Protein AF-A0A3S0WVH0-F1 (afdb_monomer)

pLDDT: mean 77.88, std 15.35, range [30.88, 96.56]

Secondary structure (DSSP, 8-state):
--------PPPPPP--HHHHHHHHT-------PPPPPEEESS-SEEE----EEEEETTS---HHHHHTGGGGG-EEPPHHHHHB--BS-SSEEEEEEEEEE-GGG-EEEEEEES-TT--EEEEEESSS-SS---EEESTTSPPSS--SSEEEEEEE-SEEEEEEEEEE-SS-B---EEEE-HHHHHHHHHHHHHHHHHHHHHHHHHHHHHHHHHHHTT-HHHHHHHHHHHHHHHHHHHHTT-HHHHS-TTSSTTTT-HHHHHHHHHHHHHHHHHHHS-HHHH-TTHHHHHHHHHHHHHHHHHHHGGGTTS--THHHHT-HHHHHHHHHHHHHHHHHHHHHTT-TTHHHHHHHHHHHHHHHHHHHHHHTTSSBP-HHHHHHHHHHHHHHHHHHHHHHHHHHHHHHHHHHHHHHHHHHHHHHHHHHHHHHHHHHHHHHHHHHHHHHHHHHHHHHH-SS-EEEEETTT-BEEEE-HHHHHHHHTTSPPPSB-SGGGBSSHHHHHHHHHHHHHHSEEEEEEEEEE-TTS-EEEEEEEEEEEEETTEEEEEEEEEE-HHHHHHHHHHHHHHHHHHHHHHHHHHHHHHHHHHHHHHHHHHHHHHHHHHHHHHHHHHH---HHHHHHHHHHHHHHHHHHHHHHHHHHHHHHHSS------EEE-HHHHHHHHHHHHHHH-TTSEEEEEE--PPPEEE-HHHHHHHHHHHHHHHHHHSPTT-EEEEEEEEETTEEEEEEE--S----GGGTTGGGSTT---TT-TTS---S-HHHHHHHHHHHTT-EEEEEE-TTSSEEEEEEEES-------------------

Radius of gyration: 63.27 Å; Cα contacts (8 Å, |Δi|>4): 1234; chains: 1; bounding box: 145×119×151 Å

InterPro domains:
  IPR000700 PAS-associated, C-terminal [PS50113] (514-564)
  IPR003594 Histidine kinase/HSP90-like ATPase domain [PF02518] (690-799)
  IPR003594 Histidine kinase/HSP90-like ATPase domain [SM00387] (690-800)
  IPR003661 Signal transduction histidine kinase, dimerisation/phosphoacceptor domain [PF00512] (583-639)
  IPR003661 Signal transduction histidine kinase, dimerisation/phosphoacceptor domain [SM00388] (582-647)
  IPR003661 Signal transduction histidine kinase, dimerisation/phosphoacceptor domain [cd00082] (580-641)
  IPR004358 Signal transduction histidine kinase-related protein, C-terminal [PR00344] (727-741)
  IPR004358 Signal transduction histidine kinase-related protein, C-terminal [PR00344] (745-755)
  IPR004358 Signal transduction histidine kinase-related protein, C-terminal [PR00344] (760-778)
  IPR004358 Signal transduction histidine kinase-related protein, C-terminal [PR00344] (784-797)
  IPR005467 Histidine kinase domain [PS50109] (589-800)
  IPR011622 7TM-DISM receptor, extracellular domain, type 2 [PF07696] (51-180)
  IPR011623 7TM-DISM receptor, extracellular domain, type 1 [PF07695] (200-394)
  IPR035965 PAS domain superfamily [SSF55785] (431-552)
  IPR036097 Signal transduction histidine kinase, dimerisation/phosphoacceptor domain superfamily [SSF47384] (577-644)
  IPR036890 Histidine kinase/HSP90-like ATPase superfamily [G3DSA:3.30.565.10] (653-797)
  IPR036890 Histidine kinase/HSP90-like ATPase superfamily [SSF55874] (647-801)
  IPR050736 Sensor Histidine Kinase Regulatory [PTHR43711] (542-804)

Nearest PDB structures (foldseek):
  4q20-assembly1_B  TM=7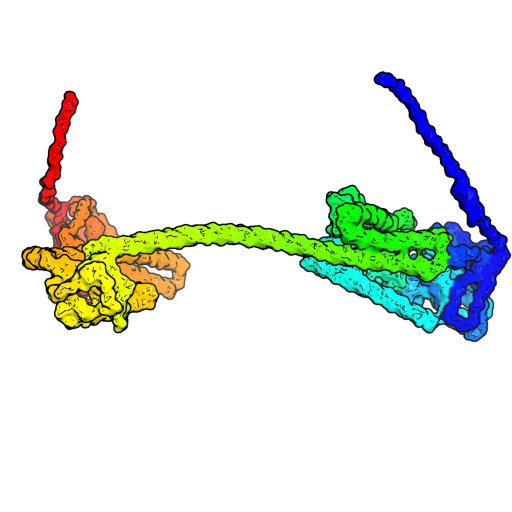.460E-01  e=4.277E-14  Caulobacter vibrioides CB15
  6lgq-assembly1_C  TM=7.983E-01  e=7.912E-14  Escherichia coli
  4biz-assembly2_C  TM=6.120E-01  e=6.100E-15  Escherichia coli K-12
  4biz-assembly3_A  TM=6.418E-01  e=8.328E-14  Escherichia coli K-12
  5c93-assembly1_B  TM=6.854E-01  e=3.682E-13  Lactiplantibacillus plantarum 16

Foldseek 3Di:
DDDDDDDDDDDDDDDDVVVVVVVVVPPDPQDQDAFDAQEQDQDQKGWQLTKWKAWAQPQPDAPVCCVPVVVSRTGTQDNLRSFFWPFAGQIKMKIKHKHAYAQVRFFKKKKWFQFLAFAKKWKDKDPPDDRDTQDMWHNPDDAPDQDLITIDMDGGHHGMMMMMMIGGGRGTHDGRIMIGDPVGVCVVCVVVLVVLVVLLVVLLVQLVVLCVVCVVVVQQLSPLLSQLSNLLSLLLCLRRSVCSRPPDPPPAQQSNPSQLSLLSNLLSVLSNCLRQAPCVVFPVVLNVVSVVLSVVSVVCSVVCRVVSVDPDPVCSVVRSVVSSVSSLVSLLVSLVRSVVVPNVLSVLQNVLSVQLVVLVVLQVCRSVSNDTDDPCSSCSNSCSSVSSSVSSSVSVVVSVVVVVVVVVVVVVVVVVVVVVVVVVVVVVVVVVVVVVVVVVVVVVVVVLVCQQPPPFWKWKAFLPQQATPDIHQRVCCWAAVRDDDDRHDFLQFALDSVVRVVQVVCCVVVQKDFQDWGWTQGNVGDTFTWRWIWGQDCDVNTRMIMITIDGCVPVVVVVVVPPVPPCVPCVVPPVVVVVLVVVLVVLVVVLVVLLVVLVVLLVVLVVVCVVDPDPVSNVVSVVSNVVSVQVNVVSVLVNVVSCPVPDADDWPWDFDFPQVLLVVLQVVLCVVQVQEAEAEAEDGDDTAIGRSVLLSLLNNLLQVVQVQQADGHWYWYWYWDDDDQKIKIKIWHQGQEDDPVCFVVLLPQQDDDPPCVVRDDRSRSSVSSQRRLVSQVKGWTWDADPNGTIMIMIMGGRDDDDDDDDDDDDDDDDDDD

Organism: NCBI:txid92933

Mean predicted aligned error: 21.02 Å

Solvent-accessible surface area (backbone atoms only — not comparable to full-atom values): 43971 Å² total; per-residue (Å²): 135,87,89,87,90,83,89,81,87,82,81,90,79,79,94,60,72,71,61,59,60,55,60,67,73,61,71,72,81,84,62,92,49,80,52,60,60,43,77,38,79,64,67,49,68,45,72,65,69,43,33,22,34,36,79,35,73,83,63,74,80,47,74,67,44,47,72,49,86,47,48,78,62,52,39,38,52,49,73,61,62,63,41,18,23,75,10,77,49,89,40,30,38,36,38,42,32,42,34,38,28,36,77,90,39,41,43,70,32,32,44,34,35,83,50,33,80,37,54,36,36,41,32,33,52,70,82,82,49,99,79,55,79,62,40,60,34,22,60,83,45,81,59,79,50,92,48,45,39,33,28,30,75,42,78,44,67,57,45,79,45,46,38,40,34,42,40,41,44,89,50,59,44,67,79,69,38,31,40,22,30,68,73,49,48,52,65,66,43,49,62,52,53,52,51,54,50,50,53,34,50,51,33,42,52,52,13,52,50,30,34,55,49,10,61,76,66,72,32,66,31,36,37,24,44,12,48,21,33,38,31,39,29,53,20,46,32,37,69,59,11,44,38,75,66,74,42,72,90,74,83,46,88,43,70,87,40,36,56,57,29,45,27,55,16,36,28,22,48,37,51,18,48,69,59,65,46,70,36,83,82,56,27,54,75,45,52,64,52,42,51,49,52,27,51,50,39,51,50,47,55,60,70,43,54,86,48,46,92,46,93,52,74,73,56,71,77,61,42,46,60,56,56,33,50,50,49,48,54,52,47,39,54,36,25,48,40,30,35,74,73,65,41,66,61,29,51,29,51,37,52,16,49,50,48,30,48,51,17,51,50,46,40,49,36,23,36,67,42,74,33,57,70,41,72,63,57,58,47,49,36,63,48,19,59,58,50,25,46,55,24,47,52,53,27,52,52,50,50,52,51,50,50,53,50,49,54,49,48,52,50,51,52,51,48,51,50,52,50,50,53,48,48,50,54,46,48,53,48,51,50,52,47,50,50,49,50,51,51,48,53,51,49,51,53,47,50,52,51,50,55,42,65,36,94,44,24,32,37,27,20,33,63,90,77,22,31,58,74,46,64,22,56,38,26,26,46,47,54,38,67,66,44,86,67,64,71,56,57,57,50,82,46,32,65,49,55,66,59,40,56,47,45,48,52,37,18,71,74,68,43,44,21,66,68,42,75,46,48,28,30,38,52,88,65,51,84,42,43,24,30,33,23,35,30,63,37,80,54,95,86,36,66,20,34,38,37,36,40,37,84,35,63,76,54,60,72,57,53,68,70,60,53,75,75,48,58,75,67,50,57,69,62,51,57,59,52,55,51,56,52,52,53,50,54,50,54,56,50,50,45,56,64,48,50,54,58,44,50,52,51,46,52,52,44,54,54,48,62,75,73,48,87,50,66,75,57,43,60,50,43,58,51,52,50,53,52,46,55,50,53,52,55,52,46,52,53,56,55,52,55,57,43,56,78,54,88,53,69,82,70,67,62,37,88,25,60,63,49,58,53,54,49,55,47,44,53,52,50,31,70,75,35,78,60,37,48,62,43,79,49,67,53,88,66,81,74,24,70,35,37,59,72,57,51,49,52,29,51,40,39,53,51,52,50,31,60,72,51,24,50,91,65,31,53,30,42,38,37,34,44,80,58,90,69,27,44,36,40,35,44,31,21,51,21,89,42,64,60,80,92,41,52,73,48,51,46,33,80,63,30,73,69,88,91,49,82,88,58,92,79,77,29,47,52,50,23,50,24,42,52,54,35,42,68,61,70,21,48,65,51,65,46,60,43,96,89,46,4,31,32,36,41,36,39,33,55,50,79,92,89,92,92,91,92,89,87,88,86,86,89,84,86,83,83,86,133

Structure (mmCIF, N/CA/C/O backbone):
data_AF-A0A3S0WVH0-F1
#
_entry.id   AF-A0A3S0WVH0-F1
#
loop_
_atom_site.group_PDB
_atom_site.id
_atom_site.type_symbol
_atom_site.label_atom_id
_atom_site.label_alt_id
_atom_site.label_comp_id
_atom_site.label_asym_id
_atom_site.label_entity_id
_atom_site.label_seq_id
_atom_site.pdbx_PDB_ins_code
_atom_site.Cartn_x
_atom_site.Cartn_y
_atom_site.Cartn_z
_atom_site.occupancy
_atom_site.B_iso_or_equiv
_atom_site.auth_seq_id
_atom_site.auth_comp_id
_atom_site.auth_asym_id
_atom_site.auth_atom_id
_atom_site.pdbx_PDB_model_num
ATOM 1 N N . MET A 1 1 ? -39.712 39.778 -38.866 1.00 34.75 1 MET A N 1
ATOM 2 C CA . MET A 1 1 ? -39.735 40.165 -40.292 1.00 34.75 1 MET A CA 1
ATOM 3 C C . MET A 1 1 ? -38.627 39.407 -41.017 1.00 34.75 1 MET A C 1
ATOM 5 O O . MET A 1 1 ? -37.485 39.509 -40.606 1.00 34.75 1 MET A O 1
ATOM 9 N N . VAL A 1 2 ? -39.076 38.574 -41.962 1.00 32.91 2 VAL A N 1
ATOM 10 C CA . VAL A 1 2 ? -38.498 37.796 -43.091 1.00 32.91 2 VAL A CA 1
ATOM 11 C C . VAL A 1 2 ? -36.977 37.893 -43.443 1.00 32.91 2 VAL A C 1
ATOM 13 O O . VAL A 1 2 ? -36.381 38.941 -43.229 1.00 32.91 2 VAL A O 1
ATOM 16 N N . PRO A 1 3 ? -36.365 36.803 -43.994 1.00 57.00 3 PRO A N 1
ATOM 17 C CA . PRO A 1 3 ? -34.925 36.436 -44.006 1.00 57.00 3 PRO A CA 1
ATOM 18 C C . PRO A 1 3 ? -34.314 36.566 -45.442 1.00 57.00 3 PRO A C 1
ATOM 20 O O . PRO A 1 3 ? -34.741 37.492 -46.124 1.00 57.00 3 PRO A O 1
ATOM 23 N N . PRO A 1 4 ? -33.503 35.646 -46.047 1.00 55.25 4 PRO A N 1
ATOM 24 C CA . PRO A 1 4 ? -32.333 34.810 -45.663 1.00 55.25 4 PRO A CA 1
ATOM 25 C C . PRO A 1 4 ? -31.107 34.945 -46.640 1.00 55.25 4 PRO A C 1
ATOM 27 O O . PRO A 1 4 ? -31.212 35.530 -47.711 1.00 55.25 4 PRO A O 1
ATOM 30 N N . GLY A 1 5 ? -29.986 34.250 -46.357 1.00 32.41 5 GLY A N 1
ATOM 31 C CA . GLY A 1 5 ? -29.183 33.559 -47.398 1.00 32.41 5 GLY A CA 1
ATOM 32 C C . GLY A 1 5 ? -27.780 34.090 -47.765 1.00 32.41 5 GLY A C 1
ATOM 33 O O . GLY A 1 5 ? -27.573 35.283 -47.943 1.00 32.41 5 GLY A O 1
ATOM 34 N N . GLY A 1 6 ? -26.826 33.165 -47.974 1.00 30.88 6 GLY A N 1
ATOM 35 C CA . GLY A 1 6 ? -25.620 33.414 -48.785 1.00 30.88 6 GLY A CA 1
ATOM 36 C C . GLY A 1 6 ? -24.313 32.810 -48.262 1.00 30.88 6 GLY A C 1
ATOM 37 O O . GLY A 1 6 ? -23.553 33.469 -47.562 1.00 30.88 6 GLY A O 1
ATOM 38 N N . GLY A 1 7 ? -24.010 31.568 -48.649 1.00 35.25 7 GLY A N 1
ATOM 39 C CA . GLY A 1 7 ? -22.708 30.943 -48.405 1.00 35.25 7 GLY A CA 1
ATOM 40 C C . GLY A 1 7 ? -21.575 31.523 -49.263 1.00 35.25 7 GLY A C 1
ATOM 41 O O . GLY A 1 7 ? -21.784 31.947 -50.398 1.00 35.25 7 GLY A O 1
ATOM 42 N N . ARG A 1 8 ? -20.338 31.454 -48.754 1.00 34.62 8 ARG A N 1
ATOM 43 C CA . ARG A 1 8 ? -19.114 31.576 -49.560 1.00 34.62 8 ARG A CA 1
ATOM 44 C C . ARG A 1 8 ? -18.080 30.537 -49.129 1.00 34.62 8 ARG A C 1
ATOM 46 O O . ARG A 1 8 ? -17.492 30.621 -48.058 1.00 34.62 8 ARG A O 1
ATOM 53 N N . ARG A 1 9 ? -17.867 29.559 -50.016 1.00 34.69 9 ARG A N 1
ATOM 54 C CA . ARG A 1 9 ? -16.698 28.671 -50.052 1.00 34.69 9 ARG A CA 1
ATOM 55 C C . ARG A 1 9 ? -15.464 29.508 -50.401 1.00 34.69 9 ARG A C 1
ATOM 57 O O . ARG A 1 9 ? -15.475 30.187 -51.426 1.00 34.69 9 ARG A O 1
ATOM 64 N N . VAL A 1 10 ? -14.397 29.415 -49.609 1.00 35.41 10 VAL A N 1
ATOM 65 C CA . VAL A 1 10 ? -13.063 29.887 -50.009 1.00 35.41 10 VAL A CA 1
ATOM 66 C C . VAL A 1 10 ? -12.319 28.725 -50.667 1.00 35.41 10 VAL A C 1
ATOM 68 O O . VAL A 1 10 ? -12.217 27.631 -50.117 1.00 35.41 10 VAL A O 1
ATOM 71 N N . ARG A 1 11 ? -11.870 28.978 -51.899 1.00 33.34 11 ARG A N 1
ATOM 72 C CA . ARG A 1 11 ? -11.102 28.084 -52.770 1.00 33.34 11 ARG A CA 1
ATOM 73 C C . ARG A 1 11 ? -9.721 27.776 -52.179 1.00 33.34 11 ARG A C 1
ATOM 75 O O . ARG A 1 11 ? -8.979 28.684 -51.824 1.00 33.34 11 ARG A O 1
ATOM 82 N N . MET A 1 12 ? -9.373 26.491 -52.203 1.00 37.09 12 MET A N 1
ATOM 83 C CA . MET A 1 12 ? -8.010 25.952 -52.170 1.00 37.09 12 MET A CA 1
ATOM 84 C C . MET A 1 12 ? -7.125 26.630 -53.232 1.00 37.09 12 MET A C 1
ATOM 86 O O . MET A 1 12 ? -7.389 26.506 -54.429 1.00 37.09 12 MET A O 1
ATOM 90 N N . GLY A 1 13 ? -6.062 27.306 -52.789 1.00 31.62 13 GLY A N 1
ATOM 91 C CA . GLY A 1 13 ? -4.917 27.720 -53.602 1.00 31.62 13 GLY A CA 1
ATOM 92 C C . GLY A 1 13 ? -3.735 26.789 -53.329 1.00 31.62 13 GLY A C 1
ATOM 93 O O . GLY A 1 13 ? -3.280 26.668 -52.196 1.00 31.62 13 GLY A O 1
ATOM 94 N N . ARG A 1 14 ? -3.302 26.080 -54.371 1.00 37.41 14 ARG A N 1
ATOM 95 C CA . ARG A 1 14 ? -2.312 24.997 -54.386 1.00 37.41 14 ARG A CA 1
ATOM 96 C C . ARG A 1 14 ? -0.869 25.494 -54.191 1.00 37.41 14 ARG A C 1
ATOM 98 O O . ARG A 1 14 ? -0.393 26.326 -54.949 1.00 37.41 14 ARG A O 1
ATOM 105 N N . ALA A 1 15 ? -0.181 24.922 -53.205 1.00 44.16 15 ALA A N 1
ATOM 106 C CA . ALA A 1 15 ? 1.078 24.170 -53.326 1.00 44.16 15 ALA A CA 1
ATOM 107 C C . ALA A 1 15 ? 2.024 24.445 -54.526 1.00 44.16 15 ALA A C 1
ATOM 109 O O . ALA A 1 15 ? 2.292 23.532 -55.301 1.00 44.16 15 ALA A O 1
ATOM 110 N N . VAL A 1 16 ? 2.588 25.651 -54.663 1.00 46.31 16 VAL A N 1
ATOM 111 C CA . VAL A 1 16 ? 3.714 25.892 -55.606 1.00 46.31 16 VAL A CA 1
ATOM 112 C C . VAL A 1 16 ? 4.952 26.509 -54.932 1.00 46.31 16 VAL A C 1
ATOM 114 O O . VAL A 1 16 ? 6.059 26.403 -55.449 1.00 46.31 16 VAL A O 1
ATOM 117 N N . LEU A 1 17 ? 4.831 27.047 -53.717 1.00 36.62 17 LEU A N 1
ATOM 118 C CA . LEU A 1 17 ? 5.964 27.659 -53.010 1.00 36.62 17 LEU A CA 1
ATOM 119 C C . LEU A 1 17 ? 6.992 26.686 -52.373 1.00 36.62 17 LEU A C 1
ATOM 121 O O . LEU A 1 17 ? 8.161 27.062 -52.315 1.00 36.62 17 LEU A O 1
ATOM 125 N N . PRO A 1 18 ? 6.661 25.441 -51.951 1.00 42.09 18 PRO A N 1
ATOM 126 C CA . PRO A 1 18 ? 7.668 24.538 -51.377 1.00 42.09 18 PRO A CA 1
ATOM 127 C C . PRO A 1 18 ? 8.538 23.823 -52.426 1.00 42.09 18 PRO A C 1
ATOM 129 O O . PRO A 1 18 ? 9.602 23.317 -52.086 1.00 42.09 18 PRO A O 1
ATOM 132 N N . ALA A 1 19 ? 8.116 23.774 -53.695 1.00 43.09 19 ALA A N 1
ATOM 133 C CA . ALA A 1 19 ? 8.835 23.048 -54.748 1.00 43.09 19 ALA A CA 1
ATOM 134 C C . ALA A 1 19 ? 10.016 23.850 -55.328 1.00 43.09 19 ALA A C 1
ATOM 136 O O . ALA A 1 19 ? 11.037 23.274 -55.695 1.00 43.09 19 ALA A O 1
ATOM 137 N N . ILE A 1 20 ? 9.913 25.183 -55.353 1.00 44.34 20 ILE A N 1
ATOM 138 C CA . ILE A 1 20 ? 10.958 26.068 -55.899 1.00 44.34 20 ILE A CA 1
ATOM 139 C C . ILE A 1 20 ? 12.107 26.258 -54.888 1.00 44.34 20 ILE A C 1
ATOM 141 O O . ILE A 1 20 ? 13.269 26.338 -55.279 1.00 44.34 20 ILE A O 1
ATOM 145 N N . LEU A 1 21 ? 11.811 26.219 -53.584 1.00 37.53 21 LEU A N 1
ATOM 146 C CA . LEU A 1 21 ? 12.821 26.247 -52.515 1.00 37.53 21 LEU A CA 1
ATOM 147 C C . LEU A 1 21 ? 13.587 24.919 -52.375 1.00 37.53 21 LEU A C 1
ATOM 149 O O . LEU A 1 21 ? 14.752 24.931 -51.988 1.00 37.53 21 LEU A O 1
ATOM 153 N N . LEU A 1 22 ? 12.974 23.789 -52.749 1.00 39.34 22 LEU A N 1
ATOM 154 C CA . LEU A 1 22 ? 13.636 22.481 -52.749 1.00 39.34 22 LEU A CA 1
ATOM 155 C C . LEU A 1 22 ? 14.579 22.309 -53.956 1.00 39.34 22 LEU A C 1
ATOM 157 O O . LEU A 1 22 ? 15.642 21.713 -53.814 1.00 39.34 22 LEU A O 1
ATOM 161 N N . ALA A 1 23 ? 14.243 22.892 -55.113 1.00 36.22 23 ALA A N 1
ATOM 162 C CA . ALA A 1 23 ? 15.106 22.880 -56.297 1.00 36.22 23 ALA A CA 1
ATOM 163 C C . ALA A 1 23 ? 16.319 23.828 -56.173 1.00 36.22 23 ALA A C 1
ATOM 165 O O . ALA A 1 23 ? 17.389 23.521 -56.691 1.00 36.22 23 ALA A O 1
ATOM 166 N N . ALA A 1 24 ? 16.194 24.941 -55.438 1.00 32.62 24 ALA A N 1
ATOM 167 C CA . ALA A 1 24 ? 17.295 25.886 -55.216 1.00 32.62 24 ALA A CA 1
ATOM 168 C C . ALA A 1 24 ? 18.331 25.412 -54.168 1.00 32.62 24 ALA A C 1
ATOM 170 O O . ALA A 1 24 ? 19.470 25.868 -54.188 1.00 32.62 24 ALA A O 1
ATOM 171 N N . LEU A 1 25 ? 17.971 24.467 -53.289 1.00 35.34 25 LEU A N 1
ATOM 172 C CA . LEU A 1 25 ? 18.874 23.844 -52.300 1.00 35.34 25 LEU A CA 1
ATOM 173 C C . LEU A 1 25 ? 19.605 22.590 -52.826 1.00 35.34 25 LEU A C 1
ATOM 175 O O . LEU A 1 25 ? 20.443 22.030 -52.121 1.00 35.34 25 LEU A O 1
ATOM 179 N N . LEU A 1 26 ? 19.303 22.162 -54.057 1.00 35.41 26 LEU A N 1
ATOM 180 C CA . LEU A 1 26 ? 19.886 20.994 -54.734 1.00 35.41 26 LEU A CA 1
ATOM 181 C C . LEU A 1 26 ? 20.985 21.350 -55.753 1.00 35.41 26 LEU A C 1
ATOM 183 O O . LEU A 1 26 ? 21.499 20.462 -56.432 1.00 35.41 26 LEU A O 1
ATOM 187 N N . ALA A 1 27 ? 21.397 22.618 -55.843 1.00 31.59 27 ALA A N 1
ATOM 188 C CA . ALA A 1 27 ? 22.552 23.023 -56.641 1.00 31.59 27 ALA A CA 1
ATOM 189 C C . ALA A 1 27 ? 23.861 22.604 -55.941 1.00 31.59 27 ALA A C 1
ATOM 191 O O . ALA A 1 27 ? 24.534 23.401 -55.290 1.00 31.59 27 ALA A O 1
ATOM 192 N N . VAL A 1 28 ? 24.209 21.320 -56.051 1.00 38.94 28 VAL A N 1
ATOM 193 C CA . VAL A 1 28 ? 25.548 20.813 -55.748 1.00 38.94 28 VAL A CA 1
ATOM 194 C C . VAL A 1 28 ? 26.504 21.393 -56.785 1.00 38.94 28 VAL A C 1
ATOM 196 O O . VAL A 1 28 ? 26.367 21.143 -57.981 1.00 38.94 28 VAL A O 1
ATOM 199 N N . ALA A 1 29 ? 27.487 22.158 -56.317 1.00 33.88 29 ALA A N 1
ATOM 200 C CA . ALA A 1 29 ? 28.695 22.420 -57.079 1.00 33.88 29 ALA A CA 1
ATOM 201 C C . ALA A 1 29 ? 29.338 21.067 -57.424 1.00 33.88 29 ALA A C 1
ATOM 203 O O . ALA A 1 29 ? 29.896 20.394 -56.558 1.00 33.88 29 ALA A O 1
ATOM 204 N N . THR A 1 30 ? 29.232 20.644 -58.682 1.00 39.44 30 THR A N 1
ATOM 205 C CA . THR A 1 30 ? 29.978 19.513 -59.239 1.00 39.44 30 THR A CA 1
ATOM 206 C C . THR A 1 30 ? 31.441 19.923 -59.385 1.00 39.44 30 THR A C 1
ATOM 208 O O . THR A 1 30 ? 31.908 20.273 -60.467 1.00 39.44 30 THR A O 1
ATOM 211 N N . GLY A 1 31 ? 32.160 19.950 -58.264 1.00 38.06 31 GLY A N 1
ATOM 212 C CA . GLY A 1 31 ? 33.611 20.057 -58.238 1.00 38.06 31 GLY A CA 1
ATOM 213 C C . GLY A 1 31 ? 34.222 18.677 -58.450 1.00 38.06 31 GLY A C 1
ATOM 214 O O . GLY A 1 31 ? 34.281 17.881 -57.522 1.00 38.06 31 GLY A O 1
ATOM 215 N N . SER A 1 32 ? 34.685 18.407 -59.669 1.00 43.56 32 SER A N 1
ATOM 216 C CA . SER A 1 32 ? 35.473 17.226 -60.055 1.00 43.56 32 SER A CA 1
ATOM 217 C C . SER A 1 32 ? 36.926 17.307 -59.540 1.00 43.56 32 SER A C 1
ATOM 219 O O . SER A 1 32 ? 37.872 17.063 -60.290 1.00 43.56 32 SER A O 1
ATOM 221 N N . ALA A 1 33 ? 37.130 17.712 -58.286 1.00 56.47 33 ALA A N 1
ATOM 222 C CA . ALA A 1 33 ? 38.444 17.685 -57.649 1.00 56.47 33 ALA A CA 1
ATOM 223 C C . ALA A 1 33 ? 38.612 16.341 -56.933 1.00 56.47 33 ALA A C 1
ATOM 225 O O . ALA A 1 33 ? 37.685 15.906 -56.255 1.00 56.47 33 ALA A O 1
ATOM 226 N N . LYS A 1 34 ? 39.760 15.674 -57.099 1.00 66.75 34 LYS A N 1
ATOM 227 C CA . LYS A 1 34 ? 40.091 14.484 -56.302 1.00 66.75 34 LYS A CA 1
ATOM 228 C C . LYS A 1 34 ? 40.213 14.865 -54.826 1.00 66.75 34 LYS A C 1
ATOM 230 O O . LYS A 1 34 ? 40.598 15.993 -54.524 1.00 66.75 34 LYS A O 1
ATOM 235 N N . ALA A 1 35 ? 39.880 13.946 -53.926 1.00 77.06 35 ALA A N 1
ATOM 236 C CA . ALA A 1 35 ? 40.114 14.165 -52.499 1.00 77.06 35 ALA A CA 1
ATOM 237 C C . ALA A 1 35 ? 41.627 14.195 -52.208 1.00 77.06 35 ALA A C 1
ATOM 239 O O . ALA A 1 35 ? 42.378 13.394 -52.770 1.00 77.06 35 ALA A O 1
ATOM 240 N N . ASP A 1 36 ? 42.075 15.110 -51.345 1.00 83.25 36 ASP A N 1
ATOM 241 C CA . ASP A 1 36 ? 43.480 15.169 -50.932 1.00 83.25 36 ASP A CA 1
ATOM 242 C C . ASP A 1 36 ? 43.835 13.937 -50.079 1.00 83.25 36 ASP A C 1
ATOM 244 O O . ASP A 1 36 ? 42.993 13.507 -49.277 1.00 83.25 36 ASP A O 1
ATOM 248 N N . PRO A 1 37 ? 45.054 13.373 -50.207 1.00 86.50 37 PRO A N 1
ATOM 249 C CA . PRO A 1 37 ? 45.504 12.283 -49.349 1.00 86.50 37 PRO A CA 1
ATOM 250 C C . PRO A 1 37 ? 45.470 12.678 -47.870 1.00 86.50 37 PRO A C 1
ATOM 252 O O . PRO A 1 37 ? 45.894 13.774 -47.506 1.00 86.50 37 PRO A O 1
ATOM 255 N N . VAL A 1 38 ? 44.991 11.777 -47.013 1.00 89.69 38 VAL A N 1
ATOM 256 C CA . VAL A 1 38 ? 44.995 11.957 -45.558 1.00 89.69 38 VAL A CA 1
ATOM 257 C C . VAL A 1 38 ? 46.422 11.721 -45.038 1.00 89.69 38 VAL A C 1
ATOM 259 O O . VAL A 1 38 ? 46.920 10.597 -45.171 1.00 89.69 38 VAL A O 1
ATOM 262 N N . PRO A 1 39 ? 47.093 12.734 -44.455 1.00 91.00 39 PRO A N 1
ATOM 263 C CA . PRO A 1 39 ? 48.458 12.585 -43.959 1.00 91.00 39 PRO A CA 1
ATOM 264 C C . PRO A 1 39 ? 48.488 11.813 -42.635 1.00 91.00 39 PRO A C 1
ATOM 266 O O . PRO A 1 39 ? 47.723 12.101 -41.710 1.00 91.00 39 PRO A O 1
ATOM 269 N N . ILE A 1 40 ? 49.397 10.846 -42.527 1.00 91.06 40 ILE A N 1
ATOM 270 C CA . ILE A 1 40 ? 49.632 10.041 -41.325 1.00 91.06 40 ILE A CA 1
ATOM 271 C C . ILE A 1 40 ? 51.058 10.316 -40.837 1.00 91.06 40 ILE A C 1
ATOM 273 O O . ILE A 1 40 ? 52.003 9.612 -41.185 1.00 91.06 40 ILE A O 1
ATOM 277 N N . ASP A 1 41 ? 51.180 11.339 -39.985 1.00 86.88 41 ASP A N 1
ATOM 278 C CA . ASP A 1 41 ? 52.458 11.887 -39.497 1.00 86.88 41 ASP A CA 1
ATOM 279 C C . ASP A 1 41 ? 52.628 11.686 -37.978 1.00 86.88 41 ASP A C 1
ATOM 281 O O . ASP A 1 41 ? 52.890 12.615 -37.215 1.00 86.88 41 ASP A O 1
ATOM 285 N N . GLY A 1 42 ? 52.401 10.459 -37.496 1.00 80.62 42 GLY A N 1
ATOM 286 C CA . GLY A 1 42 ? 52.610 10.091 -36.086 1.00 80.62 42 GLY A CA 1
ATOM 287 C C . GLY A 1 42 ? 51.513 10.541 -35.110 1.00 80.62 42 GLY A C 1
ATOM 288 O O . GLY A 1 42 ? 51.645 10.332 -33.905 1.00 80.62 42 GLY A O 1
ATOM 289 N N . GLN A 1 43 ? 50.414 11.112 -35.609 1.00 89.31 43 GLN A N 1
ATOM 290 C CA . GLN A 1 43 ? 49.226 11.418 -34.810 1.00 89.31 43 GLN A CA 1
ATOM 291 C C . GLN A 1 43 ? 48.586 10.138 -34.245 1.00 89.31 43 GLN A C 1
ATOM 293 O O . GLN A 1 43 ? 48.535 9.097 -34.902 1.00 89.31 43 GLN A O 1
ATOM 298 N N . SER A 1 44 ? 48.061 10.231 -33.022 1.00 89.25 44 SER A N 1
ATOM 299 C CA . SER A 1 44 ? 47.430 9.101 -32.328 1.00 89.25 44 SER A CA 1
ATOM 300 C C . SER A 1 44 ? 45.958 8.870 -32.699 1.00 89.25 44 SER A C 1
ATOM 302 O O . SER A 1 44 ? 45.467 7.757 -32.519 1.00 89.25 44 SER A O 1
ATOM 304 N N . ARG A 1 45 ? 45.271 9.907 -33.201 1.00 92.38 45 ARG A N 1
ATOM 305 C CA . ARG A 1 45 ? 43.884 9.901 -33.696 1.00 92.38 45 ARG A CA 1
ATOM 306 C C . ARG A 1 45 ? 43.848 10.647 -35.022 1.00 92.38 45 ARG A C 1
ATOM 308 O O . ARG A 1 45 ? 44.246 11.808 -35.061 1.00 92.38 45 ARG A O 1
ATOM 315 N N . ILE A 1 46 ? 43.354 9.999 -36.069 1.00 92.75 46 ILE A N 1
ATOM 316 C CA . ILE A 1 46 ? 43.343 10.527 -37.434 1.00 92.75 46 ILE A CA 1
ATOM 317 C C . ILE A 1 46 ? 41.934 10.332 -38.008 1.00 92.75 46 ILE A C 1
ATOM 319 O O . ILE A 1 46 ? 41.573 9.212 -38.373 1.00 92.75 46 ILE A O 1
ATOM 323 N N . PRO A 1 47 ? 41.101 11.383 -38.066 1.00 88.62 47 PRO A N 1
ATOM 324 C CA . PRO A 1 47 ? 39.771 11.280 -38.650 1.00 88.62 47 PRO A CA 1
ATOM 325 C C . PRO A 1 47 ? 39.856 11.220 -40.184 1.00 88.62 47 PRO A C 1
ATOM 327 O O . PRO A 1 47 ? 40.537 12.034 -40.811 1.00 88.62 47 PRO A O 1
ATOM 330 N N . LEU A 1 48 ? 39.144 10.277 -40.804 1.00 87.75 48 LEU A N 1
ATOM 331 C CA . LEU A 1 48 ? 39.123 10.099 -42.260 1.00 87.75 48 LEU A CA 1
ATOM 332 C C . LEU A 1 48 ? 38.102 11.049 -42.904 1.00 87.75 48 LEU A C 1
ATOM 334 O O . LEU A 1 48 ? 37.032 10.641 -43.345 1.00 87.75 48 LEU A O 1
ATOM 338 N N . THR A 1 49 ? 38.424 12.342 -42.936 1.00 79.06 49 THR A N 1
ATOM 339 C CA . THR A 1 49 ? 37.519 13.398 -43.434 1.00 79.06 49 THR A CA 1
ATOM 340 C C . THR A 1 49 ? 37.653 13.678 -44.932 1.00 79.06 49 THR A C 1
ATOM 342 O O . THR A 1 49 ? 36.758 14.282 -45.525 1.00 79.06 49 THR A O 1
ATOM 345 N N . SER A 1 50 ? 38.750 13.244 -45.561 1.00 84.75 50 SER A N 1
ATOM 346 C CA . SER A 1 50 ? 39.010 13.413 -46.994 1.00 84.75 50 SER A CA 1
ATOM 347 C C . SER A 1 50 ? 38.858 12.076 -47.711 1.00 84.75 50 SER A C 1
ATOM 349 O O . SER A 1 50 ? 39.700 11.190 -47.581 1.00 84.75 50 SER A O 1
ATOM 351 N N . PHE A 1 51 ? 37.754 11.911 -48.436 1.00 87.38 51 PHE A N 1
ATOM 352 C CA . PHE A 1 51 ? 37.473 10.696 -49.189 1.00 87.38 51 PHE A CA 1
ATOM 353 C C . PHE A 1 51 ? 36.583 10.970 -50.398 1.00 87.38 51 PHE A C 1
ATOM 355 O O . PHE A 1 51 ? 35.905 11.997 -50.506 1.00 87.38 51 PHE A O 1
ATOM 362 N N . GLU A 1 52 ? 36.590 10.024 -51.322 1.00 89.31 52 GLU A N 1
ATOM 363 C CA . GLU A 1 52 ? 35.720 10.000 -52.485 1.00 89.31 52 GLU A CA 1
ATOM 364 C C . GLU A 1 52 ? 34.680 8.905 -52.316 1.00 89.31 52 GLU A C 1
ATOM 366 O O . GLU A 1 52 ? 34.887 7.918 -51.611 1.00 89.31 52 GLU A O 1
ATOM 371 N N . THR A 1 53 ? 33.547 9.079 -52.973 1.00 88.44 53 THR A N 1
ATOM 372 C CA . THR A 1 53 ? 32.377 8.226 -52.785 1.00 88.44 53 THR A CA 1
ATOM 373 C C . THR A 1 53 ? 31.730 7.859 -54.096 1.00 88.44 53 THR A C 1
ATOM 375 O O . THR A 1 53 ? 31.782 8.623 -55.063 1.00 88.44 53 THR A O 1
ATOM 378 N N . PHE A 1 54 ? 31.047 6.727 -54.080 1.00 86.75 54 PHE A N 1
ATOM 379 C CA . PHE A 1 54 ? 30.256 6.232 -55.186 1.00 86.75 54 PHE A CA 1
ATOM 380 C C . PHE A 1 54 ? 29.083 5.405 -54.634 1.00 86.75 54 PHE A C 1
ATOM 382 O O . PHE A 1 54 ? 29.270 4.591 -53.735 1.00 86.75 54 PHE A O 1
ATOM 389 N N . LEU A 1 55 ? 27.867 5.636 -55.133 1.00 86.62 55 LEU A N 1
ATOM 390 C CA . LEU A 1 55 ? 26.677 4.867 -54.750 1.00 86.62 55 LEU A CA 1
ATOM 391 C C . LEU A 1 55 ? 26.454 3.729 -55.751 1.00 86.62 55 LEU A C 1
ATOM 393 O O . LEU A 1 55 ? 26.458 3.960 -56.959 1.00 86.62 55 LEU A O 1
ATOM 397 N N . ASP A 1 56 ? 26.222 2.527 -55.234 1.00 88.00 56 ASP A N 1
ATOM 398 C CA . ASP A 1 56 ? 25.890 1.302 -55.963 1.00 88.00 56 ASP A CA 1
ATOM 399 C C . ASP A 1 56 ? 24.450 0.869 -55.607 1.00 88.00 56 ASP A C 1
ATOM 401 O O . ASP A 1 56 ? 24.244 0.167 -54.607 1.00 88.00 56 ASP A O 1
ATOM 405 N N . PRO A 1 57 ? 23.435 1.309 -56.381 1.00 85.50 57 PRO A N 1
ATOM 406 C CA . PRO A 1 57 ? 22.024 1.036 -56.090 1.00 85.50 57 PRO A CA 1
ATOM 407 C C . PRO A 1 57 ? 21.657 -0.451 -56.134 1.00 85.50 57 PRO A C 1
ATOM 409 O O . PRO A 1 57 ? 20.835 -0.915 -55.343 1.00 85.50 57 PRO A O 1
ATOM 412 N N . ASP A 1 58 ? 22.299 -1.214 -57.023 1.00 83.19 58 ASP A N 1
ATOM 413 C CA . ASP A 1 58 ? 22.005 -2.635 -57.233 1.00 83.19 58 ASP A CA 1
ATOM 414 C C . ASP A 1 58 ? 22.771 -3.548 -56.260 1.00 83.19 58 ASP A C 1
ATOM 416 O O . ASP A 1 58 ? 22.498 -4.748 -56.188 1.00 83.19 58 ASP A O 1
ATOM 420 N N . ARG A 1 59 ? 23.712 -2.985 -55.481 1.00 85.06 59 ARG A N 1
ATOM 421 C CA . ARG A 1 59 ? 24.624 -3.704 -54.567 1.00 85.06 59 ARG A CA 1
ATOM 422 C C . ARG A 1 59 ? 25.403 -4.835 -55.254 1.00 85.06 59 ARG A C 1
ATOM 424 O O . ARG A 1 59 ? 25.775 -5.815 -54.603 1.00 85.06 59 ARG A O 1
ATOM 431 N N . ALA A 1 60 ? 25.592 -4.733 -56.566 1.00 85.44 60 ALA A N 1
ATOM 432 C CA . ALA A 1 60 ? 26.099 -5.816 -57.403 1.00 85.44 60 ALA A CA 1
ATOM 433 C C . ALA A 1 60 ? 27.609 -5.727 -57.647 1.00 85.44 60 ALA A C 1
ATOM 435 O O . ALA A 1 60 ? 28.211 -6.704 -58.090 1.00 85.44 60 ALA A O 1
ATOM 436 N N . LEU A 1 61 ? 28.226 -4.575 -57.371 1.00 86.75 61 LEU A N 1
ATOM 437 C CA . LEU A 1 61 ? 29.621 -4.341 -57.723 1.00 86.75 61 LEU A CA 1
ATOM 438 C C . LEU A 1 61 ? 30.576 -5.022 -56.741 1.00 86.75 61 LEU A C 1
ATOM 440 O O . LEU A 1 61 ? 30.379 -5.021 -55.522 1.00 86.75 61 LEU A O 1
ATOM 444 N N . THR A 1 62 ? 31.649 -5.587 -57.290 1.00 87.12 62 THR A N 1
ATOM 445 C CA . THR A 1 62 ? 32.750 -6.189 -56.532 1.00 87.12 62 THR A CA 1
ATOM 446 C C . THR A 1 62 ? 33.949 -5.246 -56.458 1.00 87.12 62 THR A C 1
ATOM 448 O O . THR A 1 62 ? 34.064 -4.284 -57.219 1.00 87.12 62 THR A O 1
ATOM 451 N N . ILE A 1 63 ? 34.908 -5.539 -55.572 1.00 87.94 63 ILE A N 1
ATOM 452 C CA . ILE A 1 63 ? 36.148 -4.753 -55.480 1.00 87.94 63 ILE A CA 1
ATOM 453 C C . ILE A 1 63 ? 36.939 -4.742 -56.802 1.00 87.94 63 ILE A C 1
ATOM 455 O O . ILE A 1 63 ? 37.625 -3.763 -57.096 1.00 87.94 63 ILE A O 1
ATOM 459 N N . ALA A 1 64 ? 36.832 -5.794 -57.621 1.00 85.62 64 ALA A N 1
ATOM 460 C CA . ALA A 1 64 ? 37.473 -5.849 -58.932 1.00 85.62 64 ALA A CA 1
ATOM 461 C C . ALA A 1 64 ? 36.856 -4.824 -59.899 1.00 85.62 64 ALA A C 1
ATOM 463 O O . ALA A 1 64 ? 37.590 -4.084 -60.555 1.00 85.62 64 ALA A O 1
ATOM 464 N N . ASP A 1 65 ? 35.525 -4.706 -59.910 1.00 86.19 65 ASP A N 1
ATOM 465 C CA . ASP A 1 65 ? 34.797 -3.747 -60.752 1.00 86.19 65 ASP A CA 1
ATOM 466 C C . ASP A 1 65 ? 35.093 -2.301 -60.335 1.00 86.19 65 ASP A C 1
ATOM 468 O O . ASP A 1 65 ? 35.326 -1.429 -61.174 1.00 86.19 65 ASP A O 1
ATOM 472 N N . VAL A 1 66 ? 35.157 -2.062 -59.021 1.00 86.00 66 VAL A N 1
ATOM 473 C CA . VAL A 1 66 ? 35.448 -0.759 -58.400 1.00 86.00 66 VAL A CA 1
ATOM 474 C C . VAL A 1 66 ? 36.887 -0.300 -58.658 1.00 86.00 66 VAL A C 1
ATOM 476 O O . VAL A 1 66 ? 37.132 0.899 -58.793 1.00 86.00 66 VAL A O 1
ATOM 479 N N . ARG A 1 67 ? 37.843 -1.234 -58.763 1.00 84.38 67 ARG A N 1
ATOM 480 C CA . ARG A 1 67 ? 39.238 -0.949 -59.151 1.00 84.38 67 ARG A CA 1
ATOM 481 C C . ARG A 1 67 ? 39.424 -0.805 -60.665 1.00 84.38 67 ARG A C 1
ATOM 483 O O . ARG A 1 67 ? 40.383 -0.163 -61.085 1.00 84.38 67 ARG A O 1
ATOM 490 N N . GLY A 1 68 ? 38.538 -1.402 -61.460 1.00 81.94 68 GLY A N 1
ATOM 491 C CA . GLY A 1 68 ? 38.553 -1.374 -62.919 1.00 81.94 68 GLY A CA 1
ATOM 492 C C . GLY A 1 68 ? 37.617 -0.314 -63.500 1.00 81.94 68 GLY A C 1
ATOM 493 O O . GLY A 1 68 ? 37.850 0.886 -63.370 1.00 81.94 68 GLY A O 1
ATOM 494 N N . GLU A 1 69 ? 36.559 -0.764 -64.174 1.00 74.06 69 GLU A N 1
ATOM 495 C CA . GLU A 1 69 ? 35.665 0.085 -64.974 1.00 74.06 69 GLU A CA 1
ATOM 496 C C . GLU A 1 69 ? 34.926 1.151 -64.145 1.00 74.06 69 GLU A C 1
ATOM 498 O O . GLU A 1 69 ? 34.701 2.265 -64.620 1.00 74.06 69 GLU A O 1
ATOM 503 N N . ALA A 1 70 ? 34.587 0.856 -62.886 1.00 79.81 70 ALA A N 1
ATOM 504 C CA . ALA A 1 70 ? 33.877 1.789 -62.013 1.00 79.81 70 ALA A CA 1
ATOM 505 C C . ALA A 1 70 ? 34.803 2.773 -61.267 1.00 79.81 70 ALA A C 1
ATOM 507 O O . ALA A 1 70 ? 34.308 3.675 -60.590 1.00 79.81 70 ALA A O 1
ATOM 508 N N . ALA A 1 71 ? 36.130 2.684 -61.429 1.00 78.75 71 ALA A N 1
ATOM 509 C CA . ALA A 1 71 ? 37.092 3.545 -60.728 1.00 78.75 71 ALA A CA 1
ATOM 510 C C . ALA A 1 71 ? 36.955 5.045 -61.062 1.00 78.75 71 ALA A C 1
ATOM 512 O O . ALA A 1 71 ? 37.364 5.898 -60.266 1.00 78.75 71 ALA A O 1
ATOM 513 N N . THR A 1 72 ? 36.385 5.373 -62.227 1.00 80.44 72 THR A N 1
ATOM 514 C CA . THR A 1 72 ? 36.106 6.746 -62.687 1.00 80.44 72 THR A CA 1
ATOM 515 C C . THR A 1 72 ? 34.794 7.314 -62.145 1.00 80.44 72 THR A C 1
ATOM 517 O O . THR A 1 72 ? 34.559 8.512 -62.276 1.00 80.44 72 THR A O 1
ATOM 520 N N . ARG A 1 73 ? 33.945 6.484 -61.519 1.00 84.25 73 ARG A N 1
ATOM 521 C CA . ARG A 1 73 ? 32.644 6.894 -60.962 1.00 84.25 73 ARG A CA 1
ATOM 522 C C . ARG A 1 73 ? 32.750 7.510 -59.564 1.00 84.25 73 ARG A C 1
ATOM 524 O O . ARG A 1 73 ? 31.759 8.032 -59.061 1.00 84.25 73 ARG A O 1
ATOM 531 N N . PHE A 1 74 ? 33.929 7.452 -58.941 1.00 83.94 74 PHE A N 1
ATOM 532 C CA . PHE A 1 74 ? 34.193 8.119 -57.669 1.00 83.94 74 PHE A CA 1
ATOM 533 C C . PHE A 1 74 ? 34.192 9.634 -57.839 1.00 83.94 74 PHE A C 1
ATOM 535 O O . PHE A 1 74 ? 34.894 10.182 -58.688 1.00 83.94 74 PHE A O 1
ATOM 542 N N . VAL A 1 75 ? 33.431 10.304 -56.982 1.00 83.88 75 VAL A N 1
ATOM 543 C CA . VAL A 1 75 ? 33.388 11.764 -56.891 1.00 83.88 75 VAL A CA 1
ATOM 544 C C . VAL A 1 75 ? 33.822 12.163 -55.486 1.00 83.88 75 VAL A C 1
ATOM 546 O O . VAL A 1 75 ? 33.491 11.468 -54.523 1.00 83.88 75 VAL A O 1
ATOM 549 N N . ALA A 1 76 ? 34.554 13.274 -55.349 1.00 78.12 76 ALA A N 1
ATOM 550 C CA . ALA A 1 76 ? 34.869 13.840 -54.040 1.00 78.12 76 ALA A CA 1
ATOM 551 C C . ALA A 1 76 ? 33.610 13.952 -53.180 1.00 78.12 76 ALA A C 1
ATOM 553 O O . ALA A 1 76 ? 32.587 14.491 -53.617 1.00 78.12 76 ALA A O 1
ATOM 554 N N . ALA A 1 77 ? 33.697 13.463 -51.941 1.00 73.81 77 ALA A N 1
ATOM 555 C CA . ALA A 1 77 ? 32.587 13.555 -51.014 1.00 73.81 77 ALA A CA 1
ATOM 556 C C . ALA A 1 77 ? 32.212 15.030 -50.828 1.00 73.81 77 ALA A C 1
ATOM 558 O O . ALA A 1 77 ? 33.062 15.868 -50.496 1.00 73.81 77 ALA A O 1
ATOM 559 N N . SER A 1 78 ? 30.935 15.359 -51.038 1.00 68.31 78 SER A N 1
ATOM 560 C CA . SER A 1 78 ? 30.426 16.696 -50.726 1.00 68.31 78 SER A CA 1
ATOM 561 C C . SER A 1 78 ? 30.642 17.002 -49.233 1.00 68.31 78 SER A C 1
ATOM 563 O O . SER A 1 78 ? 30.618 16.072 -48.425 1.00 68.31 78 SER A O 1
ATOM 565 N N . PRO A 1 79 ? 30.793 18.274 -48.816 1.00 65.44 79 PRO A N 1
ATOM 566 C CA . PRO A 1 79 ? 30.877 18.629 -47.392 1.00 65.44 79 PRO A CA 1
ATOM 567 C C . PRO A 1 79 ? 29.709 18.059 -46.570 1.00 65.44 79 PRO A C 1
ATOM 569 O O . PRO A 1 79 ? 29.874 17.617 -45.438 1.00 65.44 79 PRO A O 1
ATOM 572 N N . ARG A 1 80 ? 28.525 17.962 -47.188 1.00 63.28 80 ARG A N 1
ATOM 573 C CA . ARG A 1 80 ? 27.346 17.332 -46.590 1.00 63.28 80 ARG A CA 1
ATOM 574 C C . ARG A 1 80 ? 27.529 15.828 -46.356 1.00 63.28 80 ARG A C 1
ATOM 576 O O . ARG A 1 80 ? 27.001 15.315 -45.390 1.00 63.28 80 ARG A O 1
ATOM 583 N N . MET A 1 81 ? 28.275 15.118 -47.196 1.00 65.56 81 MET A N 1
ATOM 584 C CA . MET A 1 81 ? 28.551 13.688 -47.007 1.00 65.56 81 MET A CA 1
ATOM 585 C C . MET A 1 81 ? 29.697 13.402 -46.035 1.00 65.56 81 MET A C 1
ATOM 587 O O . MET A 1 81 ? 29.725 12.328 -45.447 1.00 65.56 81 MET A O 1
ATOM 591 N N . ARG A 1 82 ? 30.602 14.365 -45.838 1.00 65.38 82 ARG A N 1
ATOM 592 C CA . ARG A 1 82 ? 31.668 14.277 -44.829 1.00 65.38 82 ARG A CA 1
ATOM 593 C C . ARG A 1 82 ? 31.119 14.480 -43.422 1.00 65.38 82 ARG A C 1
ATOM 595 O O . ARG A 1 82 ? 31.393 13.683 -42.535 1.00 65.38 82 ARG A O 1
ATOM 602 N N . ASP A 1 83 ? 30.297 15.516 -43.255 1.00 67.50 83 ASP A N 1
ATOM 603 C CA . ASP A 1 83 ? 29.873 15.964 -41.928 1.00 67.50 83 ASP A CA 1
ATOM 604 C C . ASP A 1 83 ? 28.428 15.579 -41.589 1.00 67.50 83 ASP A C 1
ATOM 606 O O . ASP A 1 83 ? 28.007 15.786 -40.458 1.00 67.50 83 ASP A O 1
ATOM 610 N N . HIS A 1 84 ? 27.622 15.074 -42.532 1.00 69.31 84 HIS A N 1
ATOM 611 C CA . HIS A 1 84 ? 26.209 14.747 -42.291 1.00 69.31 84 HIS A CA 1
ATOM 612 C C . HIS A 1 84 ? 25.866 13.316 -42.709 1.00 69.31 84 HIS A C 1
ATOM 614 O O . HIS A 1 84 ? 26.512 12.698 -43.553 1.00 69.31 84 HIS A O 1
ATOM 620 N N . SER A 1 85 ? 24.778 12.802 -42.131 1.00 77.56 85 SER A N 1
ATOM 621 C CA . SER A 1 85 ? 24.201 11.529 -42.552 1.00 77.56 85 SER A CA 1
ATOM 622 C C . SER A 1 85 ? 23.730 11.592 -44.008 1.00 77.56 85 SER A C 1
ATOM 624 O O . SER A 1 85 ? 23.070 12.554 -44.403 1.00 77.56 85 SER A O 1
ATOM 626 N N . GLN A 1 86 ? 23.983 10.525 -44.772 1.00 73.88 86 GLN A N 1
ATOM 627 C CA . GLN A 1 86 ? 23.328 10.279 -46.069 1.00 73.88 86 GLN A CA 1
ATOM 628 C C . GLN A 1 86 ? 21.861 9.849 -45.915 1.00 73.88 86 GLN A C 1
ATOM 630 O O . GLN A 1 86 ? 21.137 9.682 -46.893 1.00 73.88 86 GLN A O 1
ATOM 635 N N . GLY A 1 87 ? 21.410 9.691 -44.672 1.00 74.88 87 GLY A N 1
ATOM 636 C CA . GLY A 1 87 ? 20.079 9.243 -44.327 1.00 74.88 87 GLY A CA 1
ATOM 637 C C . GLY A 1 87 ? 19.838 7.784 -44.650 1.00 74.88 87 GLY A C 1
ATOM 638 O O . GLY A 1 87 ? 20.751 6.960 -44.626 1.00 74.88 87 GLY A O 1
ATOM 639 N N . PHE A 1 88 ? 18.569 7.445 -44.839 1.00 77.75 88 PHE A N 1
ATOM 640 C CA . PHE A 1 88 ? 18.152 6.073 -45.088 1.00 77.75 88 PHE A CA 1
ATOM 641 C C . PHE A 1 88 ? 18.235 5.794 -46.584 1.00 77.75 88 PHE A C 1
ATOM 643 O O . PHE A 1 88 ? 17.454 6.348 -47.354 1.00 77.75 88 PHE A O 1
ATOM 650 N N . THR A 1 89 ? 19.168 4.932 -46.977 1.00 78.25 89 THR A N 1
ATOM 651 C CA . THR A 1 89 ? 19.320 4.472 -48.359 1.00 78.25 89 THR A CA 1
ATOM 652 C C . THR A 1 89 ? 19.329 2.950 -48.416 1.00 78.25 89 THR A C 1
ATOM 654 O O . THR A 1 89 ? 19.768 2.276 -47.485 1.00 78.25 89 THR A O 1
ATOM 657 N N . SER A 1 90 ? 18.804 2.401 -49.508 1.00 76.94 90 SER A N 1
ATOM 658 C CA . SER A 1 90 ? 18.948 0.988 -49.842 1.00 76.94 90 SER A CA 1
ATOM 659 C C . SER A 1 90 ? 20.245 0.694 -50.585 1.00 76.94 90 SER A C 1
ATOM 661 O O . SER A 1 90 ? 20.551 -0.478 -50.781 1.00 76.94 90 SER A O 1
ATOM 663 N N . ASP A 1 91 ? 21.001 1.702 -50.987 1.00 86.06 91 ASP A N 1
ATOM 664 C CA . ASP A 1 91 ? 22.145 1.544 -51.881 1.00 86.06 91 ASP A CA 1
ATOM 665 C C . ASP A 1 91 ? 23.394 1.142 -51.082 1.00 86.06 91 ASP A C 1
ATOM 667 O O . ASP A 1 91 ? 23.497 1.423 -49.884 1.00 86.06 91 ASP A O 1
ATOM 671 N N . ALA A 1 92 ? 24.349 0.467 -51.723 1.00 87.94 92 ALA A N 1
ATOM 672 C CA . ALA A 1 92 ? 25.674 0.273 -51.141 1.00 87.94 92 ALA A CA 1
ATOM 673 C C . ALA A 1 92 ? 26.522 1.526 -51.392 1.00 87.94 92 ALA A C 1
ATOM 675 O O . ALA A 1 92 ? 26.596 2.012 -52.519 1.00 87.94 92 ALA A O 1
ATOM 676 N N . LEU A 1 93 ? 27.175 2.054 -50.358 1.00 90.12 93 LEU A N 1
ATOM 677 C CA . LEU A 1 93 ? 28.076 3.194 -50.504 1.00 90.12 93 LEU A CA 1
ATOM 678 C C . LEU A 1 93 ? 29.519 2.706 -50.554 1.00 90.12 93 LEU A C 1
ATOM 680 O O . LEU A 1 93 ? 30.027 2.127 -49.597 1.00 90.12 93 LEU A O 1
ATOM 684 N N . TRP A 1 94 ? 30.186 2.981 -51.664 1.00 91.62 94 TRP A N 1
ATOM 685 C CA . TRP A 1 94 ? 31.614 2.780 -51.825 1.00 91.62 94 TRP A CA 1
ATOM 686 C C . TRP A 1 94 ? 32.375 4.042 -51.444 1.00 91.62 94 TRP A C 1
ATOM 688 O O . TRP A 1 94 ? 32.021 5.141 -51.870 1.00 91.62 94 TRP A O 1
ATOM 698 N N . LEU A 1 95 ? 33.447 3.872 -50.677 1.00 91.44 95 LEU A N 1
ATOM 699 C CA . LEU A 1 95 ? 34.371 4.925 -50.282 1.00 91.44 95 LEU A CA 1
ATOM 700 C C . LEU A 1 95 ? 35.774 4.594 -50.791 1.00 91.44 95 LEU A C 1
ATOM 702 O O . LEU A 1 95 ? 36.203 3.442 -50.715 1.00 91.44 95 LEU A O 1
ATOM 706 N N . ARG A 1 96 ? 36.486 5.609 -51.280 1.00 91.56 96 ARG A N 1
ATOM 707 C CA . ARG A 1 96 ? 37.911 5.556 -51.623 1.00 91.56 96 ARG A CA 1
ATOM 708 C C . ARG A 1 96 ? 38.651 6.608 -50.806 1.00 91.56 96 ARG A C 1
ATOM 710 O O . ARG A 1 96 ? 38.328 7.792 -50.891 1.00 91.56 96 ARG A O 1
ATOM 717 N N . VAL A 1 97 ? 39.628 6.171 -50.020 1.00 92.00 97 VAL A N 1
ATOM 718 C CA . VAL A 1 97 ? 40.465 7.034 -49.176 1.00 92.00 97 VAL A CA 1
ATOM 719 C C . VAL A 1 97 ? 41.912 6.856 -49.599 1.00 92.00 97 VAL A C 1
ATOM 721 O O . VAL A 1 97 ? 42.415 5.733 -49.616 1.00 92.00 97 VAL A O 1
ATOM 724 N N . GLU A 1 98 ? 42.573 7.957 -49.929 1.00 92.94 98 GLU A N 1
ATOM 725 C CA . GLU A 1 98 ? 44.012 7.973 -50.187 1.00 92.94 98 GLU A CA 1
ATOM 726 C C . GLU A 1 98 ? 44.742 8.330 -48.890 1.00 92.94 98 GLU A C 1
ATOM 728 O O . GLU A 1 98 ? 44.391 9.305 -48.226 1.00 92.94 98 GLU A O 1
ATOM 733 N N . LEU A 1 99 ? 45.742 7.537 -48.520 1.00 93.25 99 LEU A N 1
ATOM 734 C CA . LEU A 1 99 ? 46.570 7.719 -47.330 1.00 93.25 99 LEU A CA 1
ATOM 735 C C . LEU A 1 99 ? 48.000 8.067 -47.749 1.00 93.25 99 LEU A C 1
ATOM 737 O O . LEU A 1 99 ? 48.537 7.448 -48.670 1.00 93.25 99 LEU A O 1
ATOM 741 N N . ASP A 1 100 ? 48.626 9.012 -47.048 1.00 93.88 100 ASP A N 1
ATOM 742 C CA . ASP A 1 100 ? 50.052 9.332 -47.187 1.00 93.88 100 ASP A CA 1
ATOM 743 C C . ASP A 1 100 ? 50.751 9.067 -45.846 1.00 93.88 100 ASP A C 1
ATOM 745 O O . ASP A 1 100 ? 50.560 9.811 -44.883 1.00 93.88 100 ASP A O 1
ATOM 749 N N . VAL A 1 101 ? 51.472 7.946 -45.745 1.00 93.56 101 VAL A N 1
ATOM 750 C CA . VAL A 1 101 ? 52.025 7.440 -44.478 1.00 93.56 101 VAL A CA 1
ATOM 751 C C . VAL A 1 101 ? 53.513 7.747 -44.374 1.00 93.56 101 VAL A C 1
ATOM 753 O O . VAL A 1 101 ? 54.321 7.178 -45.113 1.00 93.56 101 VAL A O 1
ATOM 756 N N . ALA A 1 102 ? 53.893 8.597 -43.416 1.00 92.88 102 ALA A N 1
ATOM 757 C CA . ALA A 1 102 ? 55.296 8.879 -43.128 1.00 92.88 102 ALA A CA 1
ATOM 758 C C . ALA A 1 102 ? 56.039 7.623 -42.634 1.00 92.88 102 ALA A C 1
ATOM 760 O O . ALA A 1 102 ? 55.474 6.782 -41.933 1.00 92.88 102 ALA A O 1
ATOM 761 N N . GLU A 1 103 ? 57.338 7.510 -42.931 1.00 89.94 103 GLU A N 1
ATOM 762 C CA . GLU A 1 103 ? 58.153 6.350 -42.521 1.00 89.94 103 GLU A CA 1
ATOM 763 C C . GLU A 1 103 ? 58.150 6.118 -41.004 1.00 89.94 103 GLU A C 1
ATOM 765 O O . GLU A 1 103 ? 58.066 4.982 -40.543 1.00 89.94 103 GLU A O 1
ATOM 770 N N . THR A 1 104 ? 58.175 7.193 -40.214 1.00 89.06 104 THR A N 1
ATOM 771 C CA . THR A 1 104 ? 58.126 7.146 -38.742 1.00 89.06 104 THR A CA 1
ATOM 772 C C . THR A 1 104 ? 56.739 6.811 -38.189 1.00 89.06 104 THR A C 1
ATOM 774 O O . THR A 1 104 ? 56.587 6.555 -36.990 1.00 89.06 104 THR A O 1
ATOM 777 N N . ALA A 1 105 ? 55.717 6.831 -39.044 1.00 89.81 105 ALA A N 1
ATOM 778 C CA . ALA A 1 105 ? 54.331 6.610 -38.676 1.00 89.81 105 ALA A CA 1
ATOM 779 C C . ALA A 1 105 ? 53.805 5.228 -39.083 1.00 89.81 105 ALA A C 1
ATOM 781 O O . ALA A 1 105 ? 52.749 4.845 -38.589 1.00 89.81 105 ALA A O 1
ATOM 782 N N . ALA A 1 106 ? 54.530 4.473 -39.916 1.00 91.56 106 ALA A N 1
ATOM 783 C CA . ALA A 1 106 ? 54.162 3.112 -40.299 1.00 91.56 106 ALA A CA 1
ATOM 784 C C . ALA A 1 106 ? 54.017 2.193 -39.073 1.00 91.56 106 ALA A C 1
ATOM 786 O O . ALA A 1 106 ? 54.791 2.269 -38.116 1.00 91.56 106 ALA A O 1
ATOM 787 N N . GLY A 1 107 ? 53.018 1.312 -39.096 1.00 92.50 107 GLY A N 1
ATOM 788 C CA . GLY A 1 107 ? 52.732 0.421 -37.976 1.00 92.50 107 GLY A CA 1
ATOM 789 C C . GLY A 1 107 ? 51.270 0.009 -37.883 1.00 92.50 107 GLY A C 1
ATOM 790 O O . GLY A 1 107 ? 50.498 0.141 -38.831 1.00 92.50 107 GLY A O 1
ATOM 791 N N . ARG A 1 108 ? 50.890 -0.512 -36.716 1.00 92.88 108 ARG A N 1
ATOM 792 C CA . ARG A 1 108 ? 49.536 -0.999 -36.454 1.00 92.88 108 ARG A CA 1
ATOM 793 C C . ARG A 1 108 ? 48.601 0.141 -36.072 1.00 92.88 108 ARG A C 1
ATOM 795 O O . ARG A 1 108 ? 48.873 0.871 -35.122 1.00 92.88 108 ARG A O 1
ATOM 802 N N . TYR A 1 109 ? 47.472 0.220 -36.762 1.00 93.62 109 TYR A N 1
ATOM 803 C CA . TYR A 1 109 ? 46.377 1.139 -36.487 1.00 93.62 109 TYR A CA 1
ATOM 804 C C . TYR A 1 109 ? 45.064 0.374 -36.331 1.00 93.62 109 TYR A C 1
ATOM 806 O O . TYR A 1 109 ? 44.872 -0.716 -36.872 1.00 93.62 109 TYR A O 1
ATOM 814 N N . PHE A 1 110 ? 44.145 0.964 -35.581 1.00 94.31 110 PHE A N 1
ATOM 815 C CA . PHE A 1 110 ? 42.772 0.513 -35.456 1.00 94.31 110 PHE A CA 1
ATOM 816 C C . PHE A 1 110 ? 41.874 1.431 -36.271 1.00 94.31 110 PHE A C 1
ATOM 818 O O . PHE A 1 110 ? 41.808 2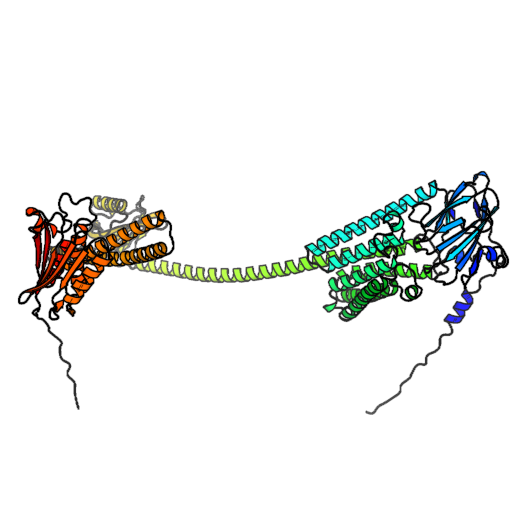.628 -36.001 1.00 94.31 110 PHE A O 1
ATOM 825 N N . LEU A 1 111 ? 41.198 0.867 -37.270 1.00 93.50 111 LEU A N 1
ATOM 826 C CA . LEU A 1 111 ? 40.106 1.539 -37.960 1.00 93.50 111 LEU A CA 1
ATOM 827 C C . LEU A 1 111 ? 38.849 1.367 -37.120 1.00 93.50 111 LEU A C 1
ATOM 829 O O . LEU A 1 111 ? 38.432 0.234 -36.870 1.00 93.50 111 LEU A O 1
ATOM 833 N N . THR A 1 112 ? 38.262 2.476 -36.690 1.00 92.38 112 THR A N 1
ATOM 834 C CA . THR A 1 112 ? 37.065 2.473 -35.856 1.00 92.38 112 THR A CA 1
ATOM 835 C C . THR A 1 112 ? 35.871 3.069 -36.584 1.00 92.38 112 THR A C 1
ATOM 837 O O . THR A 1 112 ? 35.991 3.983 -37.402 1.00 92.38 112 THR A O 1
ATOM 840 N N . LEU A 1 113 ? 34.700 2.528 -36.260 1.00 89.75 113 LEU A N 1
ATOM 841 C CA . LEU A 1 113 ? 33.399 3.045 -36.650 1.00 89.75 113 LEU A CA 1
ATOM 842 C C . LEU A 1 113 ? 32.560 3.218 -35.377 1.00 89.75 113 LEU A C 1
ATOM 844 O O . LEU A 1 113 ? 32.026 2.244 -34.841 1.00 89.75 113 LEU A O 1
ATOM 848 N N . ASP A 1 114 ? 32.441 4.457 -34.883 1.00 86.19 114 ASP A N 1
ATOM 849 C CA . ASP A 1 114 ? 31.672 4.799 -33.666 1.00 86.19 114 ASP A CA 1
ATOM 850 C C . ASP A 1 114 ? 30.157 4.867 -33.944 1.00 86.19 114 ASP A C 1
ATOM 852 O O . ASP A 1 114 ? 29.469 5.860 -33.704 1.00 86.19 114 ASP A O 1
ATOM 856 N N . VAL A 1 115 ? 29.651 3.784 -34.534 1.00 86.25 115 VAL A N 1
ATOM 857 C CA . VAL A 1 115 ? 28.237 3.485 -34.754 1.00 86.25 115 VAL A CA 1
ATOM 858 C C . VAL A 1 115 ? 28.084 1.987 -34.465 1.00 86.25 115 VAL A C 1
ATOM 860 O O . VAL A 1 115 ? 28.292 1.176 -35.369 1.00 86.25 115 VAL A O 1
ATOM 863 N N . PRO A 1 116 ? 27.794 1.590 -33.210 1.00 83.69 116 PRO A N 1
ATOM 864 C CA . PRO A 1 116 ? 27.784 0.179 -32.808 1.00 83.69 116 PRO A CA 1
ATOM 865 C C . PRO A 1 116 ? 26.831 -0.676 -33.650 1.00 83.69 116 PRO A C 1
ATOM 867 O O . PRO A 1 116 ? 27.192 -1.755 -34.097 1.00 83.69 116 PRO A O 1
ATOM 870 N N . ASN A 1 117 ? 25.660 -0.131 -33.981 1.00 79.50 117 ASN A N 1
ATOM 871 C CA . ASN A 1 117 ? 24.575 -0.846 -34.670 1.00 79.50 117 ASN A CA 1
ATOM 872 C C . ASN A 1 117 ? 24.665 -0.727 -36.203 1.00 79.50 117 ASN A C 1
ATOM 874 O O . ASN A 1 117 ? 23.641 -0.636 -36.880 1.00 79.50 117 ASN A O 1
ATOM 878 N N . PHE A 1 118 ? 25.873 -0.564 -36.742 1.00 85.56 118 PHE A N 1
ATOM 879 C CA . PHE A 1 118 ? 26.082 -0.466 -38.182 1.00 85.56 118 PHE A CA 1
ATOM 880 C C . PHE A 1 118 ? 26.165 -1.867 -38.785 1.00 85.56 118 PHE A C 1
ATOM 882 O O . PHE A 1 118 ? 26.987 -2.653 -38.334 1.00 85.56 118 PHE A O 1
ATOM 889 N N . ASP A 1 119 ? 25.351 -2.173 -39.796 1.00 83.62 119 ASP A N 1
ATOM 890 C CA . ASP A 1 119 ? 25.180 -3.557 -40.255 1.00 83.62 119 ASP A CA 1
ATOM 891 C C . ASP A 1 119 ? 26.484 -4.152 -40.822 1.00 83.62 119 ASP A C 1
ATOM 893 O O . ASP A 1 119 ? 26.936 -5.202 -40.371 1.00 83.62 119 ASP A O 1
ATOM 897 N N . GLN A 1 120 ? 27.097 -3.508 -41.826 1.00 88.81 120 GLN A N 1
ATOM 898 C CA . GLN A 1 120 ? 28.312 -4.035 -42.454 1.00 88.81 120 GLN A CA 1
ATOM 899 C C . GLN A 1 120 ? 29.142 -2.969 -43.179 1.00 88.81 120 GLN A C 1
ATOM 901 O O . GLN A 1 120 ? 28.655 -2.258 -44.061 1.00 88.81 120 GLN A O 1
ATOM 906 N N . LEU A 1 121 ? 30.435 -2.929 -42.866 1.00 92.62 121 LEU A N 1
ATOM 907 C CA . LEU A 1 121 ? 31.470 -2.161 -43.544 1.00 92.62 121 LEU A CA 1
ATOM 908 C C . LEU A 1 121 ? 32.625 -3.093 -43.920 1.00 92.62 121 LEU A C 1
ATOM 910 O O . LEU A 1 121 ? 33.405 -3.519 -43.070 1.00 92.62 121 LEU A O 1
ATOM 914 N N . ASP A 1 122 ? 32.743 -3.381 -45.208 1.00 93.25 122 ASP A N 1
ATOM 915 C CA . ASP A 1 122 ? 33.837 -4.177 -45.754 1.00 93.25 122 ASP A CA 1
ATOM 916 C C . ASP A 1 122 ? 35.000 -3.265 -46.143 1.00 93.25 122 ASP A C 1
ATOM 918 O O . ASP A 1 122 ? 34.779 -2.206 -46.733 1.00 93.25 122 ASP A O 1
ATOM 922 N N . VAL A 1 123 ? 36.233 -3.669 -45.841 1.00 93.12 123 VAL A N 1
ATOM 923 C CA . VAL A 1 123 ? 37.443 -2.866 -46.051 1.00 93.12 123 VAL A CA 1
ATOM 924 C C . VAL A 1 123 ? 38.454 -3.655 -46.872 1.00 93.12 123 VAL A C 1
ATOM 926 O O . VAL A 1 123 ? 38.855 -4.759 -46.503 1.00 93.12 123 VAL A O 1
ATOM 929 N N . TRP A 1 124 ? 38.922 -3.054 -47.961 1.00 94.25 124 TRP A N 1
ATOM 930 C CA . TRP A 1 124 ? 40.008 -3.550 -48.800 1.00 94.25 124 TRP A CA 1
ATOM 931 C C . TRP A 1 124 ? 41.135 -2.533 -48.845 1.00 94.25 124 TRP A C 1
ATOM 933 O O . TRP A 1 124 ? 40.904 -1.328 -48.943 1.00 94.25 124 TRP A O 1
ATOM 943 N N . ASN A 1 125 ? 42.367 -3.020 -48.866 1.00 92.31 125 ASN A N 1
ATOM 944 C CA . ASN A 1 125 ? 43.548 -2.179 -48.960 1.00 92.31 125 ASN A CA 1
ATOM 945 C C . ASN A 1 125 ? 44.389 -2.498 -50.211 1.00 92.31 125 ASN A C 1
ATOM 947 O O . ASN A 1 125 ? 44.125 -3.457 -50.945 1.00 92.31 125 ASN A O 1
ATOM 951 N N . SER A 1 126 ? 45.363 -1.641 -50.503 1.00 90.31 126 SER A N 1
ATOM 952 C CA . SER A 1 126 ? 46.233 -1.749 -51.685 1.00 90.31 126 SER A CA 1
ATOM 953 C C . SER A 1 126 ? 47.485 -2.607 -51.461 1.00 90.31 126 SER A C 1
ATOM 955 O O . SER A 1 126 ? 48.127 -2.979 -52.440 1.00 90.31 126 SER A O 1
ATOM 957 N N . TRP A 1 127 ? 47.809 -2.972 -50.216 1.00 88.81 127 TRP A N 1
ATOM 958 C CA . TRP A 1 127 ? 49.082 -3.609 -49.847 1.00 88.81 127 TRP A CA 1
ATOM 959 C C . TRP A 1 127 ? 48.973 -5.073 -49.378 1.00 88.81 127 TRP A C 1
ATOM 961 O O . TRP A 1 127 ? 49.986 -5.762 -49.323 1.00 88.81 127 TRP A O 1
ATOM 971 N N . SER A 1 128 ? 47.776 -5.593 -49.082 1.00 79.00 128 SER A N 1
ATOM 972 C CA . SER A 1 128 ? 47.553 -6.960 -48.573 1.00 79.00 128 SER A CA 1
ATOM 973 C C . SER A 1 128 ? 47.264 -8.008 -49.661 1.00 79.00 128 SER A C 1
ATOM 975 O O . SER A 1 128 ? 46.796 -9.100 -49.349 1.00 79.00 128 SER A O 1
ATOM 977 N N . GLY A 1 129 ? 47.528 -7.699 -50.937 1.00 66.62 129 GLY A N 1
ATOM 978 C CA . GLY A 1 129 ? 47.287 -8.585 -52.087 1.00 66.62 129 GLY A CA 1
ATOM 979 C C . GLY A 1 129 ? 46.050 -8.222 -52.925 1.00 66.62 129 GLY A C 1
ATOM 980 O O . GLY A 1 129 ? 45.163 -7.480 -52.499 1.00 66.62 129 GLY A O 1
ATOM 981 N N . ALA A 1 130 ? 45.996 -8.714 -54.169 1.00 61.28 130 ALA A N 1
ATOM 982 C CA . ALA A 1 130 ? 45.012 -8.307 -55.176 1.00 61.28 130 ALA A CA 1
ATOM 983 C C . ALA A 1 130 ? 43.586 -8.838 -54.892 1.00 61.28 130 ALA A C 1
ATOM 985 O O . ALA A 1 130 ? 43.161 -9.835 -55.463 1.00 61.28 130 ALA A O 1
ATOM 986 N N . GLY A 1 131 ? 42.831 -8.140 -54.034 1.00 64.12 131 GLY A N 1
ATOM 987 C CA . GLY A 1 131 ? 41.367 -8.264 -53.924 1.00 64.12 131 GLY A CA 1
ATOM 988 C C . GLY A 1 131 ? 40.830 -9.011 -52.698 1.00 64.12 131 GLY A C 1
ATOM 989 O O . GLY A 1 131 ? 39.614 -9.122 -52.554 1.00 64.12 131 GLY A O 1
ATOM 990 N N . ALA A 1 132 ? 41.695 -9.488 -51.799 1.00 76.31 132 ALA A N 1
ATOM 991 C CA . ALA A 1 132 ? 41.262 -10.092 -50.539 1.00 76.31 132 ALA A CA 1
ATOM 992 C C . ALA A 1 132 ? 40.665 -9.034 -49.595 1.00 76.31 132 ALA A C 1
ATOM 994 O O . ALA A 1 132 ? 41.196 -7.928 -49.487 1.00 76.31 132 ALA A O 1
ATOM 995 N N . LEU A 1 133 ? 39.563 -9.381 -48.922 1.00 83.38 133 LEU A N 1
ATOM 996 C CA . LEU A 1 133 ? 38.958 -8.558 -47.875 1.00 83.38 133 LEU A CA 1
ATOM 997 C C . LEU A 1 133 ? 39.965 -8.388 -46.733 1.00 83.38 133 LEU A C 1
ATOM 999 O O . LEU A 1 133 ? 40.390 -9.371 -46.131 1.00 83.38 133 LEU A O 1
ATOM 1003 N N . SER A 1 134 ? 40.364 -7.148 -46.468 1.00 84.12 134 SER A N 1
ATOM 1004 C CA . SER A 1 134 ? 41.391 -6.829 -45.476 1.00 84.12 134 SER A CA 1
ATOM 1005 C C . SER A 1 134 ? 40.815 -6.794 -44.062 1.00 84.12 134 SER A C 1
ATOM 1007 O O . SER A 1 134 ? 41.468 -7.241 -43.125 1.00 84.12 134 SER A O 1
ATOM 1009 N N . ALA A 1 135 ? 39.595 -6.278 -43.908 1.00 88.50 135 ALA A N 1
ATOM 1010 C CA . ALA A 1 135 ? 38.842 -6.312 -42.660 1.00 88.50 135 ALA A CA 1
ATOM 1011 C C . ALA A 1 135 ? 37.339 -6.154 -42.922 1.00 88.50 135 ALA A C 1
ATOM 1013 O O . ALA A 1 135 ? 36.935 -5.673 -43.979 1.00 88.50 135 ALA A O 1
ATOM 1014 N N . ALA A 1 136 ? 36.519 -6.517 -41.941 1.00 89.56 136 ALA A N 1
ATOM 1015 C CA . ALA A 1 136 ? 35.093 -6.226 -41.930 1.00 89.56 136 ALA A CA 1
ATOM 1016 C C . ALA A 1 136 ? 34.696 -5.699 -40.547 1.00 89.56 136 ALA A C 1
ATOM 1018 O O . ALA A 1 136 ? 35.232 -6.150 -39.534 1.00 89.56 136 ALA A O 1
ATOM 1019 N N . LEU A 1 137 ? 33.785 -4.733 -40.515 1.00 89.88 137 LEU A N 1
ATOM 1020 C CA . LEU A 1 137 ? 33.245 -4.129 -39.302 1.00 89.88 137 LEU A CA 1
ATOM 1021 C C . LEU A 1 137 ? 31.720 -4.167 -39.354 1.00 89.88 137 LEU A C 1
ATOM 1023 O O . LEU A 1 137 ? 31.145 -3.967 -40.421 1.00 89.88 137 LEU A O 1
ATOM 1027 N N . GLY A 1 138 ? 31.062 -4.367 -38.217 1.00 85.38 138 GLY A N 1
ATOM 1028 C CA . GLY A 1 138 ? 29.608 -4.300 -38.137 1.00 85.38 138 GLY A CA 1
ATOM 1029 C C . GLY A 1 138 ? 29.054 -5.007 -36.910 1.00 85.38 138 GLY A C 1
ATOM 1030 O O . GLY A 1 138 ? 29.754 -5.780 -36.261 1.00 85.38 138 GLY A O 1
ATOM 1031 N N . ASP A 1 139 ? 27.779 -4.765 -36.630 1.00 77.00 139 ASP A N 1
ATOM 1032 C CA . ASP A 1 139 ? 27.078 -5.250 -35.438 1.00 77.00 139 ASP A CA 1
ATOM 1033 C C . ASP A 1 139 ? 27.007 -6.783 -35.340 1.00 77.00 139 ASP A C 1
ATOM 1035 O O . ASP A 1 139 ? 26.945 -7.340 -34.246 1.00 77.00 139 ASP A O 1
ATOM 1039 N N . ARG A 1 140 ? 27.077 -7.473 -36.483 1.00 74.56 140 ARG A N 1
ATOM 1040 C CA . ARG A 1 140 ? 27.062 -8.942 -36.597 1.00 74.56 140 ARG A CA 1
ATOM 1041 C C . ARG A 1 140 ? 28.417 -9.555 -36.935 1.00 74.56 140 ARG A C 1
ATOM 1043 O O . ARG A 1 140 ? 28.506 -10.763 -37.159 1.00 74.56 140 ARG A O 1
ATOM 1050 N N . ILE A 1 141 ? 29.467 -8.744 -37.018 1.00 78.12 141 ILE A N 1
ATOM 1051 C CA . ILE A 1 141 ? 30.811 -9.210 -37.348 1.00 78.12 141 ILE A CA 1
ATOM 1052 C C . ILE A 1 141 ? 31.602 -9.347 -36.052 1.00 78.12 141 ILE A C 1
ATOM 1054 O O . ILE A 1 141 ? 31.680 -8.417 -35.254 1.00 78.12 141 ILE A O 1
ATOM 1058 N N . ALA A 1 142 ? 32.208 -10.518 -35.843 1.00 75.50 142 ALA A N 1
ATOM 1059 C CA . ALA A 1 142 ? 33.057 -10.749 -34.682 1.00 75.50 142 ALA A CA 1
ATOM 1060 C C . ALA A 1 142 ? 34.191 -9.715 -34.647 1.00 75.50 142 ALA A C 1
ATOM 1062 O O . ALA A 1 142 ? 34.981 -9.604 -35.588 1.00 75.50 142 ALA A O 1
ATOM 1063 N N . MET A 1 143 ? 34.258 -8.949 -33.560 1.00 73.06 143 MET A N 1
ATOM 1064 C CA . MET A 1 143 ? 35.240 -7.881 -33.424 1.00 73.06 143 MET A CA 1
ATOM 1065 C C . MET A 1 143 ? 36.650 -8.459 -33.313 1.00 73.06 143 MET A C 1
ATOM 1067 O O . MET A 1 143 ? 36.906 -9.346 -32.499 1.00 73.06 143 MET A O 1
ATOM 1071 N N . ALA A 1 144 ? 37.588 -7.908 -34.085 1.00 77.25 144 ALA A N 1
ATOM 1072 C CA . ALA A 1 144 ? 38.994 -8.302 -34.005 1.00 77.25 144 ALA A CA 1
ATOM 1073 C C . ALA A 1 144 ? 39.629 -7.910 -32.656 1.00 77.25 144 ALA A C 1
ATOM 1075 O O . ALA A 1 144 ? 40.530 -8.588 -32.165 1.00 77.25 144 ALA A O 1
ATOM 1076 N N . VAL A 1 145 ? 39.152 -6.812 -32.062 1.00 81.50 145 VAL A N 1
ATOM 1077 C CA . VAL A 1 145 ? 39.552 -6.316 -30.741 1.00 81.50 145 VAL A CA 1
ATOM 1078 C C . VAL A 1 145 ? 38.277 -5.988 -29.960 1.00 81.50 145 VAL A C 1
ATOM 1080 O O . VAL A 1 145 ? 37.506 -5.152 -30.436 1.00 81.50 145 VAL A O 1
ATOM 1083 N N . PRO A 1 146 ? 38.034 -6.606 -28.786 1.00 80.56 146 PRO A N 1
ATOM 1084 C CA . PRO A 1 146 ? 36.868 -6.292 -27.962 1.00 80.56 146 PRO A CA 1
ATOM 1085 C C . PRO A 1 146 ? 36.858 -4.815 -27.548 1.00 80.56 146 PRO A C 1
ATOM 1087 O O . PRO A 1 146 ? 37.764 -4.350 -26.854 1.00 80.56 146 PRO A O 1
ATOM 1090 N N . ASN A 1 147 ? 35.843 -4.071 -27.985 1.00 83.81 147 ASN A N 1
ATOM 1091 C CA . ASN A 1 147 ? 35.657 -2.651 -27.685 1.00 83.81 147 ASN A CA 1
ATOM 1092 C C . ASN A 1 147 ? 34.163 -2.290 -27.805 1.00 83.81 147 ASN A C 1
ATOM 1094 O O . ASN A 1 147 ? 33.396 -3.060 -28.371 1.00 83.81 147 ASN A O 1
ATOM 1098 N N . ARG A 1 148 ? 33.731 -1.119 -27.317 1.00 85.75 148 ARG A N 1
ATOM 1099 C CA . ARG A 1 148 ? 32.342 -0.659 -27.513 1.00 85.75 148 ARG A CA 1
ATOM 1100 C C . ARG A 1 148 ? 32.056 -0.228 -28.956 1.00 85.75 148 ARG A C 1
ATOM 1102 O O . ARG A 1 148 ? 30.906 -0.119 -29.364 1.00 85.75 148 ARG A O 1
ATOM 1109 N N . VAL A 1 149 ? 33.104 0.136 -29.697 1.00 86.88 149 VAL A N 1
ATOM 1110 C CA . VAL A 1 149 ? 33.019 0.622 -31.079 1.00 86.88 149 VAL A CA 1
ATOM 1111 C C . VAL A 1 149 ? 33.544 -0.430 -32.032 1.00 86.88 149 VAL A C 1
ATOM 1113 O O . VAL A 1 149 ? 34.586 -1.035 -31.772 1.00 86.88 149 VAL A O 1
ATOM 1116 N N . ASN A 1 150 ? 32.869 -0.591 -33.167 1.00 87.81 150 ASN A N 1
ATOM 1117 C CA . ASN A 1 150 ? 33.310 -1.458 -34.252 1.00 87.81 150 ASN A CA 1
ATOM 1118 C C . ASN A 1 150 ? 34.769 -1.147 -34.605 1.00 87.81 150 ASN A C 1
ATOM 1120 O O . ASN A 1 150 ? 35.084 -0.015 -34.968 1.00 87.81 150 ASN A O 1
ATOM 1124 N N . THR A 1 151 ? 35.654 -2.139 -34.458 1.00 90.38 151 THR A N 1
ATOM 1125 C CA . THR A 1 151 ? 37.106 -1.956 -34.591 1.00 90.38 151 THR A CA 1
ATOM 1126 C C . THR A 1 151 ? 37.724 -3.048 -35.459 1.00 90.38 151 THR A C 1
ATOM 1128 O O . THR A 1 151 ? 37.550 -4.239 -35.195 1.00 90.38 151 THR A O 1
ATOM 1131 N N . ALA A 1 152 ? 38.501 -2.633 -36.456 1.00 91.12 152 ALA A N 1
ATOM 1132 C CA . ALA A 1 152 ? 39.323 -3.496 -37.294 1.00 91.12 152 ALA A CA 1
ATOM 1133 C C . ALA A 1 152 ? 40.808 -3.157 -37.144 1.00 91.12 152 ALA A C 1
ATOM 1135 O O . ALA A 1 152 ? 41.179 -2.000 -36.949 1.00 91.12 152 ALA A O 1
ATOM 1136 N N . VAL A 1 153 ? 41.666 -4.166 -37.283 1.00 91.81 153 VAL A N 1
ATOM 1137 C CA . VAL A 1 153 ? 43.122 -3.992 -37.252 1.00 91.81 153 VAL A CA 1
ATOM 1138 C C . VAL A 1 153 ? 43.639 -3.769 -38.671 1.00 91.81 153 VAL A C 1
ATOM 1140 O O . VAL A 1 153 ? 43.351 -4.563 -39.563 1.00 91.81 153 VAL A O 1
ATOM 1143 N N . LEU A 1 154 ? 44.412 -2.703 -38.873 1.00 91.31 154 LEU A N 1
ATOM 1144 C CA . LEU A 1 154 ? 45.102 -2.396 -40.124 1.00 91.31 154 LEU A CA 1
ATOM 1145 C C . LEU A 1 154 ? 46.590 -2.167 -39.843 1.00 91.31 154 LEU A C 1
ATOM 1147 O O . LEU A 1 154 ? 46.957 -1.241 -39.124 1.00 91.31 154 LEU A O 1
ATOM 1151 N N . ASP A 1 155 ? 47.455 -2.982 -40.439 1.00 91.81 155 ASP A N 1
ATOM 1152 C CA . ASP A 1 155 ? 48.899 -2.743 -40.422 1.00 91.81 155 ASP A CA 1
ATOM 1153 C C . ASP A 1 155 ? 49.259 -1.871 -41.640 1.00 91.81 155 ASP A C 1
ATOM 1155 O O . ASP A 1 155 ? 49.186 -2.337 -42.778 1.00 91.81 155 ASP A O 1
ATOM 1159 N N . LEU A 1 156 ? 49.574 -0.591 -41.403 1.00 91.69 156 LEU A N 1
ATOM 1160 C CA . LEU A 1 156 ? 49.835 0.428 -42.42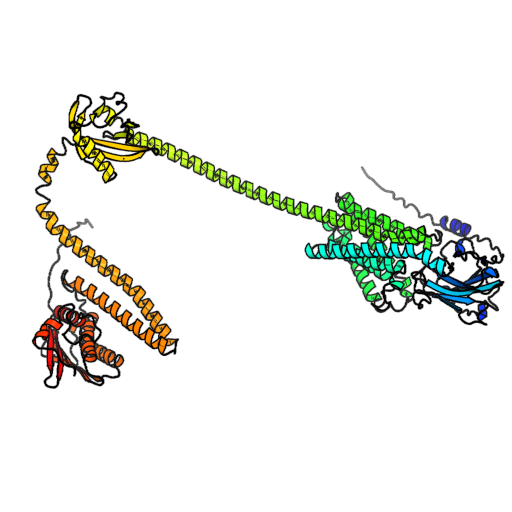8 1.00 91.69 156 LEU A CA 1
ATOM 1161 C C . LEU A 1 156 ? 51.336 0.495 -42.778 1.00 91.69 156 LEU A C 1
ATOM 1163 O O . LEU A 1 156 ? 52.139 0.869 -41.915 1.00 91.69 156 LEU A O 1
ATOM 1167 N N . PRO A 1 157 ? 51.739 0.172 -44.022 1.00 93.31 157 PRO A N 1
ATOM 1168 C CA . PRO A 1 157 ? 53.107 0.381 -44.492 1.00 93.31 157 PRO A CA 1
ATOM 1169 C C . PRO A 1 157 ? 53.382 1.854 -44.833 1.00 93.31 157 PRO A C 1
ATOM 1171 O O . PRO A 1 157 ? 52.463 2.623 -45.102 1.00 93.31 157 PRO A O 1
ATOM 1174 N N . ALA A 1 158 ? 54.662 2.243 -44.855 1.00 92.88 158 ALA A N 1
ATOM 1175 C CA . ALA A 1 158 ? 55.079 3.585 -45.271 1.00 92.88 158 ALA A CA 1
ATOM 1176 C C . ALA A 1 158 ? 54.760 3.847 -46.757 1.00 92.88 158 ALA A C 1
ATOM 1178 O O . ALA A 1 158 ? 54.732 2.917 -47.570 1.00 92.88 158 ALA A O 1
ATOM 1179 N N . GLY A 1 159 ? 54.546 5.112 -47.116 1.00 92.31 159 GLY A N 1
ATOM 1180 C CA . GLY A 1 159 ? 54.244 5.556 -48.477 1.00 92.31 159 GLY A CA 1
ATOM 1181 C C . GLY A 1 159 ? 52.755 5.785 -48.745 1.00 92.31 159 GLY A C 1
ATOM 1182 O O . GLY A 1 159 ? 51.943 5.893 -47.826 1.00 92.31 159 GLY A O 1
ATOM 1183 N N . ARG A 1 160 ? 52.403 5.891 -50.033 1.00 92.56 160 ARG A N 1
ATOM 1184 C CA . ARG A 1 160 ? 51.035 6.180 -50.479 1.00 92.56 160 ARG A CA 1
ATOM 1185 C C . ARG A 1 160 ? 50.233 4.920 -50.722 1.00 92.56 160 ARG A C 1
ATOM 1187 O O . ARG A 1 160 ? 50.648 4.072 -51.509 1.00 92.56 160 ARG A O 1
ATOM 1194 N N . HIS A 1 161 ? 49.058 4.862 -50.107 1.00 92.31 161 HIS A N 1
ATOM 1195 C CA . HIS A 1 161 ? 48.188 3.696 -50.152 1.00 92.31 161 HIS A CA 1
ATOM 1196 C C . HIS A 1 161 ? 46.725 4.091 -50.288 1.00 92.31 161 HIS A C 1
ATOM 1198 O O . HIS A 1 161 ? 46.269 5.055 -49.684 1.00 92.31 161 HIS A O 1
ATOM 1204 N N . THR A 1 162 ? 45.968 3.284 -51.019 1.00 91.75 162 THR A N 1
ATOM 1205 C CA . THR A 1 162 ? 44.520 3.447 -51.167 1.00 91.75 162 THR A CA 1
ATOM 1206 C C . THR A 1 162 ? 43.769 2.430 -50.306 1.00 91.75 162 THR A C 1
ATOM 1208 O O . THR A 1 162 ? 44.109 1.238 -50.301 1.00 91.75 162 THR A O 1
ATOM 1211 N N . LEU A 1 163 ? 42.728 2.900 -49.615 1.00 92.50 163 LEU A N 1
ATOM 1212 C CA . LEU A 1 163 ? 41.699 2.100 -48.952 1.00 92.50 163 LEU A CA 1
ATOM 1213 C C . LEU A 1 163 ? 40.382 2.198 -49.726 1.00 92.50 163 LEU A C 1
ATOM 1215 O O . LEU A 1 163 ? 39.914 3.293 -50.036 1.00 92.50 163 LEU A O 1
ATOM 1219 N N . TRP A 1 164 ? 39.757 1.051 -49.980 1.00 93.12 164 TRP A N 1
ATOM 1220 C CA . TRP A 1 164 ? 38.394 0.962 -50.495 1.00 93.12 164 TRP A CA 1
ATOM 1221 C C . TRP A 1 164 ? 37.492 0.391 -49.419 1.00 93.12 164 TRP A C 1
ATOM 1223 O O . TRP A 1 164 ? 37.844 -0.599 -48.781 1.00 93.12 164 TRP A O 1
ATOM 1233 N N . MET A 1 165 ? 36.320 0.982 -49.236 1.00 93.69 165 MET A N 1
ATOM 1234 C CA . MET A 1 165 ? 35.349 0.501 -48.262 1.00 93.69 165 MET A CA 1
ATOM 1235 C C . MET A 1 165 ? 33.967 0.401 -48.886 1.00 93.69 165 MET A C 1
ATOM 1237 O O . MET A 1 165 ? 33.592 1.263 -49.678 1.00 93.69 165 MET A O 1
ATOM 1241 N N . ARG A 1 166 ? 33.206 -0.629 -48.522 1.00 93.56 166 ARG A N 1
ATOM 1242 C CA . ARG A 1 166 ? 31.807 -0.804 -48.924 1.00 93.56 166 ARG A CA 1
ATOM 1243 C C . ARG A 1 166 ? 30.938 -0.813 -47.682 1.00 93.56 166 ARG A C 1
ATOM 1245 O O . ARG A 1 166 ? 31.014 -1.735 -46.877 1.00 93.56 166 ARG A O 1
ATOM 1252 N N . ALA A 1 167 ? 30.109 0.208 -47.557 1.00 90.94 167 ALA A N 1
ATOM 1253 C CA . ALA A 1 167 ? 29.211 0.419 -46.442 1.00 90.94 167 ALA A CA 1
ATOM 1254 C C . ALA A 1 167 ? 27.777 0.045 -46.836 1.00 90.94 167 ALA A C 1
ATOM 1256 O O . ALA A 1 167 ? 27.218 0.586 -47.795 1.00 90.94 167 ALA A O 1
ATOM 1257 N N . VAL A 1 168 ? 27.169 -0.866 -46.080 1.00 88.44 168 VAL A N 1
ATOM 1258 C CA . VAL A 1 168 ? 25.779 -1.296 -46.248 1.00 88.44 168 VAL A CA 1
ATOM 1259 C C . VAL A 1 168 ? 25.113 -1.281 -44.882 1.00 88.44 168 VAL A C 1
ATOM 1261 O O . VAL A 1 168 ? 25.595 -1.901 -43.941 1.00 88.44 168 VAL A O 1
ATOM 1264 N N . THR A 1 169 ? 23.989 -0.578 -44.766 1.00 84.31 169 THR A N 1
ATOM 1265 C CA . THR A 1 169 ? 23.207 -0.549 -43.527 1.00 84.31 169 THR A CA 1
ATOM 1266 C C . THR A 1 169 ? 21.720 -0.380 -43.817 1.00 84.31 169 THR A C 1
ATOM 1268 O O . THR A 1 169 ? 21.328 0.205 -44.827 1.00 84.31 169 THR A O 1
ATOM 1271 N N . THR A 1 170 ? 20.881 -0.918 -42.938 1.00 76.62 170 THR A N 1
ATOM 1272 C CA . THR A 1 170 ? 19.435 -0.662 -42.873 1.00 76.62 170 THR A CA 1
ATOM 1273 C C . THR A 1 170 ? 19.090 0.564 -42.010 1.00 76.62 170 THR A C 1
ATOM 1275 O O . THR A 1 170 ? 17.958 1.074 -42.043 1.00 76.62 170 THR A O 1
ATOM 1278 N N . GLY A 1 171 ? 20.069 1.053 -41.244 1.00 76.62 171 GLY A N 1
ATOM 1279 C CA . GLY A 1 171 ? 20.033 2.273 -40.452 1.00 76.62 171 GLY A CA 1
ATOM 1280 C C . GLY A 1 171 ? 20.295 3.543 -41.265 1.00 76.62 171 GLY A C 1
ATOM 1281 O O . GLY A 1 171 ? 20.266 3.557 -42.494 1.00 76.62 171 GLY A O 1
ATOM 1282 N N . ALA A 1 172 ? 20.491 4.659 -40.559 1.00 79.31 172 ALA A N 1
ATOM 1283 C CA . ALA A 1 172 ? 20.909 5.902 -41.199 1.00 79.31 172 ALA A CA 1
ATOM 1284 C C . ALA A 1 172 ? 22.395 5.780 -41.542 1.00 79.31 172 ALA A C 1
ATOM 1286 O O . ALA A 1 172 ? 23.200 5.467 -40.668 1.00 79.31 172 ALA A O 1
ATOM 1287 N N . MET A 1 173 ? 22.760 6.042 -42.793 1.00 83.50 173 MET A N 1
ATOM 1288 C CA . MET A 1 173 ? 24.138 5.917 -43.241 1.00 83.50 173 MET A CA 1
ATOM 1289 C C . MET A 1 173 ? 24.965 7.092 -42.705 1.00 83.50 173 MET A C 1
ATOM 1291 O O . MET A 1 173 ? 24.786 8.248 -43.104 1.00 83.50 173 MET A O 1
ATOM 1295 N N . VAL A 1 174 ? 25.817 6.783 -41.728 1.00 82.75 174 VAL A N 1
ATOM 1296 C CA . VAL A 1 174 ? 26.734 7.696 -41.036 1.00 82.75 174 VAL A CA 1
ATOM 1297 C C . VAL A 1 174 ? 28.049 6.946 -40.841 1.00 82.75 174 VAL A C 1
ATOM 1299 O O . VAL A 1 174 ? 28.037 5.836 -40.317 1.00 82.75 174 VAL A O 1
ATOM 1302 N N . LEU A 1 175 ? 29.164 7.536 -41.271 1.00 85.88 175 LEU A N 1
ATOM 1303 C CA . LEU A 1 175 ? 30.473 6.878 -41.291 1.00 85.88 175 LEU A CA 1
ATOM 1304 C C . LEU A 1 175 ? 31.540 7.761 -40.623 1.00 85.88 175 LEU A C 1
ATOM 1306 O O . LEU A 1 175 ? 32.388 8.318 -41.319 1.00 85.88 175 LEU A O 1
ATOM 1310 N N . PRO A 1 176 ? 31.504 7.926 -39.285 1.00 86.44 176 PRO A N 1
ATOM 1311 C CA . PRO A 1 176 ? 32.545 8.633 -38.546 1.00 86.44 176 PRO A CA 1
ATOM 1312 C C . PRO A 1 176 ? 33.782 7.732 -38.424 1.00 86.44 176 PRO A C 1
ATOM 1314 O O . PRO A 1 176 ? 34.015 7.106 -37.392 1.00 86.44 176 PRO A O 1
ATOM 1317 N N . LEU A 1 177 ? 34.518 7.597 -39.527 1.00 89.38 177 LEU A N 1
ATOM 1318 C CA . LEU A 1 177 ? 35.668 6.707 -39.630 1.00 89.38 177 LEU A CA 1
ATOM 1319 C C . LEU A 1 177 ? 36.921 7.380 -39.079 1.00 89.38 177 LEU A C 1
ATOM 1321 O O . LEU A 1 177 ? 37.279 8.488 -39.488 1.00 89.38 177 LEU A O 1
ATOM 1325 N N . GLU A 1 178 ? 37.622 6.686 -38.190 1.00 91.69 178 GLU A N 1
ATOM 1326 C CA . GLU A 1 178 ? 38.858 7.182 -37.592 1.00 91.69 178 GLU A CA 1
ATOM 1327 C C . GLU A 1 178 ? 39.925 6.087 -37.547 1.00 91.69 178 GLU A C 1
ATOM 1329 O O . GLU A 1 178 ? 39.630 4.912 -37.338 1.00 91.69 178 GLU A O 1
ATOM 1334 N N . LEU A 1 179 ? 41.185 6.484 -37.722 1.00 93.44 179 LEU A N 1
ATOM 1335 C CA . LEU A 1 179 ? 42.347 5.643 -37.468 1.00 93.44 179 LEU A CA 1
ATOM 1336 C C . LEU A 1 179 ? 42.961 6.024 -36.125 1.00 93.44 179 LEU A C 1
ATOM 1338 O O . LEU A 1 179 ? 43.258 7.192 -35.863 1.00 93.44 179 LEU A O 1
ATOM 1342 N N . TRP A 1 180 ? 43.194 5.022 -35.291 1.00 94.81 180 TRP A N 1
ATOM 1343 C CA . TRP A 1 180 ? 43.746 5.190 -33.956 1.00 94.81 180 TRP A CA 1
ATOM 1344 C C . TRP A 1 180 ? 45.001 4.357 -33.761 1.00 94.81 180 TRP A C 1
ATOM 1346 O O . TRP A 1 180 ? 45.078 3.219 -34.223 1.00 94.81 180 TRP A O 1
ATOM 1356 N N . ARG A 1 181 ? 45.966 4.883 -33.004 1.00 93.00 181 ARG A N 1
ATOM 1357 C CA . ARG A 1 181 ? 47.009 4.028 -32.427 1.00 93.00 181 ARG A CA 1
ATOM 1358 C C . ARG A 1 181 ? 46.416 3.163 -31.304 1.00 93.00 181 ARG A C 1
ATOM 1360 O O . ARG A 1 181 ? 45.587 3.684 -30.549 1.00 93.00 181 ARG A O 1
ATOM 1367 N N . PRO A 1 182 ? 46.827 1.886 -31.159 1.00 90.00 182 PRO A N 1
ATOM 1368 C CA . PRO A 1 182 ? 46.235 0.964 -30.189 1.00 90.00 182 PRO A CA 1
ATOM 1369 C C . PRO A 1 182 ? 46.140 1.512 -28.759 1.00 90.00 182 PRO A C 1
ATOM 1371 O O . PRO A 1 182 ? 45.083 1.426 -28.136 1.00 90.00 182 PRO A O 1
ATOM 1374 N N . GLU A 1 183 ? 47.202 2.141 -28.252 1.00 87.94 183 GLU A N 1
ATOM 1375 C CA . GLU A 1 183 ? 47.246 2.682 -26.888 1.00 87.94 183 GLU A CA 1
ATOM 1376 C C . GLU A 1 183 ? 46.329 3.902 -26.720 1.00 87.94 183 GLU A C 1
ATOM 1378 O O . GLU A 1 183 ? 45.739 4.114 -25.660 1.00 87.94 183 GLU A O 1
ATOM 1383 N N . ALA A 1 184 ? 46.183 4.707 -27.774 1.00 90.50 184 ALA A N 1
ATOM 1384 C CA . ALA A 1 184 ? 45.410 5.940 -27.734 1.00 90.50 184 ALA A CA 1
ATOM 1385 C C . ALA A 1 184 ? 43.900 5.689 -27.746 1.00 90.50 184 ALA A C 1
ATOM 1387 O O . ALA A 1 184 ? 43.170 6.390 -27.044 1.00 90.50 184 ALA A O 1
ATOM 1388 N N . LEU A 1 185 ? 43.442 4.675 -28.492 1.00 89.94 185 LEU A N 1
ATOM 1389 C CA . LEU A 1 185 ? 42.030 4.287 -28.505 1.00 89.94 185 LEU A CA 1
ATOM 1390 C C . LEU A 1 185 ? 41.570 3.863 -27.108 1.00 89.94 185 LEU A C 1
ATOM 1392 O O . LEU A 1 185 ? 40.518 4.296 -26.644 1.00 89.94 185 LEU A O 1
ATOM 1396 N N . TRP A 1 186 ? 42.383 3.060 -26.416 1.00 85.38 186 TRP A N 1
ATOM 1397 C CA . TRP A 1 186 ? 42.051 2.571 -25.080 1.00 85.38 186 TRP A CA 1
ATOM 1398 C C . TRP A 1 186 ? 41.885 3.713 -24.071 1.00 85.38 186 TRP A C 1
ATOM 1400 O O . TRP A 1 186 ? 40.893 3.767 -23.345 1.00 85.38 186 TRP A O 1
ATOM 1410 N N . VAL A 1 187 ? 42.824 4.666 -24.063 1.00 87.94 187 VAL A N 1
ATOM 1411 C C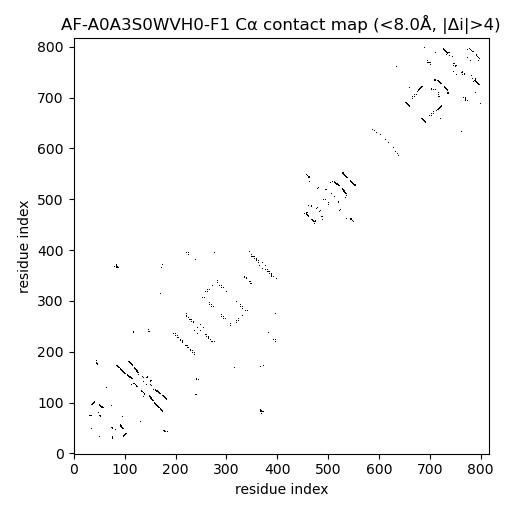A . VAL A 1 187 ? 42.769 5.840 -23.176 1.00 87.94 187 VAL A CA 1
ATOM 1412 C C . VAL A 1 187 ? 41.572 6.736 -23.505 1.00 87.94 187 VAL A C 1
ATOM 1414 O O . VAL A 1 187 ? 40.907 7.224 -22.591 1.00 87.94 187 VAL A O 1
ATOM 1417 N N . ALA A 1 188 ? 41.271 6.938 -24.792 1.00 86.00 188 ALA A N 1
ATOM 1418 C CA . ALA A 1 188 ? 40.139 7.757 -25.223 1.00 86.00 188 ALA A CA 1
ATOM 1419 C C . ALA A 1 188 ? 38.784 7.139 -24.837 1.00 86.00 188 ALA A C 1
ATOM 1421 O O . ALA A 1 188 ? 37.865 7.856 -24.436 1.00 86.00 188 ALA A O 1
ATOM 1422 N N . GLU A 1 189 ? 38.667 5.812 -24.914 1.00 87.38 189 GLU A N 1
ATOM 1423 C CA . GLU A 1 189 ? 37.410 5.104 -24.665 1.00 87.38 189 GLU A CA 1
ATOM 1424 C C . GLU A 1 189 ? 37.144 4.792 -23.190 1.00 87.38 189 GLU A C 1
ATOM 1426 O O . GLU A 1 189 ? 35.985 4.700 -22.776 1.00 87.38 189 GLU A O 1
ATOM 1431 N N . GLN A 1 190 ? 38.184 4.724 -22.356 1.00 88.44 190 GLN A N 1
ATOM 1432 C CA . GLN A 1 190 ? 38.054 4.396 -20.935 1.00 88.44 190 GLN A CA 1
ATOM 1433 C C . GLN A 1 190 ? 37.044 5.296 -20.200 1.00 88.44 190 GLN A C 1
ATOM 1435 O O . GLN A 1 190 ? 36.211 4.799 -19.439 1.00 88.44 190 GLN A O 1
ATOM 1440 N N . GLY A 1 191 ? 37.071 6.610 -20.448 1.00 87.19 191 GLY A N 1
ATOM 1441 C CA . GLY A 1 191 ? 36.145 7.552 -19.810 1.00 87.19 191 GLY A CA 1
ATOM 1442 C C . GLY A 1 191 ? 34.685 7.346 -20.231 1.00 87.19 191 GLY A C 1
ATOM 1443 O O . GLY A 1 191 ? 33.779 7.446 -19.402 1.00 87.19 191 GLY A O 1
ATOM 1444 N N . ARG A 1 192 ? 34.446 7.008 -21.504 1.00 86.94 192 ARG A N 1
ATOM 1445 C CA . ARG A 1 192 ? 33.099 6.758 -22.042 1.00 86.94 192 ARG A CA 1
ATOM 1446 C C . ARG A 1 192 ? 32.527 5.457 -21.505 1.00 86.94 192 ARG A C 1
ATOM 1448 O O . ARG A 1 192 ? 31.412 5.457 -20.990 1.00 86.94 192 ARG A O 1
ATOM 1455 N N . ILE A 1 193 ? 33.322 4.388 -21.534 1.00 88.62 193 ILE A N 1
ATOM 1456 C CA . ILE A 1 193 ? 32.948 3.085 -20.979 1.00 88.62 193 ILE A CA 1
ATOM 1457 C C . ILE A 1 193 ? 32.584 3.236 -19.498 1.00 88.62 193 ILE A C 1
ATOM 1459 O O . ILE A 1 193 ? 31.521 2.776 -19.082 1.00 88.62 193 ILE A O 1
ATOM 1463 N N . GLN A 1 194 ? 33.403 3.938 -18.707 1.00 91.25 194 GLN A N 1
ATOM 1464 C CA . GLN A 1 194 ? 33.112 4.189 -17.291 1.00 91.25 194 GLN A CA 1
ATOM 1465 C C . GLN A 1 194 ? 31.806 4.965 -17.092 1.00 91.25 194 GLN A C 1
ATOM 1467 O O . GLN A 1 194 ? 30.973 4.560 -16.275 1.00 91.25 194 GLN A O 1
ATOM 1472 N N . LEU A 1 195 ? 31.598 6.053 -17.840 1.00 91.19 195 LEU A N 1
ATOM 1473 C CA . LEU A 1 195 ? 30.383 6.863 -17.750 1.00 91.19 195 LEU A CA 1
ATOM 1474 C C . LEU A 1 195 ? 29.136 6.044 -18.104 1.00 91.19 195 LEU A C 1
ATOM 1476 O O . LEU A 1 195 ? 28.183 6.002 -17.326 1.00 91.19 195 LEU A O 1
ATOM 1480 N N . HIS A 1 196 ? 29.137 5.379 -19.259 1.00 89.88 196 HIS A N 1
ATOM 1481 C CA . HIS A 1 196 ? 27.988 4.613 -19.740 1.00 89.88 196 HIS A CA 1
ATOM 1482 C C . HIS A 1 196 ? 27.696 3.400 -18.856 1.00 89.88 196 HIS A C 1
ATOM 1484 O O . HIS A 1 196 ? 26.529 3.143 -18.557 1.00 89.88 196 HIS A O 1
ATOM 1490 N N . THR A 1 197 ? 28.726 2.706 -18.365 1.00 90.69 197 THR A N 1
ATOM 1491 C CA . THR A 1 197 ? 28.559 1.582 -17.429 1.00 90.69 197 THR A CA 1
ATOM 1492 C C . THR A 1 197 ? 27.965 2.067 -16.109 1.00 90.69 197 THR A C 1
ATOM 1494 O O . THR A 1 197 ? 27.022 1.466 -15.598 1.00 90.69 197 THR A O 1
ATOM 1497 N N . THR A 1 198 ? 28.443 3.201 -15.584 1.00 93.25 198 THR A N 1
ATOM 1498 C CA . THR A 1 198 ? 27.912 3.801 -14.349 1.00 93.25 198 THR A CA 1
ATOM 1499 C C . THR A 1 198 ? 26.449 4.204 -14.512 1.00 93.25 198 THR A C 1
ATOM 1501 O O . THR A 1 198 ? 25.622 3.869 -13.667 1.00 93.25 198 THR A O 1
ATOM 1504 N N . LEU A 1 199 ? 26.099 4.884 -15.607 1.00 92.50 199 LEU A N 1
ATOM 1505 C CA . LEU A 1 199 ? 24.717 5.282 -15.890 1.00 92.50 199 LEU A CA 1
ATOM 1506 C C . LEU A 1 199 ? 23.792 4.067 -16.035 1.00 92.50 199 LEU A C 1
ATOM 1508 O O . LEU A 1 199 ? 22.699 4.063 -15.470 1.00 92.50 199 LEU A O 1
ATOM 1512 N N . THR A 1 200 ? 24.249 3.022 -16.726 1.00 91.31 200 THR A N 1
ATOM 1513 C CA . THR A 1 200 ? 23.501 1.766 -16.884 1.00 91.31 200 THR A CA 1
ATOM 1514 C C . THR A 1 200 ? 23.309 1.070 -15.535 1.00 91.31 200 THR A C 1
ATOM 1516 O O . THR A 1 200 ? 22.196 0.658 -15.215 1.00 91.31 200 THR A O 1
ATOM 1519 N N . ALA A 1 201 ? 24.346 1.010 -14.694 1.00 92.19 201 ALA A N 1
ATOM 1520 C CA . ALA A 1 201 ? 24.269 0.434 -13.352 1.00 92.19 201 ALA A CA 1
ATOM 1521 C C . ALA A 1 201 ? 23.316 1.215 -12.430 1.00 92.19 201 ALA A C 1
ATOM 1523 O O . ALA A 1 201 ? 22.522 0.612 -11.708 1.00 92.19 201 ALA A O 1
ATOM 1524 N N . VAL A 1 202 ? 23.342 2.552 -12.480 1.00 94.81 202 VAL A N 1
ATOM 1525 C CA . VAL A 1 202 ? 22.408 3.411 -11.732 1.00 94.81 202 VAL A CA 1
ATOM 1526 C C . VAL A 1 202 ? 20.970 3.190 -12.202 1.00 94.81 202 VAL A C 1
ATOM 1528 O O . VAL A 1 202 ? 20.076 3.053 -11.367 1.00 94.81 202 VAL A O 1
ATOM 1531 N N . ALA A 1 203 ? 20.735 3.113 -13.515 1.00 92.69 203 ALA A N 1
ATOM 1532 C CA . ALA A 1 203 ? 19.415 2.817 -14.064 1.00 92.69 203 ALA A CA 1
ATOM 1533 C C . ALA A 1 203 ? 18.937 1.417 -13.643 1.00 92.69 203 ALA A C 1
ATOM 1535 O O . ALA A 1 203 ? 17.814 1.275 -13.162 1.00 92.69 203 ALA A O 1
ATOM 1536 N N . ALA A 1 204 ? 19.797 0.399 -13.715 1.00 92.06 204 ALA A N 1
ATOM 1537 C CA . ALA A 1 204 ? 19.480 -0.951 -13.256 1.00 92.06 204 ALA A CA 1
ATOM 1538 C C . ALA A 1 204 ? 19.125 -0.980 -11.761 1.00 92.06 204 ALA A C 1
ATOM 1540 O O . ALA A 1 204 ? 18.094 -1.537 -11.382 1.00 92.06 204 ALA A O 1
ATOM 1541 N N . LEU A 1 205 ? 19.920 -0.321 -10.910 1.00 95.50 205 LEU A N 1
ATOM 1542 C CA . LEU A 1 205 ? 19.653 -0.211 -9.475 1.00 95.50 205 LEU A CA 1
ATOM 1543 C C . LEU A 1 205 ? 18.324 0.501 -9.195 1.00 95.50 205 LEU A C 1
ATOM 1545 O O . LEU A 1 205 ? 17.538 0.040 -8.363 1.00 95.50 205 LEU A O 1
ATOM 1549 N N . LEU A 1 206 ? 18.049 1.599 -9.900 1.00 94.88 206 LEU A N 1
ATOM 1550 C CA . LEU A 1 206 ? 16.794 2.341 -9.801 1.00 94.88 206 LEU A CA 1
ATOM 1551 C C . LEU A 1 206 ? 15.598 1.470 -10.207 1.00 94.88 206 LEU A C 1
ATOM 1553 O O . LEU A 1 206 ? 14.595 1.446 -9.494 1.00 94.88 206 LEU A O 1
ATOM 1557 N N . GLY A 1 207 ? 15.719 0.729 -11.310 1.00 95.06 207 GLY A N 1
ATOM 1558 C CA . GLY A 1 207 ? 14.702 -0.199 -11.798 1.00 95.06 207 GLY A CA 1
ATOM 1559 C C . GLY A 1 207 ? 14.437 -1.340 -10.815 1.00 95.06 207 GLY A C 1
ATOM 1560 O O . GLY A 1 207 ? 13.290 -1.572 -10.440 1.00 95.06 207 GLY A O 1
ATOM 1561 N N . MET A 1 208 ? 15.484 -1.997 -10.309 1.00 96.50 208 MET A N 1
ATOM 1562 C CA . MET A 1 208 ? 15.361 -3.060 -9.301 1.00 96.50 208 MET A CA 1
ATOM 1563 C C . MET A 1 208 ? 14.744 -2.551 -7.995 1.00 96.50 208 MET A C 1
ATOM 1565 O O . MET A 1 208 ? 13.856 -3.191 -7.433 1.00 96.50 208 MET A O 1
ATOM 1569 N N . THR A 1 209 ? 15.157 -1.368 -7.534 1.00 94.50 209 THR A N 1
ATOM 1570 C CA . THR A 1 209 ? 14.587 -0.738 -6.334 1.00 94.50 209 THR A CA 1
ATOM 1571 C C . THR A 1 209 ? 13.112 -0.404 -6.539 1.00 94.50 209 THR A C 1
ATOM 1573 O O . THR A 1 209 ? 12.290 -0.661 -5.660 1.00 94.50 209 THR A O 1
ATOM 1576 N N . ALA A 1 210 ? 12.747 0.132 -7.706 1.00 94.44 210 ALA A N 1
ATOM 1577 C CA . ALA A 1 210 ? 11.358 0.403 -8.055 1.00 94.44 210 ALA A CA 1
ATOM 1578 C C . ALA A 1 210 ? 10.518 -0.880 -8.134 1.00 94.44 210 ALA A C 1
ATOM 1580 O O . ALA A 1 210 ? 9.375 -0.872 -7.681 1.00 94.44 210 ALA A O 1
ATOM 1581 N N . LEU A 1 211 ? 11.079 -1.984 -8.636 1.00 96.44 211 LEU A N 1
ATOM 1582 C CA . LEU A 1 211 ? 10.407 -3.282 -8.690 1.00 96.44 211 LEU A CA 1
ATOM 1583 C C . LEU A 1 211 ? 10.169 -3.844 -7.284 1.00 96.44 211 LEU A C 1
ATOM 1585 O O . LEU A 1 211 ? 9.052 -4.253 -6.960 1.00 96.44 211 LEU A O 1
ATOM 1589 N N . ALA A 1 212 ? 11.192 -3.812 -6.427 1.00 95.88 212 ALA A N 1
ATOM 1590 C CA . ALA A 1 212 ? 11.092 -4.240 -5.034 1.00 95.88 212 ALA A CA 1
ATOM 1591 C C . ALA A 1 212 ? 10.072 -3.393 -4.255 1.00 95.88 212 ALA A C 1
ATOM 1593 O O . ALA A 1 212 ? 9.222 -3.922 -3.544 1.00 95.88 212 ALA A O 1
ATOM 1594 N N . LEU A 1 213 ? 10.093 -2.069 -4.435 1.00 92.31 213 LEU A N 1
ATOM 1595 C CA . LEU A 1 213 ? 9.132 -1.174 -3.796 1.00 92.31 213 LEU A CA 1
ATOM 1596 C C . LEU A 1 213 ? 7.717 -1.357 -4.363 1.00 92.31 213 LEU A C 1
ATOM 1598 O O . LEU A 1 213 ? 6.744 -1.322 -3.616 1.00 92.31 213 LEU A O 1
ATOM 1602 N N . GLY A 1 214 ? 7.586 -1.558 -5.674 1.00 92.00 214 GLY A N 1
ATOM 1603 C CA . GLY A 1 214 ? 6.304 -1.758 -6.345 1.00 92.00 214 GLY A CA 1
ATOM 1604 C C . GLY A 1 214 ? 5.620 -3.046 -5.912 1.00 92.00 214 GLY A C 1
ATOM 1605 O O . GLY A 1 214 ? 4.428 -3.032 -5.619 1.00 92.00 214 GLY A O 1
ATOM 1606 N N . THR A 1 215 ? 6.383 -4.130 -5.789 1.00 92.94 215 THR A N 1
ATOM 1607 C CA . THR A 1 215 ? 5.892 -5.407 -5.256 1.00 92.94 215 THR A CA 1
ATOM 1608 C C . THR A 1 215 ? 5.545 -5.294 -3.770 1.00 92.94 215 THR A C 1
ATOM 1610 O O . THR A 1 215 ? 4.426 -5.632 -3.389 1.00 92.94 215 THR A O 1
ATOM 1613 N N . ALA A 1 216 ? 6.423 -4.715 -2.944 1.00 91.75 216 ALA A N 1
ATOM 1614 C CA . ALA A 1 216 ? 6.173 -4.521 -1.512 1.00 91.75 216 ALA A CA 1
ATOM 1615 C C . ALA A 1 216 ? 4.956 -3.623 -1.215 1.00 91.75 216 ALA A C 1
ATOM 1617 O O . ALA A 1 216 ? 4.218 -3.870 -0.264 1.00 91.75 216 ALA A O 1
ATOM 1618 N N . LEU A 1 217 ? 4.724 -2.587 -2.028 1.00 89.31 217 LEU A N 1
ATOM 1619 C CA . LEU A 1 217 ? 3.594 -1.661 -1.881 1.00 89.31 217 LEU A CA 1
ATOM 1620 C C . LEU A 1 217 ? 2.357 -2.064 -2.698 1.00 89.31 217 LEU A C 1
ATOM 1622 O O . LEU A 1 217 ? 1.383 -1.313 -2.708 1.00 89.31 217 LEU A O 1
ATOM 1626 N N . SER A 1 218 ? 2.384 -3.201 -3.407 1.00 91.06 218 SER A N 1
ATOM 1627 C CA . SER A 1 218 ? 1.324 -3.617 -4.345 1.00 91.06 218 SER A CA 1
ATOM 1628 C C . SER A 1 218 ? 0.935 -2.521 -5.358 1.00 91.06 218 SER A C 1
ATOM 1630 O O . SER A 1 218 ? -0.228 -2.369 -5.732 1.00 91.06 218 SER A O 1
ATOM 1632 N N . SER A 1 219 ? 1.914 -1.724 -5.798 1.00 91.69 219 SER A N 1
ATOM 1633 C CA . SER A 1 219 ? 1.726 -0.602 -6.721 1.00 91.69 219 SER A CA 1
ATOM 1634 C C . SER A 1 219 ? 2.127 -0.990 -8.141 1.00 91.69 219 SER A C 1
ATOM 1636 O O . SER A 1 219 ? 3.310 -1.010 -8.486 1.00 91.69 219 SER A O 1
ATOM 1638 N N . LEU A 1 220 ? 1.130 -1.234 -8.998 1.00 91.69 220 LEU A N 1
ATOM 1639 C CA . LEU A 1 220 ? 1.346 -1.537 -10.420 1.00 91.69 220 LEU A CA 1
ATOM 1640 C C . LEU A 1 220 ? 2.094 -0.419 -11.158 1.00 91.69 220 LEU A C 1
ATOM 1642 O O . LEU A 1 220 ? 2.899 -0.702 -12.038 1.00 91.69 220 LEU A O 1
ATOM 1646 N N . ALA A 1 221 ? 1.884 0.845 -10.777 1.00 92.25 221 ALA A N 1
ATOM 1647 C CA . ALA A 1 221 ? 2.604 1.970 -11.368 1.00 92.25 221 ALA A CA 1
ATOM 1648 C C . ALA A 1 221 ? 4.123 1.845 -11.160 1.00 92.25 221 ALA A C 1
ATOM 1650 O O . ALA A 1 221 ? 4.887 2.012 -12.103 1.00 92.25 221 ALA A O 1
ATOM 1651 N N . LEU A 1 222 ? 4.578 1.491 -9.955 1.00 93.31 222 LEU A N 1
ATOM 1652 C CA . LEU A 1 222 ? 6.007 1.289 -9.695 1.00 93.31 222 LEU A CA 1
ATOM 1653 C C . LEU A 1 222 ? 6.581 0.075 -10.433 1.00 93.31 222 LEU A C 1
ATOM 1655 O O . LEU A 1 222 ? 7.720 0.132 -10.887 1.00 93.31 222 LEU A O 1
ATOM 1659 N N . VAL A 1 223 ? 5.797 -0.995 -10.580 1.00 95.69 223 VAL A N 1
ATOM 1660 C CA . VAL A 1 223 ? 6.211 -2.189 -11.333 1.00 95.69 223 VAL A CA 1
ATOM 1661 C C . VAL A 1 223 ? 6.390 -1.861 -12.817 1.00 95.69 223 VAL A C 1
ATOM 1663 O O . VAL A 1 223 ? 7.415 -2.206 -13.400 1.00 95.69 223 VAL A O 1
ATOM 1666 N N . PHE A 1 224 ? 5.443 -1.145 -13.431 1.00 95.44 224 PHE A N 1
ATOM 1667 C CA . PHE A 1 224 ? 5.583 -0.725 -14.827 1.00 95.44 224 PHE A CA 1
ATOM 1668 C C . PHE A 1 224 ? 6.705 0.299 -15.017 1.00 95.44 224 PHE A C 1
ATOM 1670 O O . PHE A 1 224 ? 7.451 0.196 -15.985 1.00 95.44 224 PHE A O 1
ATOM 1677 N N . TYR A 1 225 ? 6.890 1.224 -14.069 1.00 95.38 225 TYR A N 1
ATOM 1678 C CA . TYR A 1 225 ? 8.040 2.131 -14.066 1.00 95.38 225 TYR A CA 1
ATOM 1679 C C . TYR A 1 225 ? 9.369 1.366 -14.015 1.00 95.38 225 TYR A C 1
ATOM 1681 O O . TYR A 1 225 ? 10.279 1.668 -14.780 1.00 95.38 225 TYR A O 1
ATOM 1689 N N . ALA A 1 226 ? 9.476 0.339 -13.168 1.00 96.56 226 ALA A N 1
ATOM 1690 C CA . ALA A 1 226 ? 10.660 -0.511 -13.120 1.00 96.56 226 ALA A CA 1
ATOM 1691 C C . ALA A 1 226 ? 10.931 -1.199 -14.464 1.00 96.56 226 ALA A C 1
ATOM 1693 O O . ALA A 1 226 ? 12.067 -1.191 -14.934 1.00 96.56 226 ALA A O 1
ATOM 1694 N N . GLY A 1 227 ? 9.890 -1.737 -15.110 1.00 95.75 227 GLY A N 1
ATOM 1695 C CA . GLY A 1 227 ? 9.995 -2.316 -16.450 1.00 95.75 227 GLY A CA 1
ATOM 1696 C C . GLY A 1 227 ? 10.474 -1.306 -17.497 1.00 95.75 227 GLY A C 1
ATOM 1697 O O . GLY A 1 227 ? 11.369 -1.624 -18.281 1.00 95.75 227 GLY A O 1
ATOM 1698 N N . ALA A 1 228 ? 9.957 -0.074 -17.469 1.00 94.56 228 ALA A N 1
ATOM 1699 C CA . ALA A 1 228 ? 10.395 1.009 -18.353 1.00 94.56 228 ALA A CA 1
ATOM 1700 C C . ALA A 1 228 ? 11.874 1.363 -18.129 1.00 94.56 228 ALA A C 1
ATOM 1702 O O . ALA A 1 228 ? 12.644 1.448 -19.084 1.00 94.56 228 ALA A O 1
ATOM 1703 N N . VAL A 1 229 ? 12.302 1.504 -16.871 1.00 95.88 229 VAL A N 1
ATOM 1704 C CA . VAL A 1 229 ? 13.694 1.822 -16.517 1.00 95.88 229 VAL A CA 1
ATOM 1705 C C . VAL A 1 229 ? 14.647 0.713 -16.960 1.00 95.88 229 VAL A C 1
ATOM 1707 O O . VAL A 1 229 ? 15.644 0.995 -17.619 1.00 95.88 229 VAL A O 1
ATOM 1710 N N . LEU A 1 230 ? 14.335 -0.547 -16.642 1.00 94.75 230 LEU A N 1
ATOM 1711 C CA . LEU A 1 230 ? 15.196 -1.687 -16.964 1.00 94.75 230 LEU A CA 1
ATOM 1712 C C . LEU A 1 230 ? 15.316 -1.901 -18.477 1.00 94.75 230 LEU A C 1
ATOM 1714 O O . LEU A 1 230 ? 16.425 -1.999 -18.991 1.00 94.75 230 LEU A O 1
ATOM 1718 N N . SER A 1 231 ? 14.197 -1.905 -19.207 1.00 91.62 231 SER A N 1
ATOM 1719 C CA . SER A 1 231 ? 14.217 -2.058 -20.672 1.00 91.62 231 SER A CA 1
ATOM 1720 C C . SER A 1 231 ? 14.955 -0.915 -21.369 1.00 91.62 231 SER A C 1
ATOM 1722 O O . SER A 1 231 ? 15.668 -1.129 -22.348 1.00 91.62 231 SER A O 1
ATOM 1724 N N . THR A 1 232 ? 14.852 0.302 -20.840 1.00 91.94 232 THR A N 1
ATOM 1725 C CA . THR A 1 232 ? 15.585 1.441 -21.390 1.00 91.94 232 THR A CA 1
ATOM 1726 C C . THR A 1 232 ? 17.070 1.420 -21.009 1.00 91.94 232 THR A C 1
ATOM 1728 O O . THR A 1 232 ? 17.888 1.879 -21.798 1.00 91.94 232 THR A O 1
ATOM 1731 N N . ALA A 1 233 ? 17.449 0.869 -19.850 1.00 92.19 233 ALA A N 1
ATOM 1732 C CA . ALA A 1 233 ? 18.855 0.647 -19.508 1.00 92.19 233 ALA A CA 1
ATOM 1733 C C . ALA A 1 233 ? 19.514 -0.323 -20.501 1.00 92.19 233 ALA A C 1
ATOM 1735 O O . ALA A 1 233 ? 20.615 -0.054 -20.974 1.00 92.19 233 ALA A O 1
ATOM 1736 N N . VAL A 1 234 ? 18.806 -1.388 -20.898 1.00 88.62 234 VAL A N 1
ATOM 1737 C CA . VAL A 1 234 ? 19.274 -2.314 -21.944 1.00 88.62 234 VAL A CA 1
ATOM 1738 C C . VAL A 1 234 ? 19.356 -1.615 -23.306 1.00 88.62 234 VAL A C 1
ATOM 1740 O O . VAL A 1 234 ? 20.378 -1.706 -23.979 1.00 88.62 234 VAL A O 1
ATOM 1743 N N . HIS A 1 235 ? 18.337 -0.834 -23.687 1.00 87.56 235 HIS A N 1
ATOM 1744 C CA . HIS A 1 235 ? 18.389 -0.009 -24.903 1.00 87.56 235 HIS A CA 1
ATOM 1745 C C . HIS A 1 235 ? 19.594 0.946 -24.917 1.00 87.56 235 HIS A C 1
ATOM 1747 O O . HIS A 1 235 ? 20.261 1.083 -25.939 1.00 87.56 235 HIS A O 1
ATOM 1753 N N . PHE A 1 236 ? 19.869 1.610 -23.791 1.00 90.56 236 PHE A N 1
ATOM 1754 C CA . PHE A 1 236 ? 20.991 2.533 -23.641 1.00 90.56 236 PHE A CA 1
ATOM 1755 C C . PHE A 1 236 ? 22.334 1.812 -23.781 1.00 90.56 236 PHE A C 1
ATOM 1757 O O . PHE A 1 236 ? 23.228 2.313 -24.459 1.00 90.56 236 PHE A O 1
ATOM 1764 N N . MET A 1 237 ? 22.460 0.629 -23.183 1.00 88.50 237 MET A N 1
ATOM 1765 C CA . MET A 1 237 ? 23.645 -0.215 -23.292 1.00 88.50 237 MET A CA 1
ATOM 1766 C C . MET A 1 237 ? 23.921 -0.598 -24.756 1.00 88.50 237 MET A C 1
ATOM 1768 O O . MET A 1 237 ? 25.023 -0.349 -25.243 1.00 88.50 237 MET A O 1
ATOM 1772 N N . ALA A 1 238 ? 22.896 -1.073 -25.473 1.00 83.31 238 ALA A N 1
ATOM 1773 C CA . ALA A 1 238 ? 22.986 -1.453 -26.883 1.00 83.31 238 ALA A CA 1
ATOM 1774 C C . ALA A 1 238 ? 23.267 -0.260 -27.816 1.00 83.31 238 ALA A C 1
ATOM 1776 O O . ALA A 1 238 ? 24.151 -0.308 -28.662 1.00 83.31 238 ALA A O 1
ATOM 1777 N N . MET A 1 239 ? 22.608 0.888 -27.612 1.00 84.81 239 MET A N 1
ATOM 1778 C CA . MET A 1 239 ? 22.874 2.107 -28.398 1.00 84.81 239 MET A CA 1
ATOM 1779 C C . MET A 1 239 ? 24.318 2.627 -28.282 1.00 84.81 239 MET A C 1
ATOM 1781 O O . MET A 1 239 ? 24.760 3.363 -29.165 1.00 84.81 239 MET A O 1
ATOM 1785 N N . ASN A 1 240 ? 25.036 2.276 -27.209 1.00 87.50 240 ASN A N 1
ATOM 1786 C CA . ASN A 1 240 ? 26.417 2.699 -26.969 1.00 87.50 240 ASN A CA 1
ATOM 1787 C C . ASN A 1 240 ? 27.448 1.561 -27.128 1.00 87.50 240 ASN A C 1
ATOM 1789 O O . ASN A 1 240 ? 28.628 1.807 -26.882 1.00 87.50 240 ASN A O 1
ATOM 1793 N N . GLY A 1 241 ? 27.028 0.358 -27.544 1.00 83.62 241 GLY A N 1
ATOM 1794 C CA . GLY A 1 241 ? 27.907 -0.794 -27.792 1.00 83.62 241 GLY A CA 1
ATOM 1795 C C . GLY A 1 241 ? 28.494 -1.443 -26.533 1.00 83.62 241 GLY A C 1
ATOM 1796 O O . GLY A 1 241 ? 29.491 -2.155 -26.599 1.00 83.62 241 GLY A O 1
ATOM 1797 N N . LEU A 1 242 ? 27.916 -1.182 -25.357 1.00 85.94 242 LEU A N 1
ATOM 1798 C CA . LEU A 1 242 ? 28.354 -1.810 -24.104 1.00 85.94 242 LEU A CA 1
ATOM 1799 C C . LEU A 1 242 ? 27.924 -3.279 -24.005 1.00 85.94 242 LEU A C 1
ATOM 1801 O O . LEU A 1 242 ? 28.577 -4.077 -23.337 1.00 85.94 242 LEU A O 1
ATOM 1805 N N . ASP A 1 243 ? 26.826 -3.634 -24.658 1.00 78.94 243 ASP A N 1
ATOM 1806 C CA . ASP A 1 243 ? 26.334 -5.002 -24.775 1.00 78.94 243 ASP A CA 1
ATOM 1807 C C . ASP A 1 243 ? 27.352 -5.904 -25.478 1.00 78.94 243 ASP A C 1
ATOM 1809 O O . ASP A 1 243 ? 27.597 -7.001 -24.989 1.00 78.94 243 ASP A O 1
ATOM 1813 N N . MET A 1 244 ? 28.033 -5.399 -26.512 1.00 74.06 244 MET A N 1
ATOM 1814 C CA . MET A 1 244 ? 29.132 -6.092 -27.202 1.00 74.06 244 MET A CA 1
ATOM 1815 C C . MET A 1 244 ? 30.324 -6.423 -26.285 1.00 74.06 244 MET A C 1
ATOM 1817 O O . MET A 1 244 ? 31.082 -7.347 -26.569 1.00 74.06 244 MET A O 1
ATOM 1821 N N . MET A 1 245 ? 30.508 -5.675 -25.189 1.00 75.88 245 MET A N 1
ATOM 1822 C CA . MET A 1 245 ? 31.588 -5.899 -24.220 1.00 75.88 245 MET A CA 1
ATOM 1823 C C . MET A 1 245 ? 31.158 -6.732 -23.006 1.00 75.88 245 MET A C 1
ATOM 1825 O O . MET A 1 245 ? 31.981 -7.445 -22.436 1.00 75.88 245 MET A O 1
ATOM 1829 N N . MET A 1 246 ? 29.911 -6.575 -22.548 1.00 70.25 246 MET A N 1
ATOM 1830 C CA . MET A 1 246 ? 29.458 -7.072 -21.240 1.00 70.25 246 MET A CA 1
ATOM 1831 C C . MET A 1 246 ? 28.534 -8.287 -21.314 1.00 70.25 246 MET A C 1
ATOM 1833 O O . MET A 1 246 ? 28.411 -9.008 -20.324 1.00 70.25 246 MET A O 1
ATOM 1837 N N . LEU A 1 247 ? 27.858 -8.504 -22.441 1.00 64.25 247 LEU A N 1
ATOM 1838 C CA . LEU A 1 247 ? 26.966 -9.637 -22.638 1.00 64.25 247 LEU A CA 1
ATOM 1839 C C . LEU A 1 247 ? 27.555 -10.538 -23.717 1.00 64.25 247 LEU A C 1
ATOM 1841 O O . LEU A 1 247 ? 27.859 -10.082 -24.814 1.00 64.25 247 LEU A O 1
ATOM 1845 N N . GLU A 1 248 ? 27.661 -11.837 -23.442 1.00 58.12 248 GLU A N 1
ATOM 1846 C CA . GLU A 1 248 ? 27.770 -12.787 -24.544 1.00 58.12 248 GLU A CA 1
ATOM 1847 C C . GLU A 1 248 ? 26.516 -12.615 -25.410 1.00 58.12 248 GLU A C 1
ATOM 1849 O O . GLU A 1 248 ? 25.387 -12.711 -24.913 1.00 58.12 248 GLU A O 1
ATOM 1854 N N . THR A 1 249 ? 26.706 -12.360 -26.705 1.00 53.16 249 THR A N 1
ATOM 1855 C CA . THR A 1 249 ? 25.678 -12.116 -27.736 1.00 53.16 249 THR A CA 1
ATOM 1856 C C . THR A 1 249 ? 24.649 -13.254 -27.883 1.00 53.16 249 THR A C 1
ATOM 1858 O O . THR A 1 249 ? 23.771 -13.196 -28.735 1.00 53.16 249 THR A O 1
ATOM 1861 N N . HIS A 1 250 ? 24.720 -14.288 -27.039 1.00 50.81 250 HIS A N 1
ATOM 1862 C CA . HIS A 1 250 ? 23.937 -15.519 -27.087 1.00 50.81 250 HIS A CA 1
ATOM 1863 C C . HIS A 1 250 ? 22.890 -15.665 -25.971 1.00 50.81 250 HIS A C 1
ATOM 1865 O O . HIS A 1 250 ? 22.149 -16.645 -25.983 1.00 50.81 250 HIS A O 1
ATOM 1871 N N . LEU A 1 251 ? 22.800 -14.740 -25.002 1.00 46.78 251 LEU A N 1
ATOM 1872 C CA . LEU A 1 251 ? 21.873 -14.902 -23.868 1.00 46.78 251 LEU A CA 1
ATOM 1873 C C . LEU A 1 251 ? 20.394 -14.973 -24.299 1.00 46.78 251 LEU A C 1
ATOM 1875 O O . LEU A 1 251 ? 19.651 -15.775 -23.737 1.00 46.78 251 LEU A O 1
ATOM 1879 N N . PHE A 1 252 ? 19.972 -14.195 -25.308 1.00 52.81 252 PHE A N 1
ATOM 1880 C CA . PHE A 1 252 ? 18.639 -14.283 -25.926 1.00 52.81 252 PHE A CA 1
ATOM 1881 C C . PHE A 1 252 ? 18.681 -13.842 -27.405 1.00 52.81 252 PHE A C 1
ATOM 1883 O O . PHE A 1 252 ? 19.344 -12.845 -27.696 1.00 52.81 252 PHE A O 1
ATOM 1890 N N . PRO A 1 253 ? 17.944 -14.500 -28.325 1.00 48.16 253 PRO A N 1
ATOM 1891 C CA . PRO A 1 253 ? 17.815 -14.047 -29.714 1.00 48.16 253 PRO A CA 1
ATOM 1892 C C . PRO A 1 253 ? 17.310 -12.595 -29.797 1.00 48.16 253 PRO A C 1
ATOM 1894 O O . PRO A 1 253 ? 16.272 -12.274 -29.213 1.00 48.16 253 PRO A O 1
ATOM 1897 N N . GLY A 1 254 ? 18.049 -11.722 -30.495 1.00 54.34 254 GLY A N 1
ATOM 1898 C CA . GLY A 1 254 ? 17.732 -10.305 -30.729 1.00 54.34 254 GLY A CA 1
ATOM 1899 C C . GLY A 1 254 ? 17.958 -9.338 -29.576 1.00 54.34 254 GLY A C 1
ATOM 1900 O O . GLY A 1 254 ? 17.450 -8.213 -29.617 1.00 54.34 254 GLY A O 1
ATOM 1901 N N . ASN A 1 255 ? 18.717 -9.753 -28.561 1.00 58.47 255 ASN A N 1
ATOM 1902 C CA . ASN A 1 255 ? 19.233 -8.857 -27.526 1.00 58.47 255 ASN A CA 1
ATOM 1903 C C . ASN A 1 255 ? 20.048 -7.683 -28.116 1.00 58.47 255 ASN A C 1
ATOM 1905 O O . ASN A 1 255 ? 20.029 -6.576 -27.589 1.00 58.47 255 ASN A O 1
ATOM 1909 N N . ASP A 1 256 ? 20.680 -7.947 -29.248 1.00 59.53 256 ASP A N 1
ATOM 1910 C CA . ASP A 1 256 ? 21.483 -7.097 -30.119 1.00 59.53 256 ASP A CA 1
ATOM 1911 C C . ASP A 1 256 ? 20.666 -6.062 -30.921 1.00 59.53 256 ASP A C 1
ATOM 1913 O O . ASP A 1 256 ? 21.246 -5.179 -31.549 1.00 59.53 256 ASP A O 1
ATOM 1917 N N . ASN A 1 257 ? 19.321 -6.091 -30.879 1.00 73.56 257 ASN A N 1
ATOM 1918 C CA . ASN A 1 257 ? 18.503 -5.060 -31.525 1.00 73.56 257 ASN A CA 1
ATOM 1919 C C . ASN A 1 257 ? 18.022 -3.980 -30.530 1.00 73.56 257 ASN A C 1
ATOM 1921 O O . ASN A 1 257 ? 16.982 -4.136 -29.871 1.00 73.56 257 ASN A O 1
ATOM 1925 N N . PRO A 1 258 ? 18.679 -2.808 -30.471 1.00 77.31 258 PRO A N 1
ATOM 1926 C CA . PRO A 1 258 ? 18.310 -1.746 -29.539 1.00 77.31 258 PRO A CA 1
ATOM 1927 C C . PRO A 1 258 ? 16.902 -1.181 -29.781 1.00 77.31 258 PRO A C 1
ATOM 1929 O O . PRO A 1 258 ? 16.281 -0.653 -28.855 1.00 77.31 258 PRO A O 1
ATOM 1932 N N . PHE A 1 259 ? 16.354 -1.272 -30.995 1.00 78.50 259 PHE A N 1
ATOM 1933 C CA . PHE A 1 259 ? 15.025 -0.734 -31.298 1.00 78.50 259 PHE A CA 1
ATOM 1934 C C . PHE A 1 259 ? 13.893 -1.582 -30.709 1.00 78.50 259 PHE A C 1
ATOM 1936 O O . PHE A 1 259 ? 12.836 -1.035 -30.386 1.00 78.50 259 PHE A O 1
ATOM 1943 N N . VAL A 1 260 ? 14.117 -2.884 -30.510 1.00 79.12 260 VAL A N 1
ATOM 1944 C CA . VAL A 1 260 ? 13.168 -3.771 -29.818 1.00 79.12 260 VAL A CA 1
ATOM 1945 C C . VAL A 1 260 ? 13.050 -3.358 -28.359 1.00 79.12 260 VAL A C 1
ATOM 1947 O O . VAL A 1 260 ? 11.945 -3.111 -27.875 1.00 79.12 260 VAL A O 1
ATOM 1950 N N . TRP A 1 261 ? 14.181 -3.164 -27.681 1.00 84.12 261 TRP A N 1
ATOM 1951 C CA . TRP A 1 261 ? 14.201 -2.687 -26.298 1.00 84.12 261 TRP A CA 1
ATOM 1952 C C . TRP A 1 261 ? 13.563 -1.307 -26.141 1.00 84.12 261 TRP A C 1
ATOM 1954 O O . TRP A 1 261 ? 12.886 -1.051 -25.142 1.00 84.12 261 TRP A O 1
ATOM 1964 N N . ARG A 1 262 ? 13.663 -0.441 -27.160 1.00 86.31 262 ARG A N 1
ATOM 1965 C CA . ARG A 1 262 ? 12.931 0.833 -27.155 1.00 86.31 262 ARG A CA 1
ATOM 1966 C C . ARG A 1 262 ? 11.414 0.659 -27.266 1.00 86.31 262 ARG A C 1
ATOM 1968 O O . ARG A 1 262 ? 10.670 1.433 -26.663 1.00 86.31 262 ARG A O 1
ATOM 1975 N N . ALA A 1 263 ? 10.948 -0.339 -28.011 1.00 85.12 263 ALA A N 1
ATOM 1976 C CA . ALA A 1 263 ? 9.528 -0.667 -28.109 1.00 85.12 263 ALA A CA 1
ATOM 1977 C C . ALA A 1 263 ? 8.992 -1.254 -26.797 1.00 85.12 263 ALA A C 1
ATOM 1979 O O . ALA A 1 263 ? 7.943 -0.824 -26.322 1.00 85.12 263 ALA A O 1
ATOM 1980 N N . VAL A 1 264 ? 9.746 -2.173 -26.180 1.00 88.69 264 VAL A N 1
ATOM 1981 C CA . VAL A 1 264 ? 9.440 -2.742 -24.855 1.00 88.69 264 VAL A CA 1
ATOM 1982 C C . VAL A 1 264 ? 9.312 -1.629 -23.815 1.00 88.69 264 VAL A C 1
ATOM 1984 O O . VAL A 1 264 ? 8.315 -1.563 -23.099 1.00 88.69 264 VAL A O 1
ATOM 1987 N N . SER A 1 265 ? 10.279 -0.710 -23.791 1.00 91.44 265 SER A N 1
ATOM 1988 C CA . SER A 1 265 ? 10.247 0.493 -22.957 1.00 91.44 265 SER A CA 1
ATOM 1989 C C . SER A 1 265 ? 8.979 1.322 -23.194 1.00 91.44 265 SER A C 1
ATOM 1991 O O . SER A 1 265 ? 8.235 1.571 -22.249 1.00 91.44 265 SER A O 1
ATOM 1993 N N . GLY A 1 266 ? 8.626 1.606 -24.455 1.00 91.31 266 GLY A N 1
ATOM 1994 C CA . GLY A 1 266 ? 7.397 2.334 -24.793 1.00 91.31 266 GLY A CA 1
ATOM 1995 C C . GLY A 1 266 ? 6.099 1.651 -24.328 1.00 91.31 266 GLY A C 1
ATOM 1996 O O . GLY A 1 266 ? 5.151 2.328 -23.928 1.00 91.31 266 GLY A O 1
ATOM 1997 N N . VAL A 1 267 ? 6.038 0.315 -24.331 1.00 93.00 267 VAL A N 1
ATOM 1998 C CA . VAL A 1 267 ? 4.897 -0.439 -23.776 1.00 93.00 267 VAL A CA 1
ATOM 1999 C C . VAL A 1 267 ? 4.796 -0.237 -22.264 1.00 93.00 267 VAL A C 1
ATOM 2001 O O . VAL A 1 267 ? 3.706 0.035 -21.751 1.00 93.00 267 VAL A O 1
ATOM 2004 N N . PHE A 1 268 ? 5.919 -0.337 -21.550 1.00 95.88 268 PHE A N 1
ATOM 2005 C CA . PHE A 1 268 ? 5.958 -0.082 -20.111 1.00 95.88 268 PHE A CA 1
ATOM 2006 C C . PHE A 1 268 ? 5.634 1.371 -19.772 1.00 95.88 268 PHE A C 1
ATOM 2008 O O . PHE A 1 268 ? 4.914 1.611 -18.806 1.00 95.88 268 PHE A O 1
ATOM 2015 N N . ASP A 1 269 ? 6.074 2.323 -20.591 1.00 94.38 269 ASP A N 1
ATOM 2016 C CA . ASP A 1 269 ? 5.731 3.734 -20.457 1.00 94.38 269 ASP A CA 1
ATOM 2017 C C . ASP A 1 269 ? 4.212 3.955 -20.569 1.00 94.38 269 ASP A C 1
ATOM 2019 O O . ASP A 1 269 ? 3.599 4.613 -19.724 1.00 94.38 269 ASP A O 1
ATOM 2023 N N . ALA A 1 270 ? 3.563 3.349 -21.570 1.00 94.94 270 ALA A N 1
ATOM 2024 C CA . ALA A 1 270 ? 2.110 3.410 -21.719 1.00 94.94 270 ALA A CA 1
ATOM 2025 C C . ALA A 1 270 ? 1.382 2.773 -20.521 1.00 94.94 270 ALA A C 1
ATOM 2027 O O . ALA A 1 270 ? 0.438 3.362 -19.982 1.00 94.94 270 ALA A O 1
ATOM 2028 N N . ALA A 1 271 ? 1.831 1.597 -20.072 1.00 95.81 271 ALA A N 1
ATOM 2029 C CA . ALA A 1 271 ? 1.275 0.910 -18.906 1.00 95.81 271 ALA A CA 1
ATOM 2030 C C . ALA A 1 271 ? 1.458 1.725 -17.614 1.00 95.81 271 ALA A C 1
ATOM 2032 O O . ALA A 1 271 ? 0.528 1.841 -16.809 1.00 95.81 271 ALA A O 1
ATOM 2033 N N . PHE A 1 272 ? 2.620 2.361 -17.447 1.00 95.38 272 PHE A N 1
ATOM 2034 C CA . PHE A 1 272 ? 2.904 3.278 -16.352 1.00 95.38 272 PHE A CA 1
ATOM 2035 C C . PHE A 1 272 ? 1.924 4.450 -16.348 1.00 95.38 272 PHE A C 1
ATOM 2037 O O . PHE A 1 272 ? 1.319 4.719 -15.313 1.00 95.38 272 PHE A O 1
ATOM 2044 N N . LEU A 1 273 ? 1.686 5.110 -17.487 1.00 94.06 273 LEU A N 1
ATOM 2045 C CA . LEU A 1 273 ? 0.723 6.213 -17.560 1.00 94.06 273 LEU A CA 1
ATOM 2046 C C . LEU A 1 273 ? -0.706 5.771 -17.234 1.00 94.06 273 LEU A C 1
ATOM 2048 O O . LEU A 1 273 ? -1.412 6.478 -16.511 1.00 94.06 273 LEU A O 1
ATOM 2052 N N . LEU A 1 274 ? -1.126 4.606 -17.736 1.00 94.69 274 LEU A N 1
ATOM 2053 C CA . LEU A 1 274 ? -2.440 4.028 -17.440 1.00 94.69 274 LEU A CA 1
ATOM 2054 C C . LEU A 1 274 ? -2.629 3.756 -15.940 1.00 94.69 274 LEU A C 1
ATOM 2056 O O . LEU A 1 274 ? -3.742 3.909 -15.434 1.00 94.69 274 LEU A O 1
ATOM 2060 N N . ALA A 1 275 ? -1.557 3.385 -15.236 1.00 92.25 275 ALA A N 1
ATOM 2061 C CA . ALA A 1 275 ? -1.573 3.110 -13.802 1.00 92.25 275 ALA A CA 1
ATOM 2062 C C . ALA A 1 275 ? -1.380 4.366 -12.927 1.00 92.25 275 ALA A C 1
ATOM 2064 O O . ALA A 1 275 ? -1.979 4.463 -11.858 1.00 92.25 275 ALA A O 1
ATOM 2065 N N . ALA A 1 276 ? -0.548 5.322 -13.353 1.00 91.75 276 ALA A N 1
ATOM 2066 C CA . ALA A 1 276 ? -0.082 6.436 -12.523 1.00 91.75 276 ALA A CA 1
ATOM 2067 C C . ALA A 1 276 ? -0.884 7.735 -12.704 1.00 91.75 276 ALA A C 1
ATOM 2069 O O . ALA A 1 276 ? -0.955 8.551 -11.780 1.00 91.75 276 ALA A O 1
ATOM 2070 N N . LEU A 1 277 ? -1.472 7.975 -13.884 1.00 92.38 277 LEU A N 1
ATOM 2071 C CA . LEU A 1 277 ? -2.263 9.180 -14.143 1.00 92.38 277 LEU A CA 1
ATOM 2072 C C . LEU A 1 277 ? -3.761 8.945 -13.891 1.00 92.38 277 LEU A C 1
ATOM 2074 O O . LEU A 1 277 ? -4.307 7.902 -14.250 1.00 92.38 277 LEU A O 1
ATOM 2078 N N . PRO A 1 278 ? -4.498 9.951 -13.378 1.00 92.12 278 PRO A N 1
ATOM 2079 C CA . PRO A 1 278 ? -5.950 9.882 -13.209 1.00 92.12 278 PRO A CA 1
ATOM 2080 C C . PRO A 1 278 ? -6.689 10.083 -14.548 1.00 92.12 278 PRO A C 1
ATOM 2082 O O . PRO A 1 278 ? -7.547 10.966 -14.678 1.00 92.12 278 PRO A O 1
ATOM 2085 N N . LEU A 1 279 ? -6.364 9.265 -15.555 1.00 93.31 279 LEU A N 1
ATOM 2086 C CA . LEU A 1 279 ? -6.875 9.379 -16.924 1.00 93.31 279 LEU A CA 1
ATOM 2087 C C . LEU A 1 279 ? -8.395 9.219 -16.980 1.00 93.31 279 LEU A C 1
ATOM 2089 O O . LEU A 1 279 ? -9.059 9.954 -17.703 1.00 93.31 279 LEU A O 1
ATOM 2093 N N . ARG A 1 280 ? -8.976 8.347 -16.143 1.00 93.12 280 ARG A N 1
ATOM 2094 C CA . ARG A 1 280 ? -10.438 8.149 -16.076 1.00 93.12 280 ARG A CA 1
ATOM 2095 C C . ARG A 1 280 ? -11.195 9.441 -15.772 1.00 93.12 280 ARG A C 1
ATOM 2097 O O . ARG A 1 280 ? -12.312 9.618 -16.244 1.00 93.12 280 ARG A O 1
ATOM 2104 N N . ARG A 1 281 ? -10.585 10.339 -14.991 1.00 92.56 281 ARG A N 1
ATOM 2105 C CA . ARG A 1 281 ? -11.213 11.586 -14.545 1.00 92.56 281 ARG A CA 1
ATOM 2106 C C . ARG A 1 281 ? -10.979 12.747 -15.510 1.00 92.56 281 ARG A C 1
ATOM 2108 O O . ARG A 1 281 ? -11.878 13.560 -15.678 1.00 92.56 281 ARG A O 1
ATOM 2115 N N . HIS A 1 282 ? -9.800 12.828 -16.128 1.00 93.56 282 HIS A N 1
ATOM 2116 C CA . HIS A 1 282 ? -9.383 14.035 -16.858 1.00 93.56 282 HIS A CA 1
ATOM 2117 C C . HIS A 1 282 ? -9.054 13.813 -18.343 1.00 93.56 282 HIS A C 1
ATOM 2119 O O . HIS A 1 282 ? -9.075 14.774 -19.100 1.00 93.56 282 HIS A O 1
ATOM 2125 N N . ALA A 1 283 ? -8.778 12.578 -18.775 1.00 93.88 283 ALA A N 1
ATOM 2126 C CA . ALA A 1 283 ? -8.342 12.254 -20.139 1.00 93.88 283 ALA A CA 1
ATOM 2127 C C . ALA A 1 283 ? -8.843 10.862 -20.581 1.00 93.88 283 ALA A C 1
ATOM 2129 O O . ALA A 1 283 ? -8.083 10.011 -21.033 1.00 93.88 283 ALA A O 1
ATOM 2130 N N . ARG A 1 284 ? -10.149 10.604 -20.428 1.00 95.06 284 ARG A N 1
ATOM 2131 C CA . ARG A 1 284 ? -10.766 9.280 -20.667 1.00 95.06 284 ARG A CA 1
ATOM 2132 C C . ARG A 1 284 ? -10.555 8.720 -22.077 1.00 95.06 284 ARG A C 1
ATOM 2134 O O . ARG A 1 284 ? -10.485 7.507 -22.232 1.00 95.06 284 ARG A O 1
ATOM 2141 N N . TRP A 1 285 ? -10.421 9.590 -23.079 1.00 95.56 285 TRP A N 1
ATOM 2142 C CA . TRP A 1 285 ? -10.129 9.207 -24.464 1.00 95.56 285 TRP A CA 1
ATOM 2143 C C . TRP A 1 285 ? -8.750 8.545 -24.607 1.00 95.56 285 TRP A C 1
ATOM 2145 O O . TRP A 1 285 ? -8.569 7.707 -25.483 1.00 95.56 285 TRP A O 1
ATOM 2155 N N . ALA A 1 286 ? -7.792 8.887 -23.738 1.00 95.06 286 ALA A N 1
ATOM 2156 C CA . ALA A 1 286 ? -6.426 8.386 -23.825 1.00 95.06 286 ALA A CA 1
ATOM 2157 C C . ALA A 1 286 ? -6.318 6.922 -23.385 1.00 95.06 286 ALA A C 1
ATOM 2159 O O . ALA A 1 286 ? -5.409 6.231 -23.821 1.00 95.06 286 ALA A O 1
ATOM 2160 N N . ILE A 1 287 ? -7.247 6.424 -22.560 1.00 96.06 287 ILE A N 1
ATOM 2161 C CA . ILE A 1 287 ? -7.228 5.043 -22.054 1.00 96.06 287 ILE A CA 1
ATOM 2162 C C . ILE A 1 287 ? -7.312 4.011 -23.192 1.00 96.06 287 ILE A C 1
ATOM 2164 O O . ILE A 1 287 ? -6.399 3.191 -23.287 1.00 96.06 287 ILE A O 1
ATOM 2168 N N . PRO A 1 288 ? -8.344 4.020 -24.065 1.00 95.94 288 PRO A N 1
ATOM 2169 C CA . PRO A 1 288 ? -8.421 3.052 -25.158 1.00 95.94 288 PRO A CA 1
ATOM 2170 C C . PRO A 1 288 ? -7.288 3.230 -26.174 1.00 95.94 288 PRO A C 1
ATOM 2172 O O . PRO A 1 288 ? -6.813 2.241 -26.718 1.00 95.94 288 PRO A O 1
ATOM 2175 N N . VAL A 1 289 ? -6.817 4.462 -26.400 1.00 96.19 289 VAL A N 1
ATOM 2176 C CA . VAL A 1 289 ? -5.731 4.739 -27.353 1.00 96.19 289 VAL A CA 1
ATOM 2177 C C . VAL A 1 289 ? -4.391 4.218 -26.832 1.00 96.19 289 VAL A C 1
ATOM 2179 O O . VAL A 1 289 ? -3.731 3.454 -27.527 1.00 96.19 289 VAL A O 1
ATOM 2182 N N . LEU A 1 290 ? -4.000 4.569 -25.602 1.00 95.12 290 LEU A N 1
ATOM 2183 C CA . LEU A 1 290 ? -2.769 4.071 -24.979 1.00 95.12 290 LEU A CA 1
ATOM 2184 C C . LEU A 1 290 ? -2.815 2.554 -24.786 1.00 95.12 290 LEU A C 1
ATOM 2186 O O . LEU A 1 290 ? -1.816 1.890 -25.031 1.00 95.12 290 LEU A O 1
ATOM 2190 N N . GLY A 1 291 ? -3.971 1.999 -24.408 1.00 94.38 291 GLY A N 1
ATOM 2191 C CA . GLY A 1 291 ? -4.160 0.552 -24.306 1.00 94.38 291 GLY A CA 1
ATOM 2192 C C . GLY A 1 291 ? -3.980 -0.159 -25.649 1.00 94.38 291 GLY A C 1
ATOM 2193 O O . GLY A 1 291 ? -3.254 -1.146 -25.721 1.00 94.38 291 GLY A O 1
ATOM 2194 N N . ALA A 1 292 ? -4.577 0.364 -26.725 1.00 93.94 292 ALA A N 1
ATOM 2195 C CA . ALA A 1 292 ? -4.417 -0.191 -28.068 1.00 93.94 292 ALA A CA 1
ATOM 2196 C C . ALA A 1 292 ? -2.971 -0.083 -28.574 1.00 93.94 292 ALA A C 1
ATOM 2198 O O . ALA A 1 292 ? -2.457 -1.043 -29.138 1.00 93.94 292 ALA A O 1
ATOM 2199 N N . LEU A 1 293 ? -2.297 1.048 -28.337 1.00 91.75 293 LEU A N 1
ATOM 2200 C CA . LEU A 1 293 ? -0.890 1.228 -28.705 1.00 91.75 293 LEU A CA 1
ATOM 2201 C C . LEU A 1 293 ? 0.035 0.301 -27.905 1.00 91.75 293 LEU A C 1
ATOM 2203 O O . LEU A 1 293 ? 0.949 -0.277 -28.483 1.00 91.75 293 LEU A O 1
ATOM 2207 N N . ALA A 1 294 ? -0.216 0.107 -26.608 1.00 91.69 294 ALA A N 1
ATOM 2208 C CA . ALA A 1 294 ? 0.545 -0.830 -25.784 1.00 91.69 294 ALA A CA 1
ATOM 2209 C C . ALA A 1 294 ? 0.352 -2.281 -26.253 1.00 91.69 294 ALA A C 1
ATOM 2211 O O . ALA A 1 294 ? 1.330 -3.005 -26.412 1.00 91.69 294 ALA A O 1
ATOM 2212 N N . LEU A 1 295 ? -0.889 -2.694 -26.540 1.00 92.62 295 LEU A N 1
ATOM 2213 C CA . LEU A 1 295 ? -1.193 -4.024 -27.080 1.00 92.62 295 LEU A CA 1
ATOM 2214 C C . LEU A 1 295 ? -0.573 -4.239 -28.460 1.00 92.62 295 LEU A C 1
ATOM 2216 O O . LEU A 1 295 ? 0.002 -5.295 -28.708 1.00 92.62 295 LEU A O 1
ATOM 2220 N N . LEU A 1 296 ? -0.646 -3.233 -29.335 1.00 89.31 296 LEU A N 1
ATOM 2221 C CA . LEU A 1 296 ? 0.034 -3.259 -30.625 1.00 89.31 296 LEU A CA 1
ATOM 2222 C C . LEU A 1 296 ? 1.547 -3.385 -30.432 1.00 89.31 296 LEU A C 1
ATOM 2224 O O . LEU A 1 296 ? 2.177 -4.144 -31.152 1.00 89.31 296 LEU A O 1
ATOM 2228 N N . GLY A 1 297 ? 2.123 -2.711 -29.437 1.00 85.75 297 GLY A N 1
ATOM 2229 C CA . GLY A 1 297 ? 3.538 -2.840 -29.093 1.00 85.75 297 GLY A CA 1
ATOM 2230 C C . GLY A 1 297 ? 3.915 -4.238 -28.650 1.00 85.75 297 GLY A C 1
ATOM 2231 O O . GLY A 1 297 ? 4.869 -4.790 -29.183 1.00 85.75 297 GLY A O 1
ATOM 2232 N N . VAL A 1 298 ? 3.137 -4.849 -27.756 1.00 87.75 298 VAL A N 1
ATOM 2233 C CA . VAL A 1 298 ? 3.339 -6.250 -27.359 1.00 87.75 298 VAL A CA 1
ATOM 2234 C C . VAL A 1 298 ? 3.222 -7.173 -28.569 1.00 87.75 298 VAL A C 1
ATOM 2236 O O . VAL A 1 298 ? 4.093 -8.011 -28.773 1.00 87.75 298 VAL A O 1
ATOM 2239 N N . ALA A 1 299 ? 2.192 -6.998 -29.401 1.00 84.50 299 ALA A N 1
ATOM 2240 C CA . ALA A 1 299 ? 1.998 -7.798 -30.606 1.00 84.50 299 ALA A CA 1
ATOM 2241 C C . ALA A 1 299 ? 3.164 -7.640 -31.588 1.00 84.50 299 ALA A C 1
ATOM 2243 O O . ALA A 1 299 ? 3.621 -8.633 -32.140 1.00 84.50 299 ALA A O 1
ATOM 2244 N N . VAL A 1 300 ? 3.676 -6.420 -31.764 1.00 78.81 300 VAL A N 1
ATOM 2245 C CA . VAL A 1 300 ? 4.862 -6.136 -32.575 1.00 78.81 300 VAL A CA 1
ATOM 2246 C C . VAL A 1 300 ? 6.082 -6.823 -31.963 1.00 78.81 300 VAL A C 1
ATOM 2248 O O . VAL A 1 300 ? 6.708 -7.605 -32.656 1.00 78.81 300 VAL A O 1
ATOM 2251 N N . VAL A 1 301 ? 6.391 -6.648 -30.675 1.00 78.19 301 VAL A N 1
ATOM 2252 C CA . VAL A 1 301 ? 7.545 -7.318 -30.039 1.00 78.19 301 VAL A CA 1
ATOM 2253 C C . VAL A 1 301 ? 7.462 -8.845 -30.159 1.00 78.19 301 VAL A C 1
ATOM 2255 O O . VAL A 1 301 ? 8.444 -9.480 -30.529 1.00 78.19 301 VAL A O 1
ATOM 2258 N N . VAL A 1 302 ? 6.291 -9.439 -29.916 1.00 79.75 302 VAL A N 1
ATOM 2259 C CA . VAL A 1 302 ? 6.079 -10.894 -30.003 1.00 79.75 302 VAL A CA 1
ATOM 2260 C C . VAL A 1 302 ? 6.146 -11.396 -31.445 1.00 79.75 302 VAL A C 1
ATOM 2262 O O . VAL A 1 302 ? 6.779 -12.414 -31.700 1.00 79.75 302 VAL A O 1
ATOM 2265 N N . ALA A 1 303 ? 5.528 -10.694 -32.399 1.00 73.31 303 ALA A N 1
ATOM 2266 C CA . ALA A 1 303 ? 5.584 -11.058 -33.815 1.00 73.31 303 ALA A CA 1
ATOM 2267 C C . ALA A 1 303 ? 6.985 -10.865 -34.409 1.00 73.31 303 ALA A C 1
ATOM 2269 O O . ALA A 1 303 ? 7.339 -11.556 -35.360 1.00 73.31 303 ALA A O 1
ATOM 2270 N N . LEU A 1 304 ? 7.771 -9.939 -33.856 1.00 67.31 304 LEU A N 1
ATOM 2271 C CA . LEU A 1 304 ? 9.155 -9.691 -34.249 1.00 67.31 304 LEU A CA 1
ATOM 2272 C C . LEU A 1 304 ? 10.130 -10.698 -33.637 1.00 67.31 304 LEU A C 1
ATOM 2274 O O . LEU A 1 304 ? 11.168 -10.942 -34.244 1.00 67.31 304 LEU A O 1
ATOM 2278 N N . TYR A 1 305 ? 9.799 -11.302 -32.491 1.00 67.38 305 TYR A N 1
ATOM 2279 C CA . TYR A 1 305 ? 10.682 -12.219 -31.763 1.00 67.38 305 TYR A CA 1
ATOM 2280 C C . TYR A 1 305 ? 11.284 -13.356 -32.621 1.00 67.38 305 TYR A C 1
ATOM 2282 O O . TYR A 1 305 ? 12.490 -13.577 -32.534 1.00 67.38 305 TYR A O 1
ATOM 2290 N N . PRO A 1 306 ? 10.530 -14.029 -33.517 1.00 62.78 306 PRO A N 1
ATOM 2291 C CA . PRO A 1 306 ? 11.069 -15.097 -34.367 1.00 62.78 306 PRO A CA 1
ATOM 2292 C C . PRO A 1 306 ? 11.978 -14.615 -35.508 1.00 62.78 306 PRO A C 1
ATOM 2294 O O . PRO A 1 306 ? 12.615 -15.436 -36.159 1.00 62.78 306 PRO A O 1
ATOM 2297 N N . PHE A 1 307 ? 12.008 -13.310 -35.799 1.00 61.12 307 PHE A N 1
ATOM 2298 C CA . PHE A 1 307 ? 12.711 -12.732 -36.952 1.00 61.12 307 PHE A CA 1
ATOM 2299 C C . PHE A 1 307 ? 13.917 -11.874 -36.554 1.00 61.12 307 PHE A C 1
ATOM 2301 O O . PHE A 1 307 ? 14.457 -11.139 -37.378 1.00 61.12 307 PHE A O 1
ATOM 2308 N N . LEU A 1 308 ? 14.350 -11.966 -35.296 1.00 59.41 308 LEU A N 1
ATOM 2309 C CA . LEU A 1 308 ? 15.472 -11.193 -34.771 1.00 59.41 308 LEU A CA 1
ATOM 2310 C C . LEU A 1 308 ? 16.826 -11.576 -35.410 1.00 59.41 308 LEU A C 1
ATOM 2312 O O . LEU A 1 308 ? 17.717 -10.733 -35.499 1.00 59.41 308 LEU A O 1
ATOM 2316 N N . ASP A 1 309 ? 16.938 -12.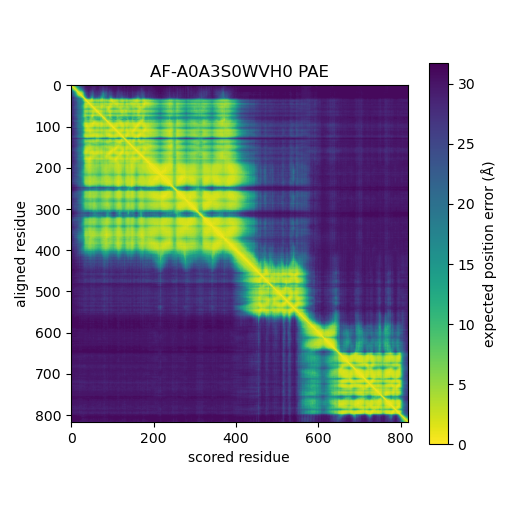775 -35.995 1.00 53.22 309 ASP A N 1
ATOM 2317 C CA . ASP A 1 309 ? 18.152 -13.255 -36.677 1.00 53.22 309 ASP A CA 1
ATOM 2318 C C . ASP A 1 309 ? 18.432 -12.592 -38.044 1.00 53.22 309 ASP A C 1
ATOM 2320 O O . ASP A 1 309 ? 19.441 -12.872 -38.691 1.00 53.22 309 ASP A O 1
ATOM 2324 N N . GLY A 1 310 ? 17.636 -11.615 -38.490 1.00 54.94 310 GLY A N 1
ATOM 2325 C CA . GLY A 1 310 ? 17.888 -10.889 -39.740 1.00 54.94 310 GLY A CA 1
ATOM 2326 C C . GLY A 1 310 ? 17.133 -9.571 -39.827 1.00 54.94 310 GLY A C 1
ATOM 2327 O O . GLY A 1 310 ? 15.921 -9.544 -39.639 1.00 54.94 310 GLY A O 1
ATOM 2328 N N . TYR A 1 311 ? 17.814 -8.477 -40.185 1.00 54.00 311 TYR A N 1
ATOM 2329 C CA . TYR A 1 311 ? 17.179 -7.199 -40.538 1.00 54.00 311 TYR A CA 1
ATOM 2330 C C . TYR A 1 311 ? 16.375 -7.320 -41.853 1.00 54.00 311 TYR A C 1
ATOM 2332 O O . TYR A 1 311 ? 16.719 -6.729 -42.878 1.00 54.00 311 TYR A O 1
ATOM 2340 N N . ALA A 1 312 ? 15.309 -8.123 -41.882 1.00 52.41 312 ALA A N 1
ATOM 2341 C CA . ALA A 1 312 ? 14.495 -8.275 -43.081 1.00 52.41 312 ALA A CA 1
ATOM 2342 C C . ALA A 1 312 ? 13.813 -6.941 -43.449 1.00 52.41 312 ALA A C 1
ATOM 2344 O O . ALA A 1 312 ? 13.287 -6.214 -42.606 1.00 52.41 312 ALA A O 1
ATOM 2345 N N . ARG A 1 313 ? 13.778 -6.638 -44.753 1.00 48.16 313 ARG A N 1
ATOM 2346 C CA . ARG A 1 313 ? 13.231 -5.399 -45.341 1.00 48.16 313 ARG A CA 1
ATOM 2347 C C . ARG A 1 313 ? 11.860 -4.918 -44.807 1.00 48.16 313 ARG A C 1
ATOM 2349 O O . ARG A 1 313 ? 11.721 -3.702 -44.668 1.00 48.16 313 ARG A O 1
ATOM 2356 N N . PRO A 1 314 ? 10.857 -5.760 -44.467 1.00 46.28 314 PRO A N 1
ATOM 2357 C CA . PRO A 1 314 ? 9.601 -5.254 -43.891 1.00 46.28 314 PRO A CA 1
ATOM 2358 C C . PRO A 1 314 ? 9.762 -4.566 -42.518 1.00 46.28 314 PRO A C 1
ATOM 2360 O O . PRO A 1 314 ? 8.932 -3.732 -42.158 1.00 46.28 314 PRO A O 1
ATOM 2363 N N . PHE A 1 315 ? 10.845 -4.826 -41.777 1.00 54.19 315 PHE A N 1
ATOM 2364 C CA . PHE A 1 315 ? 11.081 -4.263 -40.439 1.00 54.19 315 PHE A CA 1
ATOM 2365 C C . PHE A 1 315 ? 11.595 -2.814 -40.454 1.00 54.19 315 PHE A C 1
ATOM 2367 O O . PHE A 1 315 ? 11.421 -2.078 -39.482 1.00 54.19 315 PHE A O 1
ATOM 2374 N N . VAL A 1 316 ? 12.143 -2.361 -41.587 1.00 51.41 316 VAL A N 1
ATOM 2375 C CA . VAL A 1 316 ? 12.520 -0.955 -41.819 1.00 51.41 316 VAL A CA 1
ATOM 2376 C C . VAL A 1 316 ? 11.286 -0.076 -42.066 1.00 51.41 316 VAL A C 1
ATOM 2378 O O . VAL A 1 316 ? 11.297 1.106 -41.729 1.00 51.41 316 VAL A O 1
ATOM 2381 N N . LEU A 1 317 ? 10.207 -0.645 -42.614 1.00 42.09 317 LEU A N 1
ATOM 2382 C CA . LEU A 1 317 ? 8.960 0.072 -42.911 1.00 42.09 317 LEU A CA 1
ATOM 2383 C C . LEU A 1 317 ? 8.052 0.220 -41.681 1.00 42.09 317 LEU A C 1
ATOM 2385 O O . LEU A 1 317 ? 7.334 1.211 -41.569 1.00 42.09 317 LEU A O 1
ATOM 2389 N N . LEU A 1 318 ? 8.114 -0.726 -40.737 1.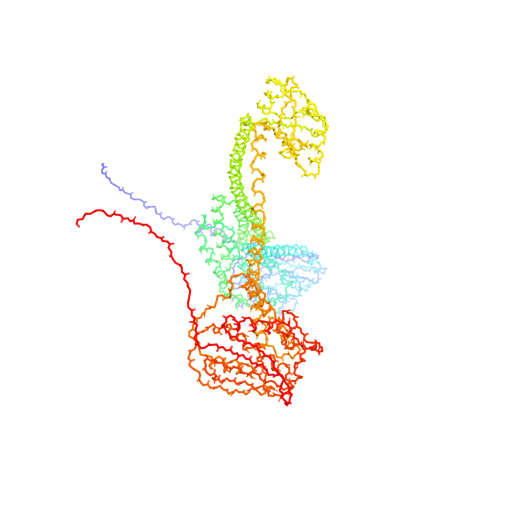00 51.62 318 LEU A N 1
ATOM 2390 C CA . LEU A 1 318 ? 7.299 -0.747 -39.519 1.00 51.62 318 LEU A CA 1
ATOM 2391 C C . LEU A 1 318 ? 8.132 -0.452 -38.262 1.00 51.62 318 LEU A C 1
ATOM 2393 O O . LEU A 1 318 ? 8.028 -1.168 -37.267 1.00 51.62 318 LEU A O 1
ATOM 2397 N N . ARG A 1 319 ? 9.012 0.561 -38.312 1.00 62.41 319 ARG A N 1
ATOM 2398 C CA . ARG A 1 319 ? 9.967 0.796 -37.219 1.00 62.41 319 ARG A CA 1
ATOM 2399 C C . ARG A 1 319 ? 9.250 0.874 -35.867 1.00 62.41 319 ARG A C 1
ATOM 2401 O O . ARG A 1 319 ? 8.419 1.769 -35.685 1.00 62.41 319 ARG A O 1
ATOM 2408 N N . PRO A 1 320 ? 9.627 0.029 -34.891 1.00 60.38 320 PRO A N 1
ATOM 2409 C CA . PRO A 1 320 ? 9.047 0.055 -33.551 1.00 60.38 320 PRO A CA 1
ATOM 2410 C C . PRO A 1 320 ? 9.157 1.428 -32.864 1.00 60.38 320 PRO A C 1
ATOM 2412 O O . PRO A 1 320 ? 8.321 1.783 -32.038 1.00 60.38 320 PRO A O 1
ATOM 2415 N N . SER A 1 321 ? 10.122 2.260 -33.276 1.00 65.62 321 SER A N 1
ATOM 2416 C CA . SER A 1 321 ? 10.252 3.650 -32.827 1.00 65.62 321 SER A CA 1
ATOM 2417 C C . SER A 1 321 ? 9.060 4.543 -33.198 1.00 65.62 321 SER A C 1
ATOM 2419 O O . SER A 1 321 ? 8.744 5.461 -32.444 1.00 65.62 321 SER A O 1
ATOM 2421 N N . GLY A 1 322 ? 8.357 4.272 -34.302 1.00 76.94 322 GLY A N 1
ATOM 2422 C CA . GLY A 1 322 ? 7.139 4.997 -34.675 1.00 76.94 322 GLY A CA 1
ATOM 2423 C C . GLY A 1 322 ? 6.019 4.800 -33.654 1.00 76.94 322 GLY A C 1
ATOM 2424 O O . GLY A 1 322 ? 5.359 5.763 -33.265 1.00 76.94 322 GLY A O 1
ATOM 2425 N N . LEU A 1 323 ? 5.867 3.576 -33.140 1.00 81.12 323 LEU A N 1
ATOM 2426 C CA . LEU A 1 323 ? 4.904 3.278 -32.085 1.00 81.12 323 LEU A CA 1
ATOM 2427 C C . LEU A 1 323 ? 5.253 4.018 -30.788 1.00 81.12 323 LEU A C 1
ATOM 2429 O O . LEU A 1 323 ? 4.382 4.649 -30.190 1.00 81.12 323 LEU A O 1
ATOM 2433 N N . THR A 1 324 ? 6.524 4.001 -30.383 1.00 83.31 324 THR A N 1
ATOM 2434 C CA . THR A 1 324 ? 6.988 4.742 -29.201 1.00 83.31 324 THR A CA 1
ATOM 2435 C C . THR A 1 324 ? 6.739 6.247 -29.350 1.00 83.31 324 THR A C 1
ATOM 2437 O O . THR A 1 324 ? 6.305 6.888 -28.397 1.00 83.31 324 THR A O 1
ATOM 2440 N N . LEU A 1 325 ? 6.919 6.820 -30.548 1.00 86.44 325 LEU A N 1
ATOM 2441 C CA . LEU A 1 325 ? 6.591 8.226 -30.827 1.00 86.44 325 LEU A CA 1
ATOM 2442 C C . LEU A 1 325 ? 5.083 8.515 -30.756 1.00 86.44 325 LEU A C 1
ATOM 2444 O O . LEU A 1 325 ? 4.688 9.583 -30.288 1.00 86.44 325 LEU A O 1
ATOM 2448 N N . MET A 1 326 ? 4.227 7.581 -31.181 1.00 89.81 326 MET A N 1
ATOM 2449 C CA . MET A 1 326 ? 2.774 7.716 -31.025 1.00 89.81 326 MET A CA 1
ATOM 2450 C C . MET A 1 326 ? 2.360 7.665 -29.550 1.00 89.81 326 MET A C 1
ATOM 2452 O O . MET A 1 326 ? 1.566 8.499 -29.115 1.00 89.81 326 MET A O 1
ATOM 2456 N N . ILE A 1 327 ? 2.921 6.731 -28.772 1.00 92.00 327 ILE A N 1
ATOM 2457 C CA . ILE A 1 327 ? 2.706 6.636 -27.319 1.00 92.00 327 ILE A CA 1
ATOM 2458 C C . ILE A 1 327 ? 3.145 7.937 -26.641 1.00 92.00 327 ILE A C 1
ATOM 2460 O O . ILE A 1 327 ? 2.381 8.506 -25.859 1.00 92.00 327 ILE A O 1
ATOM 2464 N N . LEU A 1 328 ? 4.323 8.447 -27.013 1.00 91.88 328 LEU A N 1
ATOM 2465 C CA . LEU A 1 328 ? 4.864 9.720 -26.553 1.00 91.88 328 LEU A CA 1
ATOM 2466 C C . LEU A 1 328 ? 3.896 10.876 -26.838 1.00 91.88 328 LEU A C 1
ATOM 2468 O O . LEU A 1 328 ? 3.492 11.591 -25.925 1.00 91.88 328 LEU A O 1
ATOM 2472 N N . ALA A 1 329 ? 3.457 11.042 -28.087 1.00 92.62 329 ALA A N 1
ATOM 2473 C CA . ALA A 1 329 ? 2.550 12.123 -28.471 1.00 92.62 329 ALA A CA 1
ATOM 2474 C C . ALA A 1 329 ? 1.204 12.053 -27.725 1.00 92.62 329 ALA A C 1
ATOM 2476 O O . ALA A 1 329 ? 0.735 13.055 -27.174 1.00 92.62 329 ALA A O 1
ATOM 2477 N N . VAL A 1 330 ? 0.598 10.862 -27.663 1.00 94.75 330 VAL A N 1
ATOM 2478 C CA . VAL A 1 330 ? -0.685 10.642 -26.979 1.00 94.75 330 VAL A CA 1
ATOM 2479 C C . VAL A 1 330 ? -0.558 10.892 -25.479 1.00 94.75 330 VAL A C 1
ATOM 2481 O O . VAL A 1 330 ? -1.406 11.575 -24.899 1.00 94.75 330 VAL A O 1
ATOM 2484 N N . GLY A 1 331 ? 0.486 10.379 -24.829 1.00 94.25 331 GLY A N 1
ATOM 2485 C CA . GLY A 1 331 ? 0.643 10.565 -23.392 1.00 94.25 331 GLY A CA 1
ATOM 2486 C C . GLY A 1 331 ? 1.122 11.971 -23.006 1.00 94.25 331 GLY A C 1
ATOM 2487 O O . GLY A 1 331 ? 0.688 12.437 -21.957 1.00 94.25 331 GLY A O 1
ATOM 2488 N N . ILE A 1 332 ? 1.865 12.717 -23.849 1.00 95.00 332 ILE A N 1
ATOM 2489 C CA . ILE A 1 332 ? 2.096 14.166 -23.635 1.00 95.00 332 ILE A CA 1
ATOM 2490 C C . ILE A 1 332 ? 0.744 14.885 -23.607 1.00 95.00 332 ILE A C 1
ATOM 2492 O O . ILE A 1 332 ? 0.468 15.641 -22.674 1.00 95.00 332 ILE A O 1
ATOM 2496 N N . ALA A 1 333 ? -0.123 14.631 -24.594 1.00 95.75 333 ALA A N 1
ATOM 2497 C CA . ALA A 1 333 ? -1.443 15.256 -24.661 1.00 95.75 333 ALA A CA 1
ATOM 2498 C C . ALA A 1 333 ? -2.313 14.894 -23.441 1.00 95.75 333 ALA A C 1
ATOM 2500 O O . ALA A 1 333 ? -2.938 15.771 -22.838 1.00 95.75 333 ALA A O 1
ATOM 2501 N N . ALA A 1 334 ? -2.314 13.623 -23.031 1.00 95.56 334 ALA A N 1
ATOM 2502 C CA . ALA A 1 334 ? -3.045 13.159 -21.855 1.00 95.56 334 ALA A CA 1
ATOM 2503 C C . ALA A 1 334 ? -2.501 13.765 -20.546 1.00 95.56 334 ALA A C 1
ATOM 2505 O O . ALA A 1 334 ? -3.272 14.247 -19.712 1.00 95.56 334 ALA A O 1
ATOM 2506 N N . ALA A 1 335 ? -1.177 13.799 -20.375 1.00 94.75 335 ALA A N 1
ATOM 2507 C CA . ALA A 1 335 ? -0.522 14.383 -19.210 1.00 94.75 335 ALA A CA 1
ATOM 2508 C C . ALA A 1 335 ? -0.756 15.895 -19.126 1.00 94.75 335 ALA A C 1
ATOM 2510 O O . ALA A 1 335 ? -1.042 16.412 -18.043 1.00 94.75 335 ALA A O 1
ATOM 2511 N N . LEU A 1 336 ? -0.721 16.601 -20.261 1.00 95.94 336 LEU A N 1
ATOM 2512 C CA . LEU A 1 336 ? -1.037 18.024 -20.333 1.00 95.94 336 LEU A CA 1
ATOM 2513 C C . LEU A 1 336 ? -2.489 18.290 -19.919 1.00 95.94 336 LEU A C 1
ATOM 2515 O O . LEU A 1 336 ? -2.734 19.176 -19.103 1.00 95.94 336 LEU A O 1
ATOM 2519 N N . GLN A 1 337 ? -3.448 17.487 -20.387 1.00 95.50 337 GLN A N 1
ATOM 2520 C CA . GLN A 1 337 ? -4.842 17.591 -19.942 1.00 95.50 337 GLN A CA 1
ATOM 2521 C C . GLN A 1 337 ? -4.991 17.341 -18.435 1.00 95.50 337 GLN A C 1
ATOM 2523 O O . GLN A 1 337 ? -5.642 18.127 -17.745 1.00 95.50 337 GLN A O 1
ATOM 2528 N N . CYS A 1 338 ? -4.342 16.308 -17.885 1.00 94.56 338 CYS A N 1
ATOM 2529 C CA . CYS A 1 338 ? -4.318 16.078 -16.437 1.00 94.56 338 CYS A CA 1
ATOM 2530 C C . CYS A 1 338 ? -3.711 17.266 -15.674 1.00 94.56 338 CYS A C 1
ATOM 2532 O O . CYS A 1 338 ? -4.215 17.649 -14.615 1.00 94.56 338 CYS A O 1
ATOM 2534 N N . ARG A 1 339 ? -2.646 17.872 -16.209 1.00 94.69 339 ARG A N 1
ATOM 2535 C CA . ARG A 1 339 ? -1.972 19.026 -15.610 1.00 94.69 339 ARG A CA 1
ATOM 2536 C C . ARG A 1 339 ? -2.846 20.278 -15.618 1.00 94.69 339 ARG A C 1
ATOM 2538 O O . ARG A 1 339 ? -2.867 20.996 -14.613 1.00 94.69 339 ARG A O 1
ATOM 2545 N N . LEU A 1 340 ? -3.549 20.533 -16.721 1.00 94.50 340 LEU A N 1
ATOM 2546 C CA . LEU A 1 340 ? -4.503 21.637 -16.860 1.00 94.50 340 LEU A CA 1
ATOM 2547 C C . LEU A 1 340 ? -5.716 21.448 -15.942 1.00 94.50 340 LEU A C 1
ATOM 2549 O O . LEU A 1 340 ? -6.212 22.417 -15.380 1.00 94.50 340 LEU A O 1
ATOM 2553 N N . ALA A 1 341 ? -6.118 20.202 -15.688 1.00 92.50 341 ALA A N 1
ATOM 2554 C CA . ALA A 1 341 ? -7.162 19.867 -14.724 1.00 92.50 341 ALA A CA 1
ATOM 2555 C C . ALA A 1 341 ? -6.705 19.897 -13.245 1.00 92.50 341 ALA A C 1
ATOM 2557 O O . ALA A 1 341 ? -7.446 19.483 -12.355 1.00 92.50 341 ALA A O 1
ATOM 2558 N N . GLY A 1 342 ? -5.487 20.372 -12.958 1.00 89.94 342 GLY A N 1
ATOM 2559 C CA . GLY A 1 342 ? -4.980 20.573 -11.596 1.00 89.94 342 GLY A CA 1
ATOM 2560 C C . GLY A 1 342 ? -4.170 19.410 -11.008 1.00 89.94 342 GLY A C 1
ATOM 2561 O O . GLY A 1 342 ? -3.671 19.527 -9.886 1.00 89.94 342 GLY A O 1
ATOM 2562 N N . HIS A 1 343 ? -3.954 18.312 -11.743 1.00 90.75 343 HIS A N 1
ATOM 2563 C CA . HIS A 1 343 ? -3.101 17.208 -11.291 1.00 90.75 343 HIS A CA 1
ATOM 2564 C C . HIS A 1 343 ? -1.610 17.551 -11.462 1.00 90.75 343 HIS A C 1
ATOM 2566 O O . HIS A 1 343 ? -0.971 17.203 -12.456 1.00 90.75 343 HIS A O 1
ATOM 2572 N N . ARG A 1 344 ? -1.038 18.244 -10.468 1.00 90.25 344 ARG A N 1
ATOM 2573 C CA . ARG A 1 344 ? 0.362 18.717 -10.471 1.00 90.25 344 ARG A CA 1
ATOM 2574 C C . ARG A 1 344 ? 1.421 17.651 -10.814 1.00 90.25 344 ARG A C 1
ATOM 2576 O O . ARG A 1 344 ? 2.334 18.010 -11.561 1.00 90.25 344 ARG A O 1
ATOM 2583 N N . PRO A 1 345 ? 1.325 16.381 -10.360 1.00 91.44 345 PRO A N 1
ATOM 2584 C CA . PRO A 1 345 ? 2.337 15.367 -10.678 1.00 91.44 345 PRO A CA 1
ATOM 2585 C C . PRO A 1 345 ? 2.517 15.110 -12.180 1.00 91.44 345 PRO A C 1
ATOM 2587 O O . PRO A 1 345 ? 3.610 14.746 -12.598 1.00 91.44 345 PRO A O 1
ATOM 2590 N N . ALA A 1 346 ? 1.496 15.377 -13.006 1.00 93.62 346 ALA A N 1
ATOM 2591 C CA . ALA A 1 346 ? 1.580 15.200 -14.458 1.00 93.62 346 ALA A CA 1
ATOM 2592 C C . ALA A 1 346 ? 2.616 16.124 -15.134 1.00 93.62 346 ALA A C 1
ATOM 2594 O O . ALA A 1 346 ? 3.026 15.859 -16.259 1.00 93.62 346 ALA A O 1
ATOM 2595 N N . THR A 1 347 ? 3.077 17.180 -14.447 1.00 93.69 347 THR A N 1
ATOM 2596 C CA . THR A 1 347 ? 4.146 18.071 -14.939 1.00 93.69 347 THR A CA 1
ATOM 2597 C C . THR A 1 347 ? 5.413 17.294 -15.281 1.00 93.69 347 THR A C 1
ATOM 2599 O O . THR A 1 347 ? 6.035 17.569 -16.299 1.00 93.69 347 THR A O 1
ATOM 2602 N N . TRP A 1 348 ? 5.777 16.311 -14.457 1.00 94.81 348 TRP A N 1
ATOM 2603 C CA . TRP A 1 348 ? 7.004 15.545 -14.650 1.00 94.81 348 TRP A CA 1
ATOM 2604 C C . TRP A 1 348 ? 6.943 14.660 -15.894 1.00 94.81 348 TRP A C 1
ATOM 2606 O O . TRP A 1 348 ? 7.937 14.566 -16.603 1.00 94.81 348 TRP A O 1
ATOM 2616 N N . VAL A 1 349 ? 5.768 14.112 -16.228 1.00 92.88 349 VAL A N 1
ATOM 2617 C CA . VAL A 1 349 ? 5.574 13.404 -17.504 1.00 92.88 349 VAL A CA 1
ATOM 2618 C C . VAL A 1 349 ? 5.804 14.354 -18.666 1.00 92.88 349 VAL A C 1
ATOM 2620 O O . VAL A 1 349 ? 6.604 14.059 -19.539 1.00 92.88 349 VAL A O 1
ATOM 2623 N N . VAL A 1 350 ? 5.153 15.521 -18.646 1.00 94.25 350 VAL A N 1
ATOM 2624 C CA . VAL A 1 350 ? 5.285 16.514 -19.720 1.00 94.25 350 VAL A CA 1
ATOM 2625 C C . VAL A 1 350 ? 6.743 16.944 -19.894 1.00 94.25 350 VAL A C 1
ATOM 2627 O O . VAL A 1 350 ? 7.234 16.956 -21.014 1.00 94.25 350 VAL A O 1
ATOM 2630 N N . VAL A 1 351 ? 7.454 17.259 -18.807 1.00 95.00 351 VAL A N 1
ATOM 2631 C CA . VAL A 1 351 ? 8.863 17.683 -18.871 1.00 95.00 351 VAL A CA 1
ATOM 2632 C C . VAL A 1 351 ? 9.757 16.567 -19.407 1.00 95.00 351 VAL A C 1
ATOM 2634 O O . VAL A 1 351 ? 10.471 16.794 -20.382 1.00 95.00 351 VAL A O 1
ATOM 2637 N N . GLY A 1 352 ? 9.695 15.368 -18.819 1.00 92.88 352 GLY A N 1
ATOM 2638 C CA . GLY A 1 352 ? 10.534 14.243 -19.240 1.00 92.88 352 GLY A CA 1
ATOM 2639 C C . GLY A 1 352 ? 10.314 13.881 -20.707 1.00 92.88 352 GLY A C 1
ATOM 2640 O O . GLY A 1 352 ? 11.263 13.680 -21.461 1.00 92.88 352 GLY A O 1
ATOM 2641 N N . TRP A 1 353 ? 9.061 13.899 -21.148 1.00 92.88 353 TRP A N 1
ATOM 2642 C CA . TRP A 1 353 ? 8.694 13.562 -22.517 1.00 92.88 353 TRP A CA 1
ATOM 2643 C C . TRP A 1 353 ? 8.948 14.668 -23.535 1.00 92.88 353 TRP A C 1
ATOM 2645 O O . TRP A 1 353 ? 9.210 14.360 -24.693 1.00 92.88 353 TRP A O 1
ATOM 2655 N N . LEU A 1 354 ? 8.945 15.942 -23.134 1.00 92.75 354 LEU A N 1
ATOM 2656 C CA . LEU A 1 354 ? 9.429 17.026 -23.992 1.00 92.75 354 LEU A CA 1
ATOM 2657 C C . LEU A 1 354 ? 10.942 16.933 -24.212 1.00 92.75 354 LEU A C 1
ATOM 2659 O O . LEU A 1 354 ? 11.396 17.126 -25.338 1.00 92.75 354 LEU A O 1
ATOM 2663 N N . VAL A 1 355 ? 11.713 16.591 -23.171 1.00 93.38 355 VAL A N 1
ATOM 2664 C CA . VAL A 1 355 ? 13.162 16.346 -23.293 1.00 93.38 355 VAL A CA 1
ATOM 2665 C C . VAL A 1 355 ? 13.424 15.166 -24.228 1.00 93.38 355 VAL A C 1
ATOM 2667 O O . VAL A 1 355 ? 14.220 15.282 -25.160 1.00 93.38 355 VAL A O 1
ATOM 2670 N N . LEU A 1 356 ? 12.697 14.061 -24.045 1.00 92.00 356 LEU A N 1
ATOM 2671 C CA . LEU A 1 356 ? 12.769 12.912 -24.942 1.00 92.00 356 LEU A CA 1
ATOM 2672 C C . LEU A 1 356 ? 12.374 13.271 -26.384 1.00 92.00 356 LEU A C 1
ATOM 2674 O O . LEU A 1 356 ? 13.072 12.895 -27.325 1.00 92.00 356 LEU A O 1
ATOM 2678 N N . ALA A 1 357 ? 11.271 13.999 -26.580 1.00 90.94 357 ALA A N 1
ATOM 2679 C CA . ALA A 1 357 ? 10.814 14.417 -27.903 1.00 90.94 357 ALA A CA 1
ATOM 2680 C C . ALA A 1 357 ? 11.850 15.305 -28.606 1.00 90.94 357 ALA A C 1
ATOM 2682 O O . ALA A 1 357 ? 12.088 15.126 -29.799 1.00 90.94 357 ALA A O 1
ATOM 2683 N N . ALA A 1 358 ? 12.502 16.214 -27.873 1.00 90.81 358 ALA A N 1
ATOM 2684 C CA . ALA A 1 358 ? 13.586 17.040 -28.394 1.00 90.81 358 ALA A CA 1
ATOM 2685 C C . ALA A 1 358 ? 14.802 16.194 -28.808 1.00 90.81 358 ALA A C 1
ATOM 2687 O O . ALA A 1 358 ? 15.346 16.401 -29.893 1.00 90.81 358 ALA A O 1
ATOM 2688 N N . GLY A 1 359 ? 15.182 15.199 -27.999 1.00 90.31 359 GLY A N 1
ATOM 2689 C CA . GLY A 1 359 ? 16.230 14.234 -28.346 1.00 90.31 359 GLY A CA 1
ATOM 2690 C C . GLY A 1 359 ? 15.902 13.451 -29.622 1.00 90.31 359 GLY A C 1
ATOM 2691 O O . GLY A 1 359 ? 16.705 13.417 -30.555 1.00 90.31 359 GLY A O 1
ATOM 2692 N N . ASN A 1 360 ? 14.690 12.899 -29.714 1.00 87.56 360 ASN A N 1
ATOM 2693 C CA . ASN A 1 360 ? 14.217 12.176 -30.899 1.00 87.56 360 ASN A CA 1
ATOM 2694 C C . ASN A 1 360 ? 14.154 13.068 -32.147 1.00 87.56 360 ASN A C 1
ATOM 2696 O O . ASN A 1 360 ? 14.530 12.628 -33.233 1.00 87.56 360 ASN A O 1
ATOM 2700 N N . LEU A 1 361 ? 13.711 14.321 -32.005 1.00 87.94 361 LEU A N 1
ATOM 2701 C CA . LEU A 1 361 ? 13.699 15.293 -33.096 1.00 87.94 361 LEU A CA 1
ATOM 2702 C C . LEU A 1 361 ? 15.121 15.587 -33.578 1.00 87.94 361 LEU A C 1
ATOM 2704 O O . LEU A 1 361 ? 15.367 15.604 -34.781 1.00 87.94 361 LEU A O 1
ATOM 2708 N N . MET A 1 362 ? 16.068 15.764 -32.656 1.00 88.38 362 MET A N 1
ATOM 2709 C CA . MET A 1 362 ? 17.466 15.990 -33.007 1.00 88.38 362 MET A CA 1
ATOM 2710 C C . MET A 1 362 ? 18.068 14.790 -33.748 1.00 88.38 362 MET A C 1
ATOM 2712 O O . MET A 1 362 ? 18.704 14.975 -34.785 1.00 88.38 362 MET A O 1
ATOM 2716 N N . ALA A 1 363 ? 17.803 13.563 -33.287 1.00 84.81 363 ALA A N 1
ATOM 2717 C CA . ALA A 1 363 ? 18.209 12.351 -33.997 1.00 84.81 363 ALA A CA 1
ATOM 2718 C C . ALA A 1 363 ? 17.568 12.256 -35.391 1.00 84.81 363 ALA A C 1
ATOM 2720 O O . ALA A 1 363 ? 18.248 11.912 -36.355 1.00 84.81 363 ALA A O 1
ATOM 2721 N N . ALA A 1 364 ? 16.282 12.596 -35.525 1.00 84.12 364 ALA A N 1
ATOM 2722 C CA . ALA A 1 364 ? 15.584 12.592 -36.808 1.00 84.12 364 ALA A CA 1
ATOM 2723 C C . ALA A 1 364 ? 16.173 13.617 -37.789 1.00 84.12 364 ALA A C 1
ATOM 2725 O O . ALA A 1 364 ? 16.417 13.277 -38.943 1.00 84.12 364 ALA A O 1
ATOM 2726 N N . LEU A 1 365 ? 16.457 14.841 -37.335 1.00 84.25 365 LEU A N 1
ATOM 2727 C CA . LEU A 1 365 ? 17.076 15.889 -38.154 1.00 84.25 365 LEU A CA 1
ATOM 2728 C C . LEU A 1 365 ? 18.511 15.530 -38.564 1.00 84.25 365 LEU A C 1
ATOM 2730 O O . LEU A 1 365 ? 18.888 15.743 -39.716 1.00 84.25 365 LEU A O 1
ATOM 2734 N N . ARG A 1 366 ? 19.299 14.942 -37.656 1.00 85.88 366 ARG A N 1
ATOM 2735 C CA . ARG A 1 366 ? 20.637 14.411 -37.963 1.00 85.88 366 ARG A CA 1
ATOM 2736 C C . ARG A 1 366 ? 20.563 13.308 -39.017 1.00 85.88 366 ARG A C 1
ATOM 2738 O O . ARG A 1 366 ? 21.262 13.368 -40.021 1.00 85.88 366 ARG A O 1
ATOM 2745 N N . ASN A 1 367 ? 19.677 12.333 -38.823 1.00 81.06 367 ASN A N 1
ATOM 2746 C CA . ASN A 1 367 ? 19.490 11.224 -39.758 1.00 81.06 367 ASN A CA 1
ATOM 2747 C C . ASN A 1 367 ? 18.877 11.680 -41.094 1.00 81.06 367 ASN A C 1
ATOM 2749 O O . ASN A 1 367 ? 19.056 11.012 -42.097 1.00 81.06 367 ASN A O 1
ATOM 2753 N N . ALA A 1 368 ? 18.171 12.810 -41.147 1.00 79.62 368 ALA A N 1
ATOM 2754 C CA . ALA A 1 368 ? 17.699 13.410 -42.397 1.00 79.62 368 ALA A CA 1
ATOM 2755 C C . ALA A 1 368 ? 18.785 14.238 -43.118 1.00 79.62 368 ALA A C 1
ATOM 2757 O O . ALA A 1 368 ? 18.503 14.874 -44.134 1.00 79.62 368 ALA A O 1
ATOM 2758 N N . GLY A 1 369 ? 20.007 14.293 -42.575 1.00 77.12 369 GLY A N 1
ATOM 2759 C CA . GLY A 1 369 ? 21.103 15.093 -43.119 1.00 77.12 369 GLY A CA 1
ATOM 2760 C C . GLY A 1 369 ? 20.870 16.604 -43.004 1.00 77.12 369 GLY A C 1
ATOM 2761 O O . GLY A 1 369 ? 21.388 17.359 -43.829 1.00 77.12 369 GLY A O 1
ATOM 2762 N N . VAL A 1 370 ? 20.041 17.044 -42.045 1.00 83.69 370 VAL A N 1
ATOM 2763 C CA . VAL A 1 370 ? 19.789 18.465 -41.727 1.00 83.69 370 VAL A CA 1
ATOM 2764 C C . VAL A 1 370 ? 20.768 18.969 -40.670 1.00 83.69 370 VAL A C 1
ATOM 2766 O O . VAL A 1 370 ? 21.251 20.090 -40.778 1.00 83.69 370 VAL A O 1
ATOM 2769 N N . LEU A 1 371 ? 21.057 18.148 -39.655 1.00 83.69 371 LEU A N 1
ATOM 2770 C CA . LEU A 1 371 ? 22.089 18.433 -38.658 1.00 83.69 371 LEU A CA 1
ATOM 2771 C C . LEU A 1 371 ? 23.360 17.632 -38.971 1.00 83.69 371 LEU A C 1
ATOM 2773 O O . LEU A 1 371 ? 23.241 16.469 -39.377 1.00 83.69 371 LEU A O 1
ATOM 2777 N N . PRO A 1 372 ? 24.554 18.212 -38.761 1.00 82.19 372 PRO A N 1
ATOM 2778 C CA . PRO A 1 372 ? 25.804 17.483 -38.900 1.00 82.19 372 PRO A CA 1
ATOM 2779 C C . PRO A 1 372 ? 25.924 16.414 -37.815 1.00 82.19 372 PRO A C 1
ATOM 2781 O O . PRO A 1 372 ? 25.367 16.553 -36.723 1.00 82.19 372 PRO A O 1
ATOM 2784 N N . TRP A 1 373 ? 26.679 15.361 -38.105 1.00 80.94 373 TRP A N 1
ATOM 2785 C CA . TRP A 1 373 ? 27.148 14.428 -37.100 1.00 80.94 373 TRP A CA 1
ATOM 2786 C C . TRP A 1 373 ? 28.188 15.126 -36.223 1.00 80.94 373 TRP A C 1
ATOM 2788 O O . TRP A 1 373 ? 29.216 15.614 -36.679 1.00 80.94 373 TRP A O 1
ATOM 2798 N N . THR A 1 374 ? 27.880 15.200 -34.938 1.00 82.19 374 THR A N 1
ATOM 2799 C CA . THR A 1 374 ? 28.756 15.688 -33.877 1.00 82.19 374 THR A CA 1
ATOM 2800 C C . THR A 1 374 ? 28.521 14.812 -32.660 1.00 82.19 374 THR A C 1
ATOM 2802 O O . THR A 1 374 ? 27.444 14.231 -32.517 1.00 82.19 374 THR A O 1
ATOM 2805 N N . GLU A 1 375 ? 29.471 14.762 -31.730 1.00 77.12 375 GLU A N 1
ATOM 2806 C CA . GLU A 1 375 ? 29.279 13.992 -30.496 1.00 77.12 375 GLU A CA 1
ATOM 2807 C C . GLU A 1 375 ? 27.997 14.419 -29.759 1.00 77.12 375 GLU A C 1
ATOM 2809 O O . GLU A 1 375 ? 27.215 13.582 -29.314 1.00 77.12 375 GLU A O 1
ATOM 2814 N N . ALA A 1 376 ? 27.699 15.721 -29.720 1.00 81.88 376 ALA A N 1
ATOM 2815 C CA . ALA A 1 376 ? 26.472 16.225 -29.114 1.00 81.88 376 ALA A CA 1
ATOM 2816 C C . ALA A 1 376 ? 25.206 15.736 -29.840 1.00 81.88 376 ALA A C 1
ATOM 2818 O O . ALA A 1 376 ? 24.300 15.202 -29.204 1.00 81.88 376 ALA A O 1
ATOM 2819 N N . THR A 1 377 ? 25.128 15.878 -31.168 1.00 85.44 377 THR A N 1
ATOM 2820 C CA . THR A 1 377 ? 23.952 15.423 -31.940 1.00 85.44 377 THR A CA 1
ATOM 2821 C C . THR A 1 377 ? 23.821 13.898 -31.967 1.00 85.44 377 THR A C 1
ATOM 2823 O O . THR A 1 377 ? 22.732 13.376 -32.231 1.00 85.44 377 THR A O 1
ATOM 2826 N N . TYR A 1 378 ? 24.907 13.174 -31.680 1.00 82.31 378 TYR A N 1
ATOM 2827 C CA . TYR A 1 378 ? 24.909 11.727 -31.550 1.00 82.31 378 TYR A CA 1
ATOM 2828 C C . TYR A 1 378 ? 24.420 11.243 -30.185 1.00 82.31 378 TYR A C 1
ATOM 2830 O O . TYR A 1 378 ? 23.465 10.468 -30.132 1.00 82.31 378 TYR A O 1
ATOM 2838 N N . PHE A 1 379 ? 25.017 11.738 -29.097 1.00 81.88 379 PHE A N 1
ATOM 2839 C CA . PHE A 1 379 ? 24.814 11.186 -27.758 1.00 81.88 379 PHE A CA 1
ATOM 2840 C C . PHE A 1 379 ? 23.651 11.805 -26.973 1.00 81.88 379 PHE A C 1
ATOM 2842 O O . PHE A 1 379 ? 23.007 11.099 -26.200 1.00 81.88 379 PHE A O 1
ATOM 2849 N N . LEU A 1 380 ? 23.332 13.096 -27.139 1.00 85.81 380 LEU A N 1
ATOM 2850 C CA . LEU A 1 380 ? 22.207 13.715 -26.410 1.00 85.81 380 LEU A CA 1
ATOM 2851 C C . LEU A 1 380 ? 20.867 12.980 -26.620 1.00 85.81 380 LEU A C 1
ATOM 2853 O O . LEU A 1 380 ? 20.156 12.790 -25.631 1.00 85.81 380 LEU A O 1
ATOM 2857 N N . PRO A 1 381 ? 20.500 12.534 -27.841 1.00 87.62 381 PRO A N 1
ATOM 2858 C CA . PRO A 1 381 ? 19.301 11.728 -28.049 1.00 87.62 381 PRO A CA 1
ATOM 2859 C C . PRO A 1 381 ? 19.331 10.415 -27.265 1.00 87.62 381 PRO A C 1
ATOM 2861 O O . PRO A 1 381 ? 18.300 9.993 -26.755 1.00 87.62 381 PRO A O 1
ATOM 2864 N N . THR A 1 382 ? 20.509 9.808 -27.122 1.00 85.62 382 THR A N 1
ATOM 2865 C CA . THR A 1 382 ? 20.722 8.567 -26.369 1.00 85.62 382 THR A CA 1
ATOM 2866 C C . THR A 1 382 ? 20.619 8.783 -24.857 1.00 85.62 382 THR A C 1
ATOM 2868 O O . THR A 1 382 ? 20.170 7.894 -24.142 1.00 85.62 382 THR A O 1
ATOM 2871 N N . TYR A 1 383 ? 20.964 9.973 -24.350 1.00 90.38 383 TYR A N 1
ATOM 2872 C CA . TYR A 1 383 ? 20.803 10.326 -22.932 1.00 90.38 383 TYR A CA 1
ATOM 2873 C C . TYR A 1 383 ? 19.392 10.810 -22.564 1.00 90.38 383 TYR A C 1
ATOM 2875 O O . TYR A 1 383 ? 19.008 10.737 -21.395 1.00 90.38 383 TYR A O 1
ATOM 2883 N N . ALA A 1 384 ? 18.598 11.297 -23.523 1.00 91.44 384 ALA A N 1
ATOM 2884 C CA . ALA A 1 384 ? 17.257 11.826 -23.257 1.00 91.44 384 ALA A CA 1
ATOM 2885 C C . ALA A 1 384 ? 16.299 10.826 -22.556 1.00 91.44 384 ALA A C 1
ATOM 2887 O O . ALA A 1 384 ? 15.588 11.251 -21.641 1.00 91.44 384 ALA A O 1
ATOM 2888 N N . PRO A 1 385 ? 16.314 9.512 -22.869 1.00 90.81 385 PRO A N 1
ATOM 2889 C CA . PRO A 1 385 ? 15.556 8.506 -22.122 1.00 90.81 385 PRO A CA 1
ATOM 2890 C C . PRO A 1 385 ? 15.938 8.396 -20.634 1.00 90.81 385 PRO A C 1
ATOM 2892 O O . PRO A 1 385 ? 15.083 8.125 -19.796 1.00 90.81 385 PRO A O 1
ATOM 2895 N N . LEU A 1 386 ? 17.197 8.654 -20.252 1.00 89.69 386 LEU A N 1
ATOM 2896 C CA . LEU A 1 386 ? 17.593 8.665 -18.833 1.00 89.69 386 LEU A CA 1
ATOM 2897 C C . LEU A 1 386 ? 16.944 9.841 -18.084 1.00 89.69 386 LEU A C 1
ATOM 2899 O O . LEU A 1 386 ? 16.510 9.700 -16.940 1.00 89.69 386 LEU A O 1
ATOM 2903 N N . ALA A 1 387 ? 16.835 11.004 -18.735 1.00 89.62 387 ALA A N 1
ATOM 2904 C CA . ALA A 1 387 ? 16.154 12.168 -18.169 1.00 89.62 387 ALA A CA 1
ATOM 2905 C C . ALA A 1 387 ? 14.640 11.932 -18.011 1.00 89.62 387 ALA A C 1
ATOM 2907 O O . ALA A 1 387 ? 14.046 12.335 -17.006 1.00 89.62 387 ALA A O 1
ATOM 2908 N N . GLU A 1 388 ? 14.026 11.243 -18.975 1.00 92.50 388 GLU A N 1
ATOM 2909 C CA . GLU A 1 388 ? 12.647 10.755 -18.892 1.00 92.50 388 GLU A CA 1
ATOM 2910 C C . GLU A 1 388 ? 12.441 9.864 -17.657 1.00 92.50 388 GLU A C 1
ATOM 2912 O O . GLU A 1 388 ? 11.540 10.142 -16.859 1.00 92.50 388 GLU A O 1
ATOM 2917 N N . MET A 1 389 ? 13.307 8.866 -17.434 1.00 91.75 389 MET A N 1
ATOM 2918 C CA . MET A 1 389 ? 13.217 7.992 -16.254 1.00 91.75 389 MET A CA 1
ATOM 2919 C C . MET A 1 389 ? 13.265 8.773 -14.950 1.00 91.75 389 MET A C 1
ATOM 2921 O O . MET A 1 389 ? 12.447 8.537 -14.066 1.00 91.75 389 MET A O 1
ATOM 2925 N N . LEU A 1 390 ? 14.198 9.720 -14.819 1.00 92.00 390 LEU A N 1
ATOM 2926 C CA . LEU A 1 390 ? 14.314 10.538 -13.612 1.00 92.00 390 LEU A CA 1
ATOM 2927 C C . LEU A 1 390 ? 13.016 11.307 -13.344 1.00 92.00 390 LEU A C 1
ATOM 2929 O O . LEU A 1 390 ? 12.528 11.332 -12.213 1.00 92.00 390 LEU A O 1
ATOM 2933 N N . CYS A 1 391 ? 12.410 11.877 -14.387 1.00 93.25 391 CYS A N 1
ATOM 2934 C CA . CYS A 1 391 ? 11.130 12.566 -14.268 1.00 93.25 391 CYS A CA 1
ATOM 2935 C C . CYS A 1 391 ? 9.998 11.612 -13.850 1.00 93.25 391 CYS A C 1
ATOM 2937 O O . CYS A 1 391 ? 9.195 11.946 -12.974 1.00 93.25 391 CYS A O 1
ATOM 2939 N N . PHE A 1 392 ? 9.945 10.411 -14.425 1.00 91.62 392 PHE A N 1
ATOM 2940 C CA . PHE A 1 392 ? 8.957 9.390 -14.071 1.00 91.62 392 PHE A CA 1
ATOM 2941 C C . PHE A 1 392 ? 9.142 8.884 -12.638 1.00 91.62 392 PHE A C 1
ATOM 2943 O O . PHE A 1 392 ? 8.160 8.755 -11.906 1.00 91.62 392 PHE A O 1
ATOM 2950 N N . GLY A 1 393 ? 10.383 8.703 -12.188 1.00 88.88 393 GLY A N 1
ATOM 2951 C CA . GLY A 1 393 ? 10.710 8.354 -10.809 1.00 88.88 393 GLY A CA 1
ATOM 2952 C C . GLY A 1 393 ? 10.251 9.425 -9.822 1.00 88.88 393 GLY A C 1
ATOM 2953 O O . GLY A 1 393 ? 9.591 9.111 -8.827 1.00 88.88 393 GLY A O 1
ATOM 2954 N N . ILE A 1 394 ? 10.505 10.706 -10.121 1.00 91.19 394 ILE A N 1
ATOM 2955 C CA . ILE A 1 394 ? 10.009 11.825 -9.304 1.00 91.19 394 ILE A CA 1
ATOM 2956 C C . ILE A 1 394 ? 8.477 11.812 -9.256 1.00 91.19 394 ILE A C 1
ATOM 2958 O O . ILE A 1 394 ? 7.891 11.950 -8.177 1.00 91.19 394 ILE A O 1
ATOM 2962 N N . MET A 1 395 ? 7.812 11.610 -10.398 1.00 90.31 395 MET A N 1
ATOM 2963 C CA . MET A 1 395 ? 6.356 11.493 -10.449 1.00 90.31 395 MET A CA 1
ATOM 2964 C C . MET A 1 395 ? 5.854 10.340 -9.579 1.00 90.31 395 MET A C 1
ATOM 2966 O O . MET A 1 395 ? 4.955 10.556 -8.767 1.00 90.31 395 MET A O 1
ATOM 2970 N N . ALA A 1 396 ? 6.422 9.143 -9.728 1.00 86.25 396 ALA A N 1
ATOM 2971 C CA . ALA A 1 396 ? 6.019 7.955 -8.988 1.00 86.25 396 ALA A CA 1
ATOM 2972 C C . ALA A 1 396 ? 6.120 8.197 -7.475 1.00 86.25 396 ALA A C 1
ATOM 2974 O O . ALA A 1 396 ? 5.163 7.947 -6.742 1.00 86.25 396 ALA A O 1
ATOM 2975 N N . VAL A 1 397 ? 7.220 8.800 -7.009 1.00 86.62 397 VAL A N 1
ATOM 2976 C CA . VAL A 1 397 ? 7.394 9.186 -5.599 1.00 86.62 397 VAL A CA 1
ATOM 2977 C C . VAL A 1 397 ? 6.345 10.210 -5.156 1.00 86.62 397 VAL A C 1
ATOM 2979 O O . VAL A 1 397 ? 5.777 10.076 -4.070 1.00 86.62 397 VAL A O 1
ATOM 2982 N N . VAL A 1 398 ? 6.055 11.231 -5.968 1.00 87.56 398 VAL A N 1
ATOM 2983 C CA . VAL A 1 398 ? 5.040 12.248 -5.639 1.00 87.56 398 VAL A CA 1
ATOM 2984 C C . VAL A 1 398 ? 3.642 11.629 -5.560 1.00 87.56 398 VAL A C 1
ATOM 2986 O O . VAL A 1 398 ? 2.893 11.950 -4.636 1.00 87.56 398 VAL A O 1
ATOM 2989 N N . VAL A 1 399 ? 3.291 10.734 -6.488 1.00 84.25 399 VAL A N 1
ATOM 2990 C CA . VAL A 1 399 ? 2.005 10.020 -6.498 1.00 84.25 399 VAL A CA 1
ATOM 2991 C C . VAL A 1 399 ? 1.876 9.138 -5.259 1.00 84.25 399 VAL A C 1
ATOM 2993 O O . VAL A 1 399 ? 0.888 9.258 -4.540 1.00 84.25 399 VAL A O 1
ATOM 2996 N N . LEU A 1 400 ? 2.904 8.354 -4.921 1.00 82.94 400 LEU A N 1
ATOM 2997 C CA . LEU A 1 400 ? 2.922 7.525 -3.708 1.00 82.94 400 LEU A CA 1
ATOM 2998 C C . LEU A 1 400 ? 2.783 8.359 -2.434 1.00 82.94 400 LEU A C 1
ATOM 3000 O O . LEU A 1 400 ? 2.028 8.004 -1.527 1.00 82.94 400 LEU A O 1
ATOM 3004 N N . ARG A 1 401 ? 3.477 9.501 -2.358 1.00 84.50 401 ARG A N 1
ATOM 3005 C CA . ARG A 1 401 ? 3.330 10.437 -1.235 1.00 84.50 401 ARG A CA 1
ATOM 3006 C C . ARG A 1 401 ? 1.908 10.982 -1.161 1.00 84.50 401 ARG A C 1
ATOM 3008 O O . ARG A 1 401 ? 1.354 11.064 -0.065 1.00 84.50 401 ARG A O 1
ATOM 3015 N N . ALA A 1 402 ? 1.298 11.328 -2.292 1.00 82.75 402 ALA A N 1
ATOM 3016 C CA . ALA A 1 402 ? -0.072 11.826 -2.329 1.00 82.75 402 ALA A CA 1
ATOM 3017 C C . ALA A 1 402 ? -1.083 10.752 -1.889 1.00 82.75 402 ALA A C 1
ATOM 3019 O O . ALA A 1 402 ? -1.976 11.051 -1.095 1.00 82.75 402 ALA A O 1
ATOM 3020 N N . GLU A 1 403 ? -0.904 9.509 -2.336 1.00 79.94 403 GLU A N 1
ATOM 3021 C CA . GLU A 1 403 ? -1.725 8.353 -1.967 1.00 79.94 403 GLU A CA 1
ATOM 3022 C C . GLU A 1 403 ? -1.627 8.055 -0.468 1.00 79.94 403 GLU A C 1
ATOM 3024 O O . GLU A 1 403 ? -2.644 8.030 0.227 1.00 79.94 403 GLU A O 1
ATOM 3029 N N . ARG A 1 404 ? -0.404 7.971 0.073 1.00 78.19 404 ARG A N 1
ATOM 3030 C CA . ARG A 1 404 ? -0.162 7.814 1.515 1.00 78.19 404 ARG A CA 1
ATOM 3031 C C . ARG A 1 404 ? -0.817 8.933 2.319 1.00 78.19 404 ARG A C 1
ATOM 3033 O O . ARG A 1 404 ? -1.485 8.666 3.313 1.00 78.19 404 ARG A O 1
ATOM 3040 N N . THR A 1 405 ? -0.687 10.177 1.857 1.00 80.25 405 THR A N 1
ATOM 3041 C CA . THR A 1 405 ? -1.313 11.338 2.508 1.00 80.25 405 THR A CA 1
ATOM 3042 C C . THR A 1 405 ? -2.842 11.262 2.461 1.00 80.25 405 THR A C 1
ATOM 3044 O O . THR A 1 405 ? -3.515 11.698 3.394 1.00 80.25 405 THR A O 1
ATOM 3047 N N . ARG A 1 406 ? -3.422 10.726 1.379 1.00 79.00 406 ARG A N 1
ATOM 3048 C CA . ARG A 1 406 ? -4.871 10.533 1.239 1.00 79.00 406 ARG A CA 1
ATOM 3049 C C . ARG A 1 406 ? -5.372 9.450 2.189 1.00 79.00 406 ARG A C 1
ATOM 3051 O O . ARG A 1 406 ? -6.343 9.699 2.896 1.00 79.00 406 ARG A O 1
ATOM 3058 N N . VAL A 1 407 ? -4.699 8.300 2.242 1.00 80.81 407 VAL A N 1
ATOM 3059 C CA . VAL A 1 407 ? -5.023 7.206 3.173 1.00 80.81 407 VAL A CA 1
ATOM 3060 C C . VAL A 1 407 ? -4.900 7.684 4.619 1.00 80.81 407 VAL A C 1
ATOM 3062 O O . VAL A 1 407 ? -5.828 7.498 5.400 1.00 80.81 407 VAL A O 1
ATOM 3065 N N . GLN A 1 408 ? -3.821 8.396 4.960 1.00 82.00 408 GLN A N 1
ATOM 3066 C CA . GLN A 1 408 ? -3.662 9.009 6.280 1.00 82.00 408 GLN A CA 1
ATOM 3067 C C . GLN A 1 408 ? -4.780 10.004 6.594 1.00 82.00 408 GLN A C 1
ATOM 3069 O O . GLN A 1 408 ? -5.309 9.980 7.698 1.00 82.00 408 GLN A O 1
ATOM 3074 N N . ARG A 1 409 ? -5.193 10.849 5.639 1.00 83.12 409 ARG A N 1
ATOM 3075 C CA . ARG A 1 409 ? -6.328 11.762 5.841 1.00 83.12 409 ARG A CA 1
ATOM 3076 C C . ARG A 1 409 ? -7.627 11.016 6.108 1.00 83.12 409 ARG A C 1
ATOM 3078 O O . ARG A 1 409 ? -8.322 11.390 7.043 1.00 83.12 409 ARG A O 1
ATOM 3085 N N . VAL A 1 410 ? -7.933 9.975 5.331 1.00 86.31 410 VAL A N 1
ATOM 3086 C CA . VAL A 1 410 ? -9.131 9.146 5.543 1.00 86.31 410 VAL A CA 1
ATOM 3087 C C . VAL A 1 410 ? -9.090 8.497 6.926 1.00 86.31 410 VAL A C 1
ATOM 3089 O O . VAL A 1 410 ? -10.069 8.586 7.664 1.00 86.31 410 VAL A O 1
ATOM 3092 N N . MET A 1 411 ? -7.944 7.934 7.314 1.00 84.19 411 MET A N 1
ATOM 3093 C CA . MET A 1 411 ? -7.736 7.343 8.637 1.00 84.19 411 MET A CA 1
ATOM 3094 C C . MET A 1 411 ? -7.929 8.371 9.756 1.00 84.19 411 MET A C 1
ATOM 3096 O O . MET A 1 411 ? -8.664 8.111 10.699 1.00 84.19 411 MET A O 1
ATOM 3100 N N . VAL A 1 412 ? -7.352 9.570 9.629 1.00 89.25 412 VAL A N 1
ATOM 3101 C CA . VAL A 1 412 ? -7.525 10.663 10.600 1.00 89.25 412 VAL A CA 1
ATOM 3102 C C . VAL A 1 412 ? -8.979 11.127 10.662 1.00 89.25 412 VAL A C 1
ATOM 3104 O O . VAL A 1 412 ? -9.489 11.370 11.750 1.00 89.25 412 VAL A O 1
ATOM 3107 N N . THR A 1 413 ? -9.684 11.233 9.532 1.00 87.88 413 THR A N 1
ATOM 3108 C CA . THR A 1 413 ? -11.113 11.584 9.542 1.00 87.88 413 THR A CA 1
ATOM 3109 C C . THR A 1 413 ? -11.976 10.493 10.166 1.00 87.88 413 THR A C 1
ATOM 3111 O O . THR A 1 413 ? -12.913 10.815 10.891 1.00 87.88 413 THR A O 1
ATOM 3114 N N . ALA A 1 414 ? -11.652 9.218 9.935 1.00 86.38 414 ALA A N 1
ATOM 3115 C CA . ALA A 1 414 ? -12.327 8.097 10.577 1.00 86.38 414 ALA A CA 1
ATOM 3116 C C . ALA A 1 414 ? -12.065 8.096 12.090 1.00 86.38 414 ALA A C 1
ATOM 3118 O O . ALA A 1 414 ? -13.004 7.946 12.864 1.00 86.38 414 ALA A O 1
ATOM 3119 N N . LEU A 1 415 ? -10.821 8.357 12.508 1.00 89.62 415 LEU A N 1
ATOM 3120 C CA . LEU A 1 415 ? -10.447 8.498 13.913 1.00 89.62 415 LEU A CA 1
ATOM 3121 C C . LEU A 1 415 ? -11.215 9.648 14.575 1.00 89.62 415 LEU A C 1
ATOM 3123 O O . LEU A 1 415 ? -11.835 9.434 15.605 1.00 89.62 415 LEU A O 1
ATOM 3127 N N . ARG A 1 416 ? -11.267 10.827 13.939 1.00 85.88 416 ARG A N 1
ATOM 3128 C CA . ARG A 1 416 ? -12.041 11.983 14.424 1.00 85.88 416 ARG A CA 1
ATOM 3129 C C . ARG A 1 416 ? -13.534 11.696 14.525 1.00 85.88 416 ARG A C 1
ATOM 3131 O O . ARG A 1 416 ? -14.182 12.182 15.443 1.00 85.88 416 ARG A O 1
ATOM 3138 N N . ARG A 1 417 ? -14.096 10.927 13.588 1.00 84.88 417 ARG A N 1
ATOM 3139 C CA . ARG A 1 417 ? -15.497 10.493 13.662 1.00 84.88 417 ARG A CA 1
ATOM 3140 C C . ARG A 1 417 ? -15.718 9.586 14.871 1.00 84.88 417 ARG A C 1
ATOM 3142 O O . ARG A 1 417 ? -16.681 9.784 15.598 1.00 84.88 417 ARG A O 1
ATOM 3149 N N . ASN A 1 418 ? -14.802 8.652 15.110 1.00 86.75 418 ASN A N 1
ATOM 3150 C CA . ASN A 1 418 ? -14.844 7.766 16.269 1.00 86.75 418 ASN A CA 1
ATOM 3151 C C . ASN A 1 418 ? -14.653 8.542 17.587 1.00 86.75 418 ASN A C 1
ATOM 3153 O O . ASN A 1 418 ? -15.358 8.286 18.555 1.00 86.75 418 ASN A O 1
ATOM 3157 N N . GLU A 1 419 ? -13.753 9.532 17.619 1.00 87.06 419 GLU A N 1
ATOM 3158 C CA . GLU A 1 419 ? -13.592 10.461 18.746 1.00 87.06 419 GLU A CA 1
ATOM 3159 C C . GLU A 1 419 ? -14.857 11.283 18.989 1.00 87.06 419 GLU A C 1
ATOM 3161 O O . GLU A 1 41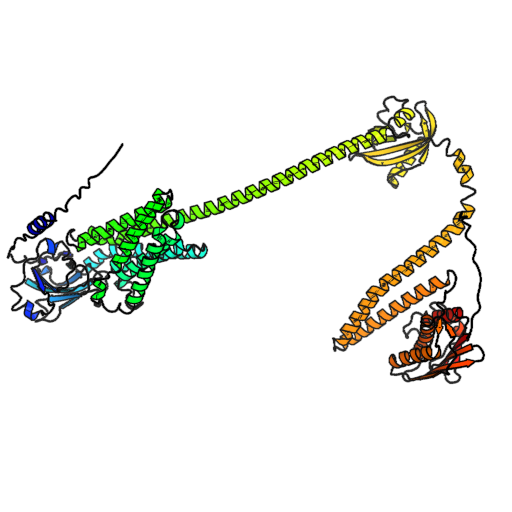9 ? -15.232 11.464 20.139 1.00 87.06 419 GLU A O 1
ATOM 3166 N N . ALA A 1 420 ? -15.537 11.755 17.939 1.00 86.00 420 ALA A N 1
ATOM 3167 C CA . ALA A 1 420 ? -16.793 12.489 18.069 1.00 86.00 420 ALA A CA 1
ATOM 3168 C C . ALA A 1 420 ? -17.927 11.597 18.599 1.00 86.00 420 ALA A C 1
ATOM 3170 O O . ALA A 1 420 ? -18.636 12.006 19.513 1.00 86.00 420 ALA A O 1
ATOM 3171 N N . GLU A 1 421 ? -18.062 10.366 18.093 1.00 85.88 421 GLU A N 1
ATOM 3172 C CA . GLU A 1 421 ? -19.020 9.380 18.618 1.00 85.88 421 GLU A CA 1
ATOM 3173 C C . GLU A 1 421 ? -18.703 9.009 20.073 1.00 85.88 421 GLU A C 1
ATOM 3175 O O . GLU A 1 421 ? -19.604 8.886 20.903 1.00 85.88 421 GLU A O 1
ATOM 3180 N N . LEU A 1 422 ? -17.421 8.849 20.412 1.00 86.81 422 LEU A N 1
ATOM 3181 C CA . LEU A 1 422 ? -16.994 8.598 21.784 1.00 86.81 422 LEU A CA 1
ATOM 3182 C C . LEU A 1 422 ? -17.272 9.810 22.674 1.00 86.81 422 LEU A C 1
ATOM 3184 O O . LEU A 1 422 ? -17.769 9.626 23.778 1.00 86.81 422 LEU A O 1
ATOM 3188 N N . ALA A 1 423 ? -16.995 11.027 22.207 1.00 86.69 423 ALA A N 1
ATOM 3189 C CA . ALA A 1 423 ? -17.290 12.26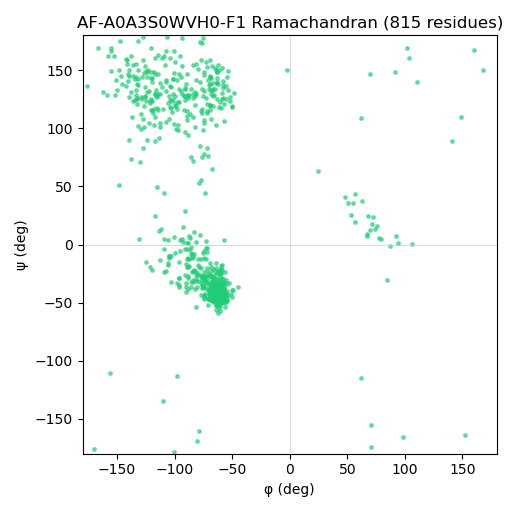1 22.922 1.00 86.69 423 ALA A CA 1
ATOM 3190 C C . ALA A 1 423 ? -18.793 12.406 23.160 1.00 86.69 423 ALA A C 1
ATOM 3192 O O . ALA A 1 423 ? -19.188 12.733 24.271 1.00 86.69 423 ALA A O 1
ATOM 3193 N N . GLU A 1 424 ? -19.633 12.072 22.179 1.00 87.81 424 GLU A N 1
ATOM 3194 C CA . GLU A 1 424 ? -21.085 12.043 22.344 1.00 87.81 424 GLU A CA 1
ATOM 3195 C C . GLU A 1 424 ? -21.510 11.003 23.388 1.00 87.81 424 GLU A C 1
ATOM 3197 O O . GLU A 1 424 ? -22.265 11.334 24.300 1.00 87.81 424 GLU A O 1
ATOM 3202 N N . ARG A 1 425 ? -20.987 9.769 23.330 1.00 86.00 425 ARG A N 1
ATOM 3203 C CA . ARG A 1 425 ? -21.252 8.744 24.359 1.00 86.00 425 ARG A CA 1
ATOM 3204 C C . ARG A 1 425 ? -20.772 9.176 25.738 1.00 86.00 425 ARG A C 1
ATOM 3206 O O . ARG A 1 425 ? -21.439 8.885 26.730 1.00 86.00 425 ARG A O 1
ATOM 3213 N N . VAL A 1 426 ? -19.618 9.839 25.810 1.00 88.94 426 VAL A N 1
ATOM 3214 C CA . VAL A 1 426 ? -19.096 10.424 27.043 1.00 88.94 426 VAL A CA 1
ATOM 3215 C C . VAL A 1 426 ? -20.083 11.468 27.519 1.00 88.94 426 VAL A C 1
ATOM 3217 O O . VAL A 1 426 ? -20.585 11.281 28.608 1.00 88.94 426 VAL A O 1
ATOM 3220 N N . THR A 1 427 ? -20.471 12.462 26.717 1.00 86.75 427 THR A N 1
ATOM 3221 C CA . THR A 1 427 ? -21.471 13.474 27.085 1.00 86.75 427 THR A CA 1
ATOM 3222 C C . THR A 1 427 ? -22.785 12.844 27.539 1.00 86.75 427 THR A C 1
ATOM 3224 O O . THR A 1 427 ? -23.270 13.206 28.604 1.00 86.75 427 THR A O 1
ATOM 3227 N N . GLN A 1 428 ? -23.325 11.856 26.819 1.00 84.06 428 GLN A N 1
ATOM 3228 C CA . GLN A 1 428 ? -24.518 11.107 27.230 1.00 84.06 428 GLN A CA 1
ATOM 3229 C C . GLN A 1 428 ? -24.321 10.459 28.607 1.00 84.06 428 GLN A C 1
ATOM 3231 O O . GLN A 1 428 ? -25.184 10.592 29.477 1.00 84.06 428 GLN A O 1
ATOM 3236 N N . ARG A 1 429 ? -23.170 9.815 28.847 1.00 86.62 429 ARG A N 1
ATOM 3237 C CA . ARG A 1 429 ? -22.804 9.276 30.165 1.00 86.62 429 ARG A CA 1
ATOM 3238 C C . ARG A 1 429 ? -22.612 10.368 31.209 1.00 86.62 429 ARG A C 1
ATOM 3240 O O . ARG A 1 429 ? -23.062 10.170 32.327 1.00 86.62 429 ARG A O 1
ATOM 3247 N N . THR A 1 430 ? -21.991 11.499 30.891 1.00 83.31 430 THR A N 1
ATOM 3248 C CA . THR A 1 430 ? -21.759 12.607 31.823 1.00 83.31 430 THR A CA 1
ATOM 3249 C C . THR A 1 430 ? -23.082 13.247 32.217 1.00 83.31 430 THR A C 1
ATOM 3251 O O . THR A 1 430 ? -23.278 13.554 33.384 1.00 83.31 430 THR A O 1
ATOM 3254 N N . THR A 1 431 ? -24.025 13.392 31.284 1.00 83.69 431 THR A N 1
ATOM 3255 C CA . THR A 1 431 ? -25.386 13.867 31.552 1.00 83.69 431 THR A CA 1
ATOM 3256 C C . THR A 1 431 ? -26.181 12.843 32.359 1.00 83.69 431 THR A C 1
ATOM 3258 O O . THR A 1 431 ? -26.832 13.216 33.333 1.00 83.69 431 THR A O 1
ATOM 3261 N N . ALA A 1 432 ? -26.101 11.553 32.017 1.00 82.25 432 ALA A N 1
ATOM 3262 C CA . ALA A 1 432 ? -26.722 10.483 32.799 1.00 82.25 432 ALA A CA 1
ATOM 3263 C C . ALA A 1 432 ? -26.156 10.426 34.227 1.00 82.25 432 ALA A C 1
ATOM 3265 O O . ALA A 1 432 ? -26.915 10.312 35.186 1.00 82.25 432 ALA A O 1
ATOM 3266 N N . LEU A 1 433 ? -24.840 10.588 34.375 1.00 85.69 433 LEU A N 1
ATOM 3267 C CA . LEU A 1 433 ? -24.144 10.647 35.656 1.00 85.69 433 LEU A CA 1
ATOM 3268 C C . LEU A 1 433 ? -24.495 11.922 36.425 1.00 85.69 433 LEU A C 1
ATOM 3270 O O . LEU A 1 433 ? -24.721 11.853 37.622 1.00 85.69 433 LEU A O 1
ATOM 3274 N N . ALA A 1 434 ? -24.600 13.077 35.766 1.00 81.62 434 ALA A N 1
ATOM 3275 C CA . ALA A 1 434 ? -25.046 14.320 36.390 1.00 81.62 434 ALA A CA 1
ATOM 3276 C C . ALA A 1 434 ? -26.491 14.201 36.892 1.00 81.62 434 ALA A C 1
ATOM 3278 O O . ALA A 1 434 ? -26.790 14.644 37.998 1.00 81.62 434 ALA A O 1
ATOM 3279 N N . LYS A 1 435 ? -27.369 13.539 36.127 1.00 79.56 435 LYS A N 1
ATOM 3280 C CA . LYS A 1 435 ? -28.738 13.211 36.544 1.00 79.56 435 LYS A CA 1
ATOM 3281 C C . LYS A 1 435 ? -28.749 12.233 37.722 1.00 79.56 435 LYS A C 1
ATOM 3283 O O . LYS A 1 435 ? -29.502 12.446 38.666 1.00 79.56 435 LYS A O 1
ATOM 3288 N N . ALA A 1 436 ? -27.894 11.209 37.706 1.00 77.75 436 ALA A N 1
ATOM 3289 C CA . ALA A 1 436 ? -27.731 10.275 38.819 1.00 77.75 436 ALA A CA 1
ATOM 3290 C C . ALA A 1 436 ? -27.176 10.967 40.077 1.00 77.75 436 ALA A C 1
ATOM 3292 O O . ALA A 1 436 ? -27.684 10.740 41.166 1.00 77.75 436 ALA A O 1
ATOM 3293 N N . ASN A 1 437 ? -26.205 11.872 39.934 1.00 81.69 437 ASN A N 1
ATOM 3294 C CA . ASN A 1 437 ? -25.653 12.678 41.024 1.00 81.69 437 ASN A CA 1
ATOM 3295 C C . ASN A 1 437 ? -26.676 13.672 41.577 1.00 81.69 437 ASN A C 1
ATOM 3297 O O . ASN A 1 437 ? -26.746 13.863 42.787 1.00 81.69 437 ASN A O 1
ATOM 3301 N N . ALA A 1 438 ? -27.485 14.296 40.719 1.00 79.00 438 ALA A N 1
ATOM 3302 C CA . ALA A 1 438 ? -28.600 15.126 41.157 1.00 79.00 438 ALA A CA 1
ATOM 3303 C C . ALA A 1 438 ? -29.625 14.289 41.937 1.00 79.00 438 ALA A C 1
ATOM 3305 O O . ALA A 1 438 ? -30.020 14.694 43.022 1.00 79.00 438 ALA A O 1
ATOM 3306 N N . ALA A 1 439 ? -29.973 13.093 41.449 1.00 76.81 439 ALA A N 1
ATOM 3307 C CA . ALA A 1 439 ? -30.844 12.157 42.159 1.00 76.81 439 ALA A CA 1
ATOM 3308 C C . ALA A 1 439 ? -30.239 11.683 43.493 1.00 76.81 439 ALA A C 1
ATOM 3310 O O . ALA A 1 439 ? -30.964 11.561 44.474 1.00 76.81 439 ALA A O 1
ATOM 3311 N N . LEU A 1 440 ? -28.921 11.462 43.559 1.00 79.00 440 LEU A N 1
ATOM 3312 C CA . LEU A 1 440 ? -28.208 11.149 44.801 1.00 79.00 440 LEU A CA 1
ATOM 3313 C C . LEU A 1 440 ? -28.262 12.316 45.790 1.00 79.00 440 LEU A C 1
ATOM 3315 O O . LEU A 1 440 ? -28.580 12.085 46.949 1.00 79.00 440 LEU A O 1
ATOM 3319 N N . ARG A 1 441 ? -28.028 13.559 45.348 1.00 77.25 441 ARG A N 1
ATOM 3320 C CA . ARG A 1 441 ? -28.146 14.768 46.191 1.00 77.25 441 ARG A CA 1
ATOM 3321 C C . ARG A 1 441 ? -29.569 14.989 46.693 1.00 77.25 441 ARG A C 1
ATOM 3323 O O . ARG A 1 441 ? -29.773 15.405 47.834 1.00 77.25 441 ARG A O 1
ATOM 3330 N N . ASP A 1 442 ? -30.552 14.713 45.846 1.00 78.19 442 ASP A N 1
ATOM 3331 C CA . ASP A 1 442 ? -31.962 14.824 46.201 1.00 78.19 442 ASP A CA 1
ATOM 3332 C C . ASP A 1 442 ? -32.350 13.735 47.213 1.00 78.19 442 ASP A C 1
ATOM 3334 O O . ASP A 1 442 ? -33.010 14.013 48.215 1.00 78.19 442 ASP A O 1
ATOM 3338 N N . ARG A 1 443 ? -31.821 12.517 47.031 1.00 77.12 443 ARG A N 1
ATOM 3339 C CA . ARG A 1 443 ? -31.945 11.400 47.974 1.00 77.12 443 ARG A CA 1
ATOM 3340 C C . ARG A 1 443 ? -31.222 11.658 49.295 1.00 77.12 443 ARG A C 1
ATOM 3342 O O . ARG A 1 443 ? -31.777 11.347 50.341 1.00 77.12 443 ARG A O 1
ATOM 3349 N N . GLU A 1 444 ? -30.045 12.272 49.286 1.00 80.69 444 GLU A N 1
ATOM 3350 C CA . GLU A 1 444 ? -29.324 12.701 50.492 1.00 80.69 444 GLU A CA 1
ATOM 3351 C C . GLU A 1 444 ? -30.121 13.770 51.253 1.00 80.69 444 GLU A C 1
ATOM 3353 O O . GLU A 1 444 ? -30.345 13.653 52.457 1.00 80.69 444 GLU A O 1
ATOM 3358 N N . SER A 1 445 ? -30.651 14.767 50.539 1.00 76.12 445 SER A N 1
ATOM 3359 C CA . SER A 1 445 ? -31.531 15.798 51.106 1.00 76.12 445 SER A CA 1
ATOM 3360 C C . SER A 1 445 ? -32.833 15.201 51.654 1.00 76.12 445 SER A C 1
ATOM 3362 O O . SER A 1 445 ? -33.352 15.644 52.680 1.00 76.12 445 SER A O 1
ATOM 3364 N N . GLN A 1 446 ? -33.375 14.173 50.995 1.00 76.50 446 GLN A N 1
ATOM 3365 C CA . GLN A 1 446 ? -34.514 13.394 51.474 1.00 76.50 446 GLN A CA 1
ATOM 3366 C C . GLN A 1 446 ? -34.170 12.617 52.750 1.00 76.50 446 GLN A C 1
ATOM 3368 O O . GLN A 1 446 ? -34.916 12.721 53.717 1.00 76.50 446 GLN A O 1
ATOM 3373 N N . LEU A 1 447 ? -33.039 11.907 52.796 1.00 79.69 447 LEU A N 1
ATOM 3374 C CA . LEU A 1 447 ? -32.572 11.182 53.984 1.00 79.69 447 LEU A CA 1
ATOM 3375 C C . LEU A 1 447 ? -32.336 12.127 55.165 1.00 79.69 447 LEU A C 1
ATOM 3377 O O . LEU A 1 447 ? -32.779 11.832 56.270 1.00 79.69 447 LEU A O 1
ATOM 3381 N N . ARG A 1 448 ? -31.733 13.300 54.937 1.00 79.81 448 ARG A N 1
ATOM 3382 C CA . ARG A 1 448 ? -31.554 14.318 55.982 1.00 79.81 448 ARG A CA 1
ATOM 3383 C C . ARG A 1 448 ? -32.892 14.818 56.522 1.00 79.81 448 ARG A C 1
ATOM 3385 O O . ARG A 1 448 ? -33.044 14.934 57.730 1.00 79.81 448 ARG A O 1
ATOM 3392 N N . ARG A 1 449 ? -33.880 15.062 55.651 1.00 79.56 449 ARG A N 1
ATOM 3393 C CA . ARG A 1 449 ? -35.252 15.404 56.072 1.00 79.56 449 ARG A CA 1
ATOM 3394 C C . ARG A 1 449 ? -35.919 14.269 56.854 1.00 79.56 449 ARG A C 1
ATOM 3396 O O . ARG A 1 449 ? -36.588 14.554 57.839 1.00 79.56 449 ARG A O 1
ATOM 3403 N N . ILE A 1 450 ? -35.719 13.011 56.449 1.00 79.94 450 ILE A N 1
ATOM 3404 C CA . ILE A 1 450 ? -36.228 11.823 57.158 1.00 79.94 450 ILE A CA 1
ATOM 3405 C C . ILE A 1 450 ? -35.619 11.729 58.562 1.00 79.94 450 ILE A C 1
ATOM 3407 O O . ILE A 1 450 ? -36.359 11.570 59.527 1.00 79.94 450 ILE A O 1
ATOM 3411 N N . LEU A 1 451 ? -34.295 11.868 58.689 1.00 81.88 451 LEU A N 1
ATOM 3412 C CA . LEU A 1 451 ? -33.605 11.833 59.982 1.00 81.88 451 LEU A CA 1
ATOM 3413 C C . LEU A 1 451 ? -34.042 12.992 60.888 1.00 81.88 451 LEU A C 1
ATOM 3415 O O . LEU A 1 451 ? -34.284 12.778 62.077 1.00 81.88 451 LEU A O 1
ATOM 3419 N N . GLU A 1 452 ? -34.215 14.193 60.326 1.00 84.19 452 GLU A N 1
ATOM 3420 C CA . GLU A 1 452 ? -34.649 15.379 61.071 1.00 84.19 452 GLU A CA 1
ATOM 3421 C C . GLU A 1 452 ? -36.100 15.277 61.569 1.00 84.19 452 GLU A C 1
ATOM 3423 O O . GLU A 1 452 ? -36.405 15.748 62.665 1.00 84.19 452 GLU A O 1
ATOM 3428 N N . ALA A 1 453 ? -36.976 14.642 60.783 1.00 79.06 453 ALA A N 1
ATOM 3429 C CA . ALA A 1 453 ? -38.383 14.407 61.105 1.00 79.06 453 ALA A CA 1
ATOM 3430 C C . ALA A 1 453 ? -38.633 13.119 61.912 1.00 79.06 453 ALA A C 1
ATOM 3432 O O . ALA A 1 453 ? -39.778 12.863 62.296 1.00 79.06 453 ALA A O 1
ATOM 3433 N N . ALA A 1 454 ? -37.600 12.303 62.160 1.00 85.06 454 ALA A N 1
ATOM 3434 C CA . ALA A 1 454 ? -37.745 11.047 62.888 1.00 85.06 454 ALA A CA 1
ATOM 3435 C C . ALA A 1 454 ? -38.392 11.297 64.267 1.00 85.06 454 ALA A C 1
ATOM 3437 O O . ALA A 1 454 ? -38.030 12.255 64.954 1.00 85.06 454 ALA A O 1
ATOM 3438 N N . PRO A 1 455 ? -39.363 10.464 64.690 1.00 76.81 455 PRO A N 1
ATOM 3439 C CA . PRO A 1 455 ? -40.152 10.713 65.897 1.00 76.81 455 PRO A CA 1
ATOM 3440 C C . PRO A 1 455 ? -39.388 10.442 67.201 1.00 76.81 455 PRO A C 1
ATOM 3442 O O . PRO A 1 455 ? -39.899 10.760 68.271 1.00 76.81 455 PRO A O 1
ATOM 3445 N N . PHE A 1 456 ? -38.164 9.921 67.113 1.00 84.06 456 PHE A N 1
ATOM 3446 C CA . PHE A 1 456 ? -37.283 9.611 68.235 1.00 84.06 456 PHE A CA 1
ATOM 3447 C C . PHE A 1 456 ? -35.951 10.386 68.142 1.00 84.06 456 PHE A C 1
ATOM 3449 O O . PHE A 1 456 ? -35.486 10.697 67.039 1.00 84.06 456 PHE A O 1
ATOM 3456 N N . PRO A 1 457 ? -35.339 10.734 69.287 1.00 89.12 457 PRO A N 1
ATOM 3457 C CA . PRO A 1 457 ? -33.996 11.303 69.363 1.00 89.12 457 PRO A CA 1
ATOM 3458 C C . PRO A 1 457 ? -32.934 10.496 68.607 1.00 89.12 457 PRO A C 1
ATOM 3460 O O . PRO A 1 457 ? -32.763 9.307 68.859 1.00 89.12 457 PRO A O 1
ATOM 3463 N N . ILE A 1 458 ? -32.186 11.150 67.719 1.00 89.81 458 ILE A N 1
ATOM 3464 C CA . ILE A 1 458 ? -31.004 10.588 67.055 1.00 89.81 458 ILE A CA 1
ATOM 3465 C C . ILE A 1 458 ? -29.843 11.564 67.215 1.00 89.81 458 ILE A C 1
ATOM 3467 O O . ILE A 1 458 ? -29.950 12.741 66.864 1.00 89.81 458 ILE A O 1
ATOM 3471 N N . LEU A 1 459 ? -28.730 11.051 67.718 1.00 88.38 459 LEU A N 1
ATOM 3472 C CA . LEU A 1 459 ? -27.461 11.729 67.934 1.00 88.38 459 LEU A CA 1
ATOM 3473 C C . LEU A 1 459 ? -26.368 10.977 67.187 1.00 88.38 459 LEU A C 1
ATOM 3475 O O . LEU A 1 459 ? -26.422 9.766 67.028 1.00 88.38 459 LEU A O 1
ATOM 3479 N N . LEU A 1 460 ? -25.348 11.694 66.761 1.00 88.12 460 LEU A N 1
ATOM 3480 C CA . LEU A 1 460 ? -24.149 11.142 66.166 1.00 88.12 460 LEU A CA 1
ATOM 3481 C C . LEU A 1 460 ? -22.963 11.895 66.740 1.00 88.12 460 LEU A C 1
ATOM 3483 O O . LEU A 1 460 ? -22.969 13.125 66.743 1.00 88.12 460 LEU A O 1
ATOM 3487 N N . PHE A 1 461 ? -21.943 11.183 67.195 1.00 87.75 461 PHE A N 1
ATOM 3488 C CA . PHE A 1 461 ? -20.754 11.794 67.780 1.00 87.75 461 PHE A CA 1
ATOM 3489 C C . PHE A 1 461 ? -19.478 11.062 67.378 1.00 87.75 461 PHE A C 1
ATOM 3491 O O . PHE A 1 461 ? -19.505 9.890 67.019 1.00 87.75 461 PHE A O 1
ATOM 3498 N N . HIS A 1 462 ? -18.351 11.763 67.413 1.00 85.19 462 HIS A N 1
ATOM 3499 C CA . HIS A 1 462 ? -17.040 11.212 67.082 1.00 85.19 462 HIS A CA 1
ATOM 3500 C C . HIS A 1 462 ? -16.578 10.220 68.166 1.00 85.19 462 HIS A C 1
ATOM 3502 O O . HIS A 1 462 ? -16.696 10.521 69.351 1.00 85.19 462 HIS A O 1
ATOM 3508 N N . ALA A 1 463 ? -16.008 9.070 67.792 1.00 77.69 463 ALA A N 1
ATOM 3509 C CA . ALA A 1 463 ? -15.713 7.970 68.718 1.00 77.69 463 ALA A CA 1
ATOM 3510 C C . ALA A 1 463 ? -14.717 8.324 69.842 1.00 77.69 463 ALA A C 1
ATOM 3512 O O . ALA A 1 463 ? -15.017 8.052 71.000 1.00 77.69 463 ALA A O 1
ATOM 3513 N N . ASP A 1 464 ? -13.585 8.968 69.537 1.00 66.12 464 ASP A N 1
ATOM 3514 C CA . ASP A 1 464 ? -12.551 9.232 70.561 1.00 66.12 464 ASP A CA 1
ATOM 3515 C C . ASP A 1 464 ? -12.746 10.548 71.327 1.00 66.12 464 ASP A C 1
ATOM 3517 O O . ASP A 1 464 ? -12.505 10.632 72.528 1.00 66.12 464 ASP A O 1
ATOM 3521 N N . SER A 1 465 ? -13.179 11.605 70.632 1.00 78.94 465 SER A N 1
ATOM 3522 C CA . SER A 1 465 ? -13.344 12.939 71.228 1.00 78.94 465 SER A CA 1
ATOM 3523 C C . SER A 1 465 ? -14.726 13.176 71.835 1.00 78.94 465 SER A C 1
ATOM 3525 O O . SER A 1 465 ? -14.910 14.183 72.522 1.00 78.94 465 SER A O 1
ATOM 3527 N N . ALA A 1 466 ? -15.693 12.297 71.545 1.00 78.88 466 ALA A N 1
ATOM 3528 C CA . ALA A 1 466 ? -17.110 12.435 71.881 1.00 78.88 466 ALA A CA 1
ATOM 3529 C C . ALA A 1 466 ? -17.766 13.724 71.343 1.00 78.88 466 ALA A C 1
ATOM 3531 O O . ALA A 1 466 ? -18.804 14.150 71.841 1.00 78.88 466 ALA A O 1
ATOM 3532 N N . ALA A 1 467 ? -17.172 14.380 70.338 1.00 81.69 467 ALA A N 1
ATOM 3533 C CA . ALA A 1 467 ? -17.725 15.606 69.776 1.00 81.69 467 ALA A CA 1
ATOM 3534 C C . ALA A 1 467 ? -19.013 15.333 68.990 1.00 81.69 467 ALA A C 1
ATOM 3536 O O . ALA A 1 467 ? -19.050 14.409 68.179 1.00 81.69 467 ALA A O 1
ATOM 3537 N N . THR A 1 468 ? -20.056 16.133 69.194 1.00 83.69 468 THR A N 1
ATOM 3538 C CA . THR A 1 468 ? -21.342 15.950 68.503 1.00 83.69 468 THR A CA 1
ATOM 3539 C C . THR A 1 468 ? -21.197 16.283 67.013 1.00 83.69 468 THR A C 1
ATOM 3541 O O . THR A 1 468 ? -20.870 17.411 66.656 1.00 83.69 468 THR A O 1
ATOM 3544 N N . LEU A 1 469 ? -21.449 15.311 66.135 1.00 83.25 469 LEU A N 1
ATOM 3545 C CA . LEU A 1 469 ? -21.345 15.426 64.674 1.00 83.25 469 LEU A CA 1
ATOM 3546 C C . LEU A 1 469 ? -22.696 15.724 64.013 1.00 83.25 469 LEU A C 1
ATOM 3548 O O . LEU A 1 469 ? -22.767 16.468 63.036 1.00 83.25 469 LEU A O 1
ATOM 3552 N N . TYR A 1 470 ? -23.777 15.147 64.535 1.00 86.31 470 TYR A N 1
ATOM 3553 C CA . TYR A 1 470 ? -25.139 15.396 64.066 1.00 86.31 470 TYR A CA 1
ATOM 3554 C C . TYR A 1 470 ? -26.144 15.115 65.187 1.00 86.31 470 TYR A C 1
ATOM 3556 O O . TYR A 1 470 ? -25.915 14.267 66.042 1.00 86.31 470 TYR A O 1
ATOM 3564 N N . ALA A 1 471 ? -27.264 15.830 65.195 1.00 86.50 471 ALA A N 1
ATOM 3565 C CA . ALA A 1 471 ? -28.374 15.563 66.096 1.00 86.50 471 ALA A CA 1
ATOM 3566 C C . ALA A 1 471 ? -29.671 16.023 65.444 1.00 86.50 471 ALA A C 1
ATOM 3568 O O . ALA A 1 471 ? -29.751 17.174 65.003 1.00 86.50 471 ALA A O 1
ATOM 3569 N N . ASN A 1 472 ? -30.679 15.159 65.404 1.00 88.75 472 ASN A N 1
ATOM 3570 C CA . ASN A 1 472 ? -31.979 15.521 64.857 1.00 88.75 472 ASN A CA 1
ATOM 3571 C C . ASN A 1 472 ? -32.788 16.402 65.829 1.00 88.75 472 ASN A C 1
ATOM 3573 O O . ASN A 1 472 ? -32.399 16.631 66.979 1.00 88.75 472 ASN A O 1
ATOM 3577 N N . HIS A 1 473 ? -33.941 16.908 65.384 1.00 85.94 473 HIS A N 1
ATOM 3578 C CA . HIS A 1 473 ? -34.769 17.802 66.197 1.00 85.94 473 HIS A CA 1
ATOM 3579 C C . HIS A 1 473 ? -35.202 17.176 67.535 1.00 85.94 473 HIS A C 1
ATOM 3581 O O . HIS A 1 473 ? -35.136 17.845 68.567 1.00 85.94 473 HIS A O 1
ATOM 3587 N N . ARG A 1 474 ? -35.583 15.890 67.543 1.00 87.56 474 ARG A N 1
ATOM 3588 C CA . ARG A 1 474 ? -36.014 15.178 68.758 1.00 87.56 474 ARG A CA 1
ATOM 3589 C C . ARG A 1 474 ? -34.900 15.022 69.790 1.00 87.56 474 ARG A C 1
ATOM 3591 O O . ARG A 1 474 ? -35.173 15.127 70.980 1.00 87.56 474 ARG A O 1
ATOM 3598 N N . ALA A 1 475 ? -33.655 14.831 69.358 1.00 85.94 475 ALA A N 1
ATOM 3599 C CA . ALA A 1 475 ? -32.515 14.775 70.267 1.00 85.94 475 ALA A CA 1
ATOM 3600 C C . ALA A 1 475 ? -32.219 16.124 70.920 1.00 85.94 475 ALA A C 1
ATOM 3602 O O . ALA A 1 475 ? -31.978 16.174 72.124 1.00 85.94 475 ALA A O 1
ATOM 3603 N N . ARG A 1 476 ? -32.306 17.223 70.159 1.00 86.94 476 ARG A N 1
ATOM 3604 C CA . ARG A 1 476 ? -32.198 18.576 70.730 1.00 86.94 476 ARG A CA 1
ATOM 3605 C C . ARG A 1 476 ? -33.330 18.853 71.722 1.00 86.94 476 ARG A C 1
ATOM 3607 O O . ARG A 1 476 ? -33.097 19.438 72.774 1.00 86.94 476 ARG A O 1
ATOM 3614 N N . ALA A 1 477 ? -34.546 18.396 71.431 1.00 83.62 477 ALA A N 1
ATOM 3615 C CA . ALA A 1 477 ? -35.673 18.537 72.349 1.00 83.62 477 ALA A CA 1
ATOM 3616 C C . ALA A 1 477 ? -35.438 17.799 73.679 1.00 83.62 477 ALA A C 1
ATOM 3618 O O . ALA A 1 477 ? -35.635 18.392 74.736 1.00 83.62 477 ALA A O 1
ATOM 3619 N N . LEU A 1 478 ? -34.987 16.540 73.627 1.00 81.69 478 LEU A N 1
ATOM 3620 C CA . LEU A 1 478 ? -34.815 15.701 74.815 1.00 81.69 478 LEU A CA 1
ATOM 3621 C C . LEU A 1 478 ? -33.585 16.080 75.658 1.00 81.69 478 LEU A C 1
ATOM 3623 O O . LEU A 1 478 ? -33.686 16.136 76.879 1.00 81.69 478 LEU A O 1
ATOM 3627 N N . PHE A 1 479 ? -32.440 16.353 75.025 1.00 80.81 479 PHE A N 1
ATOM 3628 C CA . PHE A 1 479 ? -31.153 16.476 75.725 1.00 80.81 479 PHE A CA 1
ATOM 3629 C C . PHE A 1 479 ? -30.635 17.917 75.880 1.00 80.81 479 PHE A C 1
ATOM 3631 O O . PHE A 1 479 ? -29.752 18.145 76.700 1.00 80.81 479 PHE A O 1
ATOM 3638 N N . SER A 1 480 ? -31.162 18.903 75.136 1.00 74.69 480 SER A N 1
ATOM 3639 C CA . SER A 1 480 ? -30.758 20.323 75.262 1.00 74.69 480 SER A CA 1
ATOM 3640 C C . SER A 1 480 ? -31.914 21.324 75.385 1.00 74.69 480 SER A C 1
ATOM 3642 O O . SER A 1 480 ? -31.682 22.535 75.364 1.00 74.69 480 SER A O 1
ATOM 3644 N N . GLY A 1 481 ? -33.168 20.871 75.466 1.00 71.94 481 GLY A N 1
ATOM 3645 C CA . GLY A 1 481 ? -34.325 21.768 75.538 1.00 71.94 481 GLY A CA 1
ATOM 3646 C C . GLY A 1 481 ? -34.496 22.642 74.287 1.00 71.94 481 GLY A C 1
ATOM 3647 O O . GLY A 1 481 ? -34.860 23.809 74.397 1.00 71.94 481 GLY A O 1
ATOM 3648 N N . ASN A 1 482 ? -34.214 22.096 73.097 1.00 68.56 482 ASN A N 1
ATOM 3649 C CA . ASN A 1 482 ? -34.257 22.767 71.783 1.00 68.56 482 ASN A CA 1
ATOM 3650 C C . ASN A 1 482 ? -33.179 23.840 71.520 1.00 68.56 482 ASN A C 1
ATOM 3652 O O . ASN A 1 482 ? -33.263 24.552 70.519 1.00 68.56 482 ASN A O 1
ATOM 3656 N N . THR A 1 483 ? -32.136 23.925 72.346 1.00 70.00 483 THR A N 1
ATOM 3657 C CA . THR A 1 483 ? -30.949 24.764 72.083 1.00 70.00 483 THR A CA 1
ATOM 3658 C C . THR A 1 483 ? -29.828 23.977 71.384 1.00 70.00 483 THR A C 1
ATOM 3660 O O . THR A 1 483 ? -29.966 22.777 71.116 1.00 70.00 483 THR A O 1
ATOM 3663 N N . THR A 1 484 ? -28.710 24.632 71.049 1.00 68.81 484 THR A N 1
ATOM 3664 C CA . THR A 1 484 ? -27.524 23.963 70.490 1.00 68.81 484 THR A CA 1
ATOM 3665 C C . THR A 1 484 ? -26.950 22.974 71.508 1.00 68.81 484 THR A C 1
ATOM 3667 O O . THR A 1 484 ? -26.663 23.353 72.640 1.00 68.81 484 THR A O 1
ATOM 3670 N N . LEU A 1 485 ? -26.783 21.706 71.118 1.00 71.94 485 LEU A N 1
ATOM 3671 C CA . LEU A 1 485 ? -26.188 20.686 71.986 1.00 71.94 485 LEU A CA 1
ATOM 3672 C C . LEU A 1 485 ? -24.720 21.028 72.319 1.00 71.94 485 LEU A C 1
ATOM 3674 O O . LEU A 1 485 ? -24.036 21.632 71.486 1.00 71.94 485 LEU A O 1
ATOM 3678 N N . PRO A 1 486 ? -24.215 20.622 73.498 1.00 68.25 486 PRO A N 1
ATOM 3679 C CA . PRO A 1 486 ? -22.813 20.781 73.866 1.00 68.25 486 PRO A CA 1
ATOM 3680 C C . PRO A 1 486 ? -21.856 20.190 72.827 1.00 68.25 486 PRO A C 1
ATOM 3682 O O . PRO A 1 486 ? -22.150 19.191 72.161 1.00 68.25 486 PRO A O 1
ATOM 3685 N N . ALA A 1 487 ? -20.671 20.798 72.723 1.00 65.88 487 ALA A N 1
ATOM 3686 C CA . ALA A 1 487 ? -19.663 20.409 71.739 1.00 65.88 487 ALA A CA 1
ATOM 3687 C C . ALA A 1 487 ? -19.186 18.957 71.909 1.00 65.88 487 ALA A C 1
ATOM 3689 O O . ALA A 1 487 ? -18.746 18.364 70.929 1.00 65.88 487 ALA A O 1
ATOM 3690 N N . ARG A 1 488 ? -19.286 18.384 73.118 1.00 73.75 488 ARG A N 1
ATOM 3691 C CA . ARG A 1 488 ? -18.993 16.976 73.412 1.00 73.75 488 ARG A CA 1
ATOM 3692 C C . ARG A 1 488 ? -20.101 16.368 74.254 1.00 73.75 488 ARG A C 1
ATOM 3694 O O . ARG A 1 488 ? -20.520 16.972 75.235 1.00 73.75 488 ARG A O 1
ATOM 3701 N N . LEU A 1 489 ? -20.549 15.186 73.855 1.00 68.69 489 LEU A N 1
ATOM 3702 C CA . LEU A 1 489 ? -21.589 14.420 74.519 1.00 68.69 489 LEU A CA 1
ATOM 3703 C C . LEU A 1 489 ? -21.153 12.959 74.585 1.00 68.69 489 LEU A C 1
ATOM 3705 O O . LEU A 1 489 ? -20.844 12.339 73.571 1.00 68.69 489 LEU A O 1
ATOM 3709 N N . GLY A 1 490 ? -21.122 12.419 75.797 1.00 72.75 490 GLY A N 1
ATOM 3710 C CA . GLY A 1 490 ? -20.727 11.041 76.060 1.00 72.75 490 GLY A CA 1
ATOM 3711 C C . GLY A 1 490 ? -21.342 10.559 77.368 1.00 72.75 490 GLY A C 1
ATOM 3712 O O . GLY A 1 490 ? -22.562 10.411 77.459 1.00 72.75 490 GLY A O 1
ATOM 3713 N N . ARG A 1 491 ? -20.503 10.359 78.392 1.00 75.06 491 ARG A N 1
ATOM 3714 C CA . ARG A 1 491 ? -20.918 9.921 79.739 1.00 75.06 491 ARG A CA 1
ATOM 3715 C C . ARG A 1 491 ? -21.993 10.816 80.364 1.00 75.06 491 ARG A C 1
ATOM 3717 O O . ARG A 1 491 ? -22.896 10.297 81.006 1.00 75.06 491 ARG A O 1
ATOM 3724 N N . ASP A 1 492 ? -21.955 12.120 80.089 1.00 73.62 492 ASP A N 1
ATOM 3725 C CA . ASP A 1 492 ? -22.855 13.131 80.670 1.00 73.62 492 ASP A CA 1
ATOM 3726 C C . ASP A 1 492 ? -24.348 12.923 80.350 1.00 73.62 492 ASP A C 1
ATOM 3728 O O . ASP A 1 492 ? -25.210 13.405 81.080 1.00 73.62 492 ASP A O 1
ATOM 3732 N N . LEU A 1 493 ? -24.667 12.186 79.278 1.00 79.00 493 LEU A N 1
ATOM 3733 C CA . LEU A 1 493 ? -26.049 11.872 78.888 1.00 79.00 493 LEU A CA 1
ATOM 3734 C C . LEU A 1 493 ? -26.693 10.766 79.740 1.00 79.00 493 LEU A C 1
ATOM 3736 O O . LEU A 1 493 ? -27.903 10.554 79.671 1.00 79.00 493 LEU A O 1
ATOM 3740 N N . HIS A 1 494 ? -25.905 10.042 80.531 1.00 83.88 494 HIS A N 1
ATOM 3741 C CA . HIS A 1 494 ? -26.352 8.846 81.239 1.00 83.88 494 HIS A CA 1
ATOM 3742 C C . HIS A 1 494 ? -26.625 9.194 82.706 1.00 83.88 494 HIS A C 1
ATOM 3744 O O . HIS A 1 494 ? -25.927 10.013 83.313 1.00 83.88 494 HIS A O 1
ATOM 3750 N N . GLN A 1 495 ? -27.667 8.605 83.300 1.00 82.00 495 GLN A N 1
ATOM 3751 C CA . GLN A 1 495 ? -27.923 8.802 84.727 1.00 82.00 495 GLN A CA 1
ATOM 3752 C C . GLN A 1 495 ? -26.793 8.190 85.564 1.00 82.00 495 GLN A C 1
ATOM 3754 O O . GLN A 1 495 ? -26.287 8.860 86.473 1.00 82.00 495 GLN A O 1
ATOM 3759 N N . ASP A 1 496 ? -26.391 6.970 85.199 1.00 80.94 496 ASP A N 1
ATOM 3760 C CA . ASP A 1 496 ? -25.228 6.239 85.697 1.00 80.94 496 ASP A CA 1
ATOM 3761 C C . ASP A 1 496 ? -24.105 6.238 84.630 1.00 80.94 496 ASP A C 1
ATOM 3763 O O . ASP A 1 496 ? -24.318 5.761 83.512 1.00 80.94 496 ASP A O 1
ATOM 3767 N N . PRO A 1 497 ? -22.897 6.755 84.928 1.00 73.06 497 PRO A N 1
ATOM 3768 C CA . PRO A 1 497 ? -21.766 6.756 83.997 1.00 73.06 497 PRO A CA 1
ATOM 3769 C C . PRO A 1 497 ? -21.317 5.363 83.533 1.00 73.06 497 PRO A C 1
ATOM 3771 O O . PRO A 1 497 ? -20.730 5.249 82.455 1.00 73.06 497 PRO A O 1
ATOM 3774 N N . ALA A 1 498 ? -21.585 4.311 84.315 1.00 77.31 498 ALA A N 1
ATOM 3775 C CA . ALA A 1 498 ? -21.239 2.940 83.944 1.00 77.31 498 ALA A CA 1
ATOM 3776 C C . ALA A 1 498 ? -22.043 2.438 82.729 1.00 77.31 498 ALA A C 1
ATOM 3778 O O . ALA A 1 498 ? -21.523 1.651 81.935 1.00 77.31 498 ALA A O 1
ATOM 3779 N N . ASP A 1 499 ? -23.272 2.928 82.526 1.00 82.56 499 ASP A N 1
ATOM 3780 C CA . ASP A 1 499 ? -24.102 2.558 81.370 1.00 82.56 499 ASP A CA 1
ATOM 3781 C C . ASP A 1 499 ? -23.518 3.080 80.053 1.00 82.56 499 ASP A C 1
ATOM 3783 O O . ASP A 1 499 ? -23.638 2.430 79.012 1.00 82.56 499 ASP A O 1
ATOM 3787 N N . HIS A 1 500 ? -22.817 4.215 80.098 1.00 80.50 500 HIS A N 1
ATOM 3788 C CA . HIS A 1 500 ? -22.099 4.742 78.943 1.00 80.50 500 HIS A CA 1
ATOM 3789 C C . HIS A 1 500 ? -20.937 3.836 78.532 1.00 80.50 500 HIS A C 1
ATOM 3791 O O . HIS A 1 500 ? -20.818 3.467 77.365 1.00 80.50 500 HIS A O 1
ATOM 3797 N N . ASP A 1 501 ? -20.089 3.448 79.488 1.00 80.31 501 ASP A N 1
ATOM 3798 C CA . ASP A 1 501 ? -18.949 2.561 79.224 1.00 80.31 501 ASP A CA 1
ATOM 3799 C C . ASP A 1 501 ? -19.422 1.195 78.745 1.00 80.31 501 ASP A C 1
ATOM 3801 O O . ASP A 1 501 ? -18.809 0.578 77.877 1.00 80.31 501 ASP A O 1
ATOM 3805 N N . ARG A 1 502 ? -20.569 0.756 79.257 1.00 80.38 502 ARG A N 1
ATOM 3806 C CA . ARG A 1 502 ? -21.243 -0.447 78.797 1.00 80.38 502 ARG A CA 1
ATOM 3807 C C . ARG A 1 502 ? -21.722 -0.319 77.354 1.00 80.38 502 ARG A C 1
ATOM 3809 O O . ARG A 1 502 ? -21.455 -1.226 76.571 1.00 80.38 502 ARG A O 1
ATOM 3816 N N . LEU A 1 503 ? -22.384 0.781 76.986 1.00 82.00 503 LEU A N 1
ATOM 3817 C CA . LEU A 1 503 ? -22.768 1.065 75.597 1.00 82.00 503 LEU A CA 1
ATOM 3818 C C . LEU A 1 503 ? -21.555 1.018 74.666 1.00 82.00 503 LEU A C 1
ATOM 3820 O O . LEU A 1 503 ? -21.627 0.415 73.600 1.00 82.00 503 LEU A O 1
ATOM 3824 N N . LEU A 1 504 ? -20.436 1.613 75.075 1.00 75.19 504 LEU A N 1
ATOM 3825 C CA . LEU A 1 504 ? -19.209 1.642 74.284 1.00 75.19 504 LEU A CA 1
ATOM 3826 C C . LEU A 1 504 ? -18.524 0.288 74.185 1.00 75.19 504 LEU A C 1
ATOM 3828 O O . LEU A 1 504 ? -18.135 -0.122 73.102 1.00 75.19 504 LEU A O 1
ATOM 3832 N N . ALA A 1 505 ? -18.384 -0.423 75.293 1.00 75.75 505 ALA A N 1
ATOM 3833 C CA . ALA A 1 505 ? -17.787 -1.746 75.277 1.00 75.75 505 ALA A CA 1
ATOM 3834 C C . ALA A 1 505 ? -18.622 -2.715 74.423 1.00 75.75 505 ALA A C 1
ATOM 3836 O O . ALA A 1 505 ? -18.062 -3.540 73.700 1.00 75.75 505 ALA A O 1
ATOM 3837 N N . LEU A 1 506 ? -19.959 -2.604 74.473 1.00 82.06 506 LEU A N 1
ATOM 3838 C CA . LEU A 1 506 ? -20.858 -3.342 73.579 1.00 82.06 506 LEU A CA 1
ATOM 3839 C C . LEU A 1 506 ? -20.604 -2.966 72.121 1.00 82.06 506 LEU A C 1
ATOM 3841 O O . LEU A 1 506 ? -20.443 -3.848 71.281 1.00 82.06 506 LEU A O 1
ATOM 3845 N N . LEU A 1 507 ? -20.503 -1.666 71.850 1.00 77.75 507 LEU A N 1
ATOM 3846 C CA . LEU A 1 507 ? -20.137 -1.143 70.545 1.00 77.75 507 LEU A CA 1
ATOM 3847 C C . LEU A 1 507 ? -18.815 -1.721 70.028 1.00 77.75 507 LEU A C 1
ATOM 3849 O O . LEU A 1 507 ? -18.743 -2.146 68.888 1.00 77.75 507 LEU A O 1
ATOM 3853 N N . GLU A 1 508 ? -17.757 -1.729 70.836 1.00 75.00 508 GLU A N 1
ATOM 3854 C CA . GLU A 1 508 ? -16.416 -2.174 70.432 1.00 75.00 508 GLU A CA 1
ATOM 3855 C C . GLU A 1 508 ? -16.381 -3.656 70.125 1.00 75.00 508 GLU A C 1
ATOM 3857 O O . GLU A 1 508 ? -15.766 -4.106 69.160 1.00 75.00 508 GLU A O 1
ATOM 3862 N N . ARG A 1 509 ? -17.040 -4.425 70.979 1.00 64.06 509 ARG A N 1
ATOM 3863 C CA . ARG A 1 509 ? -17.034 -5.869 70.846 1.00 64.06 509 ARG A CA 1
ATOM 3864 C C . ARG A 1 509 ? -17.904 -6.350 69.704 1.00 64.06 509 ARG A C 1
ATOM 3866 O O . ARG A 1 509 ? -17.479 -7.238 68.975 1.00 64.06 509 ARG A O 1
ATOM 3873 N N . ASN A 1 510 ? -19.109 -5.806 69.568 1.00 66.19 510 ASN A N 1
ATOM 3874 C CA . ASN A 1 510 ? -20.099 -6.322 68.620 1.00 66.19 510 ASN A CA 1
ATOM 3875 C C . ASN A 1 510 ? -20.244 -5.449 67.376 1.00 66.19 510 ASN A C 1
ATOM 3877 O O . ASN A 1 510 ? -20.947 -5.810 66.439 1.00 66.19 510 ASN A O 1
ATOM 3881 N N . GLY A 1 511 ? -19.639 -4.272 67.382 1.00 56.47 511 GLY A N 1
ATOM 3882 C CA . GLY A 1 511 ? -19.850 -3.239 66.376 1.00 56.47 511 GLY A CA 1
ATOM 3883 C C . GLY A 1 511 ? -21.072 -2.359 66.649 1.00 56.47 511 GLY A C 1
ATOM 3884 O O . GLY A 1 511 ? -21.060 -1.181 66.297 1.00 56.47 511 GLY A O 1
ATOM 3885 N N . SER A 1 512 ? -22.120 -2.878 67.291 1.00 66.25 512 SER A N 1
ATOM 3886 C CA . SER A 1 512 ? -23.334 -2.133 67.623 1.00 66.25 512 SER A CA 1
ATOM 3887 C C . SER A 1 512 ? -23.854 -2.486 69.015 1.00 66.25 512 SER A C 1
ATOM 3889 O O . SER A 1 512 ? -23.660 -3.587 69.531 1.00 66.25 512 SER A O 1
ATOM 3891 N N . ALA A 1 513 ? -24.498 -1.517 69.646 1.00 53.28 513 ALA A N 1
ATOM 3892 C CA . ALA A 1 513 ? -25.123 -1.605 70.952 1.00 53.28 513 ALA A CA 1
ATOM 3893 C C . ALA A 1 513 ? -26.574 -1.130 70.825 1.00 53.28 513 ALA A C 1
ATOM 3895 O O . ALA A 1 513 ? -26.880 0.030 71.055 1.00 53.28 513 ALA A O 1
ATOM 3896 N N . GLU A 1 514 ? -27.466 -2.023 70.402 1.00 80.69 514 GLU A N 1
ATOM 3897 C CA . GLU A 1 514 ? -28.841 -1.706 70.003 1.00 80.69 514 GLU A CA 1
ATOM 3898 C C . GLU A 1 514 ? -29.868 -2.025 71.085 1.00 80.69 514 GLU A C 1
ATOM 3900 O O . GLU A 1 514 ? -29.737 -2.999 71.823 1.00 80.69 514 GLU A O 1
ATOM 3905 N N . ASN A 1 515 ? -30.926 -1.218 71.131 1.00 77.31 515 ASN A N 1
ATOM 3906 C CA . ASN A 1 515 ? -32.078 -1.381 72.003 1.00 77.31 515 ASN A CA 1
ATOM 3907 C C . ASN A 1 515 ? -31.694 -1.642 73.472 1.00 77.31 515 ASN A C 1
ATOM 3909 O O . ASN A 1 515 ? -32.283 -2.479 74.154 1.00 77.31 515 ASN A O 1
ATOM 3913 N N . VAL A 1 516 ? -30.677 -0.927 73.953 1.00 78.38 516 VAL A N 1
ATOM 3914 C CA . VAL A 1 516 ? -30.149 -1.059 75.307 1.00 78.38 516 VAL A CA 1
ATOM 3915 C C . VAL A 1 516 ? -30.991 -0.202 76.241 1.00 78.38 516 VAL A C 1
ATOM 3917 O O . VAL A 1 516 ? -30.968 1.026 76.186 1.00 78.38 516 VAL A O 1
ATOM 3920 N N . GLU A 1 517 ? -31.771 -0.866 77.083 1.00 83.50 517 GLU A N 1
ATOM 3921 C CA . GLU A 1 517 ? -32.619 -0.209 78.070 1.00 83.50 517 GLU A CA 1
ATOM 3922 C C . GLU A 1 517 ? -31.779 0.374 79.201 1.00 83.50 517 GLU A C 1
ATOM 3924 O O . GLU A 1 517 ? -31.075 -0.354 79.899 1.00 83.50 517 GLU A O 1
ATOM 3929 N N . MET A 1 518 ? -31.864 1.681 79.404 1.00 84.50 518 MET A N 1
ATOM 3930 C CA . MET A 1 518 ? -31.136 2.372 80.464 1.00 84.50 518 MET A CA 1
ATOM 3931 C C . MET A 1 518 ? -31.834 3.666 80.852 1.00 84.50 518 MET A C 1
ATOM 3933 O O . MET A 1 518 ? -32.749 4.122 80.165 1.00 84.50 518 MET A O 1
ATOM 3937 N N . ALA A 1 519 ? -31.389 4.268 81.949 1.00 83.38 519 ALA A N 1
ATOM 3938 C CA . ALA A 1 519 ? -31.878 5.565 82.373 1.00 83.38 519 ALA A CA 1
ATOM 3939 C C . ALA A 1 519 ? -30.910 6.664 81.914 1.00 83.38 519 ALA A C 1
ATOM 3941 O O . ALA A 1 519 ? -29.746 6.719 82.321 1.00 83.38 519 ALA A O 1
ATOM 3942 N N . MET A 1 520 ? -31.391 7.545 81.042 1.00 86.31 520 MET A N 1
ATOM 3943 C CA . MET A 1 520 ? -30.641 8.714 80.582 1.00 86.31 520 MET A CA 1
ATOM 3944 C C . MET A 1 520 ? -31.145 9.986 81.256 1.00 86.31 520 MET A C 1
ATOM 3946 O O . MET A 1 520 ? -32.254 10.024 81.791 1.00 86.31 520 MET A O 1
ATOM 3950 N N . ARG A 1 521 ? -30.304 11.022 81.240 1.00 85.12 521 ARG A N 1
ATOM 3951 C CA . ARG A 1 521 ? -30.645 12.351 81.752 1.00 85.12 521 ARG A CA 1
ATOM 3952 C C . ARG A 1 521 ? -31.277 13.175 80.640 1.00 85.12 521 ARG A C 1
ATOM 3954 O O . ARG A 1 521 ? -30.700 13.293 79.561 1.00 85.12 521 ARG A O 1
ATOM 3961 N N . ASP A 1 522 ? -32.441 13.751 80.907 1.00 83.62 522 ASP A N 1
ATOM 3962 C CA . ASP A 1 522 ? -33.019 14.775 80.034 1.00 83.62 522 ASP A CA 1
ATOM 3963 C C . ASP A 1 522 ? -32.300 16.134 80.196 1.00 83.62 522 ASP A C 1
ATOM 3965 O O . ASP A 1 522 ? -31.400 16.294 81.024 1.00 83.62 522 ASP A O 1
ATOM 3969 N N . ALA A 1 523 ? -32.708 17.140 79.417 1.00 79.56 523 ALA A N 1
ATOM 3970 C CA . ALA A 1 523 ? -32.139 18.492 79.457 1.00 79.56 523 ALA A CA 1
ATOM 3971 C C . ALA A 1 523 ? -32.238 19.198 80.831 1.00 79.56 523 ALA A C 1
ATOM 3973 O O . ALA A 1 523 ? -31.487 20.139 81.083 1.00 79.56 523 ALA A O 1
ATOM 3974 N N . ALA A 1 524 ? -33.161 18.776 81.703 1.00 75.88 524 ALA A N 1
ATOM 3975 C CA . ALA A 1 524 ? -33.339 19.299 83.059 1.00 75.88 524 ALA A CA 1
ATOM 3976 C C . ALA A 1 524 ? -32.609 18.453 84.126 1.00 75.88 524 ALA A C 1
ATOM 3978 O O . ALA A 1 524 ? -32.561 18.847 85.292 1.00 75.88 524 ALA A O 1
ATOM 3979 N N . GLY A 1 525 ? -32.020 17.317 83.734 1.00 73.50 525 GLY A N 1
ATOM 3980 C CA . GLY A 1 525 ? -31.270 16.399 84.590 1.00 73.50 525 GLY A CA 1
ATOM 3981 C C . GLY A 1 525 ? -32.092 15.262 85.211 1.00 73.50 525 GLY A C 1
ATOM 3982 O O . GLY A 1 525 ? -31.548 14.534 86.046 1.00 73.50 525 GLY A O 1
ATOM 3983 N N . ASN A 1 526 ? -33.362 15.089 84.827 1.00 82.50 526 ASN A N 1
ATOM 3984 C CA . ASN A 1 526 ? -34.246 14.040 85.349 1.00 82.50 526 ASN A CA 1
ATOM 3985 C C . ASN A 1 526 ? -34.008 12.681 84.663 1.00 82.50 526 ASN A C 1
ATOM 3987 O O . ASN A 1 526 ? -33.556 12.652 83.515 1.00 82.50 526 ASN A O 1
ATOM 3991 N N . PRO A 1 527 ? -34.343 11.555 85.326 1.00 82.12 527 PRO A N 1
ATOM 3992 C CA . PRO A 1 527 ? -34.177 10.224 84.751 1.00 82.12 527 PRO A CA 1
ATOM 3993 C C . PRO A 1 527 ? -35.319 9.824 83.810 1.00 82.12 527 PRO A C 1
ATOM 3995 O O . PRO A 1 527 ? -36.489 9.861 84.192 1.00 82.12 527 PRO A O 1
ATOM 3998 N N . VAL A 1 528 ? -34.972 9.366 82.605 1.00 85.75 528 VAL A N 1
ATOM 3999 C CA . VAL A 1 528 ? -35.915 8.855 81.596 1.00 85.75 528 VAL A CA 1
ATOM 4000 C C . VAL A 1 528 ? -35.488 7.456 81.160 1.00 85.75 528 VAL A C 1
ATOM 4002 O O . VAL A 1 528 ? -34.334 7.258 80.770 1.00 85.75 528 VAL A O 1
ATOM 4005 N N . TRP A 1 529 ? -36.412 6.485 81.212 1.00 86.38 529 TRP A N 1
ATOM 4006 C CA . TRP A 1 529 ? -36.149 5.127 80.731 1.00 86.38 529 TRP A CA 1
ATOM 4007 C C . TRP A 1 529 ? -36.202 5.090 79.219 1.00 86.38 529 TRP A C 1
ATOM 4009 O O . TRP A 1 529 ? -37.248 5.271 78.593 1.00 86.38 529 TRP A O 1
ATOM 4019 N N . VAL A 1 530 ? -35.054 4.798 78.638 1.00 87.75 530 VAL A N 1
ATOM 4020 C CA . VAL A 1 530 ? -34.881 4.813 77.206 1.00 87.75 530 VAL A CA 1
ATOM 4021 C C . VAL A 1 530 ? -34.346 3.496 76.700 1.00 87.75 530 VAL A C 1
ATOM 4023 O O . VAL A 1 530 ? -33.591 2.802 77.368 1.00 87.75 530 VAL A O 1
ATOM 4026 N N . LEU A 1 531 ? -34.731 3.185 75.478 1.00 87.50 531 LEU A N 1
ATOM 4027 C CA . LEU A 1 531 ? -34.178 2.136 74.659 1.00 87.50 531 LEU A CA 1
ATOM 4028 C C . LEU A 1 531 ? -33.150 2.799 73.745 1.00 87.50 531 LEU A C 1
ATOM 4030 O O . LEU A 1 531 ? -33.509 3.461 72.768 1.00 87.50 531 LEU A O 1
ATOM 4034 N N . ALA A 1 532 ? -31.884 2.701 74.123 1.00 86.31 532 ALA A N 1
ATOM 4035 C CA . ALA A 1 532 ? -30.771 3.378 73.485 1.00 86.31 532 ALA A CA 1
ATOM 4036 C C . ALA A 1 532 ? -30.037 2.431 72.534 1.00 86.31 532 ALA A C 1
ATOM 4038 O O . ALA A 1 532 ? -29.538 1.385 72.932 1.00 86.31 532 ALA A O 1
ATOM 4039 N N . SER A 1 533 ? -29.965 2.806 71.266 1.00 88.38 533 SER A N 1
ATOM 4040 C CA . SER A 1 533 ? -29.233 2.090 70.232 1.00 88.38 533 SER A CA 1
ATOM 4041 C C . SER A 1 533 ? -28.055 2.927 69.771 1.00 88.38 533 SER A C 1
ATOM 4043 O O . SER A 1 533 ? -28.248 3.899 69.051 1.00 88.38 533 SER A O 1
ATOM 4045 N N . LEU A 1 534 ? -26.852 2.570 70.195 1.00 87.81 534 LEU A N 1
ATOM 4046 C CA . LEU A 1 534 ? -25.598 3.150 69.759 1.00 87.81 534 LEU A CA 1
ATOM 4047 C C . LEU A 1 534 ? -24.929 2.238 68.737 1.00 87.81 534 LEU A C 1
ATOM 4049 O O . LEU A 1 534 ? -24.667 1.088 69.035 1.00 87.81 534 LEU A O 1
ATOM 4053 N N . VAL A 1 535 ? -24.582 2.722 67.557 1.00 84.06 535 VAL A N 1
ATOM 4054 C CA . VAL A 1 535 ? -23.888 1.914 66.543 1.00 84.06 535 VAL A CA 1
ATOM 4055 C C . VAL A 1 535 ? -22.621 2.624 66.109 1.00 84.06 535 VAL A C 1
ATOM 4057 O O . VAL A 1 535 ? -22.660 3.835 65.894 1.00 84.06 535 VAL A O 1
ATOM 4060 N N . ALA A 1 536 ? -21.504 1.897 65.987 1.00 59.16 536 ALA A N 1
ATOM 4061 C CA . ALA A 1 536 ? -20.291 2.430 65.400 1.00 59.16 536 ALA A CA 1
ATOM 4062 C C . ALA A 1 536 ? -20.565 2.477 63.915 1.00 59.16 536 ALA A C 1
ATOM 4064 O O . ALA A 1 536 ? -20.627 1.456 63.232 1.00 59.16 536 ALA A O 1
ATOM 4065 N N . ILE A 1 537 ? -20.815 3.677 63.443 1.00 79.19 537 ILE A N 1
ATOM 4066 C CA . ILE A 1 537 ? -21.007 3.893 62.035 1.00 79.19 537 ILE A CA 1
ATOM 4067 C C . ILE A 1 537 ? -19.782 4.608 61.518 1.00 79.19 537 ILE A C 1
ATOM 4069 O O . ILE A 1 537 ? -19.227 5.504 62.157 1.00 79.19 537 ILE A O 1
ATOM 4073 N N . ASP A 1 538 ? -19.381 4.217 60.323 1.00 71.12 538 ASP A N 1
ATOM 4074 C CA . ASP A 1 538 ? -18.552 5.093 59.532 1.00 71.12 538 ASP A CA 1
ATOM 4075 C C . ASP A 1 538 ? -19.445 6.235 59.044 1.00 71.12 538 ASP A C 1
ATOM 4077 O O . ASP A 1 538 ? -20.405 6.029 58.294 1.00 71.12 538 ASP A O 1
ATOM 4081 N N . TYR A 1 539 ? -19.171 7.439 59.537 1.00 80.19 539 TYR A N 1
ATOM 4082 C CA . TYR A 1 539 ? -19.825 8.640 59.053 1.00 80.19 539 TYR A CA 1
ATOM 4083 C C . TYR A 1 539 ? -18.778 9.555 58.447 1.00 80.19 539 TYR A C 1
ATOM 4085 O O . TYR A 1 539 ? -17.963 10.148 59.152 1.00 80.19 539 TYR A O 1
ATOM 4093 N N . GLN A 1 540 ? -18.820 9.676 57.123 1.00 75.06 540 GLN A N 1
ATOM 4094 C CA . GLN A 1 540 ? -17.855 10.462 56.354 1.00 75.06 540 GLN A CA 1
ATOM 4095 C C . GLN A 1 540 ? -16.391 10.045 56.613 1.00 75.06 540 GLN A C 1
ATOM 4097 O O . GLN A 1 540 ? -15.501 10.893 56.621 1.00 75.06 540 GLN A O 1
ATOM 4102 N N . GLY A 1 541 ? -16.133 8.746 56.814 1.00 63.28 541 GLY A N 1
ATOM 4103 C CA . GLY A 1 541 ? -14.792 8.190 57.017 1.00 63.28 541 GLY A CA 1
ATOM 4104 C C . GLY A 1 541 ? -14.233 8.374 58.427 1.00 63.28 541 GLY A C 1
ATOM 4105 O O . GLY A 1 541 ? -13.069 8.059 58.673 1.00 63.28 541 GLY A O 1
ATOM 4106 N N . LEU A 1 542 ? -15.028 8.920 59.348 1.00 74.06 542 LEU A N 1
ATOM 4107 C CA . LEU A 1 542 ? -14.658 9.059 60.747 1.00 74.06 542 LEU A CA 1
ATOM 4108 C C . LEU A 1 542 ? -15.389 7.990 61.563 1.00 74.06 542 LEU A C 1
ATOM 4110 O O . LEU A 1 542 ? -16.594 7.803 61.354 1.00 74.06 542 LEU A O 1
ATOM 4114 N N . PRO A 1 543 ? -14.700 7.319 62.510 1.00 74.56 543 PRO A N 1
ATOM 4115 C CA . PRO A 1 543 ? -15.349 6.412 63.439 1.00 74.56 543 PRO A CA 1
ATOM 4116 C C . PRO A 1 543 ? -16.296 7.251 64.289 1.00 74.56 543 PRO A C 1
ATOM 4118 O O . PRO A 1 543 ? -15.891 8.020 65.165 1.00 74.56 543 PRO A O 1
ATOM 4121 N N . ALA A 1 544 ? -17.573 7.160 63.962 1.00 85.44 544 ALA A N 1
ATOM 4122 C CA . ALA A 1 544 ? -18.633 7.874 64.626 1.00 85.44 544 ALA A CA 1
ATOM 4123 C C . ALA A 1 544 ? -19.535 6.869 65.324 1.00 85.44 544 ALA A C 1
ATOM 4125 O O . ALA A 1 544 ? -19.510 5.666 65.069 1.00 85.44 544 ALA A O 1
ATOM 4126 N N . ARG A 1 545 ? -20.335 7.366 66.253 1.00 87.62 545 ARG A N 1
ATOM 4127 C CA . ARG A 1 545 ? -21.246 6.546 67.030 1.00 87.62 545 ARG A CA 1
ATOM 4128 C C . ARG A 1 545 ? -22.628 7.172 66.953 1.00 87.62 545 ARG A C 1
ATOM 4130 O O . ARG A 1 545 ? -22.819 8.299 67.410 1.00 87.62 545 ARG A O 1
ATOM 4137 N N . LEU A 1 546 ? -23.555 6.488 66.288 1.00 89.12 546 LEU A N 1
ATOM 4138 C CA . LEU A 1 546 ? -24.939 6.925 66.127 1.00 89.12 546 LEU A CA 1
ATOM 4139 C C . LEU A 1 546 ? -25.753 6.394 67.290 1.00 89.12 546 LEU A C 1
ATOM 4141 O O . LEU A 1 546 ? -25.913 5.188 67.389 1.00 89.12 546 LEU A O 1
ATOM 4145 N N . LEU A 1 547 ? -26.277 7.281 68.126 1.00 88.75 547 LEU A N 1
ATOM 4146 C CA . LEU A 1 547 ? -27.157 6.976 69.242 1.00 88.75 547 LEU A CA 1
ATOM 4147 C C . LEU A 1 547 ? -28.600 7.354 68.898 1.00 88.75 547 LEU A C 1
ATOM 4149 O O . LEU A 1 547 ? -28.946 8.532 68.872 1.00 88.75 547 LEU A O 1
ATOM 4153 N N . ALA A 1 548 ? -29.456 6.367 68.665 1.00 89.62 548 ALA A N 1
ATOM 4154 C CA . ALA A 1 548 ? -30.901 6.539 68.613 1.00 89.62 548 ALA A CA 1
ATOM 4155 C C . ALA A 1 548 ? -31.505 6.183 69.972 1.00 89.62 548 ALA A C 1
ATOM 4157 O O . ALA A 1 548 ? -31.164 5.156 70.548 1.00 89.62 548 ALA A O 1
ATOM 4158 N N . VAL A 1 549 ? -32.401 7.011 70.493 1.00 87.75 549 VAL A N 1
ATOM 4159 C CA . VAL A 1 549 ? -32.958 6.838 71.836 1.00 87.75 549 VAL A CA 1
ATOM 4160 C C . VAL A 1 549 ? -34.472 6.888 71.746 1.00 87.75 549 VAL A C 1
ATOM 4162 O O . VAL A 1 549 ? -35.017 7.847 71.214 1.00 87.75 549 VAL A O 1
ATOM 4165 N N . ASN A 1 550 ? -35.160 5.868 72.249 1.00 84.88 550 ASN A N 1
ATOM 4166 C CA . ASN A 1 550 ? -36.620 5.835 72.300 1.00 84.88 550 ASN A CA 1
ATOM 4167 C C . ASN A 1 550 ? -37.094 5.790 73.754 1.00 84.88 550 ASN A C 1
ATOM 4169 O O . ASN A 1 550 ? -36.631 4.940 74.504 1.00 84.88 550 ASN A O 1
ATOM 4173 N N . ASP A 1 551 ? -38.016 6.660 74.157 1.00 81.81 551 ASP A N 1
ATOM 4174 C CA . ASP A 1 551 ? -38.590 6.611 75.507 1.00 81.81 551 ASP A CA 1
ATOM 4175 C C . ASP A 1 551 ? -39.526 5.396 75.623 1.00 81.81 551 ASP A C 1
ATOM 4177 O O . ASP A 1 551 ? -40.538 5.292 74.927 1.00 81.81 551 ASP A O 1
ATOM 4181 N N . ILE A 1 552 ? -39.160 4.444 76.479 1.00 76.38 552 ILE A N 1
ATOM 4182 C CA . ILE A 1 552 ? -39.874 3.172 76.676 1.00 76.38 552 ILE A CA 1
ATOM 4183 C C . ILE A 1 552 ? -40.501 3.062 78.056 1.00 76.38 552 ILE A C 1
ATOM 4185 O O . ILE A 1 552 ? -40.978 1.984 78.424 1.00 76.38 552 ILE A O 1
ATOM 4189 N N . SER A 1 553 ? -40.556 4.163 78.804 1.00 76.44 553 SER A N 1
ATOM 4190 C CA . SER A 1 553 ? -41.099 4.186 80.162 1.00 76.44 553 SER A CA 1
ATOM 4191 C C . SER A 1 553 ? -42.476 3.506 80.235 1.00 76.44 553 SER A C 1
ATOM 4193 O O . SER A 1 553 ? -42.745 2.715 81.134 1.00 76.44 553 SER A O 1
ATOM 4195 N N . ARG A 1 554 ? -43.320 3.721 79.215 1.00 70.06 554 ARG A N 1
ATOM 4196 C CA . ARG A 1 554 ? -44.669 3.138 79.100 1.00 70.06 554 ARG A CA 1
ATOM 4197 C C . ARG A 1 554 ? -44.710 1.700 78.556 1.00 70.06 554 ARG A C 1
ATOM 4199 O O . ARG A 1 554 ? -45.650 0.969 78.846 1.00 70.06 554 ARG A O 1
ATOM 4206 N N . ARG A 1 555 ? -43.720 1.290 77.758 1.00 68.62 555 ARG A N 1
ATOM 4207 C CA . ARG A 1 555 ? -43.646 -0.031 77.105 1.00 68.62 555 ARG A CA 1
ATOM 4208 C C . ARG A 1 555 ? -43.216 -1.127 78.084 1.00 68.62 555 ARG A C 1
ATOM 4210 O O . ARG A 1 555 ? -43.850 -2.179 78.112 1.00 68.62 555 ARG A O 1
ATOM 4217 N N . ARG A 1 556 ? -42.215 -0.862 78.936 1.00 66.56 556 ARG A N 1
ATOM 4218 C CA . ARG A 1 556 ? -41.725 -1.861 79.913 1.00 66.56 556 ARG A CA 1
ATOM 4219 C C . ARG A 1 556 ? -42.808 -2.333 80.874 1.00 66.56 556 ARG A C 1
ATOM 4221 O O . ARG A 1 556 ? -42.807 -3.488 81.286 1.00 66.56 556 ARG A O 1
ATOM 4228 N N . GLN A 1 557 ? -43.735 -1.442 81.211 1.00 62.50 557 GLN A N 1
ATOM 4229 C CA . GLN A 1 557 ? -44.827 -1.745 82.127 1.00 62.50 557 GLN A CA 1
ATOM 4230 C C . GLN A 1 557 ? -45.797 -2.795 81.552 1.00 62.50 557 GLN A C 1
ATOM 4232 O O . GLN A 1 557 ? -46.400 -3.537 82.314 1.00 62.50 557 GLN A O 1
ATOM 4237 N N . LEU A 1 558 ? -45.903 -2.899 80.221 1.00 61.75 558 LEU A N 1
ATOM 4238 C CA . LEU A 1 558 ? -46.820 -3.810 79.524 1.00 61.75 558 LEU A CA 1
ATOM 4239 C C . LEU A 1 558 ? -46.156 -5.140 79.104 1.00 61.75 558 LEU A C 1
ATOM 4241 O O . LEU A 1 558 ? -46.816 -6.173 79.049 1.00 61.75 558 LEU A O 1
ATOM 4245 N N . GLU A 1 559 ? -44.847 -5.155 78.836 1.00 58.16 559 GLU A N 1
ATOM 4246 C CA . GLU A 1 559 ? -44.105 -6.365 78.424 1.00 58.16 559 GLU A CA 1
ATOM 4247 C C . GLU A 1 559 ? -43.872 -7.372 79.566 1.00 58.16 559 GLU A C 1
ATOM 4249 O O . GLU A 1 559 ? -43.773 -8.580 79.326 1.00 58.16 559 GLU A O 1
ATOM 4254 N N . GLN A 1 560 ? -43.825 -6.911 80.820 1.00 56.88 560 GLN A N 1
ATOM 4255 C CA . GLN A 1 560 ? -43.604 -7.793 81.974 1.00 56.88 560 GLN A CA 1
ATOM 4256 C C . GLN A 1 560 ? -44.774 -8.747 82.245 1.00 56.88 560 GLN A C 1
ATOM 4258 O O . GLN A 1 560 ? -44.564 -9.836 82.786 1.00 56.88 560 GLN A O 1
ATOM 4263 N N . GLU A 1 561 ? -45.987 -8.364 81.853 1.00 62.19 561 GLU A N 1
ATOM 4264 C CA . GLU A 1 561 ? -47.197 -9.152 82.093 1.00 62.19 561 GLU A CA 1
ATOM 4265 C C . GLU A 1 561 ? -47.410 -10.232 81.019 1.00 62.19 561 GLU A C 1
ATOM 4267 O O . GLU A 1 561 ? -47.907 -11.316 81.317 1.00 62.19 561 GLU A O 1
ATOM 4272 N N . LEU A 1 562 ? -46.970 -9.985 79.781 1.00 58.56 562 LEU A N 1
ATOM 4273 C CA . LEU A 1 562 ? -47.284 -10.819 78.613 1.00 58.56 562 LEU A CA 1
ATOM 4274 C C . LEU A 1 562 ? -46.251 -11.937 78.357 1.00 58.56 562 LEU A C 1
ATOM 4276 O O . LEU A 1 562 ? -46.587 -12.991 77.819 1.00 58.56 562 LEU A O 1
ATOM 4280 N N . THR A 1 563 ? -45.005 -11.743 78.794 1.00 54.81 563 THR A N 1
ATOM 4281 C CA . THR A 1 563 ? -43.873 -12.654 78.522 1.00 54.81 563 THR A CA 1
ATOM 4282 C C . THR A 1 563 ? -43.920 -13.938 79.369 1.00 54.81 563 THR A C 1
ATOM 4284 O O . THR A 1 563 ? -43.642 -15.029 78.878 1.00 54.81 563 THR A O 1
ATOM 4287 N N . LYS A 1 564 ? -44.383 -13.862 80.626 1.00 56.09 564 LYS A N 1
ATOM 4288 C CA . LYS A 1 564 ? -44.374 -15.012 81.556 1.00 56.09 564 LYS A CA 1
ATOM 4289 C C . LYS A 1 564 ? -45.370 -16.125 81.217 1.00 56.09 564 LYS A C 1
ATOM 4291 O O . LYS A 1 564 ? -45.151 -17.268 81.604 1.00 56.09 564 LYS A O 1
ATOM 4296 N N . ALA A 1 565 ? -46.461 -15.814 80.523 1.00 54.19 565 ALA A N 1
ATOM 4297 C CA . ALA A 1 565 ? -47.512 -16.791 80.229 1.00 54.19 565 ALA A CA 1
ATOM 4298 C C . ALA A 1 565 ? -47.277 -17.569 78.921 1.00 54.19 565 ALA A C 1
ATOM 4300 O O . ALA A 1 565 ? -47.855 -18.636 78.732 1.00 54.19 565 ALA A O 1
ATOM 4301 N N . ARG A 1 566 ? -46.436 -17.047 78.017 1.00 53.62 566 ARG A N 1
ATOM 4302 C CA . ARG A 1 566 ? -46.328 -17.527 76.630 1.00 53.62 566 ARG A CA 1
ATOM 4303 C C . ARG A 1 566 ? -45.092 -18.395 76.365 1.00 53.62 566 ARG A C 1
ATOM 4305 O O . ARG A 1 566 ? -45.171 -19.362 75.612 1.00 53.62 566 ARG A O 1
ATOM 4312 N N . GLU A 1 567 ? -43.981 -18.132 77.052 1.00 54.75 567 GLU A N 1
ATOM 4313 C CA . GLU A 1 567 ? -42.716 -18.858 76.850 1.00 54.75 567 GLU A CA 1
ATOM 4314 C C . GLU A 1 567 ? -42.753 -20.324 77.317 1.00 54.75 567 GLU A C 1
ATOM 4316 O O . GLU A 1 567 ? -42.066 -21.166 76.745 1.00 54.75 567 GLU A O 1
ATOM 4321 N N . VAL A 1 568 ? -43.592 -20.675 78.298 1.00 58.12 568 VAL A N 1
ATOM 4322 C CA . VAL A 1 568 ? -43.635 -22.048 78.840 1.00 58.12 568 VAL A CA 1
ATOM 4323 C C . VAL A 1 568 ? -44.354 -23.032 77.903 1.00 58.12 568 VAL A C 1
ATOM 4325 O O . VAL A 1 568 ? -44.018 -24.213 77.886 1.00 58.12 568 VAL A O 1
ATOM 4328 N N . ALA A 1 569 ? -45.314 -22.573 77.095 1.00 53.34 569 ALA A N 1
ATOM 4329 C CA . ALA A 1 569 ? -46.136 -23.451 76.256 1.00 53.34 569 ALA A CA 1
ATOM 4330 C C . ALA A 1 569 ? -45.648 -23.553 74.795 1.00 53.34 569 ALA A C 1
ATOM 4332 O O . ALA A 1 569 ? -45.768 -24.615 74.185 1.00 53.34 569 ALA A O 1
ATOM 4333 N N . GLU A 1 570 ? -45.075 -22.484 74.226 1.00 52.84 570 GLU A N 1
ATOM 4334 C CA . GLU A 1 570 ? -44.669 -22.450 72.808 1.00 52.84 570 GLU A CA 1
ATOM 4335 C C . GLU A 1 570 ? -43.229 -22.968 72.578 1.00 52.84 570 GLU A C 1
ATOM 4337 O O . GLU A 1 570 ? -42.956 -23.574 71.539 1.00 52.84 570 GLU A O 1
ATOM 4342 N N . ALA A 1 571 ? -42.320 -22.832 73.555 1.00 56.25 571 ALA A N 1
ATOM 4343 C CA . ALA A 1 571 ? -40.921 -23.257 73.406 1.00 56.25 571 ALA A CA 1
ATOM 4344 C C . ALA A 1 571 ? -40.735 -24.787 73.345 1.00 56.25 571 ALA A C 1
ATOM 4346 O O . ALA A 1 571 ? -39.860 -25.265 72.626 1.00 56.25 571 ALA A O 1
ATOM 4347 N N . ALA A 1 572 ? -41.565 -25.571 74.043 1.00 53.84 572 ALA A N 1
ATOM 4348 C CA . ALA A 1 572 ? -41.440 -27.033 74.043 1.00 53.84 572 ALA A CA 1
ATOM 4349 C C . ALA A 1 572 ? -41.955 -27.682 72.741 1.00 53.84 572 ALA A C 1
ATOM 4351 O O . ALA A 1 572 ? -41.358 -28.631 72.248 1.00 53.84 572 ALA A O 1
ATOM 4352 N N . LEU A 1 573 ? -43.030 -27.149 72.149 1.00 53.28 573 LEU A N 1
ATOM 4353 C CA . LEU A 1 573 ? -43.678 -27.717 70.955 1.00 53.28 573 LEU A CA 1
ATOM 4354 C C . LEU A 1 573 ? -43.088 -27.213 69.623 1.00 53.28 573 LEU A C 1
ATOM 4356 O O . LEU A 1 573 ? -43.173 -27.915 68.613 1.00 53.28 573 LEU A O 1
ATOM 4360 N N . GLY A 1 574 ? -42.505 -26.007 69.594 1.00 54.12 574 GLY A N 1
ATOM 4361 C CA . GLY A 1 574 ? -41.949 -25.400 68.377 1.00 54.12 574 GLY A CA 1
ATOM 4362 C C . GLY A 1 574 ? -40.551 -25.901 68.003 1.00 54.12 574 GLY A C 1
ATOM 4363 O O . GLY A 1 574 ? -40.266 -26.094 66.819 1.00 54.12 574 GLY A O 1
ATOM 4364 N N . LEU A 1 575 ? -39.691 -26.162 68.995 1.00 55.19 575 LEU A N 1
ATOM 4365 C CA . LEU A 1 575 ? -38.310 -26.594 68.749 1.00 55.19 575 LEU A CA 1
ATOM 4366 C C . LEU A 1 575 ? -38.241 -28.018 68.167 1.00 55.19 575 LEU A C 1
ATOM 4368 O O . LEU A 1 575 ? -37.436 -28.288 67.277 1.00 55.19 575 LEU A O 1
ATOM 4372 N N . GLU A 1 576 ? -39.113 -28.918 68.629 1.00 51.75 576 GLU A N 1
ATOM 4373 C CA . GLU A 1 576 ? -39.160 -30.314 68.173 1.00 51.75 576 GLU A CA 1
ATOM 4374 C C . GLU A 1 576 ? -39.677 -30.431 66.726 1.00 51.75 576 GLU A C 1
ATOM 4376 O O . GLU A 1 576 ? -39.086 -31.134 65.904 1.00 51.75 576 GLU A O 1
ATOM 4381 N N . ARG A 1 577 ? -40.731 -29.679 66.371 1.00 52.31 577 ARG A N 1
ATOM 4382 C CA . ARG A 1 577 ? -41.328 -29.712 65.024 1.00 52.31 577 ARG A CA 1
ATOM 4383 C C . ARG A 1 577 ? -40.425 -29.078 63.962 1.00 52.31 577 ARG A C 1
ATOM 4385 O O . ARG A 1 577 ? -40.189 -29.698 62.929 1.00 52.31 577 ARG A O 1
ATOM 4392 N N . ALA A 1 578 ? -39.860 -27.898 64.227 1.00 54.12 578 ALA A N 1
ATOM 4393 C CA . ALA A 1 578 ? -39.042 -27.178 63.246 1.00 54.12 578 ALA A CA 1
ATOM 4394 C C . ALA A 1 578 ? -37.696 -27.869 62.953 1.00 54.12 578 ALA A C 1
ATOM 4396 O O . ALA A 1 578 ? -37.223 -27.848 61.813 1.00 54.12 578 ALA A O 1
ATOM 4397 N N . SER A 1 579 ? -37.093 -28.518 63.957 1.00 53.12 579 SER A N 1
ATOM 4398 C CA . SER A 1 579 ? -35.849 -29.280 63.778 1.00 53.12 579 SER A CA 1
ATOM 4399 C C . SER A 1 579 ? -36.071 -30.528 62.911 1.00 53.12 579 SER A C 1
ATOM 4401 O O . SER A 1 579 ? -35.370 -30.730 61.919 1.00 53.12 579 SER A O 1
ATOM 4403 N N . SER A 1 580 ? -37.113 -31.315 63.211 1.00 53.66 580 SER A N 1
ATOM 4404 C CA . SER A 1 580 ? -37.426 -32.553 62.482 1.00 53.66 580 SER A CA 1
ATOM 4405 C C . SER A 1 580 ? -37.841 -32.294 61.023 1.00 53.66 580 SER A C 1
ATOM 4407 O O . SER A 1 580 ? -37.477 -33.040 60.116 1.00 53.66 580 SER A O 1
ATOM 4409 N N . GLU A 1 581 ? -38.546 -31.195 60.759 1.00 53.06 581 GLU A N 1
ATOM 4410 C CA . GLU A 1 581 ? -39.029 -30.844 59.419 1.00 53.06 581 GLU A CA 1
ATOM 4411 C C . GLU A 1 581 ? -37.914 -30.289 58.510 1.00 53.06 581 GLU A C 1
ATOM 4413 O O . GLU A 1 581 ? -37.829 -30.650 57.332 1.00 53.06 581 GLU A O 1
ATOM 4418 N N . THR A 1 582 ? -36.986 -29.506 59.074 1.00 56.25 582 THR A N 1
ATOM 4419 C CA . THR A 1 582 ? -35.807 -28.991 58.352 1.00 56.25 582 THR A CA 1
ATOM 4420 C C . THR A 1 582 ? -34.826 -30.116 58.013 1.00 56.25 582 THR A C 1
ATOM 4422 O O . THR A 1 582 ? -34.293 -30.165 56.903 1.00 56.25 582 THR A O 1
ATOM 4425 N N . GLN A 1 583 ? -34.623 -31.064 58.931 1.00 54.09 583 GLN A N 1
ATOM 4426 C CA . GLN A 1 583 ? -33.742 -32.213 58.716 1.00 54.09 583 GLN A CA 1
ATOM 4427 C C . GLN A 1 583 ? -34.288 -33.155 57.624 1.00 54.09 583 GLN A C 1
ATOM 4429 O O . GLN A 1 583 ? -33.527 -33.573 56.747 1.00 54.09 583 GLN A O 1
ATOM 4434 N N . ARG A 1 584 ? -35.614 -33.367 57.584 1.00 57.97 584 ARG A N 1
ATOM 4435 C CA . ARG A 1 584 ? -36.306 -34.134 56.529 1.00 57.97 584 ARG A CA 1
ATOM 4436 C C . ARG A 1 584 ? -36.204 -33.500 55.147 1.00 57.97 584 ARG A C 1
ATOM 4438 O O . ARG A 1 584 ? -35.904 -34.183 54.167 1.00 57.97 584 ARG A O 1
ATOM 4445 N N . GLN A 1 585 ? -36.443 -32.191 55.044 1.00 56.72 585 GLN A N 1
ATOM 4446 C CA . GLN A 1 585 ? -36.332 -31.477 53.766 1.00 56.72 585 GLN A CA 1
ATOM 4447 C C . GLN A 1 585 ? -34.889 -31.447 53.255 1.00 56.72 585 GLN A C 1
ATOM 4449 O O . GLN A 1 585 ? -34.653 -31.602 52.055 1.00 56.72 585 GLN A O 1
ATOM 4454 N N . PHE A 1 586 ? -33.921 -31.315 54.160 1.00 57.22 586 PHE A N 1
ATOM 4455 C CA . PHE A 1 586 ? -32.503 -31.339 53.825 1.00 57.22 586 PHE A CA 1
ATOM 4456 C C . PHE A 1 586 ? -32.047 -32.713 53.307 1.00 57.22 586 PHE A C 1
ATOM 4458 O O . PHE A 1 586 ? -31.411 -32.786 52.255 1.00 57.22 586 PHE A O 1
ATOM 4465 N N . LEU A 1 587 ? -32.425 -33.812 53.973 1.00 56.62 587 LEU A N 1
ATOM 4466 C CA . LEU A 1 587 ? -32.084 -35.169 53.529 1.00 56.62 587 LEU A CA 1
ATOM 4467 C C . LEU A 1 587 ? -32.761 -35.539 52.200 1.00 56.62 587 LEU A C 1
ATOM 4469 O O . LEU A 1 587 ? -32.110 -36.124 51.329 1.00 56.62 587 LEU A O 1
ATOM 4473 N N . ALA A 1 588 ? -34.025 -35.148 51.999 1.00 58.44 588 ALA A N 1
ATOM 4474 C CA . ALA A 1 588 ? -34.750 -35.337 50.739 1.00 58.44 588 ALA A CA 1
ATOM 4475 C C . ALA A 1 588 ? -34.097 -34.598 49.561 1.00 58.44 588 ALA A C 1
ATOM 4477 O O . ALA A 1 588 ? -33.886 -35.191 48.499 1.00 58.44 588 ALA A O 1
ATOM 4478 N N . MET A 1 589 ? -33.734 -33.328 49.763 1.00 58.91 589 MET A N 1
ATOM 4479 C CA . MET A 1 589 ? -33.069 -32.507 48.751 1.00 58.91 589 MET A CA 1
ATOM 4480 C C . MET A 1 589 ? -31.695 -33.080 48.386 1.00 58.91 589 MET A C 1
ATOM 4482 O O . MET A 1 589 ? -31.426 -33.340 47.215 1.00 58.91 589 MET A O 1
ATOM 4486 N N . ILE A 1 590 ? -30.845 -33.346 49.380 1.00 57.50 590 ILE A N 1
ATOM 4487 C CA . ILE A 1 590 ? -29.481 -33.841 49.155 1.00 57.50 590 ILE A CA 1
ATOM 4488 C C . ILE A 1 590 ? -29.477 -35.186 48.430 1.00 57.50 590 ILE A C 1
ATOM 4490 O O . ILE A 1 590 ? -28.660 -35.428 47.544 1.00 57.50 590 ILE A O 1
ATOM 4494 N N . SER A 1 591 ? -30.415 -36.060 48.768 1.00 63.53 591 SER A N 1
ATOM 4495 C CA . SER A 1 591 ? -30.544 -37.358 48.113 1.00 63.53 591 SER A CA 1
ATOM 4496 C C . SER A 1 591 ? -30.883 -37.233 46.626 1.00 63.53 591 SER A C 1
ATOM 4498 O O . SER A 1 591 ? -30.361 -37.986 45.803 1.00 63.53 591 SER A O 1
ATOM 4500 N N . HIS A 1 592 ? -31.729 -36.265 46.265 1.00 57.78 592 HIS A N 1
ATOM 4501 C CA . HIS A 1 592 ? -32.076 -35.982 44.874 1.00 57.78 592 HIS A CA 1
ATOM 4502 C C . HIS A 1 592 ? -30.893 -35.359 44.111 1.00 57.78 592 HIS A C 1
ATOM 4504 O O . HIS A 1 592 ? -30.593 -35.754 42.980 1.00 57.78 592 HIS A O 1
ATOM 4510 N N . GLU A 1 593 ? -30.168 -34.449 44.761 1.00 61.94 593 GLU A N 1
ATOM 4511 C CA . GLU A 1 593 ? -28.980 -33.797 44.205 1.00 61.94 593 GLU A CA 1
ATOM 4512 C C . GLU A 1 593 ? -27.783 -34.744 44.062 1.00 61.94 593 GLU A C 1
ATOM 4514 O O . GLU A 1 593 ? -26.973 -34.554 43.163 1.00 61.94 593 GLU A O 1
ATOM 4519 N N . PHE A 1 594 ? -27.677 -35.808 44.867 1.00 70.69 594 PHE A N 1
ATOM 4520 C CA . PHE A 1 594 ? -26.639 -36.833 44.696 1.00 70.69 594 PHE A CA 1
ATOM 4521 C C . PHE A 1 594 ? -27.009 -37.929 43.696 1.00 70.69 594 PHE A C 1
ATOM 4523 O O . PHE A 1 594 ? -26.132 -38.437 42.992 1.00 70.69 594 PHE A O 1
ATOM 4530 N N . ARG A 1 595 ? -28.292 -38.281 43.570 1.00 69.62 595 ARG A N 1
ATOM 4531 C CA . ARG A 1 595 ? -28.743 -39.300 42.610 1.00 69.62 595 ARG A CA 1
ATOM 4532 C C . ARG A 1 595 ? -28.438 -38.898 41.165 1.00 69.62 595 ARG A C 1
ATOM 4534 O O . ARG A 1 595 ? -28.072 -39.749 40.353 1.00 69.62 595 ARG A O 1
ATOM 4541 N N . THR A 1 596 ? -28.528 -37.608 40.856 1.00 58.53 596 THR A N 1
ATOM 4542 C CA . THR A 1 596 ? -28.251 -37.059 39.522 1.00 58.53 596 THR A CA 1
ATOM 4543 C C . THR A 1 596 ? -26.792 -37.274 39.075 1.00 58.53 596 THR A C 1
ATOM 4545 O O . THR A 1 596 ? -26.582 -37.972 38.080 1.00 58.53 596 THR A O 1
ATOM 4548 N N . PRO A 1 597 ? -25.756 -36.790 39.792 1.00 56.62 597 PRO A N 1
ATOM 4549 C CA . PRO A 1 597 ? -24.364 -37.036 39.428 1.00 56.62 597 PRO A CA 1
ATOM 4550 C C . PRO A 1 597 ? -23.985 -38.518 39.525 1.00 56.62 597 PRO A C 1
ATOM 4552 O O . PRO A 1 597 ? -23.231 -38.995 38.682 1.00 56.62 597 PRO A O 1
ATOM 4555 N N . LEU A 1 598 ? -24.535 -39.285 40.475 1.00 73.38 598 LEU A N 1
ATOM 4556 C CA . LEU A 1 598 ? -24.285 -40.730 40.550 1.00 73.38 598 LEU A CA 1
ATOM 4557 C C . LEU A 1 598 ? -24.841 -41.486 39.334 1.00 73.38 598 LEU A C 1
ATOM 4559 O O . LEU A 1 598 ? -24.191 -42.413 38.853 1.00 73.38 598 LEU A O 1
ATOM 4563 N N . SER A 1 599 ? -25.987 -41.066 38.792 1.00 68.56 599 SER A N 1
ATOM 4564 C CA . SER A 1 599 ? -26.554 -41.636 37.560 1.00 68.56 599 SER A CA 1
ATOM 4565 C C . SER A 1 599 ? -25.698 -41.299 36.339 1.00 68.56 599 SER A C 1
ATOM 4567 O O . SER A 1 599 ? -25.445 -42.166 35.505 1.00 68.56 599 SER A O 1
ATOM 4569 N N . VAL A 1 600 ? -25.176 -40.070 36.263 1.00 68.62 600 VAL A N 1
ATOM 4570 C CA . VAL A 1 600 ? -24.240 -39.665 35.200 1.00 68.62 600 VAL A CA 1
ATOM 4571 C C . VAL A 1 600 ? -22.946 -40.478 35.269 1.00 68.62 600 VAL A C 1
ATOM 4573 O O . VAL A 1 600 ? -22.482 -40.977 34.245 1.00 68.62 600 VAL A O 1
ATOM 4576 N N . ILE A 1 601 ? -22.385 -40.676 36.467 1.00 72.62 601 ILE A N 1
ATOM 4577 C CA . ILE A 1 601 ? -21.188 -41.507 36.660 1.00 72.62 601 ILE A CA 1
ATOM 4578 C C . ILE A 1 601 ? -21.479 -42.964 36.282 1.00 72.62 601 ILE A C 1
ATOM 4580 O O . ILE A 1 601 ? -20.658 -43.577 35.605 1.00 72.62 601 ILE A O 1
ATOM 4584 N N . ALA A 1 602 ? -22.639 -43.515 36.656 1.00 71.56 602 ALA A N 1
ATOM 4585 C CA . ALA A 1 602 ? -23.030 -44.873 36.273 1.00 71.56 602 ALA A CA 1
ATOM 4586 C C . ALA A 1 602 ? -23.062 -45.050 34.746 1.00 71.56 602 ALA A C 1
ATOM 4588 O O . ALA A 1 602 ? -22.448 -45.978 34.226 1.00 71.56 602 ALA A O 1
ATOM 4589 N N . VAL A 1 603 ? -23.709 -44.126 34.027 1.00 71.69 603 VAL A N 1
ATOM 4590 C CA . VAL A 1 603 ? -23.816 -44.163 32.558 1.00 71.69 603 VAL A CA 1
ATOM 4591 C C . VAL A 1 603 ? -22.452 -43.994 31.888 1.00 71.69 603 VAL A C 1
ATOM 4593 O O . VAL A 1 603 ? -22.141 -44.705 30.930 1.00 71.69 603 VAL A O 1
ATOM 4596 N N . ALA A 1 604 ? -21.613 -43.086 32.390 1.00 69.19 604 ALA A N 1
ATOM 4597 C CA . ALA A 1 604 ? -20.269 -42.873 31.861 1.00 69.19 604 ALA A CA 1
ATOM 4598 C C . ALA A 1 604 ? -19.381 -44.112 32.049 1.00 69.19 604 ALA A C 1
ATOM 4600 O O . ALA A 1 604 ? -18.689 -44.524 31.120 1.00 69.19 604 ALA A O 1
ATOM 4601 N N . VAL A 1 605 ? -19.434 -44.742 33.226 1.00 78.69 605 VAL A N 1
ATOM 4602 C CA . VAL A 1 605 ? -18.671 -45.964 33.517 1.00 78.69 605 VAL A CA 1
ATOM 4603 C C . VAL A 1 605 ? -19.160 -47.135 32.663 1.00 78.69 605 VAL A C 1
ATOM 4605 O O . VAL A 1 605 ? -18.327 -47.839 32.097 1.00 78.69 605 VAL A O 1
ATOM 4608 N N . GLN A 1 606 ? -20.474 -47.285 32.478 1.00 73.25 606 GLN A N 1
ATOM 4609 C CA . GLN A 1 606 ? -21.051 -48.314 31.611 1.00 73.25 606 GLN A CA 1
ATOM 4610 C C . GLN A 1 606 ? -20.654 -48.108 30.138 1.00 73.25 606 GLN A C 1
ATOM 4612 O O . GLN A 1 606 ? -20.294 -49.061 29.452 1.00 73.25 606 GLN A O 1
ATOM 4617 N N . SER A 1 607 ? -20.650 -46.858 29.663 1.00 74.44 607 SER A N 1
ATOM 4618 C CA . SER A 1 607 ? -20.233 -46.512 28.295 1.00 74.44 607 SER A CA 1
ATOM 4619 C C . SER A 1 607 ? -18.743 -46.788 28.063 1.00 74.44 607 SER A C 1
ATOM 4621 O O . SER A 1 607 ? -18.364 -47.320 27.023 1.00 74.44 607 SER A O 1
ATOM 4623 N N . LEU A 1 608 ? -17.891 -46.476 29.044 1.00 75.81 608 LEU A N 1
ATOM 4624 C CA . LEU A 1 608 ? -16.456 -46.773 28.990 1.00 75.81 608 LEU A CA 1
ATOM 4625 C C . LEU A 1 608 ? -16.174 -48.279 29.068 1.00 75.81 608 LEU A C 1
ATOM 4627 O O . LEU A 1 608 ? -15.270 -48.761 28.389 1.00 75.81 608 LEU A O 1
ATOM 4631 N N . GLY A 1 609 ? -16.971 -49.022 29.840 1.00 74.94 609 GLY A N 1
ATOM 4632 C CA . GLY A 1 609 ? -16.886 -50.479 29.933 1.00 74.94 609 GLY A CA 1
ATOM 4633 C C . GLY A 1 609 ? -17.232 -51.198 28.625 1.00 74.94 609 GLY A C 1
ATOM 4634 O O . GLY A 1 609 ? -16.768 -52.311 28.411 1.00 74.94 609 GLY A O 1
ATOM 4635 N N . LEU A 1 610 ? -17.991 -50.563 27.727 1.00 74.50 610 LEU A N 1
ATOM 4636 C CA . LEU A 1 610 ? -18.297 -51.089 26.390 1.00 74.50 610 LEU A CA 1
ATOM 4637 C C . LEU A 1 610 ? -17.249 -50.710 25.327 1.00 74.50 610 LEU A C 1
ATOM 4639 O O . LEU A 1 610 ? -17.211 -51.335 24.274 1.00 74.50 610 LEU A O 1
ATOM 4643 N N . ALA A 1 611 ? -16.428 -49.685 25.576 1.00 72.94 611 ALA A N 1
ATOM 4644 C CA . ALA A 1 611 ? -15.524 -49.099 24.580 1.00 72.94 611 ALA A CA 1
ATOM 4645 C C . ALA A 1 611 ? -14.039 -49.460 24.770 1.00 72.94 611 ALA A C 1
ATOM 4647 O O . ALA A 1 611 ? -13.246 -49.266 23.850 1.00 72.94 611 ALA A O 1
ATOM 4648 N N . VAL A 1 612 ? -13.638 -49.932 25.956 1.00 75.38 612 VAL A N 1
ATOM 4649 C CA . VAL A 1 612 ? -12.227 -50.166 26.305 1.00 75.38 612 VAL A CA 1
ATOM 4650 C C . VAL A 1 612 ? -11.996 -51.634 26.652 1.00 75.38 612 VAL A C 1
ATOM 4652 O O . VAL A 1 612 ? -12.496 -52.110 27.661 1.00 75.38 612 VAL A O 1
ATOM 4655 N N . GLU A 1 613 ? -11.194 -52.352 25.867 1.00 71.31 613 GLU A N 1
ATOM 4656 C CA . GLU A 1 613 ? -10.922 -53.789 26.082 1.00 71.31 613 GLU A CA 1
ATOM 4657 C C . GLU A 1 613 ? -9.724 -54.071 27.016 1.00 71.31 613 GLU A C 1
ATOM 4659 O O . GLU A 1 613 ? -9.400 -55.223 27.288 1.00 71.31 613 GLU A O 1
ATOM 4664 N N . ASP A 1 614 ? -9.069 -53.034 27.550 1.00 79.69 614 ASP A N 1
ATOM 4665 C CA . ASP A 1 614 ? -7.948 -53.182 28.487 1.00 79.69 614 ASP A CA 1
ATOM 4666 C C . ASP A 1 614 ? -8.418 -53.737 29.848 1.00 79.69 614 ASP A C 1
ATOM 4668 O O . ASP A 1 614 ? -9.158 -53.082 30.591 1.00 79.69 614 ASP A O 1
ATOM 4672 N N . GLU A 1 615 ? -7.950 -54.936 30.206 1.00 71.44 615 GLU A N 1
ATOM 4673 C CA . GLU A 1 615 ? -8.324 -55.651 31.437 1.00 71.44 615 GLU A CA 1
ATOM 4674 C C . GLU A 1 615 ? -8.039 -54.856 32.721 1.00 71.44 615 GLU A C 1
ATOM 4676 O O . GLU A 1 615 ? -8.794 -54.932 33.699 1.00 71.44 615 GLU A O 1
ATOM 4681 N N . THR A 1 616 ? -6.969 -54.057 32.740 1.00 67.81 616 THR A N 1
ATOM 4682 C CA . THR A 1 616 ? -6.618 -53.250 33.915 1.00 67.81 616 THR A CA 1
ATOM 4683 C C . THR A 1 616 ? -7.559 -52.062 34.082 1.00 67.81 616 THR A C 1
ATOM 4685 O O . THR A 1 616 ? -7.880 -51.679 35.214 1.00 67.81 616 THR A O 1
ATOM 4688 N N . VAL A 1 617 ? -8.052 -51.510 32.972 1.00 70.69 617 VAL A N 1
ATOM 4689 C CA . VAL A 1 617 ? -9.063 -50.447 32.960 1.00 70.69 617 VAL A CA 1
ATOM 4690 C C . VAL A 1 617 ? -10.434 -51.018 33.325 1.00 70.69 617 VAL A C 1
ATOM 4692 O O . VAL A 1 617 ? -11.115 -50.455 34.183 1.00 70.69 617 VAL A O 1
ATOM 4695 N N . GLN A 1 618 ? -10.793 -52.188 32.800 1.00 71.75 618 GLN A N 1
ATOM 4696 C CA . GLN A 1 618 ? -12.040 -52.889 33.121 1.00 71.75 618 GLN A CA 1
ATOM 4697 C C . GLN A 1 618 ? -12.170 -53.226 34.614 1.00 71.75 618 GLN A C 1
ATOM 4699 O O . GLN A 1 618 ? -13.200 -52.962 35.243 1.00 71.75 618 GLN A O 1
ATOM 4704 N N . ALA A 1 619 ? -11.095 -53.711 35.245 1.00 67.31 619 ALA A N 1
ATOM 4705 C CA . ALA A 1 619 ? -11.083 -53.983 36.683 1.00 67.31 619 ALA A CA 1
ATOM 4706 C C . ALA A 1 619 ? -11.311 -52.717 37.536 1.00 67.31 619 ALA A C 1
ATOM 4708 O O . ALA A 1 619 ? -11.916 -52.783 38.617 1.00 67.31 619 ALA A O 1
ATOM 4709 N N . ARG A 1 620 ? -10.844 -51.555 37.058 1.00 66.00 620 ARG A N 1
ATOM 4710 C CA . ARG A 1 620 ? -11.063 -50.256 37.711 1.00 66.00 620 ARG A CA 1
ATOM 4711 C C . ARG A 1 620 ? -12.501 -49.779 37.519 1.00 66.00 620 ARG A C 1
ATOM 4713 O O . ARG A 1 620 ? -13.123 -49.402 38.512 1.00 66.00 620 ARG A O 1
ATOM 4720 N N . LEU A 1 621 ? -13.049 -49.876 36.308 1.00 74.94 621 LEU A N 1
ATOM 4721 C CA . LEU A 1 621 ? -14.437 -49.505 36.001 1.00 74.94 621 LEU A CA 1
ATOM 4722 C C . LEU A 1 621 ? -15.433 -50.313 36.844 1.00 74.94 621 LEU A C 1
ATOM 4724 O O . LEU A 1 621 ? -16.254 -49.729 37.551 1.00 74.94 621 LEU A O 1
ATOM 4728 N N . ALA A 1 622 ? -15.261 -51.634 36.934 1.00 66.19 622 ALA A N 1
ATOM 4729 C CA . ALA A 1 622 ? -16.108 -52.493 37.766 1.00 66.19 622 ALA A CA 1
ATOM 4730 C C . ALA A 1 622 ? -16.067 -52.135 39.268 1.00 66.19 622 ALA A C 1
ATOM 4732 O O . ALA A 1 622 ? -17.025 -52.376 40.010 1.00 66.19 622 ALA A O 1
ATOM 4733 N N . ARG A 1 623 ? -14.953 -51.574 39.765 1.00 63.91 623 ARG A N 1
ATOM 4734 C CA . ARG A 1 623 ? -14.847 -51.101 41.157 1.00 63.91 623 ARG A CA 1
ATOM 4735 C C . ARG A 1 623 ? -15.599 -49.783 41.358 1.00 63.91 623 ARG A C 1
ATOM 4737 O O . ARG A 1 623 ? -16.221 -49.625 42.408 1.00 63.91 623 ARG A O 1
ATOM 4744 N N . VAL A 1 624 ? -15.589 -48.895 40.365 1.00 69.25 624 VAL A N 1
ATOM 4745 C CA . VAL A 1 624 ? -16.354 -47.640 40.389 1.00 69.25 624 VAL A CA 1
ATOM 4746 C C . VAL A 1 624 ? -17.857 -47.918 40.329 1.00 69.25 624 VAL A C 1
ATOM 4748 O O . VAL A 1 624 ? -18.593 -47.381 41.153 1.00 69.25 624 VAL A O 1
ATOM 4751 N N . GLU A 1 625 ? -18.324 -48.831 39.473 1.00 67.31 625 GLU A N 1
ATOM 4752 C CA . GLU A 1 625 ? -19.754 -49.183 39.414 1.00 67.31 625 GLU A CA 1
ATOM 4753 C C . GLU A 1 625 ? -20.299 -49.704 40.748 1.00 67.31 625 GLU A C 1
ATOM 4755 O O . GLU A 1 625 ? -21.392 -49.333 41.178 1.00 67.31 625 GLU A O 1
ATOM 4760 N N . ARG A 1 626 ? -19.528 -50.552 41.444 1.00 61.75 626 ARG A N 1
ATOM 4761 C CA . ARG A 1 626 ? -19.918 -51.058 42.770 1.00 61.75 626 ARG A CA 1
ATOM 4762 C C . ARG A 1 626 ? -20.004 -49.943 43.809 1.00 61.75 626 ARG A C 1
ATOM 4764 O O . ARG A 1 626 ? -20.903 -49.976 44.644 1.00 61.75 626 ARG A O 1
ATOM 4771 N N . ALA A 1 627 ? -19.103 -48.963 43.755 1.00 58.31 627 ALA A N 1
ATOM 4772 C CA . ALA A 1 627 ? -19.136 -47.809 44.649 1.00 58.31 627 ALA A CA 1
ATOM 4773 C C . ALA A 1 627 ? -20.357 -46.911 44.378 1.00 58.31 627 ALA A C 1
ATOM 4775 O O . ALA A 1 627 ? -20.989 -46.440 45.320 1.00 58.31 627 ALA A O 1
ATOM 4776 N N . VAL A 1 628 ? -20.740 -46.738 43.110 1.00 67.69 628 VAL A N 1
ATOM 4777 C CA . VAL A 1 628 ? -21.937 -45.975 42.717 1.00 67.69 628 VAL A CA 1
ATOM 4778 C C . VAL A 1 628 ? -23.222 -46.658 43.185 1.00 67.69 628 VAL A C 1
ATOM 4780 O O . VAL A 1 628 ? -24.067 -46.013 43.804 1.00 67.69 628 VAL A O 1
ATOM 4783 N N . ARG A 1 629 ? -23.347 -47.978 42.989 1.00 63.78 629 ARG A N 1
ATOM 4784 C CA . ARG A 1 629 ? -24.488 -48.753 43.514 1.00 63.78 629 ARG A CA 1
ATOM 4785 C C . ARG A 1 629 ? -24.576 -48.694 45.042 1.00 63.78 629 ARG A C 1
ATOM 4787 O O . ARG A 1 629 ? -25.663 -48.529 45.586 1.00 63.78 629 ARG A O 1
ATOM 4794 N N . TYR A 1 630 ? -23.434 -48.761 45.727 1.00 61.62 630 TYR A N 1
ATOM 4795 C CA . TYR A 1 630 ? -23.359 -48.629 47.183 1.00 61.62 630 TYR A CA 1
ATOM 4796 C C . TYR A 1 630 ? -23.856 -47.261 47.679 1.00 61.62 630 TYR A C 1
ATOM 4798 O O . TYR A 1 630 ? -24.640 -47.202 48.625 1.00 61.62 630 TYR A O 1
ATOM 4806 N N . MET A 1 631 ? -23.447 -46.170 47.025 1.00 64.06 631 MET A N 1
ATOM 4807 C CA . MET A 1 631 ? -23.882 -44.821 47.400 1.00 64.06 631 MET A CA 1
ATOM 4808 C C . MET A 1 631 ? -25.385 -44.618 47.186 1.00 64.06 631 MET A C 1
ATOM 4810 O O . MET A 1 631 ? -26.046 -44.077 48.068 1.00 64.06 631 MET A O 1
ATOM 4814 N N . ASN A 1 632 ? -25.945 -45.125 46.083 1.00 65.38 632 ASN A N 1
ATOM 4815 C CA . ASN A 1 632 ? -27.389 -45.059 45.844 1.00 65.38 632 ASN A CA 1
ATOM 4816 C C . ASN A 1 632 ? -28.191 -45.835 46.905 1.00 65.38 632 ASN A C 1
ATOM 4818 O O . ASN A 1 632 ? -29.150 -45.298 47.450 1.00 65.38 632 ASN A O 1
ATOM 4822 N N . GLY A 1 633 ? -27.755 -47.042 47.283 1.00 59.94 633 GLY A N 1
ATOM 4823 C CA . GLY A 1 633 ? -28.422 -47.815 48.340 1.00 59.94 633 GLY A CA 1
ATOM 4824 C C . GLY A 1 633 ? -28.351 -47.163 49.729 1.00 59.94 633 GLY A C 1
ATOM 4825 O O . GLY A 1 633 ? -29.285 -47.277 50.519 1.00 59.94 633 GLY A O 1
ATOM 4826 N N . MET A 1 634 ? -27.265 -46.444 50.032 1.00 60.72 634 MET A N 1
ATOM 4827 C CA . MET A 1 634 ? -27.127 -45.692 51.285 1.00 60.72 634 MET A CA 1
ATOM 4828 C C . MET A 1 634 ? -28.057 -44.473 51.326 1.00 60.72 634 MET A C 1
ATOM 4830 O O . MET A 1 634 ? -28.667 -44.195 52.357 1.00 60.72 634 MET A O 1
ATOM 4834 N N . ILE A 1 635 ? -28.198 -43.782 50.193 1.00 66.94 635 ILE A N 1
ATOM 4835 C CA . ILE A 1 635 ? -29.124 -42.657 50.026 1.00 66.94 635 ILE A CA 1
ATOM 4836 C C . ILE A 1 635 ? -30.571 -43.122 50.232 1.00 66.94 635 ILE A C 1
ATOM 4838 O O . ILE A 1 635 ? -31.315 -42.512 50.999 1.00 66.94 635 ILE A O 1
ATOM 4842 N N . ASP A 1 636 ? -30.949 -44.244 49.621 1.00 64.75 636 ASP A N 1
ATOM 4843 C CA . ASP A 1 636 ? -32.293 -44.805 49.764 1.00 64.75 636 ASP A CA 1
ATOM 4844 C C . ASP A 1 636 ? -32.613 -45.235 51.199 1.00 64.75 636 ASP A C 1
ATOM 4846 O O . ASP A 1 636 ? -33.706 -44.968 51.699 1.00 64.75 636 ASP A O 1
ATOM 4850 N N . ALA A 1 637 ? -31.647 -45.818 51.910 1.00 58.91 637 ALA A N 1
ATOM 4851 C CA . ALA A 1 637 ? -31.828 -46.204 53.306 1.00 58.91 637 ALA A CA 1
ATOM 4852 C C . ALA A 1 637 ? -31.967 -45.005 54.263 1.00 58.91 637 ALA A C 1
ATOM 4854 O O . ALA A 1 637 ? -32.766 -45.074 55.198 1.00 58.91 637 ALA A O 1
ATOM 4855 N N . CYS A 1 638 ? -31.242 -43.905 54.027 1.00 60.88 638 CYS A N 1
ATOM 4856 C CA . CYS A 1 638 ? -31.397 -42.665 54.798 1.00 60.88 638 CYS A CA 1
ATOM 4857 C C . CYS A 1 638 ? -32.774 -42.020 54.587 1.00 60.88 638 CYS A C 1
ATOM 4859 O O . CYS A 1 638 ? -33.379 -41.546 55.543 1.00 60.88 638 CYS A O 1
ATOM 4861 N N . LEU A 1 639 ? -33.291 -42.035 53.355 1.00 63.88 639 LEU A N 1
ATOM 4862 C CA . LEU A 1 639 ? -34.606 -41.471 53.040 1.00 63.88 639 LEU A CA 1
ATOM 4863 C C . LEU A 1 639 ? -35.775 -42.308 53.559 1.00 63.88 639 LEU A C 1
ATOM 4865 O O . LEU A 1 639 ? -36.824 -41.761 53.902 1.00 63.88 639 LEU A O 1
ATOM 4869 N N . LEU A 1 640 ? -35.618 -43.632 53.581 1.00 59.44 640 LEU A N 1
ATOM 4870 C CA . LEU A 1 640 ? -36.636 -44.529 54.115 1.00 59.44 640 LEU A CA 1
ATOM 4871 C C . LEU A 1 640 ? -36.800 -44.323 55.622 1.00 59.44 640 LEU A C 1
ATOM 4873 O O . LEU A 1 640 ? -37.934 -44.259 56.078 1.00 59.44 640 LEU A O 1
ATOM 4877 N N . ASP A 1 641 ? -35.712 -44.151 56.374 1.00 56.38 641 ASP A N 1
ATOM 4878 C CA . ASP A 1 641 ? -35.730 -43.999 57.835 1.00 56.38 641 ASP A CA 1
ATOM 4879 C C . ASP A 1 641 ? -36.488 -42.751 58.333 1.00 56.38 641 ASP A C 1
ATOM 4881 O O . ASP A 1 641 ? -37.221 -42.820 59.319 1.00 56.38 641 ASP A O 1
ATOM 4885 N N . ASP A 1 642 ? -36.409 -41.648 57.585 1.00 54.00 642 ASP A N 1
ATOM 4886 C CA . ASP A 1 642 ? -37.058 -40.368 57.905 1.00 54.00 642 ASP A CA 1
ATOM 4887 C C . ASP A 1 642 ? -38.589 -40.388 57.709 1.00 54.00 642 ASP A C 1
ATOM 4889 O O . ASP A 1 642 ? -39.343 -39.748 58.447 1.00 54.00 642 ASP A O 1
ATOM 4893 N N . ARG A 1 643 ? -39.082 -41.179 56.741 1.00 55.75 643 ARG A N 1
ATOM 4894 C CA . ARG A 1 643 ? -40.529 -41.381 56.476 1.00 55.75 643 ARG A CA 1
ATOM 4895 C C . ARG A 1 643 ? -41.240 -42.228 57.527 1.00 55.75 643 ARG A C 1
ATOM 4897 O O . ARG A 1 643 ? -42.430 -42.504 57.441 1.00 55.75 643 ARG A O 1
ATOM 4904 N N . PHE A 1 644 ? -40.475 -42.703 58.482 1.00 54.28 644 PHE A N 1
ATOM 4905 C CA . PHE A 1 644 ? -40.799 -43.838 59.309 1.00 54.28 644 PHE A CA 1
ATOM 4906 C C . PHE A 1 644 ? -40.857 -43.415 60.787 1.00 54.28 644 PHE A C 1
ATOM 4908 O O . PHE A 1 644 ? -41.529 -44.075 61.575 1.00 54.28 644 PHE A O 1
ATOM 4915 N N . GLU A 1 645 ? -40.200 -42.303 61.142 1.00 50.75 645 GLU A N 1
ATOM 4916 C CA . GLU A 1 645 ? -40.353 -41.578 62.413 1.00 50.75 645 GLU A CA 1
ATOM 4917 C C . GLU A 1 645 ? -41.471 -40.517 62.362 1.00 50.75 645 GLU A C 1
ATOM 4919 O O . GLU A 1 645 ? -41.987 -40.101 63.396 1.00 50.75 645 GLU A O 1
ATOM 4924 N N . GLY A 1 646 ? -41.892 -40.084 61.167 1.00 47.88 646 GLY A N 1
ATOM 4925 C CA . GLY A 1 646 ? -42.959 -39.097 60.981 1.00 47.88 646 GLY A CA 1
ATOM 4926 C C . GLY A 1 646 ? -44.199 -39.692 60.330 1.00 47.88 646 GLY A C 1
ATOM 4927 O O . GLY A 1 646 ? -44.230 -39.831 59.116 1.00 47.88 646 GLY A O 1
ATOM 4928 N N . ALA A 1 647 ? -45.224 -39.995 61.128 1.00 46.12 647 ALA A N 1
ATOM 4929 C CA . ALA A 1 647 ? -46.574 -40.346 60.667 1.00 46.12 647 ALA A CA 1
ATOM 4930 C C . ALA A 1 647 ? -46.682 -41.541 59.690 1.00 46.12 647 ALA A C 1
ATOM 4932 O O . ALA A 1 647 ? -47.464 -41.489 58.752 1.00 46.12 647 ALA A O 1
ATOM 4933 N N . GLY A 1 648 ? -45.967 -42.643 59.950 1.00 51.06 648 GLY A N 1
ATOM 4934 C CA . GLY A 1 648 ? -46.216 -43.949 59.320 1.00 51.06 648 GLY A CA 1
ATOM 4935 C C . GLY A 1 648 ? -45.875 -44.044 57.824 1.00 51.06 648 GLY A C 1
ATOM 4936 O O . GLY A 1 648 ? -46.013 -43.107 57.045 1.00 51.06 648 GLY A O 1
ATOM 4937 N N . LEU A 1 649 ? -45.431 -45.223 57.384 1.00 57.47 649 LEU A N 1
ATOM 4938 C CA . LEU A 1 649 ? -45.166 -45.456 55.966 1.00 57.47 649 LEU A CA 1
ATOM 4939 C C . LEU A 1 649 ? -46.492 -45.448 55.187 1.00 57.47 649 LEU A C 1
ATOM 4941 O O . LEU A 1 649 ? -47.272 -46.393 55.282 1.00 57.47 649 LEU A O 1
ATOM 4945 N N . VAL A 1 650 ? -46.740 -44.398 54.401 1.00 59.59 650 VAL A N 1
ATOM 4946 C CA . VAL A 1 650 ? -47.884 -44.350 53.479 1.00 59.59 650 VAL A CA 1
ATOM 4947 C C . VAL A 1 650 ? -47.574 -45.239 52.278 1.00 59.59 650 VAL A C 1
ATOM 4949 O O . VAL A 1 650 ? -46.849 -44.844 51.363 1.00 59.59 650 VAL A O 1
ATOM 4952 N N . LEU A 1 651 ? -48.105 -46.458 52.305 1.00 65.56 651 LEU A N 1
ATOM 4953 C CA . LEU A 1 651 ? -48.015 -47.394 51.194 1.00 65.56 651 LEU A CA 1
ATOM 4954 C C . LEU A 1 651 ? -48.815 -46.884 49.997 1.00 65.56 651 LEU A C 1
ATOM 4956 O O . LEU A 1 651 ? -49.976 -46.497 50.137 1.00 65.56 651 LEU A O 1
ATOM 4960 N N . ARG A 1 652 ? -48.227 -46.941 48.800 1.00 69.06 652 ARG A N 1
ATOM 4961 C CA . ARG A 1 652 ? -48.986 -46.788 47.556 1.00 69.06 652 ARG A CA 1
ATOM 4962 C C . ARG A 1 652 ? -49.536 -48.153 47.179 1.00 69.06 652 ARG A C 1
ATOM 4964 O O . ARG A 1 652 ? -48.995 -48.840 46.317 1.00 69.06 652 ARG A O 1
ATOM 4971 N N . THR A 1 653 ? -50.576 -48.572 47.889 1.00 68.88 653 THR A N 1
ATOM 4972 C CA . THR A 1 653 ? -51.194 -49.877 47.677 1.00 68.88 653 THR A CA 1
ATOM 4973 C C . THR A 1 653 ? -51.921 -49.905 46.333 1.00 68.88 653 THR A C 1
ATOM 4975 O O . THR A 1 653 ? -52.832 -49.124 46.071 1.00 68.88 653 THR A O 1
ATOM 4978 N N . GLY A 1 654 ? -51.493 -50.813 45.460 1.00 75.88 654 GLY A N 1
ATOM 4979 C CA . GLY A 1 654 ? -52.155 -51.132 44.198 1.00 75.88 654 GLY A CA 1
ATOM 4980 C C . GLY A 1 654 ? -52.295 -52.642 44.040 1.00 75.88 654 GLY A C 1
ATOM 4981 O O . GLY A 1 654 ? -51.798 -53.400 44.874 1.00 75.88 654 GLY A O 1
ATOM 4982 N N . ALA A 1 655 ? -52.971 -53.086 42.979 1.00 79.69 655 ALA A N 1
ATOM 4983 C CA . ALA A 1 655 ? -53.016 -54.506 42.643 1.00 79.69 655 ALA A CA 1
ATOM 4984 C C . ALA A 1 655 ? -51.590 -55.020 42.366 1.00 79.69 655 ALA A C 1
ATOM 4986 O O . ALA A 1 655 ? -50.890 -54.489 41.505 1.00 79.69 655 ALA A O 1
ATOM 4987 N N . LEU A 1 656 ? -51.169 -56.037 43.115 1.00 82.75 656 LEU A N 1
ATOM 4988 C CA . LEU A 1 656 ? -49.830 -56.611 43.115 1.00 82.75 656 LEU A CA 1
ATOM 4989 C C . LEU A 1 656 ? -49.895 -58.100 42.761 1.00 82.75 656 LEU A C 1
ATOM 4991 O O . LEU A 1 656 ? -50.527 -58.894 43.462 1.00 82.75 656 LEU A O 1
ATOM 4995 N N . ASP A 1 657 ? -49.165 -58.477 41.710 1.00 84.69 657 ASP A N 1
ATOM 4996 C CA . ASP A 1 657 ? -48.805 -59.867 41.435 1.00 84.69 657 ASP A CA 1
ATOM 4997 C C . ASP A 1 657 ? -47.497 -60.219 42.160 1.00 84.69 657 ASP A C 1
ATOM 4999 O O . ASP A 1 657 ? -46.391 -59.991 41.663 1.00 84.69 657 ASP A O 1
ATOM 5003 N N . LEU A 1 658 ? -47.627 -60.780 43.364 1.00 86.44 658 LEU A N 1
ATOM 5004 C CA . LEU A 1 658 ? -46.480 -61.219 44.158 1.00 86.44 658 LEU A CA 1
ATOM 5005 C C . LEU A 1 658 ? -45.743 -62.403 43.506 1.00 86.44 658 LEU A C 1
ATOM 5007 O O . LEU A 1 658 ? -44.535 -62.549 43.689 1.00 86.44 658 LEU A O 1
ATOM 5011 N N . THR A 1 659 ? -46.445 -63.227 42.722 1.00 86.56 659 THR A N 1
ATOM 5012 C CA . THR A 1 659 ? -45.847 -64.382 42.037 1.00 86.56 659 THR A CA 1
ATOM 5013 C C . THR A 1 659 ? -44.859 -63.911 40.975 1.00 86.56 659 THR A C 1
ATOM 5015 O O . THR A 1 659 ? -43.731 -64.408 40.926 1.00 86.56 659 THR A O 1
ATOM 5018 N N . GLY A 1 660 ? -45.270 -62.937 40.156 1.00 84.12 660 GLY A N 1
ATOM 5019 C CA . GLY A 1 660 ? -44.407 -62.279 39.176 1.00 84.12 660 GLY A CA 1
ATOM 5020 C C . GLY A 1 660 ? -43.208 -61.606 39.839 1.00 84.12 660 GLY A C 1
ATOM 5021 O O . GLY A 1 660 ? -42.069 -61.899 39.491 1.00 84.12 660 GLY A O 1
ATOM 5022 N N . LEU A 1 661 ? -43.445 -60.815 40.890 1.00 84.88 661 LEU A N 1
ATOM 5023 C CA . LEU A 1 661 ? -42.383 -60.079 41.581 1.00 84.88 661 LEU A CA 1
ATOM 5024 C C . LEU A 1 661 ? -41.296 -60.991 42.183 1.00 84.88 661 LEU A C 1
ATOM 5026 O O . LEU A 1 661 ? -40.106 -60.674 42.116 1.00 84.88 661 LEU A O 1
ATOM 5030 N N . VAL A 1 662 ? -41.681 -62.132 42.765 1.00 87.50 662 VAL A N 1
ATOM 5031 C CA . VAL A 1 662 ? -40.726 -63.110 43.313 1.00 87.50 662 VAL A CA 1
ATOM 5032 C C . VAL A 1 662 ? -39.901 -63.767 42.204 1.00 87.50 662 VAL A C 1
ATOM 5034 O O . VAL A 1 662 ? -38.697 -63.955 42.386 1.00 87.50 662 VAL A O 1
ATOM 5037 N N . ARG A 1 663 ? -40.517 -64.083 41.056 1.00 85.50 663 ARG A N 1
ATOM 5038 C CA . ARG A 1 663 ? -39.799 -64.629 39.892 1.00 85.50 663 ARG A CA 1
ATOM 5039 C C . ARG A 1 663 ? -38.801 -63.621 39.338 1.00 85.50 663 ARG A C 1
ATOM 5041 O O . ARG A 1 663 ? -37.620 -63.940 39.277 1.00 85.50 663 ARG A O 1
ATOM 5048 N N . ASP A 1 664 ? -39.246 -62.395 39.074 1.00 83.50 664 ASP A N 1
ATOM 5049 C CA . ASP A 1 664 ? -38.402 -61.326 38.532 1.00 83.50 664 ASP A CA 1
ATOM 5050 C C . ASP A 1 664 ? -37.182 -61.058 39.426 1.00 83.50 664 ASP A C 1
ATOM 5052 O O . ASP A 1 664 ? -36.056 -60.911 38.949 1.00 83.50 664 ASP A O 1
ATOM 5056 N N . THR A 1 665 ? -37.386 -61.046 40.748 1.00 83.06 665 THR A N 1
ATOM 5057 C CA . THR A 1 665 ? -36.306 -60.814 41.719 1.00 83.06 665 THR A CA 1
ATOM 5058 C C . THR A 1 665 ? -35.271 -61.938 41.702 1.00 83.06 665 THR A C 1
ATOM 5060 O O . THR A 1 665 ? -34.065 -61.690 41.770 1.00 83.06 665 THR A O 1
ATOM 5063 N N . ALA A 1 666 ? -35.721 -63.186 41.624 1.00 83.56 666 ALA A N 1
ATOM 5064 C CA . ALA A 1 666 ? -34.824 -64.329 41.624 1.00 83.56 666 ALA A CA 1
ATOM 5065 C C . ALA A 1 666 ? -34.117 -64.522 40.269 1.00 83.56 666 ALA A C 1
ATOM 5067 O O . ALA A 1 666 ? -32.926 -64.840 40.258 1.00 83.56 666 ALA A O 1
ATOM 5068 N N . ASP A 1 667 ? -34.782 -64.223 39.151 1.00 81.56 667 ASP A N 1
ATOM 5069 C CA . ASP A 1 667 ? -34.172 -64.196 37.817 1.00 81.56 667 ASP A CA 1
ATOM 5070 C C . ASP A 1 667 ? -33.088 -63.110 37.727 1.00 81.56 667 ASP A C 1
ATOM 5072 O O . ASP A 1 667 ? -31.976 -63.364 37.250 1.00 81.56 667 ASP A O 1
ATOM 5076 N N . ALA A 1 668 ? -33.355 -61.918 38.273 1.00 77.56 668 ALA A N 1
ATOM 5077 C CA . ALA A 1 668 ? -32.361 -60.851 38.374 1.00 77.56 668 ALA A CA 1
ATOM 5078 C C . ALA A 1 668 ? -31.144 -61.273 39.219 1.00 77.56 668 ALA A C 1
ATOM 5080 O O . ALA A 1 668 ? -29.998 -61.007 38.842 1.00 77.56 668 ALA A O 1
ATOM 5081 N N . ALA A 1 669 ? -31.364 -61.980 40.333 1.00 78.38 669 ALA A N 1
ATOM 5082 C CA . ALA A 1 669 ? -30.285 -62.501 41.170 1.00 78.38 669 ALA A CA 1
ATOM 5083 C C . ALA A 1 669 ? -29.464 -63.601 40.466 1.00 78.38 669 ALA A C 1
ATOM 5085 O O . ALA A 1 669 ? -28.234 -63.612 40.578 1.00 78.38 669 ALA A O 1
ATOM 5086 N N . GLN A 1 670 ? -30.115 -64.486 39.703 1.00 82.19 670 GLN A N 1
ATOM 5087 C CA . GLN A 1 670 ? -29.450 -65.510 38.892 1.00 82.19 670 GLN A CA 1
ATOM 5088 C C . GLN A 1 670 ? -28.571 -64.879 37.803 1.00 82.19 670 GLN A C 1
ATOM 5090 O O . GLN A 1 670 ? -27.433 -65.314 37.609 1.00 82.19 670 GLN A O 1
ATOM 5095 N N . ALA A 1 671 ? -29.061 -63.835 37.126 1.00 75.81 671 ALA A N 1
ATOM 5096 C CA . ALA A 1 671 ? -28.300 -63.099 36.117 1.00 75.81 671 ALA A CA 1
ATOM 5097 C C . ALA A 1 671 ? -27.095 -62.357 36.722 1.00 75.81 671 ALA A C 1
ATOM 5099 O O . ALA A 1 671 ? -26.007 -62.356 36.145 1.00 75.81 671 ALA A O 1
ATOM 5100 N N . ALA A 1 672 ? -27.260 -61.765 37.910 1.00 73.12 672 ALA A N 1
ATOM 5101 C CA . ALA A 1 672 ? -26.194 -61.046 38.609 1.00 73.12 672 ALA A CA 1
ATOM 5102 C C . ALA A 1 672 ? -25.109 -61.969 39.197 1.00 73.12 672 ALA A C 1
ATOM 5104 O O . ALA A 1 672 ? -23.995 -61.518 39.476 1.00 73.12 672 ALA A O 1
ATOM 5105 N N . SER A 1 673 ? -25.416 -63.255 39.392 1.00 76.81 673 SER A N 1
ATOM 5106 C CA . SER A 1 673 ? -24.513 -64.233 40.002 1.00 76.81 673 SER A CA 1
ATOM 5107 C C . SER A 1 673 ? -24.553 -65.580 39.261 1.00 76.81 673 SER A C 1
ATOM 5109 O O . SER A 1 673 ? -25.056 -66.565 39.802 1.00 76.81 673 SER A O 1
ATOM 5111 N N . PRO A 1 674 ? -23.960 -65.679 38.049 1.00 73.88 674 PRO A N 1
ATOM 5112 C CA . PRO A 1 674 ? -23.997 -66.901 37.228 1.00 73.88 674 PRO A CA 1
ATOM 5113 C C . PRO A 1 674 ? -23.379 -68.130 37.910 1.00 73.88 674 PRO A C 1
ATOM 5115 O O . PRO A 1 674 ? -23.639 -69.265 37.531 1.00 73.88 674 PRO A O 1
ATOM 5118 N N . GLY A 1 675 ? -22.521 -67.899 38.909 1.00 73.31 675 GLY A N 1
ATOM 5119 C CA . GLY A 1 675 ? -21.845 -68.937 39.678 1.00 73.31 675 GLY A CA 1
ATOM 5120 C C . GLY A 1 675 ? -22.632 -69.474 40.874 1.00 73.31 675 GLY A C 1
ATOM 5121 O O . GLY A 1 675 ? -22.039 -70.225 41.636 1.00 73.31 675 GLY A O 1
ATOM 5122 N N . HIS A 1 676 ? -23.891 -69.082 41.084 1.00 80.38 676 HIS A N 1
ATOM 5123 C CA . HIS A 1 676 ? -24.802 -69.663 42.081 1.00 80.38 676 HIS A CA 1
ATOM 5124 C C . HIS A 1 676 ? -26.078 -70.137 41.384 1.00 80.38 676 HIS A C 1
ATOM 5126 O O . HIS A 1 676 ? -26.488 -69.542 40.390 1.00 80.38 676 HIS A O 1
ATOM 5132 N N . ALA A 1 677 ? -26.704 -71.197 41.895 1.00 84.06 677 ALA A N 1
ATOM 5133 C CA . ALA A 1 677 ? -27.957 -71.714 41.344 1.00 84.06 677 ALA A CA 1
ATOM 5134 C C . ALA A 1 677 ? -29.146 -71.176 42.150 1.00 84.06 677 ALA A C 1
ATOM 5136 O O . ALA A 1 677 ? -29.413 -71.660 43.250 1.00 84.06 677 ALA A O 1
ATOM 5137 N N . VAL A 1 678 ? -29.858 -70.184 41.619 1.00 87.12 678 VAL A N 1
ATOM 5138 C CA . VAL A 1 678 ? -31.074 -69.641 42.235 1.00 87.12 678 VAL A CA 1
ATOM 5139 C C . VAL A 1 678 ? -32.268 -70.442 41.721 1.00 87.12 678 VAL A C 1
ATOM 5141 O O . VAL A 1 678 ? -32.610 -70.389 40.542 1.00 87.12 678 VAL A O 1
ATOM 5144 N N . ARG A 1 679 ? -32.885 -71.240 42.593 1.00 87.12 679 ARG A N 1
ATOM 5145 C CA . ARG A 1 679 ? -34.009 -72.115 42.240 1.00 87.12 679 ARG A CA 1
ATOM 5146 C C . ARG A 1 679 ? -35.303 -71.523 42.757 1.00 87.12 679 ARG A C 1
ATOM 5148 O O . ARG A 1 679 ? -35.417 -71.232 43.943 1.00 87.12 679 ARG A O 1
ATOM 5155 N N . ILE A 1 680 ? -36.288 -71.396 41.875 1.00 88.31 680 ILE A N 1
ATOM 5156 C CA . ILE A 1 680 ? -37.562 -70.757 42.199 1.00 88.31 680 ILE A CA 1
ATOM 5157 C C . ILE A 1 680 ? -38.673 -71.796 42.168 1.00 88.31 680 ILE A C 1
ATOM 5159 O O . ILE A 1 680 ? -38.849 -72.510 41.180 1.00 88.31 680 ILE A O 1
ATOM 5163 N N . ARG A 1 681 ? -39.471 -71.841 43.234 1.00 87.44 681 ARG A N 1
ATOM 5164 C CA . ARG A 1 681 ? -40.739 -72.569 43.265 1.00 87.44 681 ARG A CA 1
ATOM 5165 C C . ARG A 1 681 ? -41.831 -71.639 43.771 1.00 87.44 681 ARG A C 1
ATOM 5167 O O . ARG A 1 681 ? -41.966 -71.444 44.971 1.00 87.44 681 ARG A O 1
ATOM 5174 N N . ALA A 1 682 ? -42.607 -71.075 42.855 1.00 84.81 682 ALA A N 1
ATOM 5175 C CA . ALA A 1 682 ? -43.665 -70.131 43.191 1.00 84.81 682 ALA A CA 1
ATOM 5176 C C . ALA A 1 682 ? -45.038 -70.672 42.781 1.00 84.81 682 ALA A C 1
ATOM 5178 O O . ALA A 1 682 ? -45.288 -70.885 41.590 1.00 84.81 682 ALA A O 1
ATOM 5179 N N . GLU A 1 683 ? -45.905 -70.890 43.770 1.00 82.94 683 GLU A N 1
ATOM 5180 C CA . GLU A 1 683 ? -47.336 -71.122 43.571 1.00 82.94 683 GLU A CA 1
ATOM 5181 C C . GLU A 1 683 ? -48.015 -69.834 43.081 1.00 82.94 683 GLU A C 1
ATOM 5183 O O . GLU A 1 683 ? -47.634 -68.735 43.483 1.00 82.94 683 GLU A O 1
ATOM 5188 N N . THR A 1 684 ? -49.012 -69.954 42.201 1.00 80.25 684 THR A N 1
ATOM 5189 C CA . THR A 1 684 ? -49.781 -68.796 41.730 1.00 80.25 684 THR A CA 1
ATOM 5190 C C . THR A 1 684 ? -50.763 -68.348 42.807 1.00 80.25 684 THR A C 1
ATOM 5192 O O . THR A 1 684 ? -51.721 -69.055 43.118 1.00 80.25 684 THR A O 1
ATOM 5195 N N . LEU A 1 685 ? -50.533 -67.156 43.355 1.00 80.31 685 LEU A N 1
ATOM 5196 C CA . LEU A 1 685 ? -51.396 -66.542 44.364 1.00 80.31 685 LEU A CA 1
ATOM 5197 C C . LEU A 1 685 ? -52.447 -65.612 43.733 1.00 80.31 685 LEU A C 1
ATOM 5199 O O . LEU A 1 685 ? -52.203 -65.061 42.658 1.00 80.31 685 LEU A O 1
ATOM 5203 N N . PRO A 1 686 ? -53.612 -65.406 44.383 1.00 72.50 686 PRO A N 1
ATOM 5204 C CA . PRO A 1 686 ? -54.531 -64.339 43.992 1.00 72.50 686 PRO A CA 1
ATOM 5205 C C . PRO A 1 686 ? -53.852 -62.969 44.143 1.00 72.50 686 PRO A C 1
ATOM 5207 O O . PRO A 1 686 ? -52.987 -62.792 45.002 1.00 72.50 686 PRO A O 1
ATOM 5210 N N . GLY A 1 687 ? -54.248 -62.004 43.309 1.00 72.25 687 GLY A N 1
ATOM 5211 C CA . GLY A 1 687 ? -53.711 -60.645 43.373 1.00 72.25 687 GLY A CA 1
ATOM 5212 C C . GLY A 1 687 ? -53.967 -60.021 44.742 1.00 72.25 687 GLY A C 1
ATOM 5213 O O . GLY A 1 687 ? -55.094 -60.053 45.233 1.00 72.25 687 GLY A O 1
ATOM 5214 N N . MET A 1 688 ? -52.922 -59.463 45.349 1.00 83.56 688 MET A N 1
ATOM 5215 C CA . MET A 1 688 ? -53.006 -58.793 46.647 1.00 83.56 688 MET A CA 1
ATOM 5216 C C . MET A 1 688 ? -52.877 -57.284 46.477 1.00 83.56 688 MET A C 1
ATOM 5218 O O . MET A 1 688 ? -52.458 -56.806 45.426 1.00 83.56 688 MET A O 1
ATOM 5222 N N . THR A 1 689 ? -53.203 -56.510 47.506 1.00 79.81 689 THR A N 1
ATOM 5223 C CA . THR A 1 689 ? -52.931 -55.069 47.500 1.00 79.81 689 THR A CA 1
ATOM 5224 C C . THR A 1 689 ? -51.622 -54.775 48.215 1.00 79.81 689 THR A C 1
ATOM 5226 O O . THR A 1 689 ? -51.478 -55.094 49.393 1.00 79.81 689 THR A O 1
ATOM 5229 N N . GLY A 1 690 ? -50.679 -54.137 47.530 1.00 81.19 690 GLY A N 1
ATOM 5230 C CA . GLY A 1 690 ? -49.381 -53.798 48.105 1.00 81.19 690 GLY A CA 1
ATOM 5231 C C . GLY A 1 690 ? -48.609 -52.798 47.256 1.00 81.19 690 GLY A C 1
ATOM 5232 O O . GLY A 1 690 ? -48.996 -52.486 46.131 1.00 81.19 690 GLY A O 1
ATOM 5233 N N . ASP A 1 691 ? -47.523 -52.276 47.812 1.00 80.38 691 ASP A N 1
ATOM 5234 C CA . ASP A 1 691 ? -46.594 -51.384 47.124 1.00 80.38 691 ASP A CA 1
ATOM 5235 C C . ASP A 1 691 ? -45.488 -52.233 46.473 1.00 80.38 691 ASP A C 1
ATOM 5237 O O . ASP A 1 691 ? -44.540 -52.676 47.131 1.00 80.38 691 ASP A O 1
ATOM 5241 N N . ALA A 1 692 ? -45.653 -52.527 45.176 1.00 77.69 692 ALA A N 1
ATOM 5242 C CA . ALA A 1 692 ? -44.779 -53.444 44.437 1.00 77.69 692 ALA A CA 1
ATOM 5243 C C . ALA A 1 692 ? -43.291 -53.034 44.463 1.00 77.69 692 ALA A C 1
ATOM 5245 O O . ALA A 1 692 ? -42.455 -53.893 44.753 1.00 77.69 692 ALA A O 1
ATOM 5246 N N . PRO A 1 693 ? -42.925 -51.754 44.230 1.00 75.06 693 PRO A N 1
ATOM 5247 C CA . PRO A 1 693 ? -41.537 -51.305 44.343 1.00 75.06 693 PRO A CA 1
ATOM 5248 C C . PRO A 1 693 ? -40.923 -51.546 45.72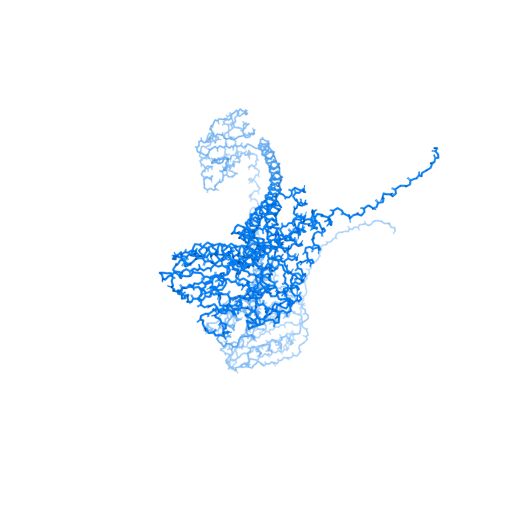5 1.00 75.06 693 PRO A C 1
ATOM 5250 O O . PRO A 1 693 ? -39.795 -52.031 45.820 1.00 75.06 693 PRO A O 1
ATOM 5253 N N . LEU A 1 694 ? -41.653 -51.236 46.802 1.00 73.62 694 LEU A N 1
ATOM 5254 C CA . LEU A 1 694 ? -41.138 -51.420 48.159 1.00 73.62 694 LEU A CA 1
ATOM 5255 C C . LEU A 1 694 ? -40.977 -52.902 48.501 1.00 73.62 694 LEU A C 1
ATOM 5257 O O . LEU A 1 694 ? -39.931 -53.305 49.011 1.00 73.62 694 LEU A O 1
ATOM 5261 N N . LEU A 1 695 ? -41.966 -53.736 48.180 1.00 82.50 695 LEU A N 1
ATOM 5262 C CA . LEU A 1 695 ? -41.850 -55.179 48.390 1.00 82.50 695 LEU A CA 1
ATOM 5263 C C . LEU A 1 695 ? -40.733 -55.800 47.541 1.00 82.50 695 LEU A C 1
ATOM 5265 O O . LEU A 1 695 ? -40.027 -56.679 48.033 1.00 82.50 695 LEU A O 1
ATOM 5269 N N . GLY A 1 696 ? -40.492 -55.288 46.332 1.00 79.19 696 GLY A N 1
ATOM 5270 C CA . GLY A 1 696 ? -39.349 -55.673 45.503 1.00 79.19 696 GLY A CA 1
ATOM 5271 C C . GLY A 1 696 ? -38.009 -55.397 46.190 1.00 79.19 696 GLY A C 1
ATOM 5272 O O . GLY A 1 696 ? -37.130 -56.254 46.181 1.00 79.19 696 GLY A O 1
ATOM 5273 N N . ILE A 1 697 ? -37.875 -54.255 46.875 1.00 76.56 697 ILE A N 1
ATOM 5274 C CA . ILE A 1 697 ? -36.683 -53.922 47.677 1.00 76.56 697 ILE A CA 1
ATOM 5275 C C . ILE A 1 697 ? -36.525 -54.878 48.865 1.00 76.56 697 ILE A C 1
ATOM 5277 O O . ILE A 1 697 ? -35.413 -55.300 49.184 1.00 76.56 697 ILE A O 1
ATOM 5281 N N . ALA A 1 698 ? -37.612 -55.222 49.558 1.00 82.31 698 ALA A N 1
ATOM 5282 C CA . ALA A 1 698 ? -37.541 -56.169 50.670 1.00 82.31 698 ALA A CA 1
ATOM 5283 C C . ALA A 1 698 ? -37.089 -57.558 50.186 1.00 82.31 698 ALA A C 1
ATOM 5285 O O . ALA A 1 698 ? -36.197 -58.157 50.787 1.00 82.31 698 ALA A O 1
ATOM 5286 N N . LEU A 1 699 ? -37.651 -58.038 49.074 1.00 84.62 699 LEU A N 1
ATOM 5287 C CA . LEU A 1 699 ? -37.314 -59.328 48.474 1.00 84.62 699 LEU A CA 1
ATOM 5288 C C . LEU A 1 699 ? -35.879 -59.363 47.939 1.00 84.62 699 LEU A C 1
ATOM 5290 O O . LEU A 1 699 ? -35.150 -60.310 48.240 1.00 84.62 699 LEU A O 1
ATOM 5294 N N . SER A 1 700 ? -35.437 -58.329 47.218 1.00 82.12 700 SER A N 1
ATOM 5295 C CA . SER A 1 700 ? -34.069 -58.267 46.695 1.00 82.12 700 SER A CA 1
ATOM 5296 C C . SER A 1 700 ? -33.041 -58.280 47.823 1.00 82.12 700 SER A C 1
ATOM 5298 O O . SER A 1 700 ? -32.077 -59.035 47.757 1.00 82.12 700 SER A O 1
ATOM 5300 N N . ASN A 1 701 ? -33.287 -57.558 48.921 1.00 81.44 701 ASN A N 1
ATOM 5301 C CA . ASN A 1 701 ? -32.404 -57.571 50.087 1.00 81.44 701 ASN A CA 1
ATOM 5302 C C . ASN A 1 701 ? -32.276 -58.964 50.724 1.00 81.44 701 ASN A C 1
ATOM 5304 O O . ASN A 1 701 ? -31.199 -59.319 51.207 1.00 81.44 701 ASN A O 1
ATOM 5308 N N . LEU A 1 702 ? -33.348 -59.759 50.752 1.00 87.44 702 LEU A N 1
ATOM 5309 C CA . LEU A 1 702 ? -33.294 -61.127 51.273 1.00 87.44 702 LEU A CA 1
ATOM 5310 C C . LEU A 1 702 ? -32.527 -62.056 50.321 1.00 87.44 702 LEU A C 1
ATOM 5312 O O . LEU A 1 702 ? -31.638 -62.785 50.762 1.00 87.44 702 LEU A O 1
ATOM 5316 N N . VAL A 1 703 ? -32.817 -61.990 49.019 1.00 86.44 703 VAL A N 1
ATOM 5317 C CA . VAL A 1 703 ? -32.193 -62.849 47.996 1.00 86.44 703 VAL A CA 1
ATOM 5318 C C . VAL A 1 703 ? -30.714 -62.507 47.786 1.00 86.44 703 VAL A C 1
ATOM 5320 O O . VAL A 1 703 ? -29.873 -63.404 47.757 1.00 86.44 703 VAL A O 1
ATOM 5323 N N . GLU A 1 704 ? -30.352 -61.227 47.715 1.00 82.50 704 GLU A N 1
ATOM 5324 C CA . GLU A 1 704 ? -28.956 -60.793 47.594 1.00 82.50 704 GLU A CA 1
ATOM 5325 C C . GLU A 1 704 ? -28.128 -61.198 48.815 1.00 82.50 704 GLU A C 1
ATOM 5327 O O . GLU A 1 704 ? -26.981 -61.623 48.665 1.00 82.50 704 GLU A O 1
ATOM 5332 N N . ASN A 1 705 ? -28.697 -61.113 50.025 1.00 84.00 705 ASN A N 1
ATOM 5333 C CA . ASN A 1 705 ? -28.020 -61.601 51.224 1.00 84.00 705 ASN A CA 1
ATOM 5334 C C . ASN A 1 705 ? -27.802 -63.119 51.159 1.00 84.00 705 ASN A C 1
ATOM 5336 O O . ASN A 1 705 ? -26.686 -63.569 51.418 1.00 84.00 705 ASN A O 1
ATOM 5340 N N . ALA A 1 706 ? -28.806 -63.893 50.746 1.00 85.50 706 ALA A N 1
ATOM 5341 C CA . ALA A 1 706 ? -28.675 -65.338 50.577 1.00 85.50 706 ALA A CA 1
ATOM 5342 C C . ALA A 1 706 ? -27.560 -65.710 49.577 1.00 85.50 706 ALA A C 1
ATOM 5344 O O . ALA A 1 706 ? -26.689 -66.522 49.888 1.00 85.50 706 ALA A O 1
ATOM 5345 N N . VAL A 1 707 ? -27.504 -65.047 48.415 1.00 83.38 707 VAL A N 1
ATOM 5346 C CA . VAL A 1 707 ? -26.440 -65.253 47.410 1.00 83.38 707 VAL A CA 1
ATOM 5347 C C . VAL A 1 707 ? -25.067 -64.870 47.961 1.00 83.38 707 VAL A C 1
ATOM 5349 O O . VAL A 1 707 ? -24.084 -65.580 47.766 1.00 83.38 707 VAL A O 1
ATOM 5352 N N . LYS A 1 708 ? -24.983 -63.742 48.664 1.00 81.56 708 LYS A N 1
ATOM 5353 C CA . LYS A 1 708 ? -23.733 -63.188 49.195 1.00 81.56 708 LYS A CA 1
ATOM 5354 C C . LYS A 1 708 ? -23.094 -64.052 50.283 1.00 81.56 708 LYS A C 1
ATOM 5356 O O . LYS A 1 708 ? -21.867 -64.051 50.405 1.00 81.56 708 LYS A O 1
ATOM 5361 N N . TYR A 1 709 ? -23.903 -64.725 51.097 1.00 82.69 709 TYR A N 1
ATOM 5362 C CA . TYR A 1 709 ? -23.424 -65.559 52.202 1.00 82.69 709 TYR A CA 1
ATOM 5363 C C . TYR A 1 709 ? -23.391 -67.056 51.872 1.00 82.69 709 TYR A C 1
ATOM 5365 O O . TYR A 1 709 ? -22.814 -67.826 52.645 1.00 82.69 709 TYR A O 1
ATOM 5373 N N . SER A 1 710 ? -23.926 -67.456 50.718 1.00 82.31 710 SER A N 1
ATOM 5374 C CA . SER A 1 710 ? -23.764 -68.800 50.175 1.00 82.31 710 SER A CA 1
ATOM 5375 C C . SER A 1 710 ? -22.313 -69.048 49.715 1.00 82.31 710 SER A C 1
ATOM 5377 O O . SER A 1 710 ? -21.641 -68.137 49.221 1.00 82.31 710 SER A O 1
ATOM 5379 N N . PRO A 1 711 ? -21.779 -70.275 49.864 1.00 79.06 711 PRO A N 1
ATOM 5380 C CA . PRO A 1 711 ? -20.511 -70.659 49.248 1.00 79.06 711 PRO A CA 1
ATOM 5381 C C . PRO A 1 711 ? -20.602 -70.603 47.716 1.00 79.06 711 PRO A C 1
ATOM 5383 O O . PRO A 1 711 ? -21.678 -70.774 47.146 1.00 79.06 711 PRO A O 1
ATOM 5386 N N . ARG A 1 712 ? -19.454 -70.414 47.044 1.00 72.69 712 ARG A N 1
ATOM 5387 C CA . ARG A 1 712 ? -19.359 -70.415 45.571 1.00 72.69 712 ARG A CA 1
ATOM 5388 C C . ARG A 1 712 ? -19.967 -71.699 44.997 1.00 72.69 712 ARG A C 1
ATOM 5390 O O . ARG A 1 712 ? -19.611 -72.775 45.462 1.00 72.69 712 ARG A O 1
ATOM 5397 N N . GLN A 1 713 ? -20.812 -71.579 43.969 1.00 73.75 713 GLN A N 1
ATOM 5398 C CA . GLN A 1 713 ? -21.588 -72.686 43.375 1.00 73.75 713 GLN A CA 1
ATOM 5399 C C . GLN A 1 713 ? -22.677 -73.277 44.281 1.00 73.75 713 GLN A C 1
ATOM 5401 O O . GLN A 1 713 ? -23.302 -74.270 43.917 1.00 73.75 713 GLN A O 1
ATOM 5406 N N . GLY A 1 714 ? -22.952 -72.647 45.426 1.00 76.00 714 GLY A N 1
ATOM 5407 C CA . GLY A 1 714 ? -24.083 -72.989 46.280 1.00 76.00 714 GLY A CA 1
ATOM 5408 C C . GLY A 1 714 ? -25.427 -72.621 45.650 1.00 76.00 714 GLY A C 1
ATOM 5409 O O . GLY A 1 714 ? -25.512 -71.789 44.737 1.00 76.00 714 GLY A O 1
ATOM 5410 N N . ALA A 1 715 ? -26.480 -73.269 46.141 1.00 83.00 715 ALA A N 1
ATOM 5411 C CA . ALA A 1 715 ? -27.848 -73.028 45.709 1.00 83.00 715 ALA A CA 1
ATOM 5412 C C . ALA A 1 715 ? -28.579 -72.079 46.668 1.00 83.00 715 ALA A C 1
ATOM 5414 O O . ALA A 1 715 ? -28.421 -72.175 47.886 1.00 83.00 715 ALA A O 1
ATOM 5415 N N . VAL A 1 716 ? -29.399 -71.195 46.102 1.00 89.12 716 VAL A N 1
ATOM 5416 C CA . VAL A 1 716 ? -30.347 -70.358 46.842 1.00 89.12 716 VAL A CA 1
ATOM 5417 C C . VAL A 1 716 ? -31.750 -70.770 46.428 1.00 89.12 716 VAL A C 1
ATOM 5419 O O . VAL A 1 716 ? -32.113 -70.641 45.260 1.00 89.12 716 VAL A O 1
ATOM 5422 N N . ASP A 1 717 ? -32.535 -71.275 47.372 1.00 89.69 717 ASP A N 1
ATOM 5423 C CA . ASP A 1 717 ? -33.896 -71.733 47.104 1.00 89.69 717 ASP A CA 1
ATOM 5424 C C . ASP A 1 717 ? -34.889 -70.632 47.507 1.00 89.69 717 ASP A C 1
ATOM 5426 O O . ASP A 1 717 ? -34.954 -70.234 48.673 1.00 89.69 717 ASP A O 1
ATOM 5430 N N . VAL A 1 718 ? -35.661 -70.133 46.540 1.00 91.69 718 VAL A N 1
ATOM 5431 C CA . VAL A 1 718 ? -36.721 -69.138 46.740 1.00 91.69 718 VAL A CA 1
ATOM 5432 C C . VAL A 1 718 ? -38.066 -69.812 46.514 1.00 91.69 718 VAL A C 1
ATOM 5434 O O . VAL A 1 718 ? -38.374 -70.277 45.414 1.00 91.69 718 VAL A O 1
ATOM 5437 N N . VAL A 1 719 ? -38.878 -69.876 47.562 1.00 91.38 719 VAL A N 1
ATOM 5438 C CA . VAL A 1 719 ? -40.166 -70.569 47.533 1.00 91.38 719 VAL A CA 1
ATOM 5439 C C . VAL A 1 719 ? -41.277 -69.607 47.932 1.00 91.38 719 VAL A C 1
ATOM 5441 O O . VAL A 1 719 ? -41.157 -68.917 48.939 1.00 91.38 719 VAL A O 1
ATOM 5444 N N . LEU A 1 720 ? -42.351 -69.574 47.146 1.00 92.25 720 LEU A N 1
ATOM 5445 C CA . LEU A 1 720 ? -43.579 -68.840 47.442 1.00 92.25 720 LEU A CA 1
ATOM 5446 C C . LEU A 1 720 ? -44.744 -69.825 47.515 1.00 92.25 720 LEU A C 1
ATOM 5448 O O . LEU A 1 720 ? -44.996 -70.552 46.552 1.00 92.25 720 LEU A O 1
ATOM 5452 N N . LEU A 1 721 ? -45.438 -69.826 48.651 1.00 90.81 721 LEU A N 1
ATOM 5453 C CA . LEU A 1 721 ? -46.599 -70.673 48.922 1.00 90.81 721 LEU A CA 1
ATOM 5454 C C . LEU A 1 721 ? -47.734 -69.855 49.533 1.00 90.81 721 LEU A C 1
ATOM 5456 O O . LEU A 1 721 ? -47.497 -68.832 50.187 1.00 90.81 721 LEU A O 1
ATOM 5460 N N . ARG A 1 722 ? -48.965 -70.344 49.363 1.00 86.94 722 ARG A N 1
ATOM 5461 C CA . ARG A 1 722 ? -50.113 -69.856 50.130 1.00 86.94 722 ARG A CA 1
ATOM 5462 C C . ARG A 1 722 ? -50.238 -70.622 51.442 1.00 86.94 722 ARG A C 1
ATOM 5464 O O . ARG A 1 722 ? -50.327 -71.846 51.430 1.00 86.94 722 ARG A O 1
ATOM 5471 N N . ASP A 1 723 ? -50.336 -69.905 52.556 1.00 85.31 723 ASP A N 1
ATOM 5472 C CA . ASP A 1 723 ? -50.648 -70.481 53.867 1.00 85.31 723 ASP A CA 1
ATOM 5473 C C . ASP A 1 723 ? -51.887 -69.774 54.435 1.00 85.31 723 ASP A C 1
ATOM 5475 O O . ASP A 1 723 ? -51.819 -68.704 55.041 1.00 85.31 723 ASP A O 1
ATOM 5479 N N . GLY A 1 724 ? -53.065 -70.328 54.126 1.00 81.75 724 GLY A N 1
ATOM 5480 C CA . GLY A 1 724 ? -54.357 -69.750 54.498 1.00 81.75 724 GLY A CA 1
ATOM 5481 C C . GLY A 1 724 ? -54.610 -68.365 53.883 1.00 81.75 724 GLY A C 1
ATOM 5482 O O . GLY A 1 724 ? -54.784 -68.228 52.664 1.00 81.75 724 GLY A O 1
ATOM 5483 N N . GLY A 1 725 ? -54.695 -67.349 54.748 1.00 82.06 725 GLY A N 1
ATOM 5484 C CA . GLY A 1 725 ? -54.899 -65.940 54.386 1.00 82.06 725 GLY A CA 1
ATOM 5485 C C . GLY A 1 725 ? -53.608 -65.163 54.108 1.00 82.06 725 GLY A C 1
ATOM 5486 O O . GLY A 1 725 ? -53.679 -63.969 53.815 1.00 82.06 725 GLY A O 1
ATOM 5487 N N . GLU A 1 726 ? -52.447 -65.819 54.195 1.00 86.19 726 GLU A N 1
ATOM 5488 C CA . GLU A 1 726 ? -51.139 -65.194 54.023 1.00 86.19 726 GLU A CA 1
ATOM 5489 C C . GLU A 1 726 ? -50.379 -65.759 52.813 1.00 86.19 726 GLU A C 1
ATOM 5491 O O . GLU A 1 726 ? -50.446 -66.949 52.488 1.00 86.19 726 GLU A O 1
ATOM 5496 N N . ALA A 1 727 ? -49.603 -64.894 52.168 1.00 89.50 727 ALA A N 1
ATOM 5497 C CA . ALA A 1 727 ? -48.541 -65.275 51.252 1.00 89.50 727 ALA A CA 1
ATOM 5498 C C . ALA A 1 727 ? -47.238 -65.468 52.036 1.00 89.50 727 ALA A C 1
ATOM 5500 O O . ALA A 1 727 ? -46.804 -64.557 52.747 1.00 89.50 727 ALA A O 1
ATOM 5501 N N . VAL A 1 728 ? -46.599 -66.630 51.893 1.00 92.00 728 VAL A N 1
ATOM 5502 C CA . VAL A 1 728 ? -45.344 -66.952 52.583 1.00 92.00 728 VAL A CA 1
ATOM 5503 C C . VAL A 1 728 ? -44.223 -67.111 51.562 1.00 92.00 728 VAL A C 1
ATOM 5505 O O . VAL A 1 728 ? -44.243 -68.026 50.739 1.00 92.00 728 VAL A O 1
ATOM 5508 N N . VAL A 1 729 ? -43.230 -66.225 51.638 1.00 93.25 729 VAL A N 1
ATOM 5509 C CA . VAL A 1 729 ? -41.994 -66.287 50.852 1.00 93.25 729 VAL A CA 1
ATOM 5510 C C . VAL A 1 729 ? -40.868 -66.781 51.751 1.00 93.25 729 VAL A C 1
ATOM 5512 O O . VAL A 1 729 ? -40.570 -66.168 52.777 1.00 93.25 729 VAL A O 1
ATOM 5515 N N . THR A 1 730 ? -40.196 -67.856 51.357 1.00 92.38 730 THR A N 1
ATOM 5516 C CA . THR A 1 730 ? -38.987 -68.333 52.031 1.00 92.38 730 THR A CA 1
ATOM 5517 C C . THR A 1 730 ? -37.777 -68.250 51.117 1.00 92.38 730 THR A C 1
ATOM 5519 O O . THR A 1 730 ? -37.838 -68.709 49.978 1.00 92.38 730 THR A O 1
ATOM 5522 N N . VAL A 1 731 ? -36.674 -67.711 51.634 1.00 92.94 731 VAL A N 1
ATOM 5523 C CA . VAL A 1 731 ? -35.384 -67.622 50.941 1.00 92.94 731 VAL A CA 1
ATOM 5524 C C . VAL A 1 731 ? -34.350 -68.385 51.758 1.00 92.94 731 VAL A C 1
ATOM 5526 O O . VAL A 1 731 ? -34.070 -68.022 52.902 1.00 92.94 731 VAL A O 1
ATOM 5529 N N . ALA A 1 732 ? -33.809 -69.453 51.182 1.00 90.31 732 ALA A N 1
ATOM 5530 C CA . ALA A 1 732 ? -32.900 -70.371 51.850 1.00 90.31 732 ALA A CA 1
ATOM 5531 C C . ALA A 1 732 ? -31.514 -70.344 51.195 1.00 90.31 732 ALA A C 1
ATOM 5533 O O . ALA A 1 732 ? -31.407 -70.550 49.987 1.00 90.31 732 ALA A O 1
ATOM 5534 N N . ASP A 1 733 ? -30.459 -70.150 51.985 1.00 90.00 733 ASP A N 1
ATOM 5535 C CA . ASP A 1 733 ? -29.066 -70.273 51.538 1.00 90.00 733 ASP A CA 1
ATOM 5536 C C . ASP A 1 733 ? -28.387 -71.544 52.079 1.00 90.00 733 ASP A C 1
ATOM 5538 O O . ASP A 1 733 ? -28.999 -72.346 52.790 1.00 90.00 733 ASP A O 1
ATOM 5542 N N . GLN A 1 734 ? -27.124 -71.741 51.689 1.00 84.44 734 GLN A N 1
ATOM 5543 C CA . GLN A 1 734 ? -26.231 -72.816 52.151 1.00 84.44 734 GLN A CA 1
ATOM 5544 C C . GLN A 1 734 ? -25.002 -72.256 52.894 1.00 84.44 734 GLN A C 1
ATOM 5546 O O . GLN A 1 734 ? -23.925 -72.854 52.905 1.00 84.44 734 GLN A O 1
ATOM 5551 N N . GLY A 1 735 ? -25.131 -71.049 53.446 1.00 82.88 735 GLY A N 1
ATOM 5552 C CA . GLY A 1 735 ? -24.072 -70.324 54.132 1.00 82.88 735 GLY A CA 1
ATOM 5553 C C . GLY A 1 735 ? -23.823 -70.798 55.565 1.00 82.88 735 GLY A C 1
ATOM 5554 O O . GLY A 1 735 ? -24.200 -71.888 55.987 1.00 82.88 735 GLY A O 1
ATOM 5555 N N . LYS A 1 736 ? -23.180 -69.939 56.361 1.00 81.06 736 LYS A N 1
ATOM 5556 C CA . LYS A 1 736 ? -22.834 -70.234 57.767 1.00 81.06 736 LYS A CA 1
ATOM 5557 C C . LYS A 1 736 ? -24.025 -70.156 58.734 1.00 81.06 736 LYS A C 1
ATOM 5559 O O . LYS A 1 736 ? -23.868 -70.504 59.901 1.00 81.06 736 LYS A O 1
ATOM 5564 N N . GLY A 1 737 ? -25.188 -69.703 58.262 1.00 82.50 737 GLY A N 1
ATOM 5565 C CA . GLY A 1 737 ? -26.347 -69.413 59.104 1.00 82.50 737 GLY A CA 1
ATOM 5566 C C . GLY A 1 737 ? -26.156 -68.171 59.983 1.00 82.50 737 GLY A C 1
ATOM 5567 O O . GLY A 1 737 ? -25.165 -67.447 59.868 1.00 82.50 737 GLY A O 1
ATOM 5568 N N . VAL A 1 738 ? -27.127 -67.932 60.863 1.00 84.19 738 VAL A N 1
ATOM 5569 C CA . VAL A 1 738 ? -27.155 -66.819 61.821 1.00 84.19 738 VAL A CA 1
ATOM 5570 C C . VAL A 1 738 ? -27.103 -67.369 63.257 1.00 84.19 738 VAL A C 1
ATOM 5572 O O . VAL A 1 738 ? -27.929 -68.231 63.590 1.00 84.19 738 VAL A O 1
ATOM 5575 N N . PRO A 1 739 ? -26.166 -66.909 64.113 1.00 84.75 739 PRO A N 1
ATOM 5576 C CA . PRO A 1 739 ? -26.136 -67.253 65.538 1.00 84.75 739 PRO A CA 1
ATOM 5577 C C . PRO A 1 739 ? -27.465 -66.931 66.227 1.00 84.75 739 PRO A C 1
ATOM 5579 O O . PRO A 1 739 ? -28.130 -65.961 65.873 1.00 84.75 739 PRO A O 1
ATOM 5582 N N . GLU A 1 740 ? -27.881 -67.759 67.185 1.00 81.38 740 GLU A N 1
ATOM 5583 C CA . GLU A 1 740 ? -29.208 -67.651 67.807 1.00 81.38 740 GLU A CA 1
ATOM 5584 C C . GLU A 1 740 ? -29.429 -66.328 68.548 1.00 81.38 740 GLU A C 1
ATOM 5586 O O . GLU A 1 740 ? -30.488 -65.721 68.406 1.00 81.38 740 GLU A O 1
ATOM 5591 N N . ASP A 1 741 ? -28.403 -65.846 69.242 1.00 80.06 741 ASP A N 1
ATOM 5592 C CA . ASP A 1 741 ? -28.366 -64.574 69.967 1.00 80.06 741 ASP A CA 1
ATOM 5593 C C . ASP A 1 741 ? -28.373 -63.341 69.049 1.00 80.06 741 ASP A C 1
ATOM 5595 O O . ASP A 1 741 ? -28.668 -62.227 69.487 1.00 80.06 741 ASP A O 1
ATOM 5599 N N . GLU A 1 742 ? -28.094 -63.530 67.759 1.00 83.44 742 GLU A N 1
ATOM 5600 C CA . GLU A 1 742 ? -28.049 -62.450 66.778 1.00 83.44 742 GLU A CA 1
ATOM 5601 C C . GLU A 1 742 ? -29.297 -62.388 65.877 1.00 83.44 742 GLU A C 1
ATOM 5603 O O . GLU A 1 742 ? -29.489 -61.391 65.182 1.00 83.44 742 GLU A O 1
ATOM 5608 N N . ARG A 1 743 ? -30.194 -63.389 65.901 1.00 85.25 743 ARG A N 1
ATOM 5609 C CA . ARG A 1 743 ? -31.332 -63.501 64.955 1.00 85.25 743 ARG A CA 1
ATOM 5610 C C . ARG A 1 743 ? -32.301 -62.319 64.970 1.00 85.25 743 ARG A C 1
ATOM 5612 O O . ARG A 1 743 ? -32.858 -61.993 63.926 1.00 85.25 743 ARG A O 1
ATOM 5619 N N . GLU A 1 744 ? -32.513 -61.677 66.115 1.00 83.31 744 GLU A N 1
ATOM 5620 C CA . GLU A 1 744 ? -33.343 -60.464 66.189 1.00 83.31 744 GLU A CA 1
ATOM 5621 C C . GLU A 1 744 ? -32.548 -59.203 65.840 1.00 83.31 744 GLU A C 1
ATOM 5623 O O . GLU A 1 744 ? -33.076 -58.273 65.221 1.00 83.31 744 GLU A O 1
ATOM 5628 N N . ARG A 1 745 ? -31.255 -59.210 66.177 1.00 80.69 745 ARG A N 1
ATOM 5629 C CA . ARG A 1 745 ? -30.347 -58.071 66.041 1.00 80.69 745 ARG A CA 1
ATOM 5630 C C . ARG A 1 745 ? -29.905 -57.833 64.606 1.00 80.69 745 ARG A C 1
ATOM 5632 O O . ARG A 1 745 ? -29.676 -56.692 64.231 1.00 80.69 745 ARG A O 1
ATOM 5639 N N . ILE A 1 746 ? -29.863 -58.858 63.750 1.00 83.81 746 ILE A N 1
ATOM 5640 C CA . ILE A 1 746 ? -29.572 -58.675 62.311 1.00 83.81 746 ILE A CA 1
ATOM 5641 C C . ILE A 1 746 ? -30.563 -57.753 61.590 1.00 83.81 746 ILE A C 1
ATOM 5643 O O . ILE A 1 746 ? -30.265 -57.267 60.500 1.00 83.81 746 ILE A O 1
ATOM 5647 N N . PHE A 1 747 ? -31.733 -57.515 62.185 1.00 82.62 747 PHE A N 1
ATOM 5648 C CA . PHE A 1 747 ? -32.734 -56.583 61.681 1.00 82.62 747 PHE A CA 1
ATOM 5649 C C . PHE A 1 747 ? -32.637 -55.192 62.331 1.00 82.62 747 PHE A C 1
ATOM 5651 O O . PHE A 1 747 ? -33.489 -54.349 62.060 1.00 82.62 747 PHE A O 1
ATOM 5658 N N . GLU A 1 748 ? -31.647 -54.937 63.191 1.00 75.69 748 GLU A N 1
ATOM 5659 C CA . GLU A 1 748 ? -31.347 -53.614 63.746 1.00 75.69 748 GLU A CA 1
ATOM 5660 C C . GLU A 1 748 ? -30.557 -52.760 62.750 1.00 75.69 748 GLU A C 1
ATOM 5662 O O . GLU A 1 748 ? -29.792 -53.246 61.913 1.00 75.69 748 GLU A O 1
ATOM 5667 N N . LYS A 1 749 ? -30.736 -51.444 62.856 1.00 71.50 749 LYS A N 1
ATOM 5668 C CA . LYS A 1 749 ? -30.081 -50.474 61.983 1.00 71.50 749 LYS A CA 1
ATOM 5669 C C . LYS A 1 749 ? -28.564 -50.501 62.210 1.00 71.50 749 LYS A C 1
ATOM 5671 O O . LYS A 1 749 ? -28.105 -50.370 63.340 1.00 71.50 749 LYS A O 1
ATOM 5676 N N . TYR A 1 750 ? -27.797 -50.634 61.126 1.00 68.50 750 TYR A N 1
ATOM 5677 C CA . TYR A 1 750 ? -26.324 -50.681 61.115 1.00 68.50 750 TYR A CA 1
ATOM 5678 C C . TYR A 1 750 ? -25.692 -51.914 61.774 1.00 68.50 750 TYR A C 1
ATOM 5680 O O . TYR A 1 750 ? -24.465 -51.982 61.897 1.00 68.50 750 TYR A O 1
ATOM 5688 N N . TYR A 1 751 ? -26.488 -52.909 62.160 1.00 68.31 751 TYR A N 1
ATOM 5689 C CA . TYR A 1 751 ? -25.961 -54.101 62.804 1.00 68.31 751 TYR A CA 1
ATOM 5690 C C . TYR A 1 751 ? -25.395 -55.100 61.782 1.00 68.31 751 TYR A C 1
ATOM 5692 O O . TYR A 1 751 ? -25.927 -55.291 60.685 1.00 68.31 751 TYR A O 1
ATOM 5700 N N . ARG A 1 752 ? -24.275 -55.747 62.131 1.00 73.31 752 ARG A N 1
ATOM 5701 C CA . ARG A 1 752 ? -23.616 -56.786 61.326 1.00 73.31 752 ARG A CA 1
ATOM 5702 C C . ARG A 1 752 ? -23.060 -57.877 62.231 1.00 73.31 752 ARG A C 1
ATOM 5704 O O . ARG A 1 752 ? -22.381 -57.558 63.203 1.00 73.31 752 ARG A O 1
ATOM 5711 N N . CYS A 1 753 ? -23.246 -59.140 61.843 1.00 73.12 753 CYS A N 1
ATOM 5712 C CA . CYS A 1 753 ? -22.754 -60.258 62.641 1.00 73.12 753 CYS A CA 1
ATOM 5713 C C . CYS A 1 753 ? -21.233 -60.281 62.775 1.00 73.12 753 CYS A C 1
ATOM 5715 O O . CYS A 1 753 ? -20.496 -60.052 61.799 1.00 73.12 753 CYS A O 1
ATOM 5717 N N . ALA A 1 754 ? -20.767 -60.620 63.976 1.00 59.03 754 ALA A N 1
ATOM 5718 C CA . ALA A 1 754 ? -19.350 -60.755 64.278 1.00 59.03 754 ALA A CA 1
ATOM 5719 C C . ALA A 1 754 ? -18.699 -61.810 63.356 1.00 59.03 754 ALA A C 1
ATOM 5721 O O . ALA A 1 754 ? -19.251 -62.875 63.096 1.00 59.03 754 ALA A O 1
ATOM 5722 N N . GLY A 1 755 ? -17.528 -61.503 62.784 1.00 57.44 755 GLY A N 1
ATOM 5723 C CA . GLY A 1 755 ? -16.813 -62.412 61.869 1.00 57.44 755 GLY A CA 1
ATOM 5724 C C . GLY A 1 755 ? -17.201 -62.332 60.380 1.00 57.44 755 GLY A C 1
ATOM 5725 O O . GLY A 1 755 ? -16.566 -62.985 59.551 1.00 57.44 755 GLY A O 1
ATOM 5726 N N . THR A 1 756 ? -18.163 -61.482 59.995 1.00 57.66 756 THR A N 1
ATOM 5727 C CA . THR A 1 756 ? -18.554 -61.251 58.581 1.00 57.66 756 THR A CA 1
ATOM 5728 C C . THR A 1 756 ? -17.835 -60.069 57.909 1.00 57.66 756 THR A C 1
ATOM 5730 O O . THR A 1 756 ? -18.120 -59.735 56.757 1.00 57.66 756 THR A O 1
ATOM 5733 N N . GLY A 1 757 ? -16.879 -59.430 58.596 1.00 51.66 757 GLY A N 1
ATOM 5734 C CA . GLY A 1 757 ? -16.270 -58.145 58.206 1.00 51.66 757 GLY A CA 1
ATOM 5735 C C . GLY A 1 757 ? -15.564 -58.103 56.842 1.00 51.66 757 GLY A C 1
ATOM 5736 O O . GLY A 1 757 ? -15.400 -57.025 56.280 1.00 51.66 757 GLY A O 1
ATOM 5737 N N . ARG A 1 758 ? -15.200 -59.255 56.260 1.00 51.59 758 ARG A N 1
ATOM 5738 C CA . ARG A 1 758 ? -14.621 -59.334 54.903 1.00 51.59 758 ARG A CA 1
ATOM 5739 C C . ARG A 1 758 ? -15.652 -59.244 53.772 1.00 51.59 758 ARG A C 1
ATOM 5741 O O . ARG A 1 758 ? -15.254 -59.069 52.624 1.00 51.59 758 ARG A O 1
ATOM 5748 N N . VAL A 1 759 ? -16.950 -59.353 54.065 1.00 58.03 759 VAL A N 1
ATOM 5749 C CA . VAL A 1 759 ? -18.009 -59.292 53.048 1.00 58.03 759 VAL A CA 1
ATOM 5750 C C . VAL A 1 759 ? -18.586 -57.864 52.994 1.00 58.03 759 VAL A C 1
ATOM 5752 O O . VAL A 1 759 ? -19.026 -57.358 54.026 1.00 58.03 759 VAL A O 1
ATOM 5755 N N . PRO A 1 760 ? -18.576 -57.161 51.849 1.00 54.50 760 PRO A N 1
ATOM 5756 C CA . PRO A 1 760 ? -18.959 -55.742 51.779 1.00 54.50 760 PRO A CA 1
ATOM 5757 C C . PRO A 1 760 ? -20.461 -55.517 52.035 1.00 54.50 760 PRO A C 1
ATOM 5759 O O . PRO A 1 760 ? -21.284 -56.221 51.463 1.00 54.50 760 PRO A O 1
ATOM 5762 N N . GLY A 1 761 ? -20.847 -54.557 52.888 1.00 58.06 761 GLY A N 1
ATOM 5763 C CA . GLY A 1 761 ? -22.254 -54.184 53.145 1.00 58.06 761 GLY A CA 1
ATOM 5764 C C . GLY A 1 761 ? -22.451 -53.275 54.370 1.00 58.06 761 GLY A C 1
ATOM 5765 O O . GLY A 1 761 ? -21.682 -53.364 55.324 1.00 58.06 761 GLY A O 1
ATOM 5766 N N . ALA A 1 762 ? -23.480 -52.418 54.346 1.00 59.84 762 ALA A N 1
ATOM 5767 C CA . ALA A 1 762 ? -23.721 -51.360 55.343 1.00 59.84 762 ALA A CA 1
ATOM 5768 C C . ALA A 1 762 ? -24.605 -51.762 56.547 1.00 59.84 762 ALA A C 1
ATOM 5770 O O . ALA A 1 762 ? -24.812 -50.953 57.442 1.00 59.84 762 ALA A O 1
ATOM 5771 N N . GLY A 1 763 ? -25.148 -52.988 56.580 1.00 66.19 763 GLY A N 1
ATOM 5772 C CA . GLY A 1 763 ? -26.024 -53.439 57.679 1.00 66.19 763 GLY A CA 1
ATOM 5773 C C . GLY A 1 763 ? -27.426 -52.809 57.680 1.00 66.19 763 GLY A C 1
ATOM 5774 O O . GLY A 1 763 ? -28.056 -52.717 58.725 1.00 66.19 763 GLY A O 1
ATOM 5775 N N . LEU A 1 764 ? -27.910 -52.338 56.523 1.00 69.38 764 LEU A N 1
ATOM 5776 C CA . LEU A 1 764 ? -29.203 -51.645 56.395 1.00 69.38 764 LEU A CA 1
ATOM 5777 C C . LEU A 1 764 ? -30.286 -52.463 55.673 1.00 69.38 764 LEU A C 1
ATOM 5779 O O . LEU A 1 764 ? -31.469 -52.238 55.900 1.00 69.38 764 LEU A O 1
ATOM 5783 N N . GLY A 1 765 ? -29.906 -53.429 54.830 1.00 73.62 765 GLY A N 1
ATOM 5784 C CA . GLY A 1 765 ? -30.856 -54.142 53.965 1.00 73.62 765 GLY A CA 1
ATOM 5785 C C . GLY A 1 765 ? -31.919 -54.947 54.722 1.00 73.62 765 GLY A C 1
ATOM 5786 O O . GLY A 1 765 ? -33.102 -54.847 54.415 1.00 73.62 765 GLY A O 1
ATOM 5787 N N . LEU A 1 766 ? -31.525 -55.703 55.755 1.00 82.94 766 LEU A N 1
ATOM 5788 C CA . LEU A 1 766 ? -32.469 -56.495 56.558 1.00 82.94 766 LEU A CA 1
ATOM 5789 C C . LEU A 1 766 ? -33.366 -55.618 57.440 1.00 82.94 766 LEU A C 1
ATOM 5791 O O . LEU A 1 766 ? -34.559 -55.890 57.559 1.00 82.94 766 LEU A O 1
ATOM 5795 N N . TYR A 1 767 ? -32.820 -54.533 57.995 1.00 79.69 767 TYR A N 1
ATOM 5796 C CA . TYR A 1 767 ? -33.602 -53.517 58.701 1.00 79.69 767 TYR A CA 1
ATOM 5797 C C . TYR A 1 767 ? -34.714 -52.954 57.804 1.00 79.69 767 TYR A C 1
ATOM 5799 O O . TYR A 1 767 ? -35.881 -52.957 58.195 1.00 79.69 767 TYR A O 1
ATOM 5807 N N . LEU A 1 768 ? -34.384 -52.563 56.568 1.00 71.62 768 LEU A N 1
ATOM 5808 C CA . LEU A 1 768 ? -35.364 -52.062 55.601 1.00 71.62 768 LEU A CA 1
ATOM 5809 C C . LEU A 1 768 ? -36.404 -53.120 55.227 1.00 71.62 768 LEU A C 1
ATOM 5811 O O . LEU A 1 768 ? -37.599 -52.826 55.250 1.00 71.62 768 LEU A O 1
ATOM 5815 N N . ALA A 1 769 ? -35.975 -54.355 54.954 1.00 81.69 769 ALA A N 1
ATOM 5816 C CA . ALA A 1 769 ? -36.888 -55.452 54.651 1.00 81.69 769 ALA A CA 1
ATOM 5817 C C . ALA A 1 769 ? -37.915 -55.660 55.779 1.00 81.69 769 ALA A C 1
ATOM 5819 O O . ALA A 1 769 ? -39.111 -55.752 55.503 1.00 81.69 769 ALA A O 1
ATOM 5820 N N . ARG A 1 770 ? -37.487 -55.635 57.053 1.00 82.81 770 ARG A N 1
ATOM 5821 C CA . ARG A 1 770 ? -38.399 -55.779 58.202 1.00 82.81 770 ARG A CA 1
ATOM 5822 C C . ARG A 1 770 ? -39.424 -54.663 58.282 1.00 82.81 770 ARG A C 1
ATOM 5824 O O . ARG A 1 770 ? -40.596 -54.932 58.533 1.00 82.81 770 ARG A O 1
ATOM 5831 N N . ARG A 1 771 ? -39.012 -53.419 58.050 1.00 80.19 771 ARG A N 1
ATOM 5832 C CA . ARG A 1 771 ? -39.934 -52.286 58.144 1.00 80.19 771 ARG A CA 1
ATOM 5833 C C . ARG A 1 771 ? -40.924 -52.224 56.987 1.00 80.19 771 ARG A C 1
ATOM 5835 O O . ARG A 1 771 ? -42.086 -51.905 57.211 1.00 80.19 771 ARG A O 1
ATOM 5842 N N . ILE A 1 772 ? -40.482 -52.549 55.773 1.00 78.75 772 ILE A N 1
ATOM 5843 C CA . ILE A 1 772 ? -41.353 -52.607 54.594 1.00 78.75 772 ILE A CA 1
ATOM 5844 C C . ILE A 1 772 ? -42.418 -53.687 54.782 1.00 78.75 772 ILE A C 1
ATOM 5846 O O . ILE A 1 772 ? -43.600 -53.430 54.562 1.00 78.75 772 ILE A O 1
ATOM 5850 N N . VAL A 1 773 ? -42.012 -54.878 55.223 1.00 85.12 773 VAL A N 1
ATOM 5851 C CA . VAL A 1 773 ? -42.931 -55.998 55.451 1.00 85.12 773 VAL A CA 1
ATOM 5852 C C . VAL A 1 773 ? -43.923 -55.674 56.570 1.00 85.12 773 VAL A C 1
ATOM 5854 O O . VAL A 1 773 ? -45.120 -55.876 56.387 1.00 85.12 773 VAL A O 1
ATOM 5857 N N . ALA A 1 774 ? -43.459 -55.079 57.674 1.00 82.31 774 ALA A N 1
ATOM 5858 C CA . ALA A 1 774 ? -44.329 -54.647 58.767 1.00 82.31 774 ALA A CA 1
ATOM 5859 C C . ALA A 1 774 ? -45.355 -53.588 58.330 1.00 82.31 774 ALA A C 1
ATOM 5861 O O . ALA A 1 774 ? -46.510 -53.646 58.742 1.00 82.31 774 ALA A O 1
ATOM 5862 N N . ALA A 1 775 ? -44.969 -52.650 57.459 1.00 77.19 775 ALA A N 1
ATOM 5863 C CA . ALA A 1 775 ? -45.897 -51.652 56.929 1.00 77.19 775 ALA A CA 1
ATOM 5864 C C . ALA A 1 775 ? -47.002 -52.265 56.054 1.00 77.19 775 ALA A C 1
ATOM 5866 O O . ALA A 1 775 ? -48.108 -51.738 56.017 1.00 77.19 775 ALA A O 1
ATOM 5867 N N . HIS A 1 776 ? -46.728 -53.398 55.402 1.00 82.00 776 HIS A N 1
ATOM 5868 C CA . HIS A 1 776 ? -47.722 -54.188 54.667 1.00 82.00 776 HIS A CA 1
ATOM 5869 C C . HIS A 1 776 ? -48.532 -55.132 55.575 1.00 82.00 776 HIS A C 1
ATOM 5871 O O . HIS A 1 776 ? -49.242 -56.001 55.077 1.00 82.00 776 HIS A O 1
ATOM 5877 N N . GLY A 1 777 ? -48.419 -54.993 56.901 1.00 79.75 777 GLY A N 1
ATOM 5878 C CA . GLY A 1 777 ? -49.098 -55.852 57.874 1.00 79.75 777 GLY A CA 1
ATOM 5879 C C . GLY A 1 777 ? -48.499 -57.256 57.993 1.00 79.75 777 GLY A C 1
ATOM 5880 O O . GLY A 1 777 ? -49.134 -58.140 58.557 1.00 79.75 777 GLY A O 1
ATOM 5881 N N . GLY A 1 778 ? -47.301 -57.475 57.447 1.00 85.81 778 GLY A N 1
ATOM 5882 C CA . GLY A 1 778 ? -46.612 -58.760 57.439 1.00 85.81 778 GLY A CA 1
ATOM 5883 C C . GLY A 1 778 ? -45.514 -58.901 58.493 1.00 85.81 778 GLY A C 1
ATOM 5884 O O . GLY A 1 778 ? -45.208 -57.978 59.248 1.00 85.81 778 GLY A O 1
ATOM 5885 N N . THR A 1 779 ? -44.844 -60.054 58.500 1.00 89.50 779 THR A N 1
ATOM 5886 C CA . THR A 1 779 ? -43.683 -60.324 59.369 1.00 89.50 779 THR A CA 1
ATOM 5887 C C . THR A 1 779 ? -42.514 -60.924 58.593 1.00 89.50 779 THR A C 1
ATOM 5889 O O . THR A 1 779 ? -42.708 -61.617 57.597 1.00 89.50 779 THR A O 1
ATOM 5892 N N . VAL A 1 780 ? -41.281 -60.664 59.039 1.00 91.88 780 VAL A N 1
ATOM 5893 C CA . VAL A 1 780 ? -40.075 -61.318 58.510 1.00 91.88 780 VAL A CA 1
ATOM 5894 C C . VAL A 1 780 ? -39.208 -61.828 59.655 1.00 91.88 780 VAL A C 1
ATOM 5896 O O . VAL A 1 780 ? -39.024 -61.138 60.656 1.00 91.88 780 VAL A O 1
ATOM 5899 N N . GLY A 1 781 ? -38.674 -63.036 59.507 1.00 90.06 781 GLY A N 1
ATOM 5900 C CA . GLY A 1 781 ? -37.792 -63.660 60.487 1.00 90.06 781 GLY A CA 1
ATOM 5901 C C . GLY A 1 781 ? -36.752 -64.565 59.838 1.00 90.06 781 GLY A C 1
ATOM 5902 O O . GLY A 1 781 ? -36.769 -64.784 58.625 1.00 90.06 781 GLY A O 1
ATOM 5903 N N . VAL A 1 782 ? -35.842 -65.097 60.655 1.00 92.62 782 VAL A N 1
ATOM 5904 C CA . VAL A 1 782 ? -34.769 -65.998 60.215 1.00 92.62 782 VAL A CA 1
ATOM 5905 C C . VAL A 1 782 ? -34.651 -67.211 61.134 1.00 92.62 782 VAL A C 1
ATOM 5907 O O . VAL A 1 782 ? -34.810 -67.108 62.351 1.00 92.62 782 VAL A O 1
ATOM 5910 N N . ARG A 1 783 ? -34.339 -68.369 60.554 1.00 90.06 783 ARG A N 1
ATOM 5911 C CA . ARG A 1 783 ? -33.913 -69.585 61.263 1.00 90.06 783 ARG A CA 1
ATOM 5912 C C . ARG A 1 783 ? -32.757 -70.229 60.505 1.00 90.06 783 ARG A C 1
ATOM 5914 O O . ARG A 1 783 ? -32.562 -69.926 59.336 1.00 90.06 783 ARG A O 1
ATOM 5921 N N . ASN A 1 784 ? -32.001 -71.120 61.138 1.00 88.81 784 ASN A N 1
ATOM 5922 C CA . ASN A 1 784 ? -30.998 -71.909 60.416 1.00 88.81 784 ASN A CA 1
ATOM 5923 C C . ASN A 1 784 ? -31.618 -73.202 59.889 1.00 88.81 784 ASN A C 1
ATOM 5925 O O . ASN A 1 784 ? -32.503 -73.776 60.527 1.00 88.81 784 ASN A O 1
ATOM 5929 N N . ARG A 1 785 ? -31.148 -73.658 58.729 1.00 83.94 785 ARG A N 1
ATOM 5930 C CA . ARG A 1 785 ? -31.546 -74.947 58.158 1.00 83.94 785 ARG A CA 1
ATOM 5931 C C . ARG A 1 785 ? -30.877 -76.096 58.925 1.00 83.94 785 ARG A C 1
ATOM 5933 O O . ARG A 1 785 ? -29.736 -75.928 59.358 1.00 83.94 785 ARG A O 1
ATOM 5940 N N . PRO A 1 786 ? -31.523 -77.272 59.027 1.00 75.31 786 PRO A N 1
ATOM 5941 C CA . PRO A 1 786 ? -30.897 -78.474 59.587 1.00 75.31 786 PRO A CA 1
ATOM 5942 C C . PRO A 1 786 ? -29.606 -78.861 58.850 1.00 75.31 786 PRO A C 1
ATOM 5944 O O . PRO A 1 786 ? -28.631 -79.255 59.480 1.00 75.31 786 PRO A O 1
ATOM 5947 N N . ASP A 1 787 ? -29.588 -78.661 57.529 1.00 72.75 787 ASP A N 1
ATOM 5948 C CA . ASP A 1 787 ? -28.469 -79.009 56.643 1.00 72.75 787 ASP A CA 1
ATOM 5949 C C . ASP A 1 787 ? -27.407 -77.892 56.520 1.00 72.75 787 ASP A C 1
ATOM 5951 O O . ASP A 1 787 ? -26.490 -77.996 55.706 1.00 72.75 787 ASP A O 1
ATOM 5955 N N . GLY A 1 788 ? -27.521 -76.816 57.313 1.00 73.69 788 GLY A N 1
ATOM 5956 C CA . GLY A 1 788 ? -26.657 -75.630 57.250 1.00 73.69 788 GLY A CA 1
ATOM 5957 C C . GLY A 1 788 ? -27.183 -74.521 56.325 1.00 73.69 788 GLY A C 1
ATOM 5958 O O . GLY A 1 788 ? -27.862 -74.782 55.334 1.00 73.69 788 GLY A O 1
ATOM 5959 N N . GLY A 1 789 ? -26.890 -73.262 56.675 1.00 85.44 789 GLY A N 1
ATOM 5960 C CA . GLY A 1 789 ? -27.408 -72.061 56.002 1.00 85.44 789 GLY A CA 1
ATOM 5961 C C . GLY A 1 789 ? -28.547 -71.366 56.748 1.00 85.44 789 GLY A C 1
ATOM 5962 O O . GLY A 1 789 ? -29.084 -71.891 57.728 1.00 85.44 789 GLY A O 1
ATOM 5963 N N . ALA A 1 790 ? -28.898 -70.160 56.304 1.00 89.56 790 ALA A N 1
ATOM 5964 C CA . ALA A 1 790 ? -30.021 -69.391 56.832 1.00 89.56 790 ALA A CA 1
ATOM 5965 C C . ALA A 1 790 ? -31.286 -69.580 55.977 1.00 89.56 790 ALA A C 1
ATOM 5967 O O . ALA A 1 790 ? -31.233 -69.758 54.762 1.00 89.56 790 ALA A O 1
ATOM 5968 N N . LEU A 1 791 ? -32.437 -69.538 56.641 1.00 92.00 791 LEU A N 1
ATOM 5969 C CA . LEU A 1 791 ? -33.774 -69.571 56.070 1.00 92.00 791 LEU A CA 1
ATOM 5970 C C . LEU A 1 791 ? -34.515 -68.319 56.529 1.00 92.00 791 LEU A C 1
ATOM 5972 O O . LEU A 1 791 ? -34.955 -68.227 57.679 1.00 92.00 791 LEU A O 1
ATOM 5976 N N . PHE A 1 792 ? -34.662 -67.363 55.621 1.00 93.81 792 PHE A N 1
ATOM 5977 C CA . PHE A 1 792 ? -35.491 -66.185 55.834 1.00 93.81 792 PHE A CA 1
ATOM 5978 C C . PHE A 1 792 ? -36.930 -66.505 55.457 1.00 93.81 792 PHE A C 1
ATOM 5980 O O . PHE A 1 792 ? -37.180 -67.112 54.420 1.00 93.81 792 PHE A O 1
ATOM 5987 N N . THR A 1 793 ? -37.877 -66.114 56.305 1.00 92.50 793 THR A N 1
ATOM 5988 C CA . THR A 1 793 ? -39.313 -66.317 56.083 1.00 92.50 793 THR A CA 1
ATOM 5989 C C . THR A 1 793 ? -40.020 -64.980 56.179 1.00 92.50 793 THR A C 1
ATOM 5991 O O . THR A 1 793 ? -39.917 -64.311 57.203 1.00 92.50 793 THR A O 1
ATOM 5994 N N . LEU A 1 794 ? -40.733 -64.613 55.122 1.00 93.62 794 LEU A N 1
ATOM 5995 C CA . LEU A 1 794 ? -41.527 -63.399 54.992 1.00 93.62 794 LEU A CA 1
ATOM 5996 C C . LEU A 1 794 ? -42.996 -63.801 54.820 1.00 93.62 794 LEU A C 1
ATOM 5998 O O . LEU A 1 794 ? -43.303 -64.644 53.981 1.00 93.62 794 LEU A O 1
ATOM 6002 N N . ARG A 1 795 ? -43.895 -63.212 55.614 1.00 91.62 795 ARG A N 1
ATOM 6003 C CA . ARG A 1 795 ? -45.344 -63.479 55.608 1.00 91.62 795 ARG A CA 1
ATOM 6004 C C . ARG A 1 795 ? -46.101 -62.184 55.337 1.00 91.62 795 ARG A C 1
ATOM 6006 O O . ARG A 1 795 ? -45.788 -61.182 55.977 1.00 91.62 795 ARG A O 1
ATOM 6013 N N . LEU A 1 796 ? -47.068 -62.193 54.419 1.00 90.19 796 LEU A N 1
ATOM 6014 C CA . LEU A 1 796 ? -47.885 -61.023 54.062 1.00 90.19 796 LEU A CA 1
ATOM 6015 C C . LEU A 1 796 ? -49.383 -61.371 54.019 1.00 90.19 796 LEU A C 1
ATOM 6017 O O . LEU A 1 796 ? -49.722 -62.407 53.448 1.00 90.19 796 LEU A O 1
ATOM 6021 N N . PRO A 1 797 ? -50.283 -60.512 54.535 1.00 85.25 797 PRO A N 1
ATOM 6022 C CA . PRO A 1 797 ? -51.730 -60.719 54.455 1.00 85.25 797 PRO A CA 1
ATOM 6023 C C . PRO A 1 797 ? -52.270 -60.437 53.044 1.00 85.25 797 PRO A C 1
ATOM 6025 O O . PRO A 1 797 ? -51.789 -59.535 52.360 1.00 85.25 797 PRO A O 1
ATOM 6028 N N . LEU A 1 798 ? -53.293 -61.178 52.605 1.00 81.12 798 LEU A N 1
ATOM 6029 C CA . LEU A 1 798 ? -53.878 -61.019 51.264 1.00 81.12 798 LEU A CA 1
ATOM 6030 C C . LEU A 1 798 ? -54.971 -59.908 51.149 1.00 81.12 798 LEU A C 1
ATOM 6032 O O . LEU A 1 798 ? -55.269 -59.527 50.020 1.00 81.12 798 LEU A O 1
ATOM 6036 N N . GLU A 1 799 ? -55.508 -59.322 52.246 1.00 67.50 799 GLU A N 1
ATOM 6037 C CA . GLU A 1 799 ? -56.520 -58.213 52.254 1.00 67.50 799 GLU A CA 1
ATOM 6038 C C . GLU A 1 799 ? -56.360 -57.191 53.442 1.00 67.50 799 GLU A C 1
ATOM 6040 O O . GLU A 1 799 ? -56.146 -57.650 54.567 1.00 67.50 799 GLU A O 1
ATOM 6045 N N . PRO A 1 800 ? -56.497 -55.838 53.272 1.00 51.81 800 PRO A N 1
ATOM 6046 C CA . PRO A 1 800 ? -56.439 -54.814 54.361 1.00 51.81 800 PRO A CA 1
ATOM 6047 C C . PRO A 1 800 ? -57.739 -53.962 54.627 1.00 51.81 800 PRO A C 1
ATOM 6049 O O . PRO A 1 800 ? -58.578 -53.834 53.741 1.00 51.81 800 PRO A O 1
ATOM 6052 N N . ALA A 1 801 ? -57.909 -53.322 55.817 1.00 39.56 801 ALA A N 1
ATOM 6053 C CA . ALA A 1 801 ? -59.135 -52.606 56.319 1.00 39.56 801 ALA A CA 1
ATOM 6054 C C . ALA A 1 801 ? -59.048 -51.031 56.442 1.00 39.56 801 ALA A C 1
ATOM 6056 O O . ALA A 1 801 ? -57.928 -50.529 56.522 1.00 39.56 801 ALA A O 1
ATOM 6057 N N . PRO A 1 802 ? -60.161 -50.222 56.501 1.00 42.41 802 PRO A N 1
ATOM 6058 C CA . PRO A 1 802 ? -60.144 -48.736 56.324 1.00 42.41 802 PRO A CA 1
ATOM 6059 C C . PRO A 1 802 ? -60.417 -47.828 57.577 1.00 42.41 802 PRO A C 1
ATOM 6061 O O . PRO A 1 802 ? -61.027 -48.285 58.541 1.00 42.41 802 PRO A O 1
ATOM 6064 N N . ALA A 1 803 ? -60.050 -46.515 57.542 1.00 41.09 803 ALA A N 1
ATOM 6065 C CA . ALA A 1 803 ? -60.288 -45.475 58.594 1.00 41.09 803 ALA A CA 1
ATOM 6066 C C . ALA A 1 803 ? -60.643 -44.031 58.075 1.00 41.09 803 ALA A C 1
ATOM 6068 O O . ALA A 1 803 ? -60.364 -43.702 56.926 1.00 41.09 803 ALA A O 1
ATOM 6069 N N . LEU A 1 804 ? -61.265 -43.193 58.941 1.00 41.50 804 LEU A N 1
ATOM 6070 C CA . LEU A 1 804 ? -62.212 -42.049 58.735 1.00 41.50 804 LEU A CA 1
ATOM 6071 C C . LEU A 1 804 ? -61.675 -40.579 58.783 1.00 41.50 804 LEU A C 1
ATOM 6073 O O . LEU A 1 804 ? -60.755 -40.298 59.545 1.00 41.50 804 LEU A O 1
ATOM 6077 N N . GLY A 1 805 ? -62.402 -39.625 58.138 1.00 35.16 805 GLY A N 1
ATOM 6078 C CA . GLY A 1 805 ? -62.584 -38.209 58.584 1.00 35.16 805 GLY A CA 1
ATOM 6079 C C . GLY A 1 805 ? -62.776 -37.089 57.511 1.00 35.16 805 GLY A C 1
ATOM 6080 O O . GLY A 1 805 ? -61.805 -36.709 56.867 1.00 35.16 805 GLY A O 1
ATOM 6081 N N . GLN A 1 806 ? -63.980 -36.487 57.372 1.00 38.72 806 GLN A N 1
ATOM 6082 C CA . GLN A 1 806 ? -64.294 -35.243 56.604 1.00 38.72 806 GLN A CA 1
ATOM 6083 C C . GLN A 1 806 ? -65.314 -34.344 57.359 1.00 38.72 806 GLN A C 1
ATOM 6085 O O . GLN A 1 806 ? -66.259 -34.879 57.931 1.00 38.72 806 GLN A O 1
ATOM 6090 N N . ASN A 1 807 ? -65.136 -33.009 57.337 1.00 38.28 807 ASN A N 1
ATOM 6091 C CA . ASN A 1 807 ? -66.130 -31.914 57.526 1.00 38.28 807 ASN A CA 1
ATOM 6092 C C . ASN A 1 807 ? -65.390 -30.564 57.293 1.00 38.28 807 ASN A C 1
ATOM 6094 O O . ASN A 1 807 ? -64.281 -30.425 57.795 1.00 38.28 807 ASN A O 1
ATOM 6098 N N . GLY A 1 808 ? -65.862 -29.527 56.583 1.00 33.34 808 GLY A N 1
ATOM 6099 C CA . GLY A 1 808 ? -67.142 -29.234 55.923 1.00 33.34 808 GLY A CA 1
ATOM 6100 C C . GLY A 1 808 ? -67.055 -27.969 55.030 1.00 33.34 808 GLY A C 1
ATOM 6101 O O . GLY A 1 808 ? -65.981 -27.384 54.897 1.00 33.34 808 GLY A O 1
ATOM 6102 N N . ALA A 1 809 ? -68.174 -27.545 54.427 1.00 37.75 809 ALA A N 1
ATOM 6103 C CA . ALA A 1 809 ? -68.316 -26.293 53.660 1.00 37.75 809 ALA A CA 1
ATOM 6104 C C . ALA A 1 809 ? -69.740 -25.697 53.826 1.00 37.75 809 ALA A C 1
ATOM 6106 O O . ALA A 1 809 ? -70.682 -26.486 53.940 1.00 37.75 809 ALA A O 1
ATOM 6107 N N . PRO A 1 810 ? -69.923 -24.355 53.862 1.00 43.00 810 PRO A N 1
ATOM 6108 C CA . PRO A 1 810 ? -71.228 -23.709 54.026 1.00 43.00 810 PRO A CA 1
ATOM 6109 C C . PRO A 1 810 ? -71.895 -23.299 52.696 1.00 43.00 810 PRO A C 1
ATOM 6111 O O . PRO A 1 810 ? -71.249 -23.220 51.654 1.00 43.00 810 PRO A O 1
ATOM 6114 N N . ALA A 1 811 ? -73.207 -23.064 52.796 1.00 41.59 811 ALA A N 1
ATOM 6115 C CA . ALA A 1 811 ? -74.196 -22.833 51.743 1.00 41.59 811 ALA A CA 1
ATOM 6116 C C . ALA A 1 811 ? -74.118 -21.459 51.048 1.00 41.59 811 ALA A C 1
ATOM 6118 O O . ALA A 1 811 ? -73.669 -20.485 51.652 1.00 41.59 811 ALA A O 1
ATOM 6119 N N . ASP A 1 812 ? -74.644 -21.400 49.820 1.00 42.03 812 ASP A N 1
ATOM 6120 C CA . ASP A 1 812 ? -74.967 -20.169 49.090 1.00 42.03 812 ASP A CA 1
ATOM 6121 C C . ASP A 1 812 ? -76.384 -20.285 48.494 1.00 42.03 812 ASP A C 1
ATOM 6123 O O . ASP A 1 812 ? -76.708 -21.272 47.823 1.00 42.03 812 ASP A O 1
ATOM 6127 N N . ASP A 1 813 ? -77.222 -19.299 48.816 1.00 40.44 813 ASP A N 1
ATOM 6128 C CA . ASP A 1 813 ? -78.625 -19.150 48.423 1.00 40.44 813 ASP A CA 1
ATOM 6129 C C . ASP A 1 813 ? -78.714 -18.389 47.090 1.00 40.44 813 ASP A C 1
ATOM 6131 O O . ASP A 1 813 ? -78.174 -17.293 46.938 1.00 40.44 813 ASP A O 1
ATOM 6135 N N . GLY A 1 814 ? -79.452 -18.941 46.125 1.00 38.75 814 GLY A N 1
ATOM 6136 C CA . GLY A 1 814 ? -79.867 -18.212 44.921 1.00 38.75 814 GLY A CA 1
ATOM 6137 C C . GLY A 1 814 ? -81.041 -17.259 45.185 1.00 38.75 814 GLY A C 1
ATOM 6138 O O . GLY A 1 814 ? -81.666 -17.302 46.248 1.00 38.75 814 GLY A O 1
ATOM 6139 N N . PRO A 1 815 ? -81.430 -16.457 44.178 1.00 50.78 815 PRO A N 1
ATOM 6140 C CA . PRO A 1 815 ? -82.853 -16.502 43.840 1.00 50.78 815 PRO A CA 1
ATOM 6141 C C . PRO A 1 815 ? -83.201 -16.437 42.339 1.00 50.78 815 PRO A C 1
ATOM 6143 O O . PRO A 1 815 ? -82.578 -15.715 41.566 1.00 50.78 815 PRO A O 1
ATOM 6146 N N . ALA A 1 816 ? -84.298 -17.157 42.055 1.00 38.69 816 ALA A N 1
ATOM 6147 C CA . ALA A 1 816 ? -85.410 -16.926 41.117 1.00 38.69 816 ALA A CA 1
ATOM 6148 C C . ALA A 1 816 ? -85.141 -16.841 39.600 1.00 38.69 816 ALA A C 1
ATOM 6150 O O . ALA A 1 816 ? -84.642 -15.836 39.100 1.00 38.69 816 ALA A O 1
ATOM 6151 N N . ASP A 1 817 ? -85.570 -17.873 38.861 1.00 34.88 817 ASP A N 1
ATOM 6152 C CA . ASP A 1 817 ? -86.975 -18.035 38.422 1.00 34.88 817 ASP A CA 1
ATOM 6153 C C . ASP A 1 817 ? -87.399 -19.516 38.443 1.00 34.88 817 ASP A C 1
ATOM 6155 O O . ASP A 1 817 ? -86.504 -20.382 38.278 1.00 34.88 817 ASP A O 1
#

Sequence (817 aa):
MVPPGGGRRVRMGRAVLPAILLAALLAVATGSAKADPVPIDGQSRIPLTSFETFLDPDRALTIADVRGEAATRFVAASPRMRDHSQGFTSDALWLRVELDVAETAAGRYFLTLDVPNFDQLDVWNSWSGAGALSAALGDRIAMAVPNRVNTAVLDLPAGRHTLWMRAVTTGAMVLPLELWRPEALWVAEQGRIQLHTTLTAVAALLGMTALALGTALSSLALVFYAGAVLSTAVHFMAMNGLDMMMLETHLFPGNDNPFVWRAVSGVFDAAFLLAALPLRRHARWAIPVLGALALLGVAVVVALYPFLDGYARPFVLLRPSGLTLMILAVGIAAALQCRLAGHRPATWVVVGWLVLAAGNLMAALRNAGVLPWTEATYFLPTYAPLAEMLCFGIMAVVVLRAERTRVQRVMVTALRRNEAELAERVTQRTTALAKANAALRDRESQLRRILEAAPFPILLFHADSAATLYANHRARALFSGNTTLPARLGRDLHQDPADHDRLLALLERNGSAENVEMAMRDAAGNPVWVLASLVAIDYQGLPARLLAVNDISRRRQLEQELTKAREVAEAALGLERASSETQRQFLAMISHEFRTPLSVIAVAVQSLGLAVEDETVQARLARVERAVRYMNGMIDACLLDDRFEGAGLVLRTGALDLTGLVRDTADAAQAASPGHAVRIRAETLPGMTGDAPLLGIALSNLVENAVKYSPRQGAVDVVLLRDGGEAVVTVADQGKGVPEDERERIFEKYYRCAGTGRVPGAGLGLYLARRIVAAHGGTVGVRNRPDGGALFTLRLPLEPAPALGQNGAPADDGPAD